Protein 6YR3 (pdb70)

Structure (mmCIF, N/CA/C/O backbone):
data_6YR3
#
_entry.id   6YR3
#
_cell.length_a   148.510
_cell.length_b   172.200
_cell.length_c   100.580
_cell.angle_alpha   90.000
_cell.angle_beta   90.000
_cell.angle_gamma   90.000
#
_symmetry.space_group_name_H-M   'C 2 2 21'
#
loop_
_entity.id
_entity.type
_entity.pdbx_description
1 polymer 'Probable transaldolase'
2 non-polymer 'FRUCTOSE -6-PHOSPHATE'
3 non-polymer GLYCEROL
4 non-polymer 'ACETATE ION'
5 water water
#
loop_
_atom_site.group_PDB
_atom_site.id
_atom_site.type_symbol
_atom_site.label_atom_id
_atom_site.label_alt_id
_atom_site.label_comp_id
_atom_site.label_asym_id
_atom_site.label_entity_id
_atom_site.label_seq_id
_atom_site.pdbx_PDB_ins_code
_atom_site.Cartn_x
_atom_site.Cartn_y
_atom_site.Cartn_z
_atom_site.occupancy
_atom_site.B_iso_or_equiv
_atom_site.auth_seq_id
_atom_site.auth_comp_id
_atom_site.auth_asym_id
_atom_site.auth_atom_id
_atom_site.pdbx_PDB_model_num
ATOM 1 N N . MET A 1 1 ? -4.659 -60.223 4.320 1.00 29.40 1 MET A N 1
ATOM 2 C CA . MET A 1 1 ? -3.241 -60.208 3.989 1.00 26.22 1 MET A CA 1
ATOM 3 C C . MET A 1 1 ? -2.989 -61.471 3.164 1.00 26.41 1 MET A C 1
ATOM 4 O O . MET A 1 1 ? -3.486 -62.557 3.536 1.00 29.35 1 MET A O 1
ATOM 9 N N . LYS A 1 2 ? -2.232 -61.370 2.060 1.00 25.69 2 LYS A N 1
ATOM 10 C CA . LYS A 1 2 ? -1.826 -62.572 1.314 1.00 24.41 2 LYS A CA 1
ATOM 11 C C . LYS A 1 2 ? -0.632 -63.192 1.965 1.00 23.24 2 LYS A C 1
ATOM 12 O O . LYS A 1 2 ? 0.162 -62.484 2.595 1.00 23.56 2 LYS A O 1
ATOM 18 N N . ILE A 1 3 ? -0.538 -64.517 1.896 1.00 23.19 3 ILE A N 1
ATOM 19 C CA . ILE A 1 3 ? 0.565 -65.245 2.480 1.00 25.65 3 ILE A CA 1
ATOM 20 C C . ILE A 1 3 ? 1.270 -66.003 1.379 1.00 25.98 3 ILE A C 1
ATOM 21 O O . ILE A 1 3 ? 0.666 -66.877 0.743 1.00 25.93 3 ILE A O 1
ATOM 26 N N . PHE A 1 4 ? 2.508 -65.619 1.078 1.00 23.11 4 PHE A N 1
ATOM 27 C CA . PHE A 1 4 ? 3.316 -66.350 0.099 1.00 23.37 4 PHE A CA 1
ATOM 28 C C . PHE A 1 4 ? 4.348 -67.238 0.791 1.00 23.70 4 PHE A C 1
ATOM 29 O O . PHE A 1 4 ? 4.704 -67.002 1.982 1.00 23.64 4 PHE A O 1
ATOM 37 N N . LEU A 1 5 ? 4.839 -68.244 0.052 1.00 25.25 5 LEU A N 1
ATOM 38 C CA . LEU A 1 5 ? 5.880 -69.105 0.570 1.00 25.42 5 LEU A CA 1
ATOM 39 C C . LEU A 1 5 ? 7.213 -68.656 -0.053 1.00 25.99 5 LEU A C 1
ATOM 40 O O . LEU A 1 5 ? 7.310 -68.492 -1.269 1.00 28.88 5 LEU A O 1
ATOM 45 N N . ASP A 1 6 ? 8.221 -68.443 0.801 1.00 25.32 6 ASP A N 1
ATOM 46 C CA . ASP A 1 6 ? 9.534 -67.924 0.412 1.00 23.98 6 ASP A CA 1
ATOM 47 C C . ASP A 1 6 ? 10.548 -69.077 0.277 1.00 26.92 6 ASP A C 1
ATOM 48 O O . ASP A 1 6 ? 11.269 -69.392 1.221 1.00 29.43 6 ASP A O 1
ATOM 53 N N . THR A 1 7 ? 10.532 -69.751 -0.868 1.00 25.49 7 THR A N 1
ATOM 54 C CA . THR A 1 7 ? 11.393 -70.917 -1.069 1.00 27.58 7 THR A CA 1
ATOM 55 C C . THR A 1 7 ? 11.383 -71.286 -2.515 1.00 30.55 7 THR A C 1
ATOM 56 O O . THR A 1 7 ? 10.501 -70.855 -3.274 1.00 30.32 7 THR A O 1
ATOM 60 N N . ALA A 1 8 ? 12.375 -72.094 -2.910 1.00 27.74 8 ALA A N 1
ATOM 61 C CA . ALA A 1 8 ? 12.367 -72.663 -4.250 1.00 31.36 8 ALA A CA 1
ATOM 62 C C . ALA A 1 8 ? 12.278 -74.189 -4.171 1.00 34.61 8 ALA A C 1
ATOM 63 O O . ALA A 1 8 ? 12.416 -74.879 -5.187 1.00 36.07 8 ALA A O 1
ATOM 65 N N . ASN A 1 9 ? 12.048 -74.698 -2.964 1.00 35.82 9 ASN A N 1
ATOM 66 C CA . ASN A 1 9 ? 11.949 -76.151 -2.717 1.00 35.62 9 ASN A CA 1
ATOM 67 C C . ASN A 1 9 ? 10.590 -76.674 -3.169 1.00 34.57 9 ASN A C 1
ATOM 68 O O . ASN A 1 9 ? 9.575 -76.378 -2.577 1.00 34.24 9 ASN A O 1
ATOM 73 N N A ILE A 1 10 ? 10.582 -77.485 -4.227 0.45 36.11 10 ILE A N 1
ATOM 74 N N B ILE A 1 10 ? 10.576 -77.481 -4.226 0.55 36.18 10 ILE A N 1
ATOM 75 C CA A ILE A 1 10 ? 9.321 -77.870 -4.834 0.45 37.34 10 ILE A CA 1
ATOM 76 C CA B ILE A 1 10 ? 9.315 -77.863 -4.823 0.55 37.16 10 ILE A CA 1
ATOM 77 C C A ILE A 1 10 ? 8.443 -78.709 -3.907 0.45 39.15 10 ILE A C 1
ATOM 78 C C B ILE A 1 10 ? 8.444 -78.683 -3.881 0.55 39.08 10 ILE A C 1
ATOM 79 O O A ILE A 1 10 ? 7.227 -78.629 -3.983 0.45 40.31 10 ILE A O 1
ATOM 80 O O B ILE A 1 10 ? 7.232 -78.576 -3.928 0.55 39.97 10 ILE A O 1
ATOM 89 N N . ASP A 1 11 ? 9.055 -79.516 -3.040 1.00 40.44 11 ASP A N 1
ATOM 90 C CA . ASP A 1 11 ? 8.290 -80.332 -2.103 1.00 42.70 11 ASP A CA 1
ATOM 91 C C . ASP A 1 11 ? 7.542 -79.457 -1.093 1.00 39.77 11 ASP A C 1
ATOM 92 O O . ASP A 1 11 ? 6.376 -79.689 -0.765 1.00 40.80 11 ASP A O 1
ATOM 97 N N . GLU A 1 12 ? 8.239 -78.456 -0.580 1.00 34.63 12 GLU A N 1
ATOM 98 C CA . GLU A 1 12 ? 7.630 -77.510 0.335 1.00 33.22 12 GLU A CA 1
ATOM 99 C C . GLU A 1 12 ? 6.475 -76.770 -0.341 1.00 34.71 12 GLU A C 1
ATOM 100 O O . GLU A 1 12 ? 5.402 -76.599 0.233 1.00 36.95 12 GLU A O 1
ATOM 106 N N . ILE A 1 13 ? 6.707 -76.331 -1.565 1.00 35.53 13 ILE A N 1
ATOM 107 C CA . ILE A 1 13 ? 5.682 -75.606 -2.310 1.00 34.47 13 ILE A CA 1
ATOM 108 C C . ILE A 1 13 ? 4.469 -76.515 -2.538 1.00 36.44 13 ILE A C 1
ATOM 109 O O . ILE A 1 13 ? 3.349 -76.120 -2.287 1.00 37.14 13 ILE A O 1
ATOM 114 N N . ARG A 1 14 ? 4.722 -77.752 -2.954 1.00 35.84 14 ARG A N 1
ATOM 115 C CA . ARG A 1 14 ? 3.637 -78.682 -3.214 1.00 38.44 14 ARG A CA 1
ATOM 116 C C . ARG A 1 14 ? 2.822 -78.899 -1.958 1.00 39.74 14 ARG A C 1
ATOM 117 O O . ARG A 1 14 ? 1.587 -78.816 -1.983 1.00 41.03 14 ARG A O 1
ATOM 125 N N . THR A 1 15 ? 3.501 -79.121 -0.834 1.00 37.66 15 THR A N 1
ATOM 126 C CA . THR A 1 15 ? 2.811 -79.340 0.417 1.00 38.69 15 THR A CA 1
ATOM 127 C C . THR A 1 15 ? 1.966 -78.100 0.816 1.00 40.38 15 THR A C 1
ATOM 128 O O . THR A 1 15 ? 0.797 -78.219 1.229 1.00 43.96 15 THR A O 1
ATOM 132 N N . GLY A 1 16 ? 2.535 -76.904 0.670 1.00 35.24 16 GLY A N 1
ATOM 133 C CA . GLY A 1 16 ? 1.807 -75.734 1.112 1.00 34.45 16 GLY A CA 1
ATOM 134 C C . GLY A 1 16 ? 0.622 -75.399 0.225 1.00 38.77 16 GLY A C 1
ATOM 135 O O . GLY A 1 16 ? -0.428 -74.927 0.689 1.00 39.07 16 GLY A O 1
ATOM 136 N N . VAL A 1 17 ? 0.810 -75.593 -1.069 1.00 39.13 17 VAL A N 1
ATOM 137 C CA . VAL A 1 17 ? -0.271 -75.422 -2.023 1.00 42.96 17 VAL A CA 1
ATOM 138 C C . VAL A 1 17 ? -1.387 -76.403 -1.701 1.00 45.14 17 VAL A C 1
ATOM 139 O O . VAL A 1 17 ? -2.542 -76.013 -1.588 1.00 48.56 17 VAL A O 1
ATOM 143 N N . ASN A 1 18 ? -1.026 -77.663 -1.511 1.00 43.80 18 ASN A N 1
ATOM 144 C CA . ASN A 1 18 ? -2.009 -78.675 -1.130 1.00 49.50 18 ASN A CA 1
ATOM 145 C C . ASN A 1 18 ? -2.731 -78.383 0.187 1.00 49.28 18 ASN A C 1
ATOM 146 O O . ASN A 1 18 ? -3.866 -78.822 0.385 1.00 48.80 18 ASN A O 1
ATOM 151 N N . TRP A 1 19 ? -2.086 -77.634 1.077 1.00 42.58 19 TRP A N 1
ATOM 152 C CA . TRP A 1 19 ? -2.753 -77.216 2.298 1.00 44.45 19 TRP A CA 1
ATOM 153 C C . TRP A 1 19 ? -3.804 -76.174 2.008 1.00 43.13 19 TRP A C 1
ATOM 154 O O . TRP A 1 19 ? -4.721 -75.971 2.799 1.00 41.28 19 TRP A O 1
ATOM 165 N N . GLY A 1 20 ? -3.641 -75.472 0.899 1.00 43.05 20 GLY A N 1
ATOM 166 C CA . GLY A 1 20 ? -4.598 -74.453 0.530 1.00 39.56 20 GLY A CA 1
ATOM 167 C C . GLY A 1 20 ? -4.407 -73.119 1.215 1.00 41.90 20 GLY A C 1
ATOM 168 O O . GLY A 1 20 ? -5.294 -72.269 1.145 1.00 48.68 20 GLY A O 1
ATOM 169 N N . ILE A 1 21 ? -3.261 -72.898 1.861 1.00 33.76 21 ILE A N 1
ATOM 170 C CA . ILE A 1 21 ? -3.077 -71.626 2.569 1.00 37.61 21 ILE A CA 1
ATOM 171 C C . ILE A 1 21 ? -2.059 -70.673 1.925 1.00 37.58 21 ILE A C 1
ATOM 172 O O . ILE A 1 21 ? -1.809 -69.555 2.451 1.00 40.63 21 ILE A O 1
ATOM 177 N N . VAL A 1 22 ? -1.472 -71.117 0.810 1.00 35.69 22 VAL A N 1
ATOM 178 C CA . VAL A 1 22 ? -0.423 -70.384 0.091 1.00 33.78 22 VAL A CA 1
ATOM 179 C C . VAL A 1 22 ? -0.948 -69.618 -1.126 1.00 29.69 22 VAL A C 1
ATOM 180 O O . VAL A 1 22 ? -1.515 -70.216 -2.054 1.00 31.27 22 VAL A O 1
ATOM 184 N N . ASP A 1 23 ? -0.725 -68.307 -1.149 1.00 28.87 23 ASP A N 1
ATOM 185 C CA . ASP A 1 23 ? -1.306 -67.420 -2.153 1.00 27.40 23 ASP A CA 1
ATOM 186 C C . ASP A 1 23 ? -0.344 -67.083 -3.280 1.00 30.42 23 ASP A C 1
ATOM 187 O O . ASP A 1 23 ? -0.719 -66.423 -4.262 1.00 30.01 23 ASP A O 1
ATOM 192 N N . GLY A 1 24 ? 0.911 -67.508 -3.130 1.00 29.88 24 GLY A N 1
ATOM 193 C CA . GLY A 1 24 ? 1.945 -67.194 -4.103 1.00 27.50 24 GLY A CA 1
ATOM 194 C C . GLY A 1 24 ? 3.297 -67.620 -3.551 1.00 26.26 24 GLY A C 1
ATOM 195 O O . GLY A 1 24 ? 3.350 -68.118 -2.442 1.00 26.55 24 GLY A O 1
ATOM 196 N N . VAL A 1 25 ? 4.363 -67.427 -4.328 1.00 27.41 25 VAL A N 1
ATOM 197 C CA . VAL A 1 25 ? 5.715 -67.870 -3.965 1.00 27.63 25 VAL A CA 1
ATOM 198 C C . VAL A 1 25 ? 6.732 -66.780 -4.288 1.00 27.53 25 VAL A C 1
ATOM 199 O O . VAL A 1 25 ? 6.614 -66.084 -5.296 1.00 28.45 25 VAL A O 1
ATOM 203 N N . THR A 1 26 ? 7.686 -66.539 -3.394 1.00 26.34 26 THR A N 1
ATOM 204 C CA . THR A 1 26 ? 8.824 -65.726 -3.827 1.00 25.71 26 THR A CA 1
ATOM 205 C C . THR A 1 26 ? 10.075 -66.574 -3.845 1.00 25.26 26 THR A C 1
ATOM 206 O O . THR A 1 26 ? 10.265 -67.447 -2.994 1.00 28.50 26 THR A O 1
ATOM 210 N N . THR A 1 27 ? 10.929 -66.310 -4.824 1.00 26.93 27 THR A N 1
ATOM 211 C CA . THR A 1 27 ? 12.257 -66.923 -4.882 1.00 29.01 27 THR A CA 1
ATOM 212 C C . THR A 1 27 ? 13.333 -65.847 -4.980 1.00 29.12 27 THR A C 1
ATOM 213 O O . THR A 1 27 ? 13.036 -64.665 -5.157 1.00 28.10 27 THR A O 1
ATOM 217 N N . ASN A 1 28 ? 14.589 -66.274 -4.858 1.00 29.65 28 ASN A N 1
ATOM 218 C CA . ASN A 1 28 ? 15.715 -65.361 -5.094 1.00 28.70 28 ASN A CA 1
ATOM 219 C C . ASN A 1 28 ? 16.866 -66.238 -5.586 1.00 29.74 28 ASN A C 1
ATOM 220 O O . ASN A 1 28 ? 16.744 -67.482 -5.599 1.00 30.46 28 ASN A O 1
ATOM 225 N N . PRO A 1 29 ? 17.985 -65.625 -6.030 1.00 31.18 29 PRO A N 1
ATOM 226 C CA . PRO A 1 29 ? 19.053 -66.436 -6.624 1.00 36.66 29 PRO A CA 1
ATOM 227 C C . PRO A 1 29 ? 19.679 -67.442 -5.655 1.00 30.01 29 PRO A C 1
ATOM 228 O O . PRO A 1 29 ? 20.094 -68.534 -6.054 1.00 32.24 29 PRO A O 1
ATOM 232 N N . THR A 1 30 ? 19.748 -67.062 -4.385 1.00 30.21 30 THR A N 1
ATOM 233 C CA . THR A 1 30 ? 20.261 -67.984 -3.375 1.00 31.18 30 THR A CA 1
ATOM 234 C C . THR A 1 30 ? 19.322 -69.174 -3.185 1.00 33.94 30 THR A C 1
ATOM 235 O O . THR A 1 30 ? 19.753 -70.330 -3.199 1.00 34.43 30 THR A O 1
ATOM 239 N N . LEU A 1 31 ? 18.031 -68.902 -3.040 1.00 31.27 31 LEU A N 1
ATOM 240 C CA . LEU A 1 31 ? 17.069 -70.007 -2.857 1.00 31.27 31 LEU A CA 1
ATOM 241 C C . LEU A 1 31 ? 17.012 -70.938 -4.050 1.00 32.63 31 LEU A C 1
ATOM 242 O O . LEU A 1 31 ? 16.937 -72.153 -3.886 1.00 35.70 31 LEU A O 1
ATOM 247 N N . ILE A 1 32 ? 17.042 -70.401 -5.270 1.00 35.10 32 ILE A N 1
ATOM 248 C CA . ILE A 1 32 ? 17.058 -71.278 -6.440 1.00 34.15 32 ILE A CA 1
ATOM 249 C C . ILE A 1 32 ? 18.356 -72.060 -6.515 1.00 35.19 32 ILE A C 1
ATOM 250 O O . ILE A 1 32 ? 18.331 -73.262 -6.784 1.00 37.03 32 ILE A O 1
ATOM 255 N N . SER A 1 33 ? 19.481 -71.404 -6.245 1.00 38.15 33 SER A N 1
ATOM 256 C CA . SER A 1 33 ? 20.749 -72.125 -6.386 1.00 41.14 33 SER A CA 1
ATOM 257 C C . SER A 1 33 ? 20.898 -73.238 -5.356 1.00 44.11 33 SER A C 1
ATOM 258 O O . SER A 1 33 ? 21.554 -74.253 -5.633 1.00 45.67 33 SER A O 1
ATOM 261 N N . LYS A 1 34 ? 20.272 -73.077 -4.199 1.00 42.71 34 LYS A N 1
ATOM 262 C CA . LYS A 1 34 ? 20.231 -74.159 -3.219 1.00 40.10 34 LYS A CA 1
ATOM 263 C C . LYS A 1 34 ? 19.583 -75.415 -3.773 1.00 42.76 34 LYS A C 1
ATOM 264 O O . LYS A 1 34 ? 20.007 -76.518 -3.447 1.00 43.31 34 LYS A O 1
ATOM 270 N N . GLU A 1 35 ? 18.566 -75.253 -4.615 1.00 40.50 35 GLU A N 1
ATOM 271 C CA . GLU A 1 35 ? 17.815 -76.406 -5.134 1.00 42.38 35 GLU A CA 1
ATOM 272 C C . GLU A 1 35 ? 18.375 -76.953 -6.449 1.00 42.32 35 GLU A C 1
ATOM 273 O O . GLU A 1 35 ? 18.070 -78.067 -6.839 1.00 44.04 35 GLU A O 1
ATOM 279 N N . ALA A 1 36 ? 19.148 -76.145 -7.157 1.00 41.57 36 ALA A N 1
ATOM 280 C CA . ALA A 1 36 ? 19.664 -76.554 -8.459 1.00 43.39 36 ALA A CA 1
ATOM 281 C C . ALA A 1 36 ? 20.974 -77.299 -8.297 1.00 52.33 36 ALA A C 1
ATOM 282 O O . ALA A 1 36 ? 22.030 -76.818 -8.697 1.00 55.78 36 ALA A O 1
ATOM 284 N N . VAL A 1 37 ? 20.879 -78.473 -7.682 1.00 52.02 37 VAL A N 1
ATOM 285 C CA . VAL A 1 37 ? 22.022 -79.323 -7.400 1.00 59.01 37 VAL A CA 1
ATOM 286 C C . VAL A 1 37 ? 21.660 -80.779 -7.733 1.00 62.97 37 VAL A C 1
ATOM 287 O O . VAL A 1 37 ? 20.488 -81.102 -7.975 1.00 55.40 37 VAL A O 1
ATOM 291 N N . ASN A 1 38 ? 22.665 -81.651 -7.737 1.00 71.73 38 ASN A N 1
ATOM 292 C CA . ASN A 1 38 ? 22.467 -83.053 -8.111 1.00 78.75 38 ASN A CA 1
ATOM 293 C C . ASN A 1 38 ? 21.773 -83.196 -9.460 1.00 75.02 38 ASN A C 1
ATOM 294 O O . ASN A 1 38 ? 20.860 -84.009 -9.616 1.00 76.40 38 ASN A O 1
ATOM 299 N N . GLY A 1 39 ? 22.196 -82.382 -10.422 1.00 69.43 39 GLY A N 1
ATOM 300 C CA . GLY A 1 39 ? 21.678 -82.468 -11.774 1.00 71.37 39 GLY A CA 1
ATOM 301 C C . GLY A 1 39 ? 20.395 -81.707 -12.045 1.00 66.84 39 GLY A C 1
ATOM 302 O O . GLY A 1 39 ? 19.928 -81.666 -13.179 1.00 66.59 39 GLY A O 1
ATOM 303 N N . LYS A 1 40 ? 19.814 -81.104 -11.012 1.00 62.52 40 LYS A N 1
ATOM 304 C CA . LYS A 1 40 ? 18.596 -80.326 -11.194 1.00 59.66 40 LYS A CA 1
ATOM 305 C C . LYS A 1 40 ? 18.946 -78.948 -11.769 1.00 56.89 40 LYS A C 1
ATOM 306 O O . LYS A 1 40 ? 19.932 -78.340 -11.367 1.00 57.52 40 LYS A O 1
ATOM 312 N N . LYS A 1 41 ? 18.157 -78.477 -12.730 1.00 51.99 41 LYS A N 1
ATOM 313 C CA . LYS A 1 41 ? 18.497 -77.268 -13.463 1.00 47.55 41 LYS A CA 1
ATOM 314 C C . LYS A 1 41 ? 17.562 -76.141 -13.064 1.00 45.35 41 LYS A C 1
ATOM 315 O O . LYS A 1 41 ? 16.377 -76.376 -12.879 1.00 45.18 41 LYS A O 1
ATOM 321 N N . TYR A 1 42 ? 18.095 -74.929 -12.948 1.00 43.77 42 TYR A N 1
ATOM 322 C CA . TYR A 1 42 ? 17.287 -73.802 -12.479 1.00 39.23 42 TYR A CA 1
ATOM 323 C C . TYR A 1 42 ? 16.080 -73.475 -13.372 1.00 40.73 42 TYR A C 1
ATOM 324 O O . TYR A 1 42 ? 15.018 -73.051 -12.879 1.00 43.70 42 TYR A O 1
ATOM 333 N N . GLY A 1 43 ? 16.238 -73.656 -14.681 1.00 44.92 43 GLY A N 1
ATOM 334 C CA . GLY A 1 43 ? 15.136 -73.398 -15.590 1.00 46.51 43 GLY A CA 1
ATOM 335 C C . GLY A 1 43 ? 13.967 -74.320 -15.289 1.00 45.49 43 GLY A C 1
ATOM 336 O O . GLY A 1 43 ? 12.779 -73.927 -15.315 1.00 45.46 43 GLY A O 1
ATOM 337 N N . ASP A 1 44 ? 14.302 -75.559 -14.963 1.00 44.44 44 ASP A N 1
ATOM 338 C CA . ASP A 1 44 ? 13.265 -76.545 -14.697 1.00 47.30 44 ASP A CA 1
ATOM 339 C C . ASP A 1 44 ? 12.584 -76.246 -13.366 1.00 43.35 44 ASP A C 1
ATOM 340 O O . ASP A 1 44 ? 11.371 -76.351 -13.256 1.00 47.62 44 ASP A O 1
ATOM 345 N N . ILE A 1 45 ? 13.371 -75.890 -12.363 1.00 42.05 45 ILE A N 1
ATOM 346 C CA . ILE A 1 45 ? 12.804 -75.540 -11.063 1.00 41.75 45 ILE A CA 1
ATOM 347 C C . ILE A 1 45 ? 11.800 -74.378 -11.197 1.00 40.95 45 ILE A C 1
ATOM 348 O O . ILE A 1 45 ? 10.647 -74.436 -10.692 1.00 41.90 45 ILE A O 1
ATOM 353 N N . ILE A 1 46 ? 12.249 -73.328 -11.882 1.00 38.78 46 ILE A N 1
ATOM 354 C CA . ILE A 1 46 ? 11.426 -72.130 -12.088 1.00 38.14 46 ILE A CA 1
ATOM 355 C C . ILE A 1 46 ? 10.120 -72.510 -12.800 1.00 42.46 46 ILE A C 1
ATOM 356 O O . ILE A 1 46 ? 9.018 -72.127 -12.359 1.00 41.97 46 ILE A O 1
ATOM 361 N N A ARG A 1 47 ? 10.232 -73.291 -13.876 0.60 39.64 47 ARG A N 1
ATOM 362 N N B ARG A 1 47 ? 10.243 -73.274 -13.890 0.40 40.02 47 ARG A N 1
ATOM 363 C CA A ARG A 1 47 ? 9.031 -73.648 -14.621 0.60 41.25 47 ARG A CA 1
ATOM 364 C CA B ARG A 1 47 ? 9.064 -73.664 -14.663 0.40 41.33 47 ARG A CA 1
ATOM 365 C C A ARG A 1 47 ? 8.073 -74.492 -13.786 0.60 43.32 47 ARG A C 1
ATOM 366 C C B ARG A 1 47 ? 8.089 -74.491 -13.817 0.40 43.12 47 ARG A C 1
ATOM 367 O O A ARG A 1 47 ? 6.842 -74.326 -13.860 0.60 44.12 47 ARG A O 1
ATOM 368 O O B ARG A 1 47 ? 6.861 -74.297 -13.874 0.40 43.95 47 ARG A O 1
ATOM 383 N N A GLU A 1 48 ? 8.637 -75.379 -12.968 0.60 42.91 48 GLU A N 1
ATOM 384 N N B GLU A 1 48 ? 8.646 -75.390 -13.007 0.40 43.42 48 GLU A N 1
ATOM 385 C CA A GLU A 1 48 ? 7.806 -76.268 -12.171 0.60 45.02 48 GLU A CA 1
ATOM 386 C CA B GLU A 1 48 ? 7.832 -76.267 -12.173 0.40 45.03 48 GLU A CA 1
ATOM 387 C C A GLU A 1 48 ? 7.030 -75.453 -11.131 0.60 42.84 48 GLU A C 1
ATOM 388 C C B GLU A 1 48 ? 7.040 -75.454 -11.140 0.40 42.86 48 GLU A C 1
ATOM 389 O O A GLU A 1 48 ? 5.836 -75.689 -10.895 0.60 44.12 48 GLU A O 1
ATOM 390 O O B GLU A 1 48 ? 5.841 -75.691 -10.920 0.40 43.81 48 GLU A O 1
ATOM 401 N N . ILE A 1 49 ? 7.702 -74.481 -10.517 1.00 38.81 49 ILE A N 1
ATOM 402 C CA . ILE A 1 49 ? 7.020 -73.634 -9.547 1.00 36.62 49 ILE A CA 1
ATOM 403 C C . ILE A 1 49 ? 5.909 -72.816 -10.223 1.00 39.07 49 ILE A C 1
ATOM 404 O O . ILE A 1 49 ? 4.792 -72.739 -9.702 1.00 35.85 49 ILE A O 1
ATOM 409 N N . LEU A 1 50 ? 6.209 -72.217 -11.377 1.00 37.37 50 LEU A N 1
ATOM 410 C CA . LEU A 1 50 ? 5.165 -71.479 -12.106 1.00 38.63 50 LEU A CA 1
ATOM 411 C C . LEU A 1 50 ? 3.954 -72.344 -12.435 1.00 40.30 50 LEU A C 1
ATOM 412 O O . LEU A 1 50 ? 2.818 -71.870 -12.440 1.00 42.57 50 LEU A O 1
ATOM 417 N N . LYS A 1 51 ? 4.218 -73.610 -12.728 1.00 40.35 51 LYS A N 1
ATOM 418 C CA . LYS A 1 51 ? 3.147 -74.525 -13.062 1.00 45.32 51 LYS A CA 1
ATOM 419 C C . LYS A 1 51 ? 2.293 -74.883 -11.842 1.00 46.68 51 LYS A C 1
ATOM 420 O O . LYS A 1 51 ? 1.068 -74.957 -11.943 1.00 46.27 51 LYS A O 1
ATOM 426 N N . ILE A 1 52 ? 2.931 -75.101 -10.688 1.00 38.75 52 ILE A N 1
ATOM 427 C CA . ILE A 1 52 ? 2.217 -75.609 -9.520 1.00 38.42 52 ILE A CA 1
ATOM 428 C C . ILE A 1 52 ? 1.414 -74.510 -8.803 1.00 40.16 52 ILE A C 1
ATOM 429 O O . ILE A 1 52 ? 0.369 -74.757 -8.188 1.00 45.24 52 ILE A O 1
ATOM 434 N N . VAL A 1 53 ? 1.908 -73.276 -8.869 1.00 33.67 53 VAL A N 1
ATOM 435 C CA . VAL A 1 53 ? 1.347 -72.203 -8.068 1.00 33.36 53 VAL A CA 1
ATOM 436 C C . VAL A 1 53 ? 0.382 -71.349 -8.914 1.00 37.65 53 VAL A C 1
ATOM 437 O O . VAL A 1 53 ? 0.781 -70.825 -9.948 1.00 38.90 53 VAL A O 1
ATOM 441 N N . ASP A 1 54 ? -0.884 -71.233 -8.512 1.00 36.79 54 ASP A N 1
ATOM 442 C CA . ASP A 1 54 ? -1.835 -70.423 -9.275 1.00 40.43 54 ASP A CA 1
ATOM 443 C C . ASP A 1 54 ? -1.503 -68.935 -9.126 1.00 39.21 54 ASP A C 1
ATOM 444 O O . ASP A 1 54 ? -1.664 -68.135 -10.042 1.00 41.16 54 ASP A O 1
ATOM 449 N N . GLY A 1 55 ? -1.071 -68.566 -7.934 1.00 31.94 55 GLY A N 1
ATOM 450 C CA . GLY A 1 55 ? -0.824 -67.174 -7.633 1.00 30.22 55 GLY A CA 1
ATOM 451 C C . GLY A 1 55 ? 0.506 -66.656 -8.136 1.00 30.46 55 GLY A C 1
ATOM 452 O O . GLY A 1 55 ? 1.233 -67.345 -8.846 1.00 30.46 55 GLY A O 1
ATOM 453 N N . PRO A 1 56 ? 0.853 -65.426 -7.733 1.00 28.52 56 PRO A N 1
ATOM 454 C CA . PRO A 1 56 ? 2.120 -64.825 -8.163 1.00 27.42 56 PRO A CA 1
ATOM 455 C C . PRO A 1 56 ? 3.352 -65.639 -7.757 1.00 29.20 56 PRO A C 1
ATOM 456 O O . PRO A 1 56 ? 3.406 -66.202 -6.651 1.00 30.61 56 PRO A O 1
ATOM 460 N N . VAL A 1 57 ? 4.319 -65.715 -8.670 1.00 27.66 57 VAL A N 1
ATOM 461 C CA . VAL A 1 57 ? 5.619 -66.312 -8.400 1.00 28.33 57 VAL A CA 1
ATOM 462 C C . VAL A 1 57 ? 6.695 -65.301 -8.787 1.00 28.42 57 VAL A C 1
ATOM 463 O O . VAL A 1 57 ? 6.818 -64.948 -9.950 1.00 28.51 57 VAL A O 1
ATOM 467 N N A SER A 1 58 ? 7.464 -64.837 -7.807 0.54 26.51 58 SER A N 1
ATOM 468 N N B SER A 1 58 ? 7.456 -64.834 -7.801 0.46 26.51 58 SER A N 1
ATOM 469 C CA A SER A 1 58 ? 8.487 -63.824 -8.057 0.54 26.14 58 SER A CA 1
ATOM 470 C CA B SER A 1 58 ? 8.508 -63.851 -8.045 0.46 26.15 58 SER A CA 1
ATOM 471 C C A SER A 1 58 ? 9.837 -64.478 -8.333 0.54 29.99 58 SER A C 1
ATOM 472 C C B SER A 1 58 ? 9.827 -64.537 -8.363 0.46 30.12 58 SER A C 1
ATOM 473 O O A SER A 1 58 ? 10.300 -65.281 -7.535 0.54 28.78 58 SER A O 1
ATOM 474 O O B SER A 1 58 ? 10.256 -65.431 -7.638 0.46 29.62 58 SER A O 1
ATOM 479 N N . VAL A 1 59 ? 10.449 -64.117 -9.466 1.00 27.82 59 VAL A N 1
ATOM 480 C CA . VAL A 1 59 ? 11.714 -64.710 -9.923 1.00 27.87 59 VAL A CA 1
ATOM 481 C C . VAL A 1 59 ? 12.645 -63.553 -10.205 1.00 27.64 59 VAL A C 1
ATOM 482 O O . VAL A 1 59 ? 12.272 -62.617 -10.903 1.00 27.51 59 VAL A O 1
ATOM 486 N N . GLU A 1 60 ? 13.831 -63.574 -9.592 1.00 27.59 60 GLU A N 1
ATOM 487 C CA . GLU A 1 60 ? 14.759 -62.450 -9.651 1.00 27.37 60 GLU A CA 1
ATOM 488 C C . GLU A 1 60 ? 15.667 -62.467 -10.886 1.00 28.35 60 GLU A C 1
ATOM 489 O O . GLU A 1 60 ? 16.221 -63.515 -11.258 1.00 30.45 60 GLU A O 1
ATOM 495 N N . VAL A 1 61 ? 15.832 -61.289 -11.485 1.00 28.94 61 VAL A N 1
ATOM 496 C CA . VAL A 1 61 ? 16.817 -61.107 -12.555 1.00 31.81 61 VAL A CA 1
ATOM 497 C C . VAL A 1 61 ? 18.191 -61.244 -11.934 1.00 29.46 61 VAL A C 1
ATOM 498 O O . VAL A 1 61 ? 18.343 -61.046 -10.747 1.00 29.62 61 VAL A O 1
ATOM 502 N N . VAL A 1 62 ? 19.196 -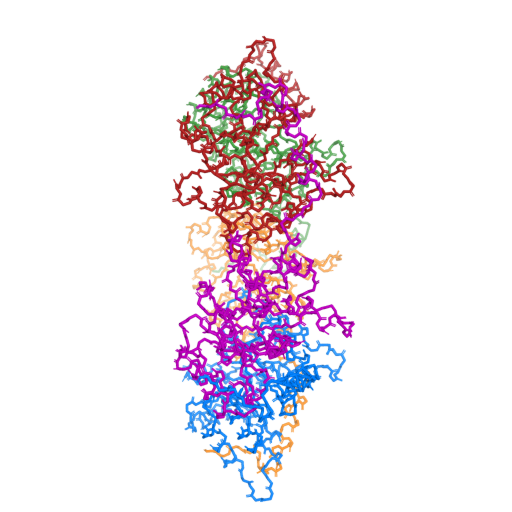61.575 -12.755 1.00 32.84 62 VAL A N 1
ATOM 503 C CA . VAL A 1 62 ? 20.563 -61.641 -12.235 1.00 34.26 62 VAL A CA 1
ATOM 504 C C . VAL A 1 62 ? 21.481 -60.577 -12.836 1.00 32.56 62 VAL A C 1
ATOM 505 O O . VAL A 1 62 ? 22.477 -60.219 -12.222 1.00 35.63 62 VAL A O 1
ATOM 509 N N . SER A 1 63 ? 21.132 -60.044 -14.002 1.00 33.31 63 SER A N 1
ATOM 510 C CA . SER A 1 63 ? 21.880 -58.888 -14.513 1.00 32.84 63 SER A CA 1
ATOM 511 C C . SER A 1 63 ? 21.869 -57.680 -13.556 1.00 32.82 63 SER A C 1
ATOM 512 O O . SER A 1 63 ? 20.883 -57.437 -12.868 1.00 32.57 63 SER A O 1
ATOM 515 N N . THR A 1 64 ? 22.966 -56.925 -13.532 1.00 35.21 64 THR A N 1
ATOM 516 C CA . THR A 1 64 ? 23.054 -55.688 -12.763 1.00 33.85 64 THR A CA 1
ATOM 517 C C . THR A 1 64 ? 22.864 -54.426 -13.610 1.00 36.19 64 THR A C 1
ATOM 518 O O . THR A 1 64 ? 22.885 -53.304 -13.079 1.00 36.10 64 THR A O 1
ATOM 522 N N . LYS A 1 65 ? 22.710 -54.607 -14.916 1.00 35.52 65 LYS A N 1
ATOM 523 C CA . LYS A 1 65 ? 22.583 -53.466 -15.806 1.00 35.53 65 LYS A CA 1
ATOM 524 C C . LYS A 1 65 ? 21.195 -53.388 -16.427 1.00 36.84 65 LYS A C 1
ATOM 525 O O . LYS A 1 65 ? 20.574 -54.405 -16.716 1.00 37.39 65 LYS A O 1
ATOM 531 N N . TYR A 1 66 ? 20.745 -52.164 -16.664 1.00 34.16 66 TYR A N 1
ATOM 532 C CA . TYR A 1 66 ? 19.418 -51.907 -17.189 1.00 34.73 66 TYR A CA 1
ATOM 533 C C . TYR A 1 66 ? 19.016 -52.803 -18.358 1.00 33.36 66 TYR A C 1
ATOM 534 O O . TYR A 1 66 ? 17.972 -53.455 -18.319 1.00 35.16 66 TYR A O 1
ATOM 543 N N A GLU A 1 67 ? 19.849 -52.816 -19.394 0.56 34.10 67 GLU A N 1
ATOM 544 N N B GLU A 1 67 ? 19.826 -52.832 -19.415 0.44 34.18 67 GLU A N 1
ATOM 545 C CA A GLU A 1 67 ? 19.538 -53.569 -20.589 0.56 34.78 67 GLU A CA 1
ATOM 546 C CA B GLU A 1 67 ? 19.438 -53.590 -20.598 0.44 34.75 67 GLU A CA 1
ATOM 547 C C A GLU A 1 67 ? 19.306 -55.054 -20.333 0.56 38.09 67 GLU A C 1
ATOM 548 C C B GLU A 1 67 ? 19.298 -55.092 -20.354 0.44 38.09 67 GLU A C 1
ATOM 549 O O A GLU A 1 67 ? 18.327 -55.636 -20.805 0.56 38.89 67 GLU A O 1
ATOM 550 O O B GLU A 1 67 ? 18.372 -55.730 -20.864 0.44 38.99 67 GLU A O 1
ATOM 561 N N . GLY A 1 68 ? 20.223 -55.655 -19.578 1.00 37.80 68 GLY A N 1
ATOM 562 C CA . GLY A 1 68 ? 20.164 -57.073 -19.276 1.00 36.66 68 GLY A CA 1
ATOM 563 C C . GLY A 1 68 ? 19.000 -57.367 -18.326 1.00 34.49 68 GLY A C 1
ATOM 564 O O . GLY A 1 68 ? 18.338 -58.395 -18.459 1.00 35.85 68 GLY A O 1
ATOM 565 N N . MET A 1 69 ? 18.720 -56.451 -17.395 1.00 32.48 69 MET A N 1
ATOM 566 C CA . MET A 1 69 ? 17.610 -56.682 -16.487 1.00 30.92 69 MET A CA 1
ATOM 567 C C . MET A 1 69 ? 16.309 -56.687 -17.269 1.00 35.32 69 MET A C 1
ATOM 568 O O . MET A 1 69 ? 15.455 -57.545 -17.057 1.00 33.14 69 MET A O 1
ATOM 573 N N . VAL A 1 70 ? 16.154 -55.728 -18.179 1.00 31.59 70 VAL A N 1
ATOM 574 C CA . VAL A 1 70 ? 14.930 -55.670 -18.963 1.00 34.87 70 VAL A CA 1
ATOM 575 C C . VAL A 1 70 ? 14.795 -56.915 -19.890 1.00 37.01 70 VAL A C 1
ATOM 576 O O . VAL A 1 70 ? 13.702 -57.516 -20.038 1.00 35.84 70 VAL A O 1
ATOM 580 N N . GLU A 1 71 ? 15.906 -57.324 -20.498 1.00 37.34 71 GLU A N 1
ATOM 581 C CA . GLU A 1 71 ? 15.889 -58.565 -21.295 1.00 38.42 71 GLU A CA 1
ATOM 582 C C . GLU A 1 71 ? 15.464 -59.827 -20.502 1.00 36.81 71 GLU A C 1
ATOM 583 O O . GLU A 1 71 ? 14.597 -60.634 -20.927 1.00 36.90 71 GLU A O 1
ATOM 589 N N . GLU A 1 72 ? 16.088 -59.994 -19.338 1.00 33.87 72 GLU A N 1
ATOM 590 C CA . GLU A 1 72 ? 15.756 -61.124 -18.487 1.00 35.66 72 GLU A CA 1
ATOM 591 C C . GLU A 1 72 ? 14.309 -61.043 -17.992 1.00 35.98 72 GLU A C 1
ATOM 592 O O . GLU A 1 72 ? 13.622 -62.058 -17.889 1.00 35.00 72 GLU A O 1
ATOM 598 N N . ALA A 1 73 ? 13.852 -59.835 -17.692 1.00 34.03 73 ALA A N 1
ATOM 599 C CA . ALA A 1 73 ? 12.500 -59.630 -17.189 1.00 30.89 73 ALA A CA 1
ATOM 600 C C . ALA A 1 73 ? 11.508 -60.046 -18.243 1.00 34.72 73 ALA A C 1
ATOM 601 O O . ALA A 1 73 ? 10.511 -60.678 -17.929 1.00 34.27 73 ALA A O 1
ATOM 603 N N . ARG A 1 74 ? 11.780 -59.706 -19.503 1.00 35.28 74 ARG A N 1
ATOM 604 C CA . ARG A 1 74 ? 10.856 -60.152 -20.526 1.00 35.38 74 ARG A CA 1
ATOM 605 C C . ARG A 1 74 ? 10.870 -61.671 -20.681 1.00 34.70 74 ARG A C 1
ATOM 606 O O . ARG A 1 74 ? 9.799 -62.272 -20.901 1.00 38.75 74 ARG A O 1
ATOM 614 N N . LYS A 1 75 ? 12.046 -62.303 -20.546 1.00 37.24 75 LYS A N 1
ATOM 615 C CA . LYS A 1 75 ? 12.015 -63.790 -20.530 1.00 36.36 75 LYS A CA 1
ATOM 616 C C . LYS A 1 75 ? 11.181 -64.435 -19.387 1.00 36.33 75 LYS A C 1
ATOM 617 O O . LYS A 1 75 ? 10.322 -65.368 -19.578 1.00 37.65 75 LYS A O 1
ATOM 623 N N . ILE A 1 76 ? 11.425 -63.911 -18.186 1.00 35.66 76 ILE A N 1
ATOM 624 C CA . ILE A 1 76 ? 10.683 -64.356 -17.027 1.00 34.20 76 ILE A CA 1
ATOM 625 C C . ILE A 1 76 ? 9.191 -64.158 -17.261 1.00 36.62 76 ILE A C 1
ATOM 626 O O . ILE A 1 76 ? 8.402 -65.066 -17.042 1.00 36.04 76 ILE A O 1
ATOM 631 N N . HIS A 1 77 ? 8.805 -62.973 -17.711 1.00 36.73 77 HIS A N 1
ATOM 632 C CA . HIS A 1 77 ? 7.395 -62.692 -17.971 1.00 36.44 77 HIS A CA 1
ATOM 633 C C . HIS A 1 77 ? 6.826 -63.679 -18.984 1.00 41.22 77 HIS A C 1
ATOM 634 O O . HIS A 1 77 ? 5.670 -64.124 -18.884 1.00 40.91 77 HIS A O 1
ATOM 641 N N . GLY A 1 78 ? 7.659 -64.024 -19.950 1.00 37.75 78 GLY A N 1
ATOM 642 C CA . GLY A 1 78 ? 7.269 -64.935 -21.007 1.00 42.70 78 GLY A CA 1
ATOM 643 C C . GLY A 1 78 ? 6.977 -66.324 -20.506 1.00 42.96 78 GLY A C 1
ATOM 644 O O . GLY A 1 78 ? 6.281 -67.088 -21.183 1.00 44.02 78 GLY A O 1
ATOM 645 N N . LEU A 1 79 ? 7.527 -66.681 -19.346 1.00 41.62 79 LEU A N 1
ATOM 646 C CA . LEU A 1 79 ? 7.248 -68.027 -18.817 1.00 40.56 79 LEU A CA 1
ATOM 647 C C . LEU A 1 79 ? 5.808 -68.340 -18.360 1.00 42.67 79 LEU A C 1
ATOM 648 O O . LEU A 1 79 ? 5.430 -69.504 -18.246 1.00 45.93 79 LEU A O 1
ATOM 653 N N . GLY A 1 80 ? 5.013 -67.324 -18.052 1.00 40.78 80 GLY A N 1
ATOM 654 C CA . GLY A 1 80 ? 3.698 -67.580 -17.497 1.00 41.99 80 GLY A CA 1
ATOM 655 C C . GLY A 1 80 ? 3.065 -66.310 -16.995 1.00 39.24 80 GLY A C 1
ATOM 656 O O . GLY A 1 80 ? 3.769 -65.399 -16.543 1.00 37.84 80 GLY A O 1
ATOM 657 N N . ASP A 1 81 ? 1.744 -66.217 -17.083 1.00 38.35 81 ASP A N 1
ATOM 658 C CA . ASP A 1 81 ? 1.070 -64.997 -16.673 1.00 35.27 81 ASP A CA 1
ATOM 659 C C . ASP A 1 81 ? 1.236 -64.646 -15.182 1.00 32.12 81 ASP A C 1
ATOM 660 O O . ASP A 1 81 ? 1.053 -63.504 -14.820 1.00 37.76 81 ASP A O 1
ATOM 665 N N . ASN A 1 82 ? 1.560 -65.640 -14.354 1.00 32.80 82 ASN A N 1
ATOM 666 C CA . ASN A 1 82 ? 1.715 -65.417 -12.912 1.00 31.51 82 ASN A CA 1
ATOM 667 C C . ASN A 1 82 ? 3.150 -65.050 -12.500 1.00 33.73 82 ASN A C 1
ATOM 668 O O . ASN A 1 82 ? 3.420 -64.813 -11.321 1.00 30.13 82 ASN A O 1
ATOM 673 N N . ALA A 1 83 ? 4.062 -64.954 -13.462 1.00 33.65 83 ALA A N 1
ATOM 674 C CA . ALA A 1 83 ? 5.441 -64.591 -13.136 1.00 29.64 83 ALA A CA 1
ATOM 675 C C . ALA A 1 83 ? 5.493 -63.132 -12.772 1.00 32.85 83 ALA A C 1
ATOM 676 O O . ALA A 1 83 ? 4.910 -62.288 -13.446 1.00 33.72 83 ALA A O 1
ATOM 678 N N . VAL A 1 84 ? 6.211 -62.829 -11.697 1.00 28.88 84 VAL A N 1
ATOM 679 C CA . VAL A 1 84 ? 6.443 -61.455 -11.299 1.00 26.96 84 VAL A CA 1
ATOM 680 C C . VAL A 1 84 ? 7.954 -61.329 -11.328 1.00 29.64 84 VAL A C 1
ATOM 681 O O . VAL A 1 84 ? 8.667 -62.225 -10.857 1.00 28.08 84 VAL A O 1
ATOM 685 N N . VAL A 1 85 ? 8.460 -60.225 -11.864 1.00 26.79 85 VAL A N 1
ATOM 686 C CA . VAL A 1 85 ? 9.904 -60.090 -12.049 1.00 27.14 85 VAL A CA 1
ATOM 687 C C . VAL A 1 85 ? 10.490 -59.367 -10.835 1.00 26.42 85 VAL A C 1
ATOM 688 O O . VAL A 1 85 ? 10.113 -58.236 -10.547 1.00 25.50 85 VAL A O 1
ATOM 692 N N . LYS A 1 86 ? 11.384 -60.023 -10.107 1.00 25.91 86 LYS A N 1
ATOM 693 C CA . LYS A 1 86 ? 12.018 -59.423 -8.915 1.00 25.20 86 LYS A CA 1
ATOM 694 C C . LYS A 1 86 ? 13.291 -58.665 -9.367 1.00 25.45 86 LYS A C 1
ATOM 695 O O . LYS A 1 86 ? 14.154 -59.221 -10.092 1.00 27.26 86 LYS A O 1
ATOM 701 N N . ILE A 1 87 ? 13.383 -57.383 -8.982 1.00 25.83 87 ILE A N 1
ATOM 702 C CA . ILE A 1 87 ? 14.405 -56.480 -9.448 1.00 25.64 87 ILE A CA 1
ATOM 703 C C . ILE A 1 87 ? 14.966 -55.766 -8.231 1.00 25.94 87 ILE A C 1
ATOM 704 O O . ILE A 1 87 ? 14.204 -55.306 -7.383 1.00 24.41 87 ILE A O 1
ATOM 709 N N . PRO A 1 88 ? 16.291 -55.696 -8.072 1.00 25.05 88 PRO A N 1
ATOM 710 C CA . PRO A 1 88 ? 16.850 -55.098 -6.848 1.00 26.25 88 PRO A CA 1
ATOM 711 C C . PRO A 1 88 ? 16.709 -53.578 -6.841 1.00 24.96 88 PRO A C 1
ATOM 712 O O . PRO A 1 88 ? 16.596 -52.951 -7.903 1.00 26.04 88 PRO A O 1
ATOM 716 N N . MET A 1 89 ? 16.701 -52.988 -5.642 1.00 26.22 89 MET A N 1
ATOM 717 C CA . MET A 1 89 ? 16.689 -51.531 -5.477 1.00 23.92 89 MET A CA 1
ATOM 718 C C . MET A 1 89 ? 18.065 -50.916 -5.803 1.00 24.57 89 MET A C 1
ATOM 719 O O . MET A 1 89 ? 18.932 -50.760 -4.915 1.00 26.24 89 MET A O 1
ATOM 724 N N . THR A 1 90 ? 18.233 -50.611 -7.093 1.00 25.26 90 THR A N 1
ATOM 725 C CA . THR A 1 90 ? 19.448 -49.960 -7.603 1.00 25.85 90 THR A CA 1
ATOM 726 C C . THR A 1 90 ? 18.988 -48.992 -8.655 1.00 27.05 90 THR A C 1
ATOM 727 O O . THR A 1 90 ? 17.838 -49.053 -9.073 1.00 26.04 90 THR A O 1
ATOM 731 N N . GLU A 1 91 ? 19.868 -48.065 -9.045 1.00 29.39 91 GLU A N 1
ATOM 732 C CA . GLU A 1 91 ? 19.531 -47.093 -10.085 1.00 30.02 91 GLU A CA 1
ATOM 733 C C . GLU A 1 91 ? 19.036 -47.789 -11.362 1.00 29.47 91 GLU A C 1
ATOM 734 O O . GLU A 1 91 ? 17.941 -47.486 -11.934 1.00 31.94 91 GLU A O 1
ATOM 740 N N . ASP A 1 92 ? 19.830 -48.768 -11.791 1.00 30.57 92 ASP A N 1
ATOM 741 C CA . ASP A 1 92 ? 19.464 -49.525 -12.979 1.00 30.25 92 ASP A CA 1
ATOM 742 C C . ASP A 1 92 ? 18.123 -50.228 -12.756 1.00 30.81 92 ASP A C 1
ATOM 743 O O . ASP A 1 92 ? 17.285 -50.323 -13.668 1.00 29.47 92 ASP A O 1
ATOM 748 N N . GLY A 1 93 ? 17.927 -50.742 -11.550 1.00 27.23 93 GLY A N 1
ATOM 749 C CA . GLY A 1 93 ? 16.706 -51.455 -11.246 1.00 26.92 93 GLY A CA 1
ATOM 750 C C . GLY A 1 93 ? 15.473 -50.569 -11.284 1.00 27.13 93 GLY A C 1
ATOM 751 O O . GLY A 1 93 ? 14.442 -51.034 -11.757 1.00 27.12 93 GLY A O 1
ATOM 752 N N . LEU A 1 94 ? 15.569 -49.338 -10.753 1.00 27.93 94 LEU A N 1
ATOM 753 C CA . LEU A 1 94 ? 14.437 -48.410 -10.830 1.00 27.02 94 LEU A CA 1
ATOM 754 C C . LEU A 1 94 ? 14.129 -48.104 -12.314 1.00 30.27 94 LEU A C 1
ATOM 755 O O . LEU A 1 94 ? 12.926 -48.041 -12.700 1.00 28.32 94 LEU A O 1
ATOM 760 N N A ARG A 1 95 ? 15.177 -47.923 -13.125 0.63 28.52 95 ARG A N 1
ATOM 761 N N B ARG A 1 95 ? 15.176 -47.907 -13.122 0.37 28.75 95 ARG A N 1
ATOM 762 C CA A ARG A 1 95 ? 14.962 -47.678 -14.562 0.63 29.16 95 ARG A CA 1
ATOM 763 C CA B ARG A 1 95 ? 14.959 -47.678 -14.559 0.37 29.35 95 ARG A CA 1
ATOM 764 C C A ARG A 1 95 ? 14.226 -48.863 -15.208 0.63 28.31 95 ARG A C 1
ATOM 765 C C B ARG A 1 95 ? 14.215 -48.860 -15.197 0.37 28.57 95 ARG A C 1
ATOM 766 O O A ARG A 1 95 ? 13.260 -48.700 -15.985 0.63 31.23 95 ARG A O 1
ATOM 767 O O B ARG A 1 95 ? 13.231 -48.687 -15.948 0.37 30.99 95 ARG A O 1
ATOM 782 N N . ALA A 1 96 ? 14.680 -50.067 -14.893 1.00 30.24 96 ALA A N 1
ATOM 783 C CA . ALA A 1 96 ? 14.060 -51.261 -15.447 1.00 31.66 96 ALA A CA 1
ATOM 784 C C . ALA A 1 96 ? 12.619 -51.378 -14.994 1.00 31.08 96 ALA A C 1
ATOM 785 O O . ALA A 1 96 ? 11.745 -51.707 -15.767 1.00 30.09 96 ALA A O 1
ATOM 787 N N . ILE A 1 97 ? 12.349 -51.064 -13.728 1.00 29.42 97 ILE A N 1
ATOM 788 C CA . ILE A 1 97 ? 10.983 -51.138 -13.235 1.00 29.53 97 ILE A CA 1
ATOM 789 C C . ILE A 1 97 ? 10.081 -50.191 -13.993 1.00 30.53 97 ILE A C 1
ATOM 790 O O . ILE A 1 97 ? 8.961 -50.538 -14.342 1.00 30.25 97 ILE A O 1
ATOM 795 N N . LYS A 1 98 ? 10.569 -48.980 -14.234 1.00 31.06 98 LYS A N 1
ATOM 796 C CA . LYS A 1 98 ? 9.730 -48.015 -14.933 1.00 33.93 98 LYS A CA 1
ATOM 797 C C . LYS A 1 98 ? 9.397 -48.526 -16.330 1.00 35.07 98 LYS A C 1
ATOM 798 O O . LYS A 1 98 ? 8.228 -48.443 -16.788 1.00 34.49 98 LYS A O 1
ATOM 804 N N . THR A 1 99 ? 10.412 -49.099 -16.982 1.00 31.07 99 THR A N 1
ATOM 805 C CA . THR A 1 99 ? 10.169 -49.614 -18.332 1.00 35.12 99 THR A CA 1
ATOM 806 C C . THR A 1 99 ? 9.157 -50.760 -18.325 1.00 35.20 99 THR A C 1
ATOM 807 O O . THR A 1 99 ? 8.160 -50.774 -19.102 1.00 36.52 99 THR A O 1
ATOM 811 N N . LEU A 1 100 ? 9.364 -51.691 -17.395 1.00 32.13 100 LEU A N 1
ATOM 812 C CA . LEU A 1 100 ? 8.529 -52.887 -17.349 1.00 30.43 100 LEU A CA 1
ATOM 813 C C . LEU A 1 100 ? 7.088 -52.562 -16.972 1.00 34.45 100 LEU A C 1
ATOM 814 O O . LEU A 1 100 ? 6.161 -53.126 -17.525 1.00 37.30 100 LEU A O 1
ATOM 819 N N A SER A 1 101 ? 6.913 -51.651 -16.014 0.58 33.89 101 SER A N 1
ATOM 820 N N B SER A 1 101 ? 6.901 -51.652 -16.021 0.42 33.88 101 SER A N 1
ATOM 821 C CA A SER A 1 101 ? 5.588 -51.187 -15.631 0.58 35.96 101 SER A CA 1
ATOM 822 C CA B SER A 1 101 ? 5.553 -51.259 -15.648 0.42 36.29 101 SER A CA 1
ATOM 823 C C A SER A 1 101 ? 4.891 -50.594 -16.850 0.58 39.73 101 SER A C 1
ATOM 824 C C B SER A 1 101 ? 4.862 -50.551 -16.824 0.42 39.57 101 SER A C 1
ATOM 825 O O A SER A 1 101 ? 3.730 -50.909 -17.110 0.58 41.80 101 SER A O 1
ATOM 826 O O B SER A 1 101 ? 3.669 -50.755 -17.036 0.42 41.44 101 SER A O 1
ATOM 831 N N . SER A 1 102 ? 5.603 -49.759 -17.608 1.00 39.10 102 SER A N 1
ATOM 832 C CA . SER A 1 102 ? 5.001 -49.188 -18.823 1.00 41.60 102 SER A CA 1
ATOM 833 C C . SER A 1 102 ? 4.602 -50.276 -19.832 1.00 42.97 102 SER A C 1
ATOM 834 O O . SER A 1 102 ? 3.699 -50.069 -20.652 1.00 49.48 102 SER A O 1
ATOM 837 N N . GLU A 1 103 ? 5.293 -51.415 -19.804 1.00 39.51 103 GLU A N 1
ATOM 838 C CA . GLU A 1 103 ? 4.906 -52.568 -20.630 1.00 38.98 103 GLU A CA 1
ATOM 839 C C . GLU A 1 103 ? 3.919 -53.536 -19.980 1.00 44.04 103 GLU A C 1
ATOM 840 O O . GLU A 1 103 ? 3.683 -54.625 -20.504 1.00 39.96 103 GLU A O 1
ATOM 846 N N . HIS A 1 104 ? 3.361 -53.134 -18.848 1.00 41.47 104 HIS A N 1
ATOM 847 C CA . HIS A 1 104 ? 2.427 -53.938 -18.070 1.00 43.29 104 HIS A CA 1
ATOM 848 C C . HIS A 1 104 ? 2.997 -55.302 -17.690 1.00 41.55 104 HIS A C 1
ATOM 849 O O . HIS A 1 104 ? 2.309 -56.302 -17.747 1.00 42.20 104 HIS A O 1
ATOM 856 N N . ILE A 1 105 ? 4.261 -55.316 -17.280 1.00 37.56 105 ILE A N 1
ATOM 857 C CA . ILE A 1 105 ? 4.876 -56.515 -16.755 1.00 35.09 105 ILE A CA 1
ATOM 858 C C . ILE A 1 105 ? 5.003 -56.328 -15.239 1.00 28.67 105 ILE A C 1
ATOM 859 O O . ILE A 1 105 ? 5.564 -55.316 -14.770 1.00 32.99 105 ILE A O 1
ATOM 864 N N . ASN A 1 106 ? 4.431 -57.256 -14.490 1.00 29.84 106 ASN A N 1
ATOM 865 C CA . ASN A 1 106 ? 4.438 -57.135 -13.013 1.00 25.79 106 ASN A CA 1
ATOM 866 C C . ASN A 1 106 ? 5.817 -57.284 -12.423 1.00 25.23 106 ASN A C 1
ATOM 867 O O . ASN A 1 106 ? 6.618 -58.150 -12.851 1.00 28.93 106 ASN A O 1
ATOM 872 N N . THR A 1 107 ? 6.097 -56.435 -11.420 1.00 24.18 107 THR A N 1
ATOM 873 C CA . THR A 1 107 ? 7.449 -56.306 -10.858 1.00 23.04 107 THR A CA 1
ATOM 874 C C . THR A 1 107 ? 7.416 -56.353 -9.317 1.00 24.26 107 THR A C 1
ATOM 875 O O . THR A 1 107 ? 6.418 -55.999 -8.670 1.00 24.24 107 THR A O 1
ATOM 879 N N . ASN A 1 108 ? 8.535 -56.754 -8.740 1.00 23.50 108 ASN A N 1
ATOM 880 C CA . ASN A 1 108 ? 8.686 -56.781 -7.279 1.00 22.29 108 ASN A CA 1
ATOM 881 C C . ASN A 1 108 ? 10.069 -56.227 -6.988 1.00 24.63 108 ASN A C 1
ATOM 882 O O . ASN A 1 108 ? 11.081 -56.824 -7.371 1.00 25.79 108 ASN A O 1
ATOM 887 N N . CYS A 1 109 ? 10.145 -55.078 -6.311 1.00 22.35 109 CYS A N 1
ATOM 888 C CA . CYS A 1 109 ? 11.448 -54.505 -5.977 1.00 21.37 109 CYS A CA 1
ATOM 889 C C . CYS A 1 109 ? 11.962 -55.055 -4.668 1.00 22.54 109 CYS A C 1
ATOM 890 O O . CYS A 1 109 ? 11.275 -54.994 -3.640 1.00 24.01 109 CYS A O 1
ATOM 893 N N . THR A 1 110 ? 13.155 -55.614 -4.714 1.00 22.06 110 THR A N 1
ATOM 894 C CA . THR A 1 110 ? 13.720 -56.334 -3.575 1.00 22.20 110 THR A CA 1
ATOM 895 C C . THR A 1 110 ? 14.956 -55.663 -2.994 1.00 23.60 110 THR A C 1
ATOM 896 O O . THR A 1 110 ? 15.425 -54.644 -3.507 1.00 21.91 110 THR A O 1
ATOM 900 N N . LEU A 1 111 ? 15.463 -56.216 -1.882 1.00 20.83 111 LEU A N 1
ATOM 901 C CA . LEU A 1 111 ? 16.621 -55.634 -1.208 1.00 21.65 111 LEU A CA 1
ATOM 902 C C . LEU A 1 111 ? 16.384 -54.192 -0.773 1.00 24.36 111 LEU A C 1
ATOM 903 O O . LEU A 1 111 ? 17.224 -53.302 -0.912 1.00 21.93 111 LEU A O 1
ATOM 908 N N . VAL A 1 112 ? 15.208 -53.999 -0.180 1.00 22.20 112 VAL A N 1
ATOM 909 C CA . VAL A 1 112 ? 14.779 -52.709 0.377 1.00 20.49 112 VAL A CA 1
ATOM 910 C C . VAL A 1 112 ? 14.955 -52.753 1.877 1.00 19.67 112 VAL A C 1
ATOM 911 O O . VAL A 1 112 ? 14.516 -53.679 2.560 1.00 21.23 112 VAL A O 1
ATOM 915 N N . PHE A 1 113 ? 15.599 -51.721 2.416 1.00 19.51 113 PHE A N 1
ATOM 916 C CA . PHE A 1 113 ? 15.951 -51.725 3.842 1.00 17.99 113 PHE A CA 1
ATOM 917 C C . PHE A 1 113 ? 15.555 -50.475 4.617 1.00 19.74 113 PHE A C 1
ATOM 918 O O . PHE A 1 113 ? 15.799 -50.401 5.818 1.00 19.69 113 PHE A O 1
ATOM 926 N N . ASN A 1 114 ? 14.924 -49.528 3.921 1.00 19.21 114 ASN A N 1
ATOM 927 C CA . ASN A 1 114 ? 14.373 -48.358 4.652 1.00 18.91 114 ASN A CA 1
ATOM 928 C C . ASN A 1 114 ? 13.121 -47.873 3.907 1.00 19.52 114 ASN A C 1
ATOM 929 O O . ASN A 1 114 ? 12.819 -48.315 2.797 1.00 21.60 114 ASN A O 1
ATOM 934 N N . PRO A 1 115 ? 12.367 -46.971 4.515 1.00 17.81 115 PRO A N 1
ATOM 935 C CA . PRO A 1 115 ? 11.110 -46.603 3.838 1.00 17.37 115 PRO A CA 1
ATOM 936 C C . PRO A 1 115 ? 11.280 -45.706 2.617 1.00 18.66 115 PRO A C 1
ATOM 937 O O . PRO A 1 115 ? 10.413 -45.734 1.745 1.00 20.20 115 PRO A O 1
ATOM 941 N N . ILE A 1 116 ? 12.355 -44.927 2.531 1.00 18.52 116 ILE A N 1
ATOM 942 C CA . ILE A 1 116 ? 12.481 -44.086 1.337 1.00 18.50 116 ILE A CA 1
ATOM 943 C C . ILE A 1 116 ? 12.876 -44.907 0.116 1.00 18.28 116 ILE A C 1
ATOM 944 O O . ILE A 1 116 ? 12.436 -44.613 -1.000 1.00 20.86 116 ILE A O 1
ATOM 949 N N . GLN A 1 117 ? 13.673 -45.968 0.302 1.00 20.44 117 GLN A N 1
ATOM 950 C CA . GLN A 1 117 ? 13.896 -46.871 -0.824 1.00 20.23 117 GLN A CA 1
ATOM 951 C C . GLN A 1 117 ? 12.564 -47.437 -1.279 1.00 20.24 117 GLN A C 1
ATOM 952 O O . GLN A 1 117 ? 12.320 -47.536 -2.486 1.00 20.22 117 GLN A O 1
ATOM 958 N N . ALA A 1 118 ? 11.693 -47.796 -0.332 1.00 21.25 118 ALA A N 1
ATOM 959 C CA . ALA A 1 118 ? 10.405 -48.350 -0.734 1.00 20.04 118 ALA A CA 1
ATOM 960 C C . ALA A 1 118 ? 9.597 -47.336 -1.502 1.00 21.49 118 ALA A C 1
ATOM 961 O O . ALA A 1 118 ? 8.904 -47.709 -2.446 1.00 21.36 118 ALA A O 1
ATOM 963 N N . LEU A 1 119 ? 9.623 -46.087 -1.050 1.00 20.46 119 LEU A N 1
ATOM 964 C CA . LEU A 1 119 ? 8.910 -45.022 -1.761 1.00 21.04 119 LEU A CA 1
ATOM 965 C C . LEU A 1 119 ? 9.433 -44.803 -3.180 1.00 19.65 119 LEU A C 1
ATOM 966 O O . LEU A 1 119 ? 8.622 -44.666 -4.118 1.00 22.57 119 LEU A O 1
ATOM 971 N N . LEU A 1 120 ? 10.758 -44.811 -3.360 1.00 20.62 120 LEU A N 1
ATOM 972 C CA . LEU A 1 120 ? 11.330 -44.707 -4.708 1.00 21.18 120 LEU A CA 1
ATOM 973 C C . LEU A 1 120 ? 10.883 -45.862 -5.583 1.00 20.20 120 LEU A C 1
ATOM 974 O O . LEU A 1 120 ? 10.535 -45.658 -6.752 1.00 22.23 120 LEU A O 1
ATOM 979 N N . ALA A 1 121 ? 10.841 -47.073 -5.038 1.00 22.23 121 ALA A N 1
ATOM 980 C CA . ALA A 1 121 ? 10.330 -48.192 -5.836 1.00 22.55 121 ALA A CA 1
ATOM 981 C C . ALA A 1 121 ? 8.883 -48.009 -6.230 1.00 21.12 121 ALA A C 1
ATOM 982 O O . ALA A 1 121 ? 8.500 -48.269 -7.399 1.00 23.06 121 ALA A O 1
ATOM 984 N N . ALA A 1 122 ? 8.073 -47.503 -5.301 1.00 22.45 122 ALA A N 1
ATOM 985 C CA . ALA A 1 122 ? 6.671 -47.243 -5.639 1.00 22.02 122 ALA A CA 1
ATOM 986 C C . ALA A 1 122 ? 6.518 -46.175 -6.733 1.00 21.52 122 ALA A C 1
ATOM 987 O O . ALA A 1 122 ? 5.668 -46.316 -7.636 1.00 22.09 122 ALA A O 1
ATOM 989 N N . LYS A 1 123 ? 7.363 -45.134 -6.681 1.00 23.78 123 LYS A N 1
ATOM 990 C CA . LYS A 1 123 ? 7.324 -44.053 -7.702 1.00 23.64 123 LYS A CA 1
ATOM 991 C C . LYS A 1 123 ? 7.783 -44.482 -9.067 1.00 25.27 123 LYS A C 1
ATOM 992 O O . LYS A 1 123 ? 7.447 -43.836 -10.083 1.00 28.01 123 LYS A O 1
ATOM 998 N N . ALA A 1 124 ? 8.535 -45.573 -9.117 1.00 23.32 124 ALA A N 1
ATOM 999 C CA . ALA A 1 124 ? 8.925 -46.161 -10.399 1.00 24.87 124 ALA A CA 1
ATOM 1000 C C . ALA A 1 124 ? 7.797 -47.011 -10.960 1.00 29.17 124 ALA A C 1
ATOM 1001 O O . ALA A 1 124 ? 7.880 -47.484 -12.130 1.00 30.07 124 ALA A O 1
ATOM 1003 N N . GLY A 1 125 ? 6.761 -47.249 -10.170 1.00 26.61 125 GLY A N 1
ATOM 1004 C CA . GLY A 1 125 ? 5.636 -48.046 -10.640 1.00 27.54 125 GLY A CA 1
ATOM 1005 C C . GLY A 1 125 ? 5.613 -49.517 -10.292 1.00 28.52 125 GLY A C 1
ATOM 1006 O O . GLY A 1 125 ? 4.840 -50.297 -10.857 1.00 28.00 125 GLY A O 1
ATOM 1007 N N . VAL A 1 126 ? 6.422 -49.906 -9.315 1.00 23.67 126 VAL A N 1
ATOM 1008 C CA . VAL A 1 126 ? 6.555 -51.313 -9.021 1.00 26.24 126 VAL A CA 1
ATOM 1009 C C . VAL A 1 126 ? 5.273 -51.946 -8.453 1.00 24.05 126 VAL A C 1
ATOM 1010 O O . VAL A 1 126 ? 4.477 -51.280 -7.760 1.00 25.35 126 VAL A O 1
ATOM 1014 N N . THR A 1 127 ? 5.049 -53.215 -8.776 1.00 23.97 127 THR A N 1
ATOM 1015 C CA . THR A 1 127 ? 3.800 -53.865 -8.317 1.00 23.06 127 THR A CA 1
ATOM 1016 C C . THR A 1 127 ? 3.857 -54.223 -6.807 1.00 24.32 127 THR A C 1
ATOM 1017 O O . THR A 1 127 ? 2.890 -54.038 -6.074 1.00 23.20 127 THR A O 1
ATOM 1021 N N . TYR A 1 128 ? 5.012 -54.738 -6.395 1.00 23.04 128 TYR A N 1
ATOM 1022 C CA . TYR A 1 128 ? 5.284 -55.125 -5.010 1.00 21.93 128 TYR A CA 1
ATOM 1023 C C . TYR A 1 128 ? 6.617 -54.529 -4.602 1.00 21.05 128 TYR A C 1
ATOM 1024 O O . TYR A 1 128 ? 7.527 -54.441 -5.411 1.00 23.61 128 TYR A O 1
ATOM 1033 N N . VAL A 1 129 ? 6.739 -54.178 -3.336 1.00 20.85 129 VAL A N 1
ATOM 1034 C CA . VAL A 1 129 ? 8.031 -53.763 -2.764 1.00 20.37 129 VAL A CA 1
ATOM 1035 C C . VAL A 1 129 ? 8.287 -54.670 -1.587 1.00 19.51 129 VAL A C 1
ATOM 1036 O O . VAL A 1 129 ? 7.390 -54.914 -0.773 1.00 21.37 129 VAL A O 1
ATOM 1040 N N . SER A 1 130 ? 9.496 -55.225 -1.489 1.00 20.90 130 SER A N 1
ATOM 1041 C CA . SER A 1 130 ? 9.847 -56.186 -0.444 1.00 21.51 130 SER A CA 1
ATOM 1042 C C . SER A 1 130 ? 10.924 -55.661 0.499 1.00 22.16 130 SER A C 1
ATOM 1043 O O . SER A 1 130 ? 12.104 -55.830 0.276 1.00 21.92 130 SER A O 1
ATOM 1046 N N . PRO A 1 131 ? 10.521 -55.050 1.620 1.00 21.09 131 PRO A N 1
ATOM 1047 C CA . PRO A 1 131 ? 11.480 -54.689 2.659 1.00 20.65 131 PRO A CA 1
ATOM 1048 C C . PRO A 1 131 ? 11.876 -55.917 3.449 1.00 22.54 131 PRO A C 1
ATOM 1049 O O . PRO A 1 131 ? 11.045 -56.809 3.693 1.00 24.00 131 PRO A O 1
ATOM 1053 N N . PHE A 1 132 ? 13.131 -56.003 3.815 1.00 21.25 132 PHE A N 1
ATOM 1054 C CA . PHE A 1 132 ? 13.660 -57.205 4.446 1.00 21.60 132 PHE A CA 1
ATOM 1055 C C . PHE A 1 132 ? 13.761 -57.080 5.967 1.00 25.38 132 PHE A C 1
ATOM 1056 O O . PHE A 1 132 ? 14.791 -56.571 6.487 1.00 30.02 132 PHE A O 1
ATOM 1064 N N . VAL A 1 133 ? 12.781 -57.612 6.696 1.00 18.91 133 VAL A N 1
ATOM 1065 C CA . VAL A 1 133 ? 12.769 -57.357 8.116 1.00 18.75 133 VAL A CA 1
ATOM 1066 C C . VAL A 1 133 ? 13.811 -58.152 8.904 1.00 20.31 133 VAL A C 1
ATOM 1067 O O . VAL A 1 133 ? 14.444 -57.582 9.810 1.00 19.40 133 VAL A O 1
ATOM 1071 N N . GLY A 1 134 ? 13.994 -59.430 8.586 1.00 19.35 134 GLY A N 1
ATOM 1072 C CA . GLY A 1 134 ? 14.943 -60.238 9.352 1.00 19.97 134 GLY A CA 1
ATOM 1073 C C . GLY A 1 134 ? 16.385 -59.748 9.196 1.00 19.58 134 GLY A C 1
ATOM 1074 O O . GLY A 1 134 ? 17.129 -59.805 10.142 1.00 19.66 134 GLY A O 1
ATOM 1075 N N . ARG A 1 135 ? 16.782 -59.284 8.014 1.00 19.85 135 ARG A N 1
ATOM 1076 C CA . ARG A 1 135 ? 18.148 -58.778 7.864 1.00 19.77 135 ARG A CA 1
ATOM 1077 C C . ARG A 1 135 ? 18.384 -57.489 8.621 1.00 20.88 135 ARG A C 1
ATOM 1078 O O . ARG A 1 135 ? 19.514 -57.226 9.069 1.00 20.57 135 ARG A O 1
ATOM 1086 N N . LEU A 1 136 ? 17.313 -56.710 8.811 1.00 19.82 136 LEU A N 1
ATOM 1087 C CA . LEU A 1 136 ? 17.439 -55.555 9.688 1.00 19.16 136 LEU A CA 1
ATOM 1088 C C . LEU A 1 136 ? 17.564 -56.018 11.146 1.00 19.99 136 LEU A C 1
ATOM 1089 O O . LEU A 1 136 ? 18.453 -55.562 11.865 1.00 19.46 136 LEU A O 1
ATOM 1094 N N . ASP A 1 137 ? 16.720 -56.961 11.569 1.00 19.83 137 ASP A N 1
ATOM 1095 C CA . ASP A 1 137 ? 16.870 -57.548 12.903 1.00 19.41 137 ASP A CA 1
ATOM 1096 C C . ASP A 1 137 ? 18.331 -58.035 13.125 1.00 19.71 137 ASP A C 1
ATOM 1097 O O . ASP A 1 137 ? 18.904 -57.844 14.204 1.00 20.82 137 ASP A O 1
ATOM 1102 N N . ASP A 1 138 ? 18.921 -58.620 12.093 1.00 19.79 138 ASP A N 1
ATOM 1103 C CA . ASP A 1 138 ? 20.281 -59.185 12.177 1.00 21.12 138 ASP A CA 1
ATOM 1104 C C . ASP A 1 138 ? 21.273 -58.089 12.504 1.00 23.75 138 ASP A C 1
ATOM 1105 O O . ASP A 1 138 ? 22.275 -58.365 13.214 1.00 26.36 138 ASP A O 1
ATOM 1110 N N . ILE A 1 139 ? 21.032 -56.878 12.008 1.00 20.17 139 ILE A N 1
ATOM 1111 C CA . ILE A 1 139 ? 21.965 -55.766 12.341 1.00 21.56 139 ILE A CA 1
ATOM 1112 C C . ILE A 1 139 ? 21.505 -54.865 13.481 1.00 23.08 139 ILE A C 1
ATOM 1113 O O . ILE A 1 139 ? 21.998 -53.730 13.649 1.00 21.66 139 ILE A O 1
ATOM 1118 N N . GLY A 1 140 ? 20.552 -55.337 14.270 1.00 20.33 140 GLY A N 1
ATOM 1119 C CA . GLY A 1 140 ? 20.248 -54.666 15.542 1.00 20.98 140 GLY A CA 1
ATOM 1120 C C . GLY A 1 140 ? 19.229 -53.549 15.459 1.00 21.10 140 GLY A C 1
ATOM 1121 O O . GLY A 1 140 ? 19.190 -52.725 16.354 1.00 22.65 140 GLY A O 1
ATOM 1122 N N A GLU A 1 141 ? 18.402 -53.597 14.422 0.49 22.70 141 GLU A N 1
ATOM 1123 N N B GLU A 1 141 ? 18.468 -53.472 14.367 0.51 19.84 141 GLU A N 1
ATOM 1124 C CA A GLU A 1 141 ? 17.359 -52.640 14.141 0.49 22.31 141 GLU A CA 1
ATOM 1125 C CA B GLU A 1 141 ? 17.328 -52.573 14.268 0.51 21.68 141 GLU A CA 1
ATOM 1126 C C A GLU A 1 141 ? 16.045 -53.429 14.056 0.49 21.39 141 GLU A C 1
ATOM 1127 C C B GLU A 1 141 ? 16.086 -53.453 14.153 0.51 21.25 141 GLU A C 1
ATOM 1128 O O A GLU A 1 141 ? 15.986 -54.405 13.303 0.49 20.05 141 GLU A O 1
ATOM 1129 O O B GLU A 1 141 ? 16.116 -54.496 13.492 0.51 21.55 141 GLU A O 1
ATOM 1140 N N . ASP A 1 142 ? 15.004 -53.053 14.813 1.00 20.69 142 ASP A N 1
ATOM 1141 C CA . ASP A 1 142 ? 13.717 -53.778 14.698 1.00 21.09 142 ASP A CA 1
ATOM 1142 C C . ASP A 1 142 ? 13.119 -53.543 13.316 1.00 23.57 142 ASP A C 1
ATOM 1143 O O . ASP A 1 142 ? 12.609 -52.455 13.008 1.00 21.77 142 ASP A O 1
ATOM 1148 N N . GLY A 1 143 ? 13.211 -54.561 12.461 1.00 20.89 143 GLY A N 1
ATOM 1149 C CA . GLY A 1 143 ? 12.828 -54.342 11.082 1.00 20.41 143 GLY A CA 1
ATOM 1150 C C . GLY A 1 143 ? 11.366 -54.013 10.889 1.00 19.77 143 GLY A C 1
ATOM 1151 O O . GLY A 1 143 ? 10.971 -53.373 9.905 1.00 20.06 143 GLY A O 1
ATOM 1152 N N . MET A 1 144 ? 10.523 -54.469 11.810 1.00 18.87 144 MET A N 1
ATOM 1153 C CA . MET A 1 144 ? 9.111 -54.177 11.663 1.00 18.98 144 MET A CA 1
ATOM 1154 C C . MET A 1 144 ? 8.793 -52.713 11.708 1.00 20.77 144 MET A C 1
ATOM 1155 O O . MET A 1 144 ? 7.779 -52.315 11.161 1.00 20.96 144 MET A O 1
ATOM 1160 N N A GLN A 1 145 ? 9.644 -51.887 12.320 0.58 20.64 145 GLN A N 1
ATOM 1161 N N B GLN A 1 145 ? 9.692 -51.920 12.300 0.42 19.88 145 GLN A N 1
ATOM 1162 C CA A GLN A 1 145 ? 9.337 -50.449 12.369 0.58 19.86 145 GLN A CA 1
ATOM 1163 C CA B GLN A 1 145 ? 9.488 -50.480 12.340 0.42 20.95 145 GLN A CA 1
ATOM 1164 C C A GLN A 1 145 ? 9.383 -49.880 10.959 0.58 20.60 145 GLN A C 1
ATOM 1165 C C B GLN A 1 145 ? 9.430 -49.933 10.916 0.42 20.47 145 GLN A C 1
ATOM 1166 O O A GLN A 1 145 ? 8.695 -48.899 10.624 0.58 19.54 145 GLN A O 1
ATOM 1167 O O B GLN A 1 145 ? 8.592 -49.060 10.629 0.42 22.72 145 GLN A O 1
ATOM 1178 N N A ILE A 1 146 ? 10.160 -50.513 10.095 0.58 20.29 146 ILE A N 1
ATOM 1179 N N B ILE A 1 146 ? 10.257 -50.440 9.994 0.42 20.50 146 ILE A N 1
ATOM 1180 C CA A ILE A 1 146 ? 10.272 -50.023 8.729 0.58 20.12 146 ILE A CA 1
ATOM 1181 C CA B ILE A 1 146 ? 10.164 -49.886 8.632 0.42 19.48 146 ILE A CA 1
ATOM 1182 C C A ILE A 1 146 ? 8.966 -50.307 7.976 0.58 18.84 146 ILE A C 1
ATOM 1183 C C B ILE A 1 146 ? 8.877 -50.278 7.950 0.42 19.51 146 ILE A C 1
ATOM 1184 O O A ILE A 1 146 ? 8.493 -49.459 7.186 0.58 18.72 146 ILE A O 1
ATOM 1185 O O B ILE A 1 146 ? 8.345 -49.486 7.155 0.42 19.94 146 ILE A O 1
ATOM 1194 N N . ILE A 1 147 ? 8.351 -51.473 8.254 1.00 19.66 147 ILE A N 1
ATOM 1195 C CA . ILE A 1 147 ? 7.087 -51.818 7.646 1.00 19.91 147 ILE A CA 1
ATOM 1196 C C . ILE A 1 147 ? 6.031 -50.824 8.114 1.00 19.26 147 ILE A C 1
ATOM 1197 O O . ILE A 1 147 ? 5.213 -50.345 7.307 1.00 20.45 147 ILE A O 1
ATOM 1202 N N . ASP A 1 148 ? 6.057 -50.475 9.406 1.00 19.05 148 ASP A N 1
ATOM 1203 C CA . ASP A 1 148 ? 5.053 -49.546 9.894 1.00 18.61 148 ASP A CA 1
ATOM 1204 C C . ASP A 1 148 ? 5.202 -48.192 9.164 1.00 21.08 148 ASP A C 1
ATOM 1205 O O . ASP A 1 148 ? 4.194 -47.618 8.697 1.00 20.20 148 ASP A O 1
ATOM 1210 N N . MET A 1 149 ? 6.433 -47.714 8.978 1.00 19.81 149 MET A N 1
ATOM 1211 C CA . MET A 1 149 ? 6.590 -46.429 8.300 1.00 19.34 149 MET A CA 1
ATOM 1212 C C . MET A 1 149 ? 6.164 -46.502 6.849 1.00 19.85 149 MET A C 1
ATOM 1213 O O . MET A 1 149 ? 5.512 -45.577 6.310 1.00 20.22 149 MET A O 1
ATOM 1218 N N . ILE A 1 150 ? 6.513 -47.618 6.179 1.00 17.81 150 ILE A N 1
ATOM 1219 C CA . ILE A 1 150 ? 6.088 -47.752 4.782 1.00 18.39 150 ILE A CA 1
ATOM 1220 C C . ILE A 1 150 ? 4.578 -47.753 4.671 1.00 18.23 150 ILE A C 1
ATOM 1221 O O . ILE A 1 150 ? 4.020 -47.101 3.750 1.00 19.27 150 ILE A O 1
ATOM 1226 N N . ARG A 1 151 ? 3.911 -48.449 5.627 1.00 17.49 151 ARG A N 1
ATOM 1227 C CA . ARG A 1 151 ? 2.456 -48.506 5.530 1.00 17.67 151 ARG A CA 1
ATOM 1228 C C . ARG A 1 151 ? 1.876 -47.080 5.653 1.00 18.85 151 ARG A C 1
ATOM 1229 O O . ARG A 1 151 ? 1.006 -46.680 4.856 1.00 19.27 151 ARG A O 1
ATOM 1237 N N . THR A 1 152 ? 2.461 -46.288 6.572 1.00 18.22 152 THR A N 1
ATOM 1238 C CA . THR A 1 152 ? 1.942 -44.901 6.762 1.00 18.07 152 THR A CA 1
ATOM 1239 C C . THR A 1 152 ? 2.220 -44.078 5.498 1.00 20.56 152 THR A C 1
ATOM 1240 O O . THR A 1 152 ? 1.330 -43.337 5.024 1.00 20.10 152 THR A O 1
ATOM 1244 N N . ILE A 1 153 ? 3.444 -44.184 4.961 1.00 18.39 153 ILE A N 1
ATOM 1245 C CA . ILE A 1 153 ? 3.791 -43.450 3.744 1.00 19.59 153 ILE A CA 1
ATOM 1246 C C . ILE A 1 153 ? 2.845 -43.818 2.598 1.00 21.62 153 ILE A C 1
ATOM 1247 O O . ILE A 1 153 ? 2.278 -42.923 1.910 1.00 21.78 153 ILE A O 1
ATOM 1252 N N . PHE A 1 154 ? 2.596 -45.119 2.438 1.00 18.20 154 PHE A N 1
ATOM 1253 C CA . PHE A 1 154 ? 1.820 -45.503 1.290 1.00 19.23 154 PHE A CA 1
ATOM 1254 C C . PHE A 1 154 ? 0.403 -45.029 1.520 1.00 21.65 154 PHE A C 1
ATOM 1255 O O . PHE A 1 154 ? -0.263 -44.657 0.556 1.00 23.07 154 PHE A O 1
ATOM 1263 N N . ASN A 1 155 ? -0.054 -45.054 2.768 1.00 21.83 155 ASN A N 1
ATOM 1264 C CA . ASN A 1 155 ? -1.419 -44.612 3.019 1.00 22.36 155 ASN A CA 1
ATOM 1265 C C . ASN A 1 155 ? -1.514 -43.105 2.719 1.00 23.07 155 ASN A C 1
ATOM 1266 O O . ASN A 1 155 ? -2.534 -42.636 2.165 1.00 23.55 155 ASN A O 1
ATOM 1271 N N . ASN A 1 156 ? -0.485 -42.337 3.067 1.00 20.21 156 ASN A N 1
ATOM 1272 C CA . ASN A 1 156 ? -0.549 -40.884 2.872 1.00 20.79 156 ASN A CA 1
ATOM 1273 C C . ASN A 1 156 ? -0.781 -40.526 1.425 1.00 22.43 156 ASN A C 1
ATOM 1274 O O . ASN A 1 156 ? -1.558 -39.594 1.138 1.00 26.29 156 ASN A O 1
ATOM 1279 N N . TYR A 1 157 ? -0.112 -41.238 0.515 1.00 20.38 157 TYR A N 1
ATOM 1280 C CA . TYR A 1 157 ? -0.097 -40.864 -0.891 1.00 21.41 157 TYR A CA 1
ATOM 1281 C C . TYR A 1 157 ? -0.968 -41.795 -1.748 1.00 24.16 157 TYR A C 1
ATOM 1282 O O . TYR A 1 157 ? -0.955 -41.704 -2.959 1.00 25.97 157 TYR A O 1
ATOM 1291 N N . ILE A 1 158 ? -1.807 -42.601 -1.093 1.00 24.21 158 ILE A N 1
ATOM 1292 C CA . ILE A 1 158 ? -2.700 -43.554 -1.791 1.00 23.53 158 ILE A CA 1
ATOM 1293 C C . ILE A 1 158 ? -1.922 -44.399 -2.797 1.00 23.32 158 ILE A C 1
ATOM 1294 O O . ILE A 1 158 ? -2.324 -44.584 -3.974 1.00 25.35 158 ILE A O 1
ATOM 1299 N N . ILE A 1 159 ? -0.768 -44.904 -2.348 1.00 23.16 159 ILE A N 1
ATOM 1300 C CA . ILE A 1 159 ? 0.107 -45.699 -3.219 1.00 19.69 159 ILE A CA 1
ATOM 1301 C C . ILE A 1 159 ? -0.441 -47.100 -3.440 1.00 22.97 159 ILE A C 1
ATOM 1302 O O . ILE A 1 159 ? -0.877 -47.775 -2.482 1.00 27.89 159 ILE A O 1
ATOM 1307 N N . LYS A 1 160 ? -0.424 -47.523 -4.701 1.00 26.07 160 LYS A N 1
ATOM 1308 C CA . LYS A 1 160 ? -1.003 -48.817 -5.058 1.00 28.44 160 LYS A CA 1
ATOM 1309 C C . LYS A 1 160 ? -0.022 -49.994 -4.995 1.00 28.44 160 LYS A C 1
ATOM 1310 O O . LYS A 1 160 ? -0.431 -51.136 -5.043 1.00 28.58 160 LYS A O 1
ATOM 1316 N N . THR A 1 161 ? 1.267 -49.706 -4.933 1.00 24.49 161 THR A N 1
ATOM 1317 C CA . THR A 1 161 ? 2.276 -50.736 -4.729 1.00 21.83 161 THR A CA 1
ATOM 1318 C C . THR A 1 161 ? 1.953 -51.521 -3.462 1.00 22.53 161 THR A C 1
ATOM 1319 O O . THR A 1 161 ? 1.621 -50.926 -2.410 1.00 23.97 161 THR A O 1
ATOM 1323 N N . GLN A 1 162 ? 2.014 -52.841 -3.575 1.00 21.80 162 GLN A N 1
ATOM 1324 C CA . GLN A 1 162 ? 1.729 -53.682 -2.415 1.00 21.10 162 GLN A CA 1
ATOM 1325 C C . GLN A 1 162 ? 2.982 -53.860 -1.581 1.00 22.44 162 GLN A C 1
ATOM 1326 O O . GLN A 1 162 ? 4.084 -54.054 -2.117 1.00 23.41 162 GLN A O 1
ATOM 1332 N N . ILE A 1 163 ? 2.818 -53.800 -0.259 1.00 20.13 163 ILE A N 1
ATOM 1333 C CA . ILE A 1 163 ? 3.922 -54.071 0.661 1.00 17.53 163 ILE A CA 1
ATOM 1334 C C . ILE A 1 163 ? 4.019 -55.547 0.917 1.00 19.88 163 ILE A C 1
ATOM 1335 O O . ILE A 1 163 ? 3.064 -56.140 1.409 1.00 22.31 163 ILE A O 1
ATOM 1340 N N . LEU A 1 164 ? 5.159 -56.111 0.521 1.00 19.84 164 LEU A N 1
ATOM 1341 C CA . LEU A 1 164 ? 5.395 -57.546 0.590 1.00 20.89 164 LEU A CA 1
ATOM 1342 C C . LEU A 1 164 ? 6.504 -57.720 1.631 1.00 23.53 164 LEU A C 1
ATOM 1343 O O . LEU A 1 164 ? 7.687 -57.560 1.342 1.00 23.35 164 LEU A O 1
ATOM 1348 N N . VAL A 1 165 ? 6.120 -58.073 2.848 1.00 19.60 165 VAL A N 1
ATOM 1349 C CA . VAL A 1 165 ? 7.140 -58.211 3.906 1.00 18.88 165 VAL A CA 1
ATOM 1350 C C . VAL A 1 165 ? 7.966 -59.435 3.688 1.00 20.99 165 VAL A C 1
ATOM 1351 O O . VAL A 1 165 ? 7.408 -60.526 3.603 1.00 20.31 165 VAL A O 1
ATOM 1355 N N . ALA A 1 166 ? 9.277 -59.259 3.586 1.00 19.45 166 ALA A N 1
ATOM 1356 C CA . ALA A 1 166 ? 10.173 -60.377 3.226 1.00 19.37 166 ALA A CA 1
ATOM 1357 C C . ALA A 1 166 ? 11.245 -60.572 4.295 1.00 21.38 166 ALA A C 1
ATOM 1358 O O . ALA A 1 166 ? 11.272 -59.821 5.311 1.00 21.58 166 ALA A O 1
ATOM 1360 N N . SER A 1 167 ? 12.116 -61.558 4.111 1.00 20.56 167 SER A N 1
ATOM 1361 C CA . SER A 1 167 ? 13.117 -61.882 5.151 1.00 21.20 167 SER A CA 1
ATOM 1362 C C . SER A 1 167 ? 12.406 -62.116 6.492 1.00 21.02 167 SER A C 1
ATOM 1363 O O . SER A 1 167 ? 12.814 -61.620 7.525 1.00 21.79 167 SER A O 1
ATOM 1366 N N . ILE A 1 168 ? 11.327 -62.892 6.471 1.00 20.11 168 ILE A N 1
ATOM 1367 C CA . ILE A 1 168 ? 10.553 -63.201 7.675 1.00 21.17 168 ILE A CA 1
ATOM 1368 C C . ILE A 1 168 ? 11.147 -64.401 8.363 1.00 22.79 168 ILE A C 1
ATOM 1369 O O . ILE A 1 168 ? 11.548 -65.401 7.725 1.00 22.38 168 ILE A O 1
ATOM 1374 N N . ARG A 1 169 ? 11.254 -64.287 9.684 1.00 20.42 169 ARG A N 1
ATOM 1375 C CA . ARG A 1 169 ? 11.982 -65.314 10.448 1.00 21.25 169 ARG A CA 1
ATOM 1376 C C . ARG A 1 169 ? 11.158 -65.996 11.497 1.00 21.49 169 ARG A C 1
ATOM 1377 O O . ARG A 1 169 ? 11.570 -67.052 12.047 1.00 21.55 169 ARG A O 1
ATOM 1385 N N . ASN A 1 170 ? 10.017 -65.409 11.848 1.00 19.08 170 ASN A N 1
ATOM 1386 C CA . ASN A 1 170 ? 9.250 -65.975 12.931 1.00 19.12 170 ASN A CA 1
ATOM 1387 C C . ASN A 1 170 ? 7.772 -65.526 12.825 1.00 19.39 170 ASN A C 1
ATOM 1388 O O . ASN A 1 170 ? 7.465 -64.651 12.035 1.00 19.42 170 ASN A O 1
ATOM 1393 N N . PRO A 1 171 ? 6.884 -66.146 13.627 1.00 18.19 171 PRO A N 1
ATOM 1394 C CA . PRO A 1 171 ? 5.446 -65.843 13.460 1.00 19.79 171 PRO A CA 1
ATOM 1395 C C . PRO A 1 171 ? 5.046 -64.464 13.967 1.00 20.53 171 PRO A C 1
ATOM 1396 O O . PRO A 1 171 ? 3.939 -64.049 13.716 1.00 20.44 171 PRO A O 1
ATOM 1400 N N . ILE A 1 172 ? 5.900 -63.822 14.760 1.00 17.59 172 ILE A N 1
ATOM 1401 C CA . ILE A 1 172 ? 5.592 -62.477 15.239 1.00 18.19 172 ILE A CA 1
ATOM 1402 C C . ILE A 1 172 ? 5.879 -61.445 14.166 1.00 18.43 172 ILE A C 1
ATOM 1403 O O . ILE A 1 172 ? 5.158 -60.441 14.079 1.00 19.11 172 ILE A O 1
ATOM 1408 N N . HIS A 1 173 ? 6.844 -61.684 13.279 1.00 18.53 173 HIS A N 1
ATOM 1409 C CA . HIS A 1 173 ? 6.925 -60.828 12.058 1.00 17.14 173 HIS A CA 1
ATOM 1410 C C . HIS A 1 173 ? 5.596 -60.898 11.312 1.00 17.60 173 HIS A C 1
ATOM 1411 O O . HIS A 1 173 ? 5.071 -59.873 10.813 1.00 19.26 173 HIS A O 1
ATOM 1418 N N . VAL A 1 174 ? 5.004 -62.094 11.267 1.00 18.46 174 VAL A N 1
ATOM 1419 C CA . VAL A 1 174 ? 3.719 -62.282 10.549 1.00 20.10 174 VAL A CA 1
ATOM 1420 C C . VAL A 1 174 ? 2.595 -61.546 11.294 1.00 17.32 174 VAL A C 1
ATOM 1421 O O . VAL A 1 174 ? 1.797 -60.795 10.692 1.00 18.73 174 VAL A O 1
ATOM 1425 N N . LEU A 1 175 ? 2.496 -61.760 12.599 1.00 16.76 175 LEU A N 1
ATOM 1426 C CA . LEU A 1 175 ? 1.433 -61.114 13.365 1.00 17.48 175 LEU A CA 1
ATOM 1427 C C . LEU A 1 175 ? 1.536 -59.591 13.267 1.00 18.03 175 LEU A C 1
ATOM 1428 O O . LEU A 1 175 ? 0.522 -58.915 13.014 1.00 18.38 175 LEU A O 1
ATOM 1433 N N . ARG A 1 176 ? 2.748 -59.066 13.459 1.00 18.37 176 ARG A N 1
ATOM 1434 C CA . ARG A 1 176 ? 2.906 -57.584 13.429 1.00 17.80 176 ARG A CA 1
ATOM 1435 C C . ARG A 1 176 ? 2.636 -57.041 12.040 1.00 17.69 176 ARG A C 1
ATOM 1436 O O . ARG A 1 176 ? 2.055 -55.988 11.909 1.00 19.35 176 ARG A O 1
ATOM 1444 N N . SER A 1 177 ? 2.954 -57.813 10.990 1.00 18.30 177 SER A N 1
ATOM 1445 C CA . SER A 1 177 ? 2.640 -57.370 9.620 1.00 19.20 177 SER A CA 1
ATOM 1446 C C . SER A 1 177 ? 1.135 -57.255 9.428 1.00 17.88 177 SER A C 1
ATOM 1447 O O . SER A 1 177 ? 0.658 -56.304 8.783 1.00 18.20 177 SER A O 1
ATOM 1450 N N . ALA A 1 178 ? 0.379 -58.215 9.976 1.00 17.19 178 ALA A N 1
ATOM 1451 C CA . ALA A 1 178 ? -1.056 -58.157 9.850 1.00 17.15 178 ALA A CA 1
ATOM 1452 C C . ALA A 1 178 ? -1.691 -57.031 10.635 1.00 17.26 178 ALA A C 1
ATOM 1453 O O . ALA A 1 178 ? -2.652 -56.401 10.135 1.00 18.02 178 ALA A O 1
ATOM 1455 N N . VAL A 1 179 ? -1.156 -56.765 11.835 1.00 18.01 179 VAL A N 1
ATOM 1456 C CA . VAL A 1 179 ? -1.706 -55.658 12.610 1.00 17.96 179 VAL A CA 1
ATOM 1457 C C . VAL A 1 179 ? -1.354 -54.312 11.974 1.00 17.77 179 VAL A C 1
ATOM 1458 O O . VAL A 1 179 ? -2.179 -53.358 11.985 1.00 19.23 179 VAL A O 1
ATOM 1462 N N . ILE A 1 180 ? -0.162 -54.213 11.411 1.00 18.04 180 ILE A N 1
ATOM 1463 C CA . ILE A 1 180 ? 0.160 -52.968 10.665 1.00 17.94 180 ILE A CA 1
ATOM 1464 C C . ILE A 1 180 ? -0.698 -52.764 9.419 1.00 19.89 180 ILE A C 1
ATOM 1465 O O . ILE A 1 180 ? -1.072 -51.637 9.066 1.00 19.56 180 ILE A O 1
ATOM 1470 N N . GLY A 1 181 ? -0.986 -53.872 8.747 1.00 19.20 181 GLY A N 1
ATOM 1471 C CA . GLY A 1 181 ? -1.772 -53.871 7.500 1.00 19.47 181 GLY A CA 1
ATOM 1472 C C . GLY A 1 181 ? -0.921 -54.016 6.238 1.00 19.23 181 GLY A C 1
ATOM 1473 O O . GLY A 1 181 ? -1.324 -53.501 5.153 1.00 21.42 181 GLY A O 1
ATOM 1474 N N . ALA A 1 182 ? 0.188 -54.759 6.323 1.00 18.86 182 ALA A N 1
ATOM 1475 C CA . ALA A 1 182 ? 0.925 -55.061 5.094 1.00 20.32 182 ALA A CA 1
ATOM 1476 C C . ALA A 1 182 ? 0.067 -55.873 4.128 1.00 19.77 182 ALA A C 1
ATOM 1477 O O . ALA A 1 182 ? -0.769 -56.675 4.538 1.00 22.09 182 ALA A O 1
ATOM 1479 N N . ASP A 1 183 ? 0.295 -55.698 2.833 1.00 20.21 183 ASP A N 1
ATOM 1480 C CA . ASP A 1 183 ? -0.517 -56.432 1.876 1.00 21.23 183 ASP A CA 1
ATOM 1481 C C . ASP A 1 183 ? -0.175 -57.905 1.783 1.00 20.93 183 ASP A C 1
ATOM 1482 O O . ASP A 1 183 ? -1.059 -58.729 1.569 1.00 23.63 183 ASP A O 1
ATOM 1487 N N . VAL A 1 184 ? 1.102 -58.243 1.908 1.00 19.75 184 VAL A N 1
ATOM 1488 C CA . VAL A 1 184 ? 1.556 -59.613 1.702 1.00 20.66 184 VAL A CA 1
ATOM 1489 C C . VAL A 1 184 ? 2.655 -59.901 2.693 1.00 19.98 184 VAL A C 1
ATOM 1490 O O . VAL A 1 184 ? 3.418 -58.987 3.038 1.00 20.66 184 VAL A O 1
ATOM 1494 N N . VAL A 1 185 ? 2.748 -61.144 3.171 1.00 20.84 185 VAL A N 1
ATOM 1495 C CA . VAL A 1 185 ? 3.976 -61.616 3.837 1.00 20.54 185 VAL A CA 1
ATOM 1496 C C . VAL A 1 185 ? 4.484 -62.776 3.025 1.00 22.37 185 VAL A C 1
ATOM 1497 O O . VAL A 1 185 ? 3.666 -63.536 2.508 1.00 21.69 185 VAL A O 1
ATOM 1501 N N . THR A 1 186 ? 5.801 -62.907 2.901 1.00 21.15 186 THR A N 1
ATOM 1502 C CA . THR A 1 186 ? 6.341 -64.105 2.334 1.00 21.52 186 THR A CA 1
ATOM 1503 C C . THR A 1 186 ? 7.141 -64.855 3.400 1.00 21.71 186 THR A C 1
ATOM 1504 O O . THR A 1 186 ? 7.985 -64.254 4.075 1.00 23.23 186 THR A O 1
ATOM 1508 N N . VAL A 1 187 ? 6.861 -66.128 3.607 1.00 22.78 187 VAL A N 1
ATOM 1509 C CA . VAL A 1 187 ? 7.411 -66.803 4.792 1.00 23.14 187 VAL A CA 1
ATOM 1510 C C . VAL A 1 187 ? 8.087 -68.127 4.431 1.00 23.73 187 VAL A C 1
ATOM 1511 O O . VAL A 1 187 ? 7.631 -68.824 3.548 1.00 24.00 187 VAL A O 1
ATOM 1515 N N . PRO A 1 188 ? 9.192 -68.479 5.114 1.00 23.51 188 PRO A N 1
ATOM 1516 C CA . PRO A 1 188 ? 9.817 -69.788 4.910 1.00 25.20 188 PRO A CA 1
ATOM 1517 C C . PRO A 1 188 ? 8.864 -70.884 5.364 1.00 23.87 188 PRO A C 1
ATOM 1518 O O . PRO A 1 188 ? 7.916 -70.632 6.126 1.00 25.13 188 PRO A O 1
ATOM 1522 N N . PHE A 1 189 ? 9.095 -72.099 4.871 1.00 26.22 189 PHE A N 1
ATOM 1523 C CA . PHE A 1 189 ? 8.176 -73.181 5.111 1.00 27.35 189 PHE A CA 1
ATOM 1524 C C . PHE A 1 189 ? 7.982 -73.489 6.606 1.00 28.49 189 PHE A C 1
ATOM 1525 O O . PHE A 1 189 ? 6.867 -73.719 7.045 1.00 31.00 189 PHE A O 1
ATOM 1533 N N A ASN A 1 190 ? 9.058 -73.527 7.372 0.58 27.85 190 ASN A N 1
ATOM 1534 N N B ASN A 1 190 ? 9.087 -73.491 7.355 0.42 28.19 190 ASN A N 1
ATOM 1535 C CA A ASN A 1 190 ? 8.887 -73.881 8.772 0.58 31.21 190 ASN A CA 1
ATOM 1536 C CA B ASN A 1 190 ? 9.040 -73.756 8.794 0.42 30.47 190 ASN A CA 1
ATOM 1537 C C A ASN A 1 190 ? 8.035 -72.819 9.520 0.58 28.35 190 ASN A C 1
ATOM 1538 C C B ASN A 1 190 ? 8.044 -72.820 9.471 0.42 28.39 190 ASN A C 1
ATOM 1539 O O A ASN A 1 190 ? 7.230 -73.144 10.429 0.58 28.54 190 ASN A O 1
ATOM 1540 O O B ASN A 1 190 ? 7.170 -73.228 10.266 0.42 30.13 190 ASN A O 1
ATOM 1549 N N . VAL A 1 191 ? 8.151 -71.549 9.106 1.00 26.31 191 VAL A N 1
ATOM 1550 C CA . VAL A 1 191 ? 7.278 -70.542 9.704 1.00 23.56 191 VAL A CA 1
ATOM 1551 C C . VAL A 1 191 ? 5.810 -70.763 9.289 1.00 24.86 191 VAL A C 1
ATOM 1552 O O . VAL A 1 191 ? 4.875 -70.728 10.142 1.00 24.44 191 VAL A O 1
ATOM 1556 N N . LEU A 1 192 ? 5.608 -71.051 7.989 1.00 26.12 192 LEU A N 1
ATOM 1557 C CA . LEU A 1 192 ? 4.269 -71.248 7.461 1.00 26.35 192 LEU A CA 1
ATOM 1558 C C . LEU A 1 192 ? 3.574 -72.369 8.252 1.00 28.41 192 LEU A C 1
ATOM 1559 O O . LEU A 1 192 ? 2.437 -72.233 8.728 1.00 28.32 192 LEU A O 1
ATOM 1564 N N . LYS A 1 193 ? 4.311 -73.453 8.443 1.00 28.63 193 LYS A N 1
ATOM 1565 C CA . LYS A 1 193 ? 3.677 -74.575 9.160 1.00 33.75 193 LYS A CA 1
ATOM 1566 C C . LYS A 1 193 ? 3.364 -74.206 10.622 1.00 35.29 193 LYS A C 1
ATOM 1567 O O . LYS A 1 193 ? 2.315 -74.603 11.161 1.00 39.17 193 LYS A O 1
ATOM 1573 N N A SER A 1 194 ? 4.194 -73.404 11.261 0.62 28.84 194 SER A N 1
ATOM 1574 N N B SER A 1 194 ? 4.254 -73.420 11.231 0.38 30.16 194 SER A N 1
ATOM 1575 C CA A SER A 1 194 ? 3.860 -73.084 12.650 0.62 29.18 194 SER A CA 1
ATOM 1576 C CA B SER A 1 194 ? 4.017 -72.919 12.591 0.38 29.31 194 SER A CA 1
ATOM 1577 C C A SER A 1 194 ? 2.637 -72.149 12.786 0.62 28.90 194 SER A C 1
ATOM 1578 C C B SER A 1 194 ? 2.633 -72.258 12.711 0.38 28.52 194 SER A C 1
ATOM 1579 O O A SER A 1 194 ? 2.036 -72.039 13.865 0.62 24.71 194 SER A O 1
ATOM 1580 O O B SER A 1 194 ? 1.900 -72.487 13.675 0.38 26.59 194 SER A O 1
ATOM 1585 N N . LEU A 1 195 ? 2.283 -71.445 11.721 1.00 27.39 195 LEU A N 1
ATOM 1586 C CA . LEU A 1 195 ? 1.117 -70.549 11.851 1.00 22.60 195 LEU A CA 1
ATOM 1587 C C . LEU A 1 195 ? -0.243 -71.158 12.182 1.00 23.91 195 LEU A C 1
ATOM 1588 O O . LEU A 1 195 ? -1.101 -70.477 12.765 1.00 24.80 195 LEU A O 1
ATOM 1593 N N . MET A 1 196 ? -0.492 -72.398 11.767 1.00 25.11 196 MET A N 1
ATOM 1594 C CA . MET A 1 196 ? -1.789 -72.981 12.010 1.00 26.18 196 MET A CA 1
ATOM 1595 C C . MET A 1 196 ? -1.867 -73.521 13.440 1.00 25.30 196 MET A C 1
ATOM 1596 O O . MET A 1 196 ? -2.953 -73.876 13.885 1.00 27.01 196 MET A O 1
ATOM 1601 N N . LYS A 1 197 ? -0.720 -73.654 14.124 1.00 27.43 197 LYS A N 1
ATOM 1602 C CA . LYS A 1 197 ? -0.637 -74.488 15.342 1.00 25.86 197 LYS A CA 1
ATOM 1603 C C . LYS A 1 197 ? -0.729 -73.713 16.639 1.00 25.48 197 LYS A C 1
ATOM 1604 O O . LYS A 1 197 ? -0.270 -72.577 16.745 1.00 27.43 197 LYS A O 1
ATOM 1610 N N . HIS A 1 198 ? -1.317 -74.335 17.649 1.00 25.45 198 HIS A N 1
ATOM 1611 C CA . HIS A 1 198 ? -1.250 -73.788 19.006 1.00 23.31 198 HIS A CA 1
ATOM 1612 C C . HIS A 1 198 ? -1.467 -74.950 19.983 1.00 23.32 198 HIS A C 1
ATOM 1613 O O . HIS A 1 198 ? -2.352 -75.794 19.748 1.00 24.00 198 HIS A O 1
ATOM 1620 N N . PRO A 1 199 ? -0.755 -74.990 21.121 1.00 21.26 199 PRO A N 1
ATOM 1621 C CA . PRO A 1 199 ? -1.006 -76.116 22.057 1.00 21.49 199 PRO A CA 1
ATOM 1622 C C . PRO A 1 199 ? -2.420 -76.191 22.619 1.00 22.89 199 PRO A C 1
ATOM 1623 O O . PRO A 1 199 ? -2.894 -77.314 22.905 1.00 24.60 199 PRO A O 1
ATOM 1627 N N . LYS A 1 200 ? -3.120 -75.066 22.760 1.00 21.55 200 LYS A N 1
ATOM 1628 C CA . LYS A 1 200 ? -4.463 -75.176 23.330 1.00 22.71 200 LYS A CA 1
ATOM 1629 C C . LYS A 1 200 ? -5.420 -75.695 22.289 1.00 23.09 200 LYS A C 1
ATOM 1630 O O . LYS A 1 200 ? -6.465 -76.231 22.631 1.00 22.21 200 LYS A O 1
ATOM 1636 N N . THR A 1 201 ? -5.084 -75.547 21.005 1.00 21.06 201 THR A N 1
ATOM 1637 C CA . THR A 1 201 ? -5.930 -76.165 19.987 1.00 21.79 201 THR A CA 1
ATOM 1638 C C . THR A 1 201 ? -5.829 -77.678 20.116 1.00 23.01 201 THR A C 1
ATOM 1639 O O . THR A 1 201 ? -6.857 -78.339 20.188 1.00 23.88 201 THR A O 1
ATOM 1643 N N . ASP A 1 202 ? -4.600 -78.166 20.239 1.00 23.14 202 ASP A N 1
ATOM 1644 C CA . ASP A 1 202 ? -4.406 -79.622 20.373 1.00 25.99 202 ASP A CA 1
ATOM 1645 C C . ASP A 1 202 ? -5.076 -80.166 21.654 1.00 25.26 202 ASP A C 1
ATOM 1646 O O . ASP A 1 202 ? -5.742 -81.237 21.630 1.00 26.53 202 ASP A O 1
ATOM 1651 N N A GLU A 1 203 ? -4.893 -79.446 22.760 0.48 24.63 203 GLU A N 1
ATOM 1652 N N B GLU A 1 203 ? -4.901 -79.448 22.767 0.52 24.63 203 GLU A N 1
ATOM 1653 C CA A GLU A 1 203 ? -5.448 -79.848 24.050 0.48 25.44 203 GLU A CA 1
ATOM 1654 C CA B GLU A 1 203 ? -5.459 -79.879 24.051 0.52 25.47 203 GLU A CA 1
ATOM 1655 C C A GLU A 1 203 ? -6.968 -79.859 23.996 0.48 25.83 203 GLU A C 1
ATOM 1656 C C B GLU A 1 203 ? -6.979 -79.850 24.022 0.52 25.83 203 GLU A C 1
ATOM 1657 O O A GLU A 1 203 ? -7.614 -80.811 24.460 0.48 27.10 203 GLU A O 1
ATOM 1658 O O B GLU A 1 203 ? -7.640 -80.774 24.525 0.52 27.09 203 GLU A O 1
ATOM 1669 N N . GLY A 1 204 ? -7.543 -78.818 23.399 1.00 24.88 204 GLY A N 1
ATOM 1670 C CA . GLY A 1 204 ? -8.992 -78.734 23.319 1.00 25.30 204 GLY A CA 1
ATOM 1671 C C . GLY A 1 204 ? -9.596 -79.807 22.470 1.00 26.31 204 GLY A C 1
ATOM 1672 O O . GLY A 1 204 ? -10.647 -80.370 22.853 1.00 27.31 204 GLY A O 1
ATOM 1673 N N . LEU A 1 205 ? -8.922 -80.131 21.361 1.00 26.23 205 LEU A N 1
ATOM 1674 C CA . LEU A 1 205 ? -9.426 -81.232 20.526 1.00 27.43 205 LEU A CA 1
ATOM 1675 C C . LEU A 1 205 ? -9.386 -82.531 21.292 1.00 29.73 205 LEU A C 1
ATOM 1676 O O . LEU A 1 205 ? -10.360 -83.318 21.267 1.00 32.42 205 LEU A O 1
ATOM 1681 N N . ALA A 1 206 ? -8.288 -82.778 21.994 1.00 28.85 206 ALA A N 1
ATOM 1682 C CA . ALA A 1 206 ? -8.212 -84.044 22.750 1.00 30.42 206 ALA A CA 1
ATOM 1683 C C . ALA A 1 206 ? -9.328 -84.159 23.785 1.00 31.07 206 ALA A C 1
ATOM 1684 O O . ALA A 1 206 ? -9.926 -85.270 23.974 1.00 33.19 206 ALA A O 1
ATOM 1686 N N . LYS A 1 207 ? -9.647 -83.039 24.447 1.00 30.08 207 LYS A N 1
ATOM 1687 C CA . LYS A 1 207 ? -10.654 -83.111 25.479 1.00 30.86 207 LYS A CA 1
ATOM 1688 C C . LYS A 1 207 ? -12.056 -83.316 24.864 1.00 31.38 207 LYS A C 1
ATOM 1689 O O . LYS A 1 207 ? -12.856 -84.123 25.355 1.00 32.76 207 LYS A O 1
ATOM 1695 N N . PHE A 1 208 ? -12.343 -82.615 23.770 1.00 30.41 208 PHE A N 1
ATOM 1696 C CA . PHE A 1 208 ? -13.613 -82.813 23.066 1.00 30.99 208 PHE A CA 1
ATOM 1697 C C . PHE A 1 208 ? -13.770 -84.280 22.647 1.00 32.50 208 PHE A C 1
ATOM 1698 O O . PHE A 1 208 ? -14.859 -84.852 22.737 1.00 33.62 208 PHE A O 1
ATOM 1706 N N . LEU A 1 209 ? -12.694 -84.889 22.159 1.00 32.66 209 LEU A N 1
ATOM 1707 C CA . LEU A 1 209 ? -12.756 -86.306 21.762 1.00 34.31 209 LEU A CA 1
ATOM 1708 C C . LEU A 1 209 ? -13.116 -87.183 22.936 1.00 35.74 209 LEU A C 1
ATOM 1709 O O . LEU A 1 209 ? -14.012 -88.073 22.837 1.00 37.18 209 LEU A O 1
ATOM 1714 N N . GLU A 1 210 ? -12.401 -86.979 24.034 1.00 35.53 210 GLU A N 1
ATOM 1715 C CA . GLU A 1 210 ? -12.638 -87.769 25.239 1.00 38.10 210 GLU A CA 1
ATOM 1716 C C . GLU A 1 210 ? -14.066 -87.629 25.767 1.00 37.58 210 GLU A C 1
ATOM 1717 O O . GLU A 1 210 ? -14.719 -88.614 26.115 1.00 39.26 210 GLU A O 1
ATOM 1723 N N . ASP A 1 211 ? -14.566 -86.409 25.828 1.00 36.30 211 ASP A N 1
ATOM 1724 C CA . ASP A 1 211 ? -15.925 -86.181 26.304 1.00 36.87 211 ASP A CA 1
ATOM 1725 C C . ASP A 1 211 ? -16.962 -86.775 25.364 1.00 37.64 211 ASP A C 1
ATOM 1726 O O . ASP A 1 211 ? -17.964 -87.384 25.811 1.00 39.06 211 ASP A O 1
ATOM 1731 N N . TRP A 1 212 ? -16.710 -86.688 24.062 1.00 36.93 212 TRP A N 1
ATOM 1732 C CA . TRP A 1 212 ? -17.661 -87.232 23.099 1.00 37.75 212 TRP A CA 1
ATOM 1733 C C . TRP A 1 212 ? -17.730 -88.726 23.186 1.00 39.64 212 TRP A C 1
ATOM 1734 O O . TRP A 1 212 ? -18.816 -89.297 22.989 1.00 40.84 212 TRP A O 1
ATOM 1745 N N . LYS A 1 213 ? -16.599 -89.376 23.468 1.00 40.05 213 LYS A N 1
ATOM 1746 C CA . LYS A 1 213 ? -16.618 -90.857 23.594 1.00 45.61 213 LYS A CA 1
ATOM 1747 C C . LYS A 1 213 ? -17.573 -91.357 24.691 1.00 43.58 213 LYS A C 1
ATOM 1748 O O . LYS A 1 213 ? -18.118 -92.481 24.623 1.00 45.42 213 LYS A O 1
ATOM 1754 N N . LYS A 1 214 ? -17.788 -90.532 25.702 1.00 42.94 214 LYS A N 1
ATOM 1755 C CA . LYS A 1 214 ? -18.699 -90.886 26.777 1.00 46.24 214 LYS A CA 1
ATOM 1756 C C . LYS A 1 214 ? -20.120 -91.116 26.264 1.00 49.97 214 LYS A C 1
ATOM 1757 O O . LYS A 1 214 ? -20.838 -91.958 26.800 1.00 54.64 214 LYS A O 1
ATOM 1763 N N . VAL A 1 215 ? -20.520 -90.408 25.211 1.00 49.41 215 VAL A N 1
ATOM 1764 C CA . VAL A 1 215 ? -21.894 -90.540 24.723 1.00 49.49 215 VAL A CA 1
ATOM 1765 C C . VAL A 1 215 ? -22.013 -91.221 23.362 1.00 50.72 215 VAL A C 1
ATOM 1766 O O . VAL A 1 215 ? -23.116 -91.543 22.912 1.00 49.31 215 VAL A O 1
ATOM 1770 N N . SER A 1 216 ? -20.873 -91.472 22.731 1.00 44.69 216 SER A N 1
ATOM 1771 C CA . SER A 1 216 ? -20.807 -92.179 21.456 1.00 49.58 216 SER A CA 1
ATOM 1772 C C . SER A 1 216 ? -19.505 -92.982 21.398 1.00 49.47 216 SER A C 1
ATOM 1773 O O . SER A 1 216 ? -18.490 -92.499 20.897 1.00 50.04 216 SER A O 1
ATOM 1776 N N . PRO A 1 217 ? -19.527 -94.217 21.934 1.00 60.76 217 PRO A N 1
ATOM 1777 C CA . PRO A 1 217 ? -18.297 -95.009 22.082 1.00 63.86 217 PRO A CA 1
ATOM 1778 C C . PRO A 1 217 ? -17.443 -95.144 20.818 1.00 64.33 217 PRO A C 1
ATOM 1779 O O . PRO A 1 217 ? -16.222 -95.209 20.928 1.00 68.97 217 PRO A O 1
ATOM 1783 N N . ASP A 1 218 ? -18.066 -95.160 19.645 1.00 62.66 218 ASP A N 1
ATOM 1784 C CA . ASP A 1 218 ? -17.315 -95.258 18.395 1.00 65.06 218 ASP A CA 1
ATOM 1785 C C . ASP A 1 218 ? -16.715 -93.923 17.953 1.00 60.73 218 ASP A C 1
ATOM 1786 O O . ASP A 1 218 ? -16.022 -93.850 16.941 1.00 59.76 218 ASP A O 1
ATOM 1791 N N . GLY A 1 219 ? -16.993 -92.865 18.708 1.00 57.46 219 GLY A N 1
ATOM 1792 C CA . GLY A 1 219 ? -16.503 -91.545 18.357 1.00 55.24 219 GLY A CA 1
ATOM 1793 C C . GLY A 1 219 ? -17.189 -90.934 17.145 1.00 59.37 219 GLY A C 1
ATOM 1794 O O . GLY A 1 219 ? -16.728 -89.927 16.608 1.00 57.74 219 GLY A O 1
ATOM 1795 N N . LYS A 1 220 ? -18.300 -91.528 16.711 1.00 57.68 220 LYS A N 1
ATOM 1796 C CA . LYS A 1 220 ? -19.022 -91.011 15.544 1.00 57.70 220 LYS A CA 1
ATOM 1797 C C . LYS A 1 220 ? -20.078 -89.961 15.886 1.00 51.47 220 LYS A C 1
ATOM 1798 O O . LYS A 1 220 ? -20.534 -89.872 17.034 1.00 47.75 220 LYS A O 1
ATOM 1804 N N . LEU A 1 221 ? -20.469 -89.181 14.877 1.00 48.16 221 LEU A N 1
ATOM 1805 C CA . LEU A 1 221 ? -21.602 -88.251 14.987 1.00 48.37 221 LEU A CA 1
ATOM 1806 C C . LEU A 1 221 ? -22.647 -88.662 13.973 1.00 49.76 221 LEU A C 1
ATOM 1807 O O . LEU A 1 221 ? -22.486 -88.402 12.780 1.00 56.04 221 LEU A O 1
ATOM 1812 N N . ILE A 1 222 ? -23.702 -89.318 14.457 1.00 48.05 222 ILE A N 1
ATOM 1813 C CA . ILE A 1 222 ? -24.772 -89.847 13.615 1.00 52.85 222 ILE A CA 1
ATOM 1814 C C . ILE A 1 222 ? -25.978 -88.920 13.652 1.00 56.42 222 ILE A C 1
ATOM 1815 O O . ILE A 1 222 ? -26.634 -88.792 14.689 1.00 56.67 222 ILE A O 1
ATOM 1820 N N . LEU A 1 223 ? -26.235 -88.253 12.527 1.00 55.95 223 LEU A N 1
ATOM 1821 C CA . LEU A 1 223 ? -27.303 -87.263 12.408 1.00 55.06 223 LEU A CA 1
ATOM 1822 C C . LEU A 1 223 ? -28.139 -87.491 11.149 1.00 70.61 223 LEU A C 1
ATOM 1823 O O . LEU A 1 223 ? -27.618 -87.947 10.127 1.00 75.02 223 LEU A O 1
ATOM 1829 N N . MET B 1 1 ? 4.587 -38.618 -2.781 1.00 33.67 1 MET B N 1
ATOM 1830 C CA . MET B 1 1 ? 5.419 -37.445 -2.553 1.00 27.24 1 MET B CA 1
ATOM 1831 C C . MET B 1 1 ? 6.297 -37.258 -3.787 1.00 31.73 1 MET B C 1
ATOM 1832 O O . MET B 1 1 ? 6.925 -38.208 -4.245 1.00 36.93 1 MET B O 1
ATOM 1837 N N . LYS B 1 2 ? 6.317 -36.040 -4.352 1.00 27.37 2 LYS B N 1
ATOM 1838 C CA . LYS B 1 2 ? 7.241 -35.706 -5.441 1.00 25.15 2 LYS B CA 1
ATOM 1839 C C . LYS B 1 2 ? 8.582 -35.364 -4.865 1.00 24.65 2 LYS B C 1
ATOM 1840 O O . LYS B 1 2 ? 8.666 -34.886 -3.713 1.00 26.53 2 LYS B O 1
ATOM 1846 N N . ILE B 1 3 ? 9.627 -35.682 -5.611 1.00 24.04 3 ILE B N 1
ATOM 1847 C CA . ILE B 1 3 ? 10.984 -35.368 -5.196 1.00 25.20 3 ILE B CA 1
ATOM 1848 C C . ILE B 1 3 ? 11.570 -34.453 -6.241 1.00 25.93 3 ILE B C 1
ATOM 1849 O O . ILE B 1 3 ? 11.690 -34.841 -7.425 1.00 26.61 3 ILE B O 1
ATOM 1854 N N . PHE B 1 4 ? 11.880 -33.216 -5.842 1.00 24.22 4 PHE B N 1
ATOM 1855 C CA . PHE B 1 4 ? 12.518 -32.220 -6.720 1.00 24.07 4 PHE B CA 1
ATOM 1856 C C . PHE B 1 4 ? 13.993 -32.116 -6.354 1.00 24.39 4 PHE B C 1
ATOM 1857 O O . PHE B 1 4 ? 14.376 -32.494 -5.207 1.00 25.04 4 PHE B O 1
ATOM 1865 N N . LEU B 1 5 ? 14.818 -31.650 -7.300 1.00 26.12 5 LEU B N 1
ATOM 1866 C CA . LEU B 1 5 ? 16.252 -31.428 -7.075 1.00 25.28 5 LEU B CA 1
ATOM 1867 C C . LEU B 1 5 ? 16.479 -29.941 -6.845 1.00 30.97 5 LEU B C 1
ATOM 1868 O O . LEU B 1 5 ? 15.978 -29.093 -7.602 1.00 29.01 5 LEU B O 1
ATOM 1873 N N . ASP B 1 6 ? 17.183 -29.609 -5.758 1.00 28.03 6 ASP B N 1
ATOM 1874 C CA . ASP B 1 6 ? 17.349 -28.226 -5.340 1.00 25.52 6 ASP B CA 1
ATOM 1875 C C . ASP B 1 6 ? 18.752 -27.776 -5.723 1.00 26.57 6 ASP B C 1
ATOM 1876 O O . ASP B 1 6 ? 19.713 -27.895 -4.922 1.00 28.76 6 ASP B O 1
ATOM 1881 N N . THR B 1 7 ? 18.876 -27.293 -6.954 1.00 27.56 7 THR B N 1
ATOM 1882 C CA . THR B 1 7 ? 20.173 -26.877 -7.483 1.00 28.13 7 THR B CA 1
ATOM 1883 C C . THR B 1 7 ? 19.975 -26.099 -8.763 1.00 29.15 7 THR B C 1
ATOM 1884 O O . THR B 1 7 ? 18.930 -26.218 -9.387 1.00 28.78 7 THR B O 1
ATOM 1888 N N . ALA B 1 8 ? 20.973 -25.312 -9.169 1.00 28.86 8 ALA B N 1
ATOM 1889 C CA . ALA B 1 8 ? 21.003 -24.741 -10.534 1.00 28.85 8 ALA B CA 1
ATOM 1890 C C . ALA B 1 8 ? 22.156 -25.317 -11.350 1.00 31.87 8 ALA B C 1
ATOM 1891 O O . ALA B 1 8 ? 22.410 -24.885 -12.492 1.00 33.32 8 ALA B O 1
ATOM 1893 N N . ASN B 1 9 ? 22.835 -26.304 -10.788 1.00 31.79 9 ASN B N 1
ATOM 1894 C CA . ASN B 1 9 ? 23.934 -26.983 -11.482 1.00 34.07 9 ASN B CA 1
ATOM 1895 C C . ASN B 1 9 ? 23.391 -27.912 -12.584 1.00 31.20 9 ASN B C 1
ATOM 1896 O O . ASN B 1 9 ? 22.738 -28.928 -12.321 1.00 34.65 9 ASN B O 1
ATOM 1901 N N . ILE B 1 10 ? 23.663 -27.557 -13.834 1.00 33.80 10 ILE B N 1
ATOM 1902 C CA . ILE B 1 10 ? 23.082 -28.282 -14.946 1.00 33.80 10 ILE B CA 1
ATOM 1903 C C . ILE B 1 10 ? 23.583 -29.735 -15.022 1.00 33.90 10 ILE B C 1
ATOM 1904 O O . ILE B 1 10 ? 22.834 -30.630 -15.383 1.00 34.71 10 ILE B O 1
ATOM 1909 N N . ASP B 1 11 ? 24.831 -29.989 -14.657 1.00 36.15 11 ASP B N 1
ATOM 1910 C CA . ASP B 1 11 ? 25.306 -31.383 -14.662 1.00 35.81 11 ASP B CA 1
ATOM 1911 C C . ASP B 1 11 ? 24.573 -32.260 -13.655 1.00 33.35 11 ASP B C 1
ATOM 1912 O O . ASP B 1 11 ? 24.234 -33.431 -13.940 1.00 35.08 11 ASP B O 1
ATOM 1917 N N . GLU B 1 12 ? 24.344 -31.699 -12.466 1.00 30.72 12 GLU B N 1
ATOM 1918 C CA . GLU B 1 12 ? 23.632 -32.421 -11.416 1.00 30.77 12 GLU B CA 1
ATOM 1919 C C . GLU B 1 12 ? 22.222 -32.712 -11.918 1.00 30.81 12 GLU B C 1
ATOM 1920 O O . GLU B 1 12 ? 21.660 -33.805 -11.702 1.00 30.81 12 GLU B O 1
ATOM 1926 N N . ILE B 1 13 ? 21.639 -31.719 -12.573 1.00 31.75 13 ILE B N 1
ATOM 1927 C CA . ILE B 1 13 ? 20.277 -31.886 -13.072 1.00 30.23 13 ILE B CA 1
ATOM 1928 C C . ILE B 1 13 ? 20.180 -32.968 -14.162 1.00 30.58 13 ILE B C 1
ATOM 1929 O O . ILE B 1 13 ? 19.303 -33.832 -14.129 1.00 33.12 13 ILE B O 1
ATOM 1934 N N A ARG B 1 14 ? 21.106 -32.932 -15.110 0.88 30.69 14 ARG B N 1
ATOM 1935 N N B ARG B 1 14 ? 21.103 -32.930 -15.117 0.12 30.79 14 ARG B N 1
ATOM 1936 C CA A ARG B 1 14 ? 21.142 -33.944 -16.170 0.88 30.80 14 ARG B CA 1
ATOM 1937 C CA B ARG B 1 14 ? 21.150 -33.947 -16.165 0.12 31.76 14 ARG B CA 1
ATOM 1938 C C A ARG B 1 14 ? 21.295 -35.350 -15.581 0.88 32.44 14 ARG B C 1
ATOM 1939 C C B ARG B 1 14 ? 21.281 -35.341 -15.568 0.12 32.64 14 ARG B C 1
ATOM 1940 O O A ARG B 1 14 ? 20.609 -36.297 -15.994 0.88 34.92 14 ARG B O 1
ATOM 1941 O O B ARG B 1 14 ? 20.577 -36.278 -15.970 0.12 33.83 14 ARG B O 1
ATOM 1956 N N . THR B 1 15 ? 22.174 -35.469 -14.594 1.00 33.32 15 THR B N 1
ATOM 1957 C CA . THR B 1 15 ? 22.385 -36.758 -13.939 1.00 33.60 15 THR B CA 1
ATOM 1958 C C . THR B 1 15 ? 21.121 -37.261 -13.220 1.00 37.57 15 THR B C 1
ATOM 1959 O O . THR B 1 15 ? 20.695 -38.422 -13.398 1.00 37.78 15 THR B O 1
ATOM 1963 N N . GLY B 1 16 ? 20.503 -36.389 -12.419 1.00 37.04 16 GLY B N 1
ATOM 1964 C CA . GLY B 1 16 ? 19.315 -36.794 -11.663 1.00 34.92 16 GLY B CA 1
ATOM 1965 C C . GLY B 1 16 ? 18.149 -37.120 -12.588 1.00 35.84 16 GLY B C 1
ATOM 1966 O O . GLY B 1 16 ? 17.363 -38.024 -12.334 1.00 37.44 16 GLY B O 1
ATOM 1967 N N . VAL B 1 17 ? 18.025 -36.362 -13.668 1.00 34.87 17 VAL B N 1
ATOM 1968 C CA . VAL B 1 17 ? 16.976 -36.618 -14.641 1.00 36.75 17 VAL B CA 1
ATOM 1969 C C . VAL B 1 17 ? 17.187 -37.978 -15.303 1.00 38.90 17 VAL B C 1
ATOM 1970 O O . VAL B 1 17 ? 16.242 -38.755 -15.440 1.00 42.93 17 VAL B O 1
ATOM 1974 N N . ASN B 1 18 ? 18.423 -38.280 -15.684 1.00 34.36 18 ASN B N 1
ATOM 1975 C CA . ASN B 1 18 ? 18.711 -39.598 -16.264 1.00 33.14 18 ASN B CA 1
ATOM 1976 C C . ASN B 1 18 ? 18.494 -40.746 -15.290 1.00 40.14 18 ASN B C 1
ATOM 1977 O O . ASN B 1 18 ? 18.203 -41.877 -15.703 1.00 40.72 18 ASN B O 1
ATOM 1982 N N . TRP B 1 19 ? 18.646 -40.479 -13.996 1.00 38.69 19 TRP B N 1
ATOM 1983 C CA . TRP B 1 19 ? 18.269 -41.499 -13.010 1.00 42.50 19 TRP B CA 1
ATOM 1984 C C . TRP B 1 19 ? 16.775 -41.809 -13.029 1.00 39.53 19 TRP B C 1
ATOM 1985 O O . TRP B 1 19 ? 16.370 -42.874 -12.598 1.00 41.12 19 TRP B O 1
ATOM 1996 N N . GLY B 1 20 ? 15.949 -40.873 -13.492 1.00 38.04 20 GLY B N 1
ATOM 1997 C CA . GLY B 1 20 ? 14.513 -41.117 -13.554 1.00 32.20 20 GLY B CA 1
ATOM 1998 C C . GLY B 1 20 ? 13.756 -40.849 -12.249 1.00 37.77 20 GLY B C 1
ATOM 1999 O O . GLY B 1 20 ? 12.560 -41.113 -12.164 1.00 41.54 20 GLY B O 1
ATOM 2000 N N . ILE B 1 21 ? 14.444 -40.291 -11.270 1.00 34.23 21 ILE B N 1
ATOM 2001 C CA . ILE B 1 21 ? 13.852 -40.110 -9.933 1.00 32.70 21 ILE B CA 1
ATOM 2002 C C . ILE B 1 21 ? 13.581 -38.674 -9.549 1.00 36.39 21 ILE B C 1
ATOM 2003 O O . ILE B 1 21 ? 13.117 -38.426 -8.427 1.00 37.33 21 ILE B O 1
ATOM 2008 N N . VAL B 1 22 ? 13.855 -37.757 -10.477 1.00 31.78 22 VAL B N 1
ATOM 2009 C CA . VAL B 1 22 ? 13.675 -36.310 -10.286 1.00 29.70 22 VAL B CA 1
ATOM 2010 C C . VAL B 1 22 ? 12.401 -35.806 -10.937 1.00 26.74 22 VAL B C 1
ATOM 2011 O O . VAL B 1 22 ? 12.260 -35.862 -12.163 1.00 30.43 22 VAL B O 1
ATOM 2015 N N . ASP B 1 23 ? 11.496 -35.265 -10.124 1.00 26.31 23 ASP B N 1
ATOM 2016 C CA . ASP B 1 23 ? 10.168 -34.900 -10.614 1.00 26.84 23 ASP B CA 1
ATOM 2017 C C . ASP B 1 23 ? 10.074 -33.405 -10.943 1.00 31.34 23 ASP B C 1
ATOM 2018 O O . ASP B 1 23 ? 9.027 -32.939 -11.414 1.00 29.13 23 ASP B O 1
ATOM 2023 N N . GLY B 1 24 ? 11.154 -32.653 -10.691 1.00 26.73 24 GLY B N 1
ATOM 2024 C CA . GLY B 1 24 ? 11.169 -31.215 -10.862 1.00 27.64 24 GLY B CA 1
ATOM 2025 C C . GLY B 1 24 ? 12.419 -30.616 -10.232 1.00 27.95 24 GLY B C 1
ATOM 2026 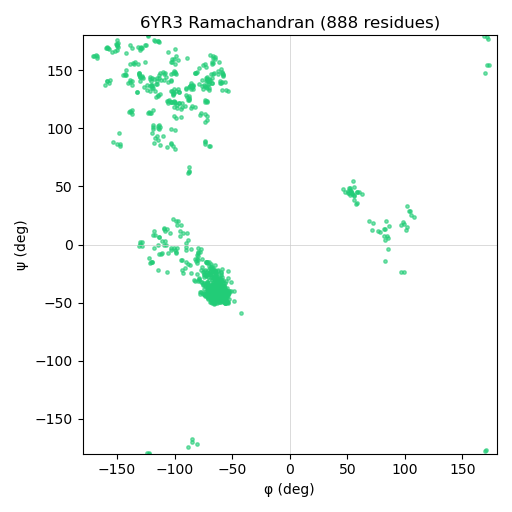O O . GLY B 1 24 ? 13.202 -31.343 -9.624 1.00 26.69 24 GLY B O 1
ATOM 2027 N N . VAL B 1 25 ? 12.576 -29.298 -10.322 1.00 26.94 25 VAL B N 1
ATOM 2028 C CA . VAL B 1 25 ? 13.763 -28.608 -9.803 1.00 27.94 25 VAL B CA 1
ATOM 2029 C C . VAL B 1 25 ? 13.366 -27.309 -9.120 1.00 27.34 25 VAL B C 1
ATOM 2030 O O . VAL B 1 25 ? 12.458 -26.627 -9.584 1.00 29.66 25 VAL B O 1
ATOM 2034 N N . THR B 1 26 ? 14.030 -26.981 -8.010 1.00 24.85 26 THR B N 1
ATOM 2035 C CA . THR B 1 26 ? 13.910 -25.655 -7.424 1.00 27.38 26 THR B CA 1
ATOM 2036 C C . THR B 1 26 ? 15.254 -24.959 -7.502 1.00 29.20 26 THR B C 1
ATOM 2037 O O . THR B 1 26 ? 16.304 -25.592 -7.368 1.00 27.78 26 THR B O 1
ATOM 2041 N N . THR B 1 27 ? 15.211 -23.660 -7.741 1.00 29.04 27 THR B N 1
ATOM 2042 C CA . THR B 1 27 ? 16.396 -22.814 -7.735 1.00 28.49 27 THR B CA 1
ATOM 2043 C C . THR B 1 27 ? 16.099 -21.612 -6.837 1.00 29.95 27 THR B C 1
ATOM 2044 O O . THR B 1 27 ? 14.949 -21.401 -6.419 1.00 29.61 27 THR B O 1
ATOM 2048 N N . ASN B 1 28 ? 17.134 -20.846 -6.536 1.00 28.60 28 ASN B N 1
ATOM 2049 C CA . ASN B 1 28 ? 16.976 -19.560 -5.860 1.00 29.98 28 ASN B CA 1
ATOM 2050 C C . ASN B 1 28 ? 18.115 -18.655 -6.319 1.00 30.30 28 ASN B C 1
ATOM 2051 O O . ASN B 1 28 ? 18.998 -19.103 -7.058 1.00 31.49 28 ASN B O 1
ATOM 2056 N N . PRO B 1 29 ? 18.083 -17.361 -5.942 1.00 33.76 29 PRO B N 1
ATOM 2057 C CA . PRO B 1 29 ? 19.104 -16.459 -6.501 1.00 33.58 29 PRO B CA 1
ATOM 2058 C C . PRO B 1 29 ? 20.541 -16.867 -6.145 1.00 31.51 29 PRO B C 1
ATOM 2059 O O . PRO B 1 29 ? 21.490 -16.632 -6.899 1.00 35.08 29 PRO B O 1
ATOM 2063 N N . THR B 1 30 ? 20.716 -17.464 -4.968 1.00 34.85 30 THR B N 1
ATOM 2064 C CA . THR B 1 30 ? 22.068 -17.864 -4.566 1.00 32.18 30 THR B CA 1
ATOM 2065 C C . THR B 1 30 ? 22.542 -19.050 -5.404 1.00 32.24 30 THR B C 1
ATOM 2066 O O . THR B 1 30 ? 23.662 -19.077 -5.894 1.00 35.10 30 THR B O 1
ATOM 2070 N N . LEU B 1 31 ? 21.675 -20.056 -5.550 1.00 32.44 31 LEU B N 1
ATOM 2071 C CA . LEU B 1 31 ? 21.981 -21.226 -6.376 1.00 32.89 31 LEU B CA 1
ATOM 2072 C C . LEU B 1 31 ? 22.328 -20.858 -7.836 1.00 34.52 31 LEU B C 1
ATOM 2073 O O . LEU B 1 31 ? 23.262 -21.400 -8.414 1.00 34.33 31 LEU B O 1
ATOM 2078 N N . ILE B 1 32 ? 21.554 -19.956 -8.434 1.00 32.18 32 ILE B N 1
ATOM 2079 C CA . ILE B 1 32 ? 21.823 -19.531 -9.810 1.00 33.47 32 ILE B CA 1
ATOM 2080 C C . ILE B 1 32 ? 23.080 -18.699 -9.891 1.00 35.89 32 ILE B C 1
ATOM 2081 O O . ILE B 1 32 ? 23.901 -18.917 -10.772 1.00 37.34 32 ILE B O 1
ATOM 2086 N N . SER B 1 33 ? 23.254 -17.762 -8.965 1.00 36.52 33 SER B N 1
ATOM 2087 C CA . SER B 1 33 ? 24.404 -16.861 -9.090 1.00 38.70 33 SER B CA 1
ATOM 2088 C C . SER B 1 33 ? 25.694 -17.656 -8.862 1.00 39.28 33 SER B C 1
ATOM 2089 O O . SER B 1 33 ? 26.747 -17.294 -9.419 1.00 40.98 33 SER B O 1
ATOM 2092 N N . LYS B 1 34 ? 25.614 -18.750 -8.103 1.00 41.65 34 LYS B N 1
ATOM 2093 C CA . LYS B 1 34 ? 26.754 -19.680 -7.978 1.00 39.93 34 LYS B CA 1
ATOM 2094 C C . LYS B 1 34 ? 27.219 -20.300 -9.301 1.00 41.46 34 LYS B C 1
ATOM 2095 O O . LYS B 1 34 ? 28.427 -20.476 -9.539 1.00 42.05 34 LYS B O 1
ATOM 2101 N N . GLU B 1 35 ? 26.271 -20.623 -10.170 1.00 37.54 35 GLU B N 1
ATOM 2102 C CA . GLU B 1 35 ? 26.579 -21.231 -11.463 1.00 39.41 35 GLU B CA 1
ATOM 2103 C C . GLU B 1 35 ? 26.904 -20.196 -12.555 1.00 42.22 35 GLU B C 1
ATOM 2104 O O . GLU B 1 35 ? 27.591 -20.491 -13.542 1.00 42.26 35 GLU B O 1
ATOM 2110 N N . ALA B 1 36 ? 26.400 -18.979 -12.388 1.00 40.47 36 ALA B N 1
ATOM 2111 C CA . ALA B 1 36 ? 26.500 -17.967 -13.438 1.00 40.51 36 ALA B CA 1
ATOM 2112 C C . ALA B 1 36 ? 27.810 -17.198 -13.320 1.00 46.57 36 ALA B C 1
ATOM 2113 O O . ALA B 1 36 ? 27.806 -16.001 -13.055 1.00 50.20 36 ALA B O 1
ATOM 2115 N N . VAL B 1 37 ? 28.925 -17.899 -13.474 1.00 42.12 37 VAL B N 1
ATOM 2116 C CA . VAL B 1 37 ? 30.240 -17.287 -13.313 1.00 51.22 37 VAL B CA 1
ATOM 2117 C C . VAL B 1 37 ? 31.121 -17.632 -14.505 1.00 55.01 37 VAL B C 1
ATOM 2118 O O . VAL B 1 37 ? 30.794 -18.521 -15.299 1.00 54.12 37 VAL B O 1
ATOM 2122 N N . ASN B 1 38 ? 32.242 -16.923 -14.613 1.00 55.45 38 ASN B N 1
ATOM 2123 C CA . ASN B 1 38 ? 33.235 -17.197 -15.640 1.00 63.18 38 ASN B CA 1
ATOM 2124 C C . ASN B 1 38 ? 32.606 -17.201 -17.018 1.00 62.88 38 ASN B C 1
ATOM 2125 O O . ASN B 1 38 ? 32.866 -18.086 -17.829 1.00 66.71 38 ASN B O 1
ATOM 2130 N N . GLY B 1 39 ? 31.746 -16.219 -17.259 1.00 58.76 39 GLY B N 1
ATOM 2131 C CA . GLY B 1 39 ? 31.126 -16.051 -18.559 1.00 59.86 39 GLY B CA 1
ATOM 2132 C C . GLY B 1 39 ? 29.719 -16.597 -18.705 1.00 54.85 39 GLY B C 1
ATOM 2133 O O . GLY B 1 39 ? 28.970 -16.150 -19.567 1.00 55.72 39 GLY B O 1
ATOM 2134 N N . LYS B 1 40 ? 29.342 -17.565 -17.878 1.00 50.03 40 LYS B N 1
ATOM 2135 C CA . LYS B 1 40 ? 28.005 -18.141 -18.008 1.00 51.40 40 LYS B CA 1
ATOM 2136 C C . LYS B 1 40 ? 26.939 -17.145 -17.564 1.00 52.58 40 LYS B C 1
ATOM 2137 O O . LYS B 1 40 ? 27.112 -16.454 -16.572 1.00 51.15 40 LYS B O 1
ATOM 2143 N N . LYS B 1 41 ? 25.844 -17.069 -18.310 1.00 49.86 41 LYS B N 1
ATOM 2144 C CA . LYS B 1 41 ? 24.820 -16.064 -18.042 1.00 50.21 41 LYS B CA 1
ATOM 2145 C C . LYS B 1 41 ? 23.644 -16.721 -17.342 1.00 46.47 41 LYS B C 1
ATOM 2146 O O . LYS B 1 41 ? 23.249 -17.822 -17.705 1.00 45.45 41 LYS B O 1
ATOM 2152 N N . TYR B 1 42 ? 23.070 -16.024 -16.370 1.00 43.93 42 TYR B N 1
ATOM 2153 C CA . TYR B 1 42 ? 21.936 -16.578 -15.610 1.00 43.28 42 TYR B CA 1
ATOM 2154 C C . TYR B 1 42 ? 20.713 -16.920 -16.499 1.00 41.55 42 TYR B C 1
ATOM 2155 O O . TYR B 1 42 ? 20.042 -17.937 -16.275 1.00 41.70 42 TYR B O 1
ATOM 2164 N N . GLY B 1 43 ? 20.438 -16.101 -17.523 1.00 43.83 43 GLY B N 1
ATOM 2165 C CA . GLY B 1 43 ? 19.281 -16.370 -18.372 1.00 42.46 43 GLY B CA 1
ATOM 2166 C C . GLY B 1 43 ? 19.398 -17.672 -19.156 1.00 41.96 43 GLY B C 1
ATOM 2167 O O . GLY B 1 43 ? 18.393 -18.363 -19.425 1.00 44.51 43 GLY B O 1
ATOM 2168 N N . ASP B 1 44 ? 20.641 -18.011 -19.500 1.00 45.04 44 ASP B N 1
ATOM 2169 C CA . ASP B 1 44 ? 20.955 -19.227 -20.246 1.00 43.81 44 ASP B CA 1
ATOM 2170 C C . ASP B 1 44 ? 20.817 -20.452 -19.352 1.00 41.90 44 ASP B C 1
ATOM 2171 O O . ASP B 1 44 ? 20.299 -21.471 -19.783 1.00 44.69 44 ASP B O 1
ATOM 2176 N N . ILE B 1 45 ? 21.314 -20.354 -18.123 1.00 42.05 45 ILE B N 1
ATOM 2177 C CA . ILE B 1 45 ? 21.168 -21.402 -17.134 1.00 40.18 45 ILE B CA 1
ATOM 2178 C C . ILE B 1 45 ? 19.688 -21.709 -16.890 1.00 37.12 45 ILE B C 1
ATOM 2179 O O . ILE B 1 45 ? 19.273 -22.874 -16.945 1.00 40.88 45 ILE B O 1
ATOM 2184 N N . ILE B 1 46 ? 18.901 -20.651 -16.697 1.00 38.68 46 ILE B N 1
ATOM 2185 C CA . ILE B 1 46 ? 17.473 -20.829 -16.445 1.00 39.87 46 ILE B CA 1
ATOM 2186 C C . ILE B 1 46 ? 16.780 -21.496 -17.644 1.00 37.55 46 ILE B C 1
ATOM 2187 O O . ILE B 1 46 ? 16.013 -22.472 -17.486 1.00 36.02 46 ILE B O 1
ATOM 2192 N N A ARG B 1 47 ? 17.069 -20.995 -18.839 0.68 39.41 47 ARG B N 1
ATOM 2193 N N B ARG B 1 47 ? 17.056 -20.997 -18.846 0.32 38.70 47 ARG B N 1
ATOM 2194 C CA A ARG B 1 47 ? 16.493 -21.587 -20.040 0.68 38.86 47 ARG B CA 1
ATOM 2195 C CA B ARG B 1 47 ? 16.466 -21.622 -20.030 0.32 38.56 47 ARG B CA 1
ATOM 2196 C C A ARG B 1 47 ? 16.895 -23.066 -20.219 0.68 38.07 47 ARG B C 1
ATOM 2197 C C B ARG B 1 47 ? 16.891 -23.084 -20.213 0.32 38.21 47 ARG B C 1
ATOM 2198 O O A ARG B 1 47 ? 16.073 -23.905 -20.596 0.68 38.61 47 ARG B O 1
ATOM 2199 O O B ARG B 1 47 ? 16.080 -23.931 -20.600 0.32 38.33 47 ARG B O 1
ATOM 2214 N N . GLU B 1 48 ? 18.157 -23.381 -19.927 1.00 39.76 48 GLU B N 1
ATOM 2215 C CA . GLU B 1 48 ? 18.647 -24.745 -20.068 1.00 37.85 48 GLU B CA 1
ATOM 2216 C C . GLU B 1 48 ? 17.947 -25.693 -19.099 1.00 36.98 48 GLU B C 1
ATOM 2217 O O . GLU B 1 48 ? 17.521 -26.787 -19.492 1.00 38.13 48 GLU B O 1
ATOM 2223 N N . ILE B 1 49 ? 17.798 -25.275 -17.838 1.00 34.00 49 ILE B N 1
ATOM 2224 C CA . ILE B 1 49 ? 17.056 -26.086 -16.868 1.00 37.15 49 ILE B CA 1
ATOM 2225 C C . ILE B 1 49 ? 15.618 -26.292 -17.346 1.00 35.52 49 ILE B C 1
ATOM 2226 O O . ILE B 1 49 ? 15.104 -27.410 -17.294 1.00 34.52 49 ILE B O 1
ATOM 2231 N N . LEU B 1 50 ? 14.976 -25.224 -17.844 1.00 36.44 50 LEU B N 1
ATOM 2232 C CA . LEU B 1 50 ? 13.583 -25.382 -18.272 1.00 35.41 50 LEU B CA 1
ATOM 2233 C C . LEU B 1 50 ? 13.477 -26.400 -19.413 1.00 38.78 50 LEU B C 1
ATOM 2234 O O . LEU B 1 50 ? 12.535 -27.206 -19.451 1.00 36.46 50 LEU B O 1
ATOM 2239 N N . LYS B 1 51 ? 14.472 -26.378 -20.290 1.00 37.51 51 LYS B N 1
ATOM 2240 C CA . LYS B 1 51 ? 14.552 -27.320 -21.410 1.00 40.75 51 LYS B CA 1
ATOM 2241 C C . LYS B 1 51 ? 14.765 -28.773 -20.969 1.00 43.97 51 LYS B C 1
ATOM 2242 O O . LYS B 1 51 ? 14.090 -29.679 -21.457 1.00 43.47 51 LYS B O 1
ATOM 2248 N N . ILE B 1 52 ? 15.679 -28.989 -20.016 1.00 37.57 52 ILE B N 1
ATOM 2249 C CA . ILE B 1 52 ? 16.056 -30.321 -19.593 1.00 37.63 52 ILE B CA 1
ATOM 2250 C C . ILE B 1 52 ? 14.972 -30.991 -18.756 1.00 36.65 52 ILE B C 1
ATOM 2251 O O . ILE B 1 52 ? 14.713 -32.191 -18.888 1.00 40.00 52 ILE B O 1
ATOM 2256 N N . VAL B 1 53 ? 14.330 -30.216 -17.876 1.00 32.35 53 VAL B N 1
ATOM 2257 C CA . VAL B 1 53 ? 13.464 -30.804 -16.855 1.00 32.56 53 VAL B CA 1
ATOM 2258 C C . VAL B 1 53 ? 12.017 -30.838 -17.349 1.00 35.79 53 VAL B C 1
ATOM 2259 O O . VAL B 1 53 ? 11.457 -29.805 -17.692 1.00 37.73 53 VAL B O 1
ATOM 2263 N N . ASP B 1 54 ? 11.428 -32.032 -17.392 1.00 33.14 54 ASP B N 1
ATOM 2264 C CA . ASP B 1 54 ? 10.033 -32.171 -17.813 1.00 37.28 54 ASP B CA 1
ATOM 2265 C C . ASP B 1 54 ? 9.041 -31.608 -16.804 1.00 37.51 54 ASP B C 1
ATOM 2266 O O . ASP B 1 54 ? 8.011 -31.044 -17.181 1.00 37.79 54 ASP B O 1
ATOM 2271 N N . GLY B 1 55 ? 9.337 -31.780 -15.532 1.00 32.49 55 GLY B N 1
ATOM 2272 C CA . GLY B 1 55 ? 8.431 -31.309 -14.493 1.00 31.01 55 GLY B CA 1
ATOM 2273 C C . GLY B 1 55 ? 8.613 -29.838 -14.119 1.00 30.74 55 GLY B C 1
ATOM 2274 O O . GLY B 1 55 ? 9.297 -29.086 -14.810 1.00 30.19 55 GLY B O 1
ATOM 2275 N N . PRO B 1 56 ? 8.009 -29.425 -13.010 1.00 26.59 56 PRO B N 1
ATOM 2276 C CA . PRO B 1 56 ? 8.070 -28.020 -12.539 1.00 25.96 56 PRO B CA 1
ATOM 2277 C C . PRO B 1 56 ? 9.501 -27.547 -12.257 1.00 30.50 56 PRO B C 1
ATOM 2278 O O . PRO B 1 56 ? 10.291 -28.303 -11.684 1.00 28.39 56 PRO B O 1
ATOM 2282 N N . VAL B 1 57 ? 9.788 -26.296 -12.616 1.00 27.16 57 VAL B N 1
ATOM 2283 C CA . VAL B 1 57 ? 11.070 -25.661 -12.316 1.00 29.13 57 VAL B CA 1
ATOM 2284 C C . VAL B 1 57 ? 10.775 -24.332 -11.688 1.00 30.45 57 VAL B C 1
ATOM 2285 O O . VAL B 1 57 ? 10.174 -23.470 -12.318 1.00 29.61 57 VAL B O 1
ATOM 2289 N N A SER B 1 58 ? 11.189 -24.189 -10.436 0.54 26.91 58 SER B N 1
ATOM 2290 N N B SER B 1 58 ? 11.192 -24.168 -10.439 0.46 27.33 58 SER B N 1
ATOM 2291 C CA A SER B 1 58 ? 10.959 -22.968 -9.676 0.54 29.52 58 SER B CA 1
ATOM 2292 C CA B SER B 1 58 ? 10.879 -22.961 -9.678 0.46 29.07 58 SER B CA 1
ATOM 2293 C C A SER B 1 58 ? 12.091 -21.983 -9.903 0.54 30.96 58 SER B C 1
ATOM 2294 C C B SER B 1 58 ? 12.026 -21.959 -9.743 0.46 30.94 58 SER B C 1
ATOM 2295 O O A SER B 1 58 ? 13.260 -22.332 -9.805 0.54 33.21 58 SER B O 1
ATOM 2296 O O B SER B 1 58 ? 13.138 -22.278 -9.326 0.46 30.34 58 SER B O 1
ATOM 2301 N N . VAL B 1 59 ? 11.728 -20.750 -10.226 1.00 30.11 59 VAL B N 1
ATOM 2302 C CA . VAL B 1 59 ? 12.720 -19.694 -10.450 1.00 29.30 59 VAL B CA 1
ATOM 2303 C C . VAL B 1 59 ? 12.249 -18.475 -9.676 1.00 33.15 59 VAL B C 1
ATOM 2304 O O . VAL B 1 59 ? 11.109 -18.045 -9.858 1.00 30.61 59 VAL B O 1
ATOM 2308 N N . GLU B 1 60 ? 13.135 -17.896 -8.859 1.00 31.01 60 GLU B N 1
ATOM 2309 C CA . GLU B 1 60 ? 12.760 -16.831 -7.935 1.00 32.10 60 GLU B CA 1
ATOM 2310 C C . GLU B 1 60 ? 12.903 -15.416 -8.541 1.00 31.68 60 GLU B C 1
ATOM 2311 O O . GLU B 1 60 ? 13.884 -15.109 -9.207 1.00 34.62 60 GLU B O 1
ATOM 2317 N N . VAL B 1 61 ? 11.892 -14.584 -8.341 1.00 32.52 61 VAL B N 1
ATOM 2318 C CA . VAL B 1 61 ? 11.986 -13.188 -8.696 1.00 33.98 61 VAL B CA 1
ATOM 2319 C C . VAL B 1 61 ? 12.999 -12.486 -7.785 1.00 38.74 61 VAL B C 1
ATOM 2320 O O . VAL B 1 61 ? 13.279 -12.909 -6.672 1.00 36.55 61 VAL B O 1
ATOM 2324 N N . VAL B 1 62 ? 13.567 -11.386 -8.268 1.00 38.62 62 VAL B N 1
ATOM 2325 C CA . VAL B 1 62 ? 14.518 -10.681 -7.423 1.00 42.98 62 VAL B CA 1
ATOM 2326 C C . VAL B 1 62 ? 13.970 -9.341 -6.935 1.00 41.39 62 VAL B C 1
ATOM 2327 O O . VAL B 1 62 ? 14.431 -8.824 -5.925 1.00 43.32 62 VAL B O 1
ATOM 2331 N N A SER B 1 63 ? 12.974 -8.810 -7.637 0.64 39.94 63 SER B N 1
ATOM 2332 N N B SER B 1 63 ? 12.983 -8.796 -7.642 0.36 40.27 63 SER B N 1
ATOM 2333 C CA A SER B 1 63 ? 12.341 -7.555 -7.209 0.64 42.24 63 SER B CA 1
ATOM 2334 C CA B SER B 1 63 ? 12.354 -7.536 -7.226 0.36 42.08 63 SER B CA 1
ATOM 2335 C C A SER B 1 63 ? 11.720 -7.702 -5.829 0.64 39.23 63 SER B C 1
ATOM 2336 C C B SER B 1 63 ? 11.682 -7.681 -5.864 0.36 39.48 63 SER B C 1
ATOM 2337 O O A SER B 1 63 ? 11.240 -8.769 -5.463 0.64 38.31 63 SER B O 1
ATOM 2338 O O B SER B 1 63 ? 11.131 -8.731 -5.550 0.36 37.57 63 SER B O 1
ATOM 2343 N N . THR B 1 64 ? 11.718 -6.628 -5.057 1.00 40.69 64 THR B N 1
ATOM 2344 C CA . THR B 1 64 ? 11.085 -6.651 -3.740 1.00 43.25 64 THR B CA 1
ATOM 2345 C C . THR B 1 64 ? 9.727 -5.955 -3.720 1.00 43.27 64 THR B C 1
ATOM 2346 O O . THR B 1 64 ? 9.004 -6.018 -2.711 1.00 45.23 64 THR B O 1
ATOM 2350 N N . LYS B 1 65 ? 9.398 -5.267 -4.818 1.00 44.44 65 LYS B N 1
ATOM 2351 C CA . LYS B 1 65 ? 8.133 -4.562 -4.921 1.00 41.00 65 LYS B CA 1
ATOM 2352 C C . LYS B 1 65 ? 7.146 -5.317 -5.789 1.00 44.15 65 LYS B C 1
ATOM 2353 O O . LYS B 1 65 ? 7.537 -5.996 -6.719 1.00 43.54 65 LYS B O 1
ATOM 2359 N N . TYR B 1 66 ? 5.870 -5.195 -5.437 1.00 43.32 66 TYR B N 1
ATOM 2360 C CA . TYR B 1 66 ? 4.762 -5.807 -6.144 1.00 38.39 66 TYR B CA 1
ATOM 2361 C C . TYR B 1 66 ? 4.868 -5.726 -7.677 1.00 43.51 66 TYR B C 1
ATOM 2362 O O . TYR B 1 66 ? 4.869 -6.749 -8.349 1.00 42.46 66 TYR B O 1
ATOM 2371 N N . GLU B 1 67 ? 4.947 -4.514 -8.238 1.00 43.72 67 GLU B N 1
ATOM 2372 C CA . GLU B 1 67 ? 4.937 -4.392 -9.683 1.00 43.82 67 GLU B CA 1
ATOM 2373 C C . GLU B 1 67 ? 6.102 -5.116 -10.369 1.00 45.30 67 GLU B C 1
ATOM 2374 O O . GLU B 1 67 ? 5.915 -5.797 -11.382 1.00 47.51 67 GLU B O 1
ATOM 2380 N N . GLY B 1 68 ? 7.297 -4.965 -9.808 1.00 47.11 68 GLY B N 1
ATOM 2381 C CA . GLY B 1 68 ? 8.472 -5.610 -10.364 1.00 45.14 68 GLY B CA 1
ATOM 2382 C C . GLY B 1 68 ? 8.358 -7.121 -10.229 1.00 45.59 68 GLY B C 1
ATOM 2383 O O . GLY B 1 68 ? 8.763 -7.895 -11.114 1.00 44.67 68 GLY B O 1
ATOM 2384 N N . MET B 1 69 ? 7.784 -7.544 -9.116 1.00 42.58 69 MET B N 1
ATOM 2385 C CA . MET B 1 69 ? 7.608 -8.971 -8.915 1.00 38.66 69 MET B CA 1
ATOM 2386 C C . MET B 1 69 ? 6.698 -9.536 -9.985 1.00 38.90 69 MET B C 1
ATOM 2387 O O . MET B 1 69 ? 7.008 -10.546 -10.585 1.00 38.34 69 MET B O 1
ATOM 2392 N N A VAL B 1 70 ? 5.559 -8.894 -10.224 0.41 38.76 70 VAL B N 1
ATOM 2393 N N B VAL B 1 70 ? 5.572 -8.877 -10.215 0.59 38.50 70 VAL B N 1
ATOM 2394 C CA A VAL B 1 70 ? 4.638 -9.440 -11.216 0.41 39.63 70 VAL B CA 1
ATOM 2395 C CA B VAL B 1 70 ? 4.618 -9.366 -11.194 0.59 39.69 70 VAL B CA 1
ATOM 2396 C C A VAL B 1 70 ? 5.195 -9.348 -12.651 0.41 40.24 70 VAL B C 1
ATOM 2397 C C B VAL B 1 70 ? 5.196 -9.339 -12.625 0.59 40.30 70 VAL B C 1
ATOM 2398 O O A VAL B 1 70 ? 4.952 -10.239 -13.475 0.41 39.22 70 VAL B O 1
ATOM 2399 O O B VAL B 1 70 ? 4.974 -10.263 -13.419 0.59 39.08 70 VAL B O 1
ATOM 2406 N N . GLU B 1 71 ? 5.958 -8.294 -12.948 1.00 40.49 71 GLU B N 1
ATOM 2407 C CA . GLU B 1 71 ? 6.605 -8.198 -14.266 1.00 45.26 71 GLU B CA 1
ATOM 2408 C C . GLU B 1 71 ? 7.612 -9.351 -14.503 1.00 41.32 71 GLU B C 1
ATOM 2409 O O . GLU B 1 71 ? 7.587 -10.044 -15.562 1.00 45.10 71 GLU B O 1
ATOM 2415 N N . GLU B 1 72 ? 8.447 -9.588 -13.482 1.00 41.68 72 GLU B N 1
ATOM 2416 C CA . GLU B 1 72 ? 9.441 -10.654 -13.553 1.00 41.51 72 GLU B CA 1
ATOM 2417 C C . GLU B 1 72 ? 8.738 -12.014 -13.617 1.00 39.20 72 GLU B C 1
ATOM 2418 O O . GLU B 1 72 ? 9.113 -12.871 -14.420 1.00 41.92 72 GLU B O 1
ATOM 2424 N N . ALA B 1 73 ? 7.707 -12.189 -12.798 1.00 37.33 73 ALA B N 1
ATOM 2425 C CA . ALA B 1 73 ? 6.896 -13.404 -12.808 1.00 35.40 73 ALA B CA 1
ATOM 2426 C C . ALA B 1 73 ? 6.348 -13.684 -14.200 1.00 38.71 73 ALA B C 1
ATOM 2427 O O . ALA B 1 73 ? 6.390 -14.821 -14.656 1.00 37.75 73 ALA B O 1
ATOM 2429 N N . ARG B 1 74 ? 5.802 -12.668 -14.864 1.00 38.73 74 ARG B N 1
ATOM 2430 C CA . ARG B 1 74 ? 5.297 -12.905 -16.214 1.00 38.50 74 ARG B CA 1
ATOM 2431 C C . ARG B 1 74 ? 6.404 -13.277 -17.204 1.00 41.69 74 ARG B C 1
ATOM 2432 O O . ARG B 1 74 ? 6.207 -14.167 -18.043 1.00 42.03 74 ARG B O 1
ATOM 2440 N N . LYS B 1 75 ? 7.569 -12.634 -17.117 1.00 42.28 75 LYS B N 1
ATOM 2441 C CA . LYS B 1 75 ? 8.682 -13.116 -17.953 1.00 45.95 75 LYS B CA 1
ATOM 2442 C C . LYS B 1 75 ? 9.065 -14.602 -17.693 1.00 41.47 75 LYS B C 1
ATOM 2443 O O . LYS B 1 75 ? 9.271 -15.425 -18.640 1.00 44.40 75 LYS B O 1
ATOM 2449 N N . ILE B 1 76 ? 9.120 -14.961 -16.405 1.00 38.54 76 ILE B N 1
ATOM 2450 C CA . ILE B 1 76 ? 9.490 -16.310 -16.027 1.00 41.57 76 ILE B CA 1
ATOM 2451 C C . ILE B 1 76 ? 8.484 -17.299 -16.604 1.00 40.36 76 ILE B C 1
ATOM 2452 O O . ILE B 1 76 ? 8.856 -18.278 -17.233 1.00 37.86 76 ILE B O 1
ATOM 2457 N N . HIS B 1 77 ? 7.207 -16.999 -16.420 1.00 38.19 77 HIS B N 1
ATOM 2458 C CA . HIS B 1 77 ? 6.147 -17.865 -16.904 1.00 40.80 77 HIS B CA 1
ATOM 2459 C C . HIS B 1 77 ? 6.224 -17.971 -18.418 1.00 47.19 77 HIS B C 1
ATOM 2460 O O . HIS B 1 77 ? 5.959 -19.032 -18.985 1.00 45.83 77 HIS B O 1
ATOM 2467 N N . GLY B 1 78 ? 6.619 -16.878 -19.067 1.00 43.44 78 GLY B N 1
ATOM 2468 C CA . GLY B 1 78 ? 6.724 -16.872 -20.513 1.00 46.49 78 GLY B CA 1
ATOM 2469 C C . GLY B 1 78 ? 7.869 -17.718 -21.032 1.00 47.42 78 GLY B C 1
ATOM 2470 O O . GLY B 1 78 ? 7.909 -18.060 -22.227 1.00 47.56 78 GLY B O 1
ATOM 2471 N N . LEU B 1 79 ? 8.826 -18.036 -20.162 1.00 45.74 79 LEU B N 1
ATOM 2472 C CA . LEU B 1 79 ? 9.910 -18.926 -20.615 1.00 47.11 79 LEU B CA 1
ATOM 2473 C C . LEU B 1 79 ? 9.529 -20.393 -20.891 1.00 41.68 79 LEU B C 1
ATOM 2474 O O . LEU B 1 79 ? 10.236 -21.089 -21.622 1.00 44.60 79 LEU B O 1
ATOM 2479 N N . GLY B 1 80 ? 8.455 -20.884 -20.277 1.00 43.23 80 GLY B N 1
ATOM 2480 C CA . GLY B 1 80 ? 7.993 -22.238 -20.537 1.00 43.59 80 GLY B CA 1
ATOM 2481 C C . GLY B 1 80 ? 6.863 -22.630 -19.602 1.00 39.64 80 GLY B C 1
ATOM 2482 O O . GLY B 1 80 ? 6.774 -22.095 -18.501 1.00 36.43 80 GLY B O 1
ATOM 2483 N N . ASP B 1 81 ? 6.021 -23.572 -20.028 1.00 38.75 81 ASP B N 1
ATOM 2484 C CA . ASP B 1 81 ? 4.820 -23.921 -19.296 1.00 35.70 81 ASP B CA 1
ATOM 2485 C C . ASP B 1 81 ? 5.127 -24.615 -17.968 1.00 35.05 81 ASP B C 1
ATOM 2486 O O . ASP B 1 81 ? 4.253 -24.717 -17.092 1.00 36.56 81 ASP B O 1
ATOM 2491 N N . ASN B 1 82 ? 6.345 -25.142 -17.850 1.00 31.68 82 ASN B N 1
ATOM 2492 C CA . ASN B 1 82 ? 6.730 -25.787 -16.592 1.00 30.94 82 ASN B CA 1
ATOM 2493 C C . ASN B 1 82 ? 7.382 -24.873 -15.564 1.00 31.75 82 ASN B C 1
ATOM 2494 O O . ASN B 1 82 ? 7.649 -25.294 -14.445 1.00 30.88 82 ASN B O 1
ATOM 2499 N N . ALA B 1 83 ? 7.630 -23.625 -15.908 1.00 31.24 83 ALA B N 1
ATOM 2500 C CA . ALA B 1 83 ? 8.165 -22.662 -14.943 1.00 30.55 83 ALA B CA 1
ATOM 2501 C C . ALA B 1 83 ? 7.165 -22.342 -13.847 1.00 30.83 83 ALA B C 1
ATOM 2502 O O . ALA B 1 83 ? 5.958 -22.115 -14.089 1.00 32.42 83 ALA B O 1
ATOM 2504 N N . VAL B 1 84 ? 7.686 -22.259 -12.638 1.00 27.11 84 VAL B N 1
ATOM 2505 C CA . VAL B 1 84 ? 6.893 -21.892 -11.494 1.00 25.78 84 VAL B CA 1
ATOM 2506 C C . VAL B 1 84 ? 7.612 -20.688 -10.889 1.00 29.60 84 VAL B C 1
ATOM 2507 O O . VAL B 1 84 ? 8.836 -20.669 -10.807 1.00 33.69 84 VAL B O 1
ATOM 2511 N N . VAL B 1 85 ? 6.860 -19.676 -10.493 1.00 30.10 85 VAL B N 1
ATOM 2512 C CA . VAL B 1 85 ? 7.457 -18.421 -10.063 1.00 27.98 85 VAL B CA 1
ATOM 2513 C C . VAL B 1 85 ? 7.618 -18.442 -8.541 1.00 28.27 85 VAL B C 1
ATOM 2514 O O . VAL B 1 85 ? 6.631 -18.528 -7.817 1.00 27.02 85 VAL B O 1
ATOM 2518 N N . LYS B 1 86 ? 8.865 -18.394 -8.068 1.00 28.91 86 LYS B N 1
ATOM 2519 C CA . LYS B 1 86 ? 9.137 -18.375 -6.635 1.00 28.47 86 LYS B CA 1
ATOM 2520 C C . LYS B 1 86 ? 9.085 -16.922 -6.146 1.00 29.64 86 LYS B C 1
ATOM 2521 O O . LYS B 1 86 ? 9.744 -16.039 -6.719 1.00 30.80 86 LYS B O 1
ATOM 2527 N N A ILE B 1 87 ? 8.312 -16.690 -5.086 0.54 30.09 87 ILE B N 1
ATOM 2528 N N B ILE B 1 87 ? 8.303 -16.704 -5.085 0.46 29.93 87 ILE B N 1
ATOM 2529 C CA A ILE B 1 87 ? 8.038 -15.348 -4.562 0.54 28.65 87 ILE B CA 1
ATOM 2530 C CA B ILE B 1 87 ? 7.977 -15.376 -4.547 0.46 28.84 87 ILE B CA 1
ATOM 2531 C C A ILE B 1 87 ? 8.177 -15.417 -3.047 0.54 26.31 87 ILE B C 1
ATOM 2532 C C B ILE B 1 87 ? 8.191 -15.440 -3.035 0.46 27.83 87 ILE B C 1
ATOM 2533 O O A ILE B 1 87 ? 7.652 -16.330 -2.416 0.54 29.00 87 ILE B O 1
ATOM 2534 O O B ILE B 1 87 ? 7.719 -16.369 -2.395 0.46 28.19 87 ILE B O 1
ATOM 2543 N N . PRO B 1 88 ? 8.913 -14.473 -2.445 1.00 29.04 88 PRO B N 1
ATOM 2544 C CA . PRO B 1 88 ? 9.132 -14.544 -0.998 1.00 26.72 88 PRO B CA 1
ATOM 2545 C C . PRO B 1 88 ? 7.879 -14.198 -0.182 1.00 30.25 88 PRO B C 1
ATOM 2546 O O . PRO B 1 88 ? 6.986 -13.479 -0.658 1.00 30.55 88 PRO B O 1
ATOM 2550 N N . MET B 1 89 ? 7.822 -14.718 1.039 1.00 29.56 89 MET B N 1
ATOM 2551 C CA . MET B 1 89 ? 6.786 -14.374 2.023 1.00 28.25 89 MET B CA 1
ATOM 2552 C C . MET B 1 89 ? 6.972 -12.929 2.519 1.00 32.26 89 MET B C 1
ATOM 2553 O O . MET B 1 89 ? 7.638 -12.712 3.538 1.00 33.41 89 MET B O 1
ATOM 2558 N N . THR B 1 90 ? 6.420 -11.969 1.771 1.00 32.86 90 THR B N 1
ATOM 2559 C CA . THR B 1 90 ? 6.346 -10.563 2.198 1.00 33.72 90 THR B CA 1
ATOM 2560 C C . THR B 1 90 ? 4.979 -10.005 1.820 1.00 30.78 90 THR B C 1
ATOM 2561 O O . THR B 1 90 ? 4.219 -10.650 1.093 1.00 33.18 90 THR B O 1
ATOM 2565 N N . GLU B 1 91 ? 4.659 -8.795 2.286 1.00 37.68 91 GLU B N 1
ATOM 2566 C CA . GLU B 1 91 ? 3.376 -8.173 1.937 1.00 42.81 91 GLU B CA 1
ATOM 2567 C C . GLU B 1 91 ? 3.183 -8.049 0.421 1.00 37.16 91 GLU B C 1
ATOM 2568 O O . GLU B 1 91 ? 2.143 -8.441 -0.159 1.00 41.37 91 GLU B O 1
ATOM 2574 N N . ASP B 1 92 ? 4.217 -7.519 -0.219 1.00 39.03 92 ASP B N 1
ATOM 2575 C CA . ASP B 1 92 ? 4.204 -7.401 -1.667 1.00 37.95 92 ASP B CA 1
ATOM 2576 C C . ASP B 1 92 ? 4.176 -8.763 -2.337 1.00 34.64 92 ASP B C 1
ATOM 2577 O O . ASP B 1 92 ? 3.508 -8.943 -3.352 1.00 37.68 92 ASP B O 1
ATOM 2582 N N . GLY B 1 93 ? 4.823 -9.750 -1.713 1.00 33.84 93 GLY B N 1
ATOM 2583 C CA . GLY B 1 93 ? 4.838 -11.085 -2.265 1.00 32.86 93 GLY B CA 1
ATOM 2584 C C . GLY B 1 93 ? 3.461 -11.727 -2.227 1.00 35.89 93 GLY B C 1
ATOM 2585 O O . GLY B 1 93 ? 3.036 -12.36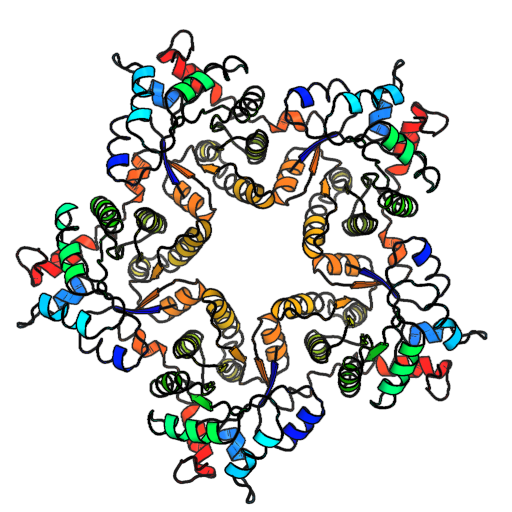8 -3.185 1.00 30.99 93 GLY B O 1
ATOM 2586 N N . LEU B 1 94 ? 2.751 -11.569 -1.109 1.00 32.58 94 LEU B N 1
ATOM 2587 C CA . LEU B 1 94 ? 1.388 -12.086 -1.066 1.00 33.31 94 LEU B CA 1
ATOM 2588 C C . LEU B 1 94 ? 0.499 -11.399 -2.079 1.00 36.51 94 LEU B C 1
ATOM 2589 O O . LEU B 1 94 ? -0.332 -12.058 -2.712 1.00 32.61 94 LEU B O 1
ATOM 2594 N N . ARG B 1 95 ? 0.668 -10.078 -2.238 1.00 35.31 95 ARG B N 1
ATOM 2595 C CA . ARG B 1 95 ? -0.142 -9.373 -3.240 1.00 36.75 95 ARG B CA 1
ATOM 2596 C C . ARG B 1 95 ? 0.144 -9.926 -4.656 1.00 33.68 95 ARG B C 1
ATOM 2597 O O . ARG B 1 95 ? -0.779 -10.170 -5.464 1.00 37.69 95 ARG B O 1
ATOM 2605 N N . ALA B 1 96 ? 1.424 -10.177 -4.916 1.00 33.90 96 ALA B N 1
ATOM 2606 C CA . ALA B 1 96 ? 1.845 -10.675 -6.218 1.00 37.15 96 ALA B CA 1
ATOM 2607 C C . ALA B 1 96 ? 1.318 -12.086 -6.454 1.00 36.15 96 ALA B C 1
ATOM 2608 O O . ALA B 1 96 ? 0.880 -12.402 -7.541 1.00 34.52 96 ALA B O 1
ATOM 2610 N N . ILE B 1 97 ? 1.354 -12.935 -5.427 1.00 30.68 97 ILE B N 1
ATOM 2611 C CA . ILE B 1 97 ? 0.827 -14.280 -5.562 1.00 29.94 97 ILE B CA 1
ATOM 2612 C C . ILE B 1 97 ? -0.645 -14.212 -5.874 1.00 33.71 97 ILE B C 1
ATOM 2613 O O . ILE B 1 97 ? -1.116 -14.945 -6.739 1.00 32.83 97 ILE B O 1
ATOM 2618 N N . LYS B 1 98 ? -1.388 -13.344 -5.177 1.00 35.87 98 LYS B N 1
ATOM 2619 C CA . LYS B 1 98 ? -2.820 -13.252 -5.459 1.00 37.09 98 LYS B CA 1
ATOM 2620 C C . LYS B 1 98 ? -3.086 -12.881 -6.924 1.00 36.18 98 LYS B C 1
ATOM 2621 O O . LYS B 1 98 ? -3.925 -13.512 -7.635 1.00 36.23 98 LYS B O 1
ATOM 2627 N N . THR B 1 99 ? -2.329 -11.894 -7.385 1.00 34.86 99 THR B N 1
ATOM 2628 C CA . THR B 1 99 ? -2.511 -11.446 -8.771 1.00 38.50 99 THR B CA 1
ATOM 2629 C C . THR B 1 99 ? -2.149 -12.539 -9.774 1.00 37.17 99 THR B C 1
ATOM 2630 O O . THR B 1 99 ? -2.915 -12.843 -10.674 1.00 39.27 99 THR B O 1
ATOM 2634 N N . LEU B 1 100 ? -1.008 -13.182 -9.564 1.00 36.01 100 LEU B N 1
ATOM 2635 C CA . LEU B 1 100 ? -0.569 -14.240 -10.458 1.00 34.31 100 LEU B CA 1
ATOM 2636 C C . LEU B 1 100 ? -1.472 -15.454 -10.473 1.00 34.76 100 LEU B C 1
ATOM 2637 O O . LEU B 1 100 ? -1.697 -16.030 -11.507 1.00 36.76 100 LEU B O 1
ATOM 2642 N N A SER B 1 101 ? -1.963 -15.853 -9.299 0.56 35.08 101 SER B N 1
ATOM 2643 N N B SER B 1 101 ? -1.969 -15.847 -9.301 0.44 35.25 101 SER B N 1
ATOM 2644 C CA A SER B 1 101 ? -2.912 -16.941 -9.219 0.56 38.62 101 SER B CA 1
ATOM 2645 C CA B SER B 1 101 ? -2.920 -16.937 -9.201 0.44 38.61 101 SER B CA 1
ATOM 2646 C C A SER B 1 101 ? -4.174 -16.620 -10.004 0.56 42.57 101 SER B C 1
ATOM 2647 C C B SER B 1 101 ? -4.191 -16.627 -9.976 0.44 42.45 101 SER B C 1
ATOM 2648 O O A SER B 1 101 ? -4.720 -17.499 -10.676 0.56 43.45 101 SER B O 1
ATOM 2649 O O B SER B 1 101 ? -4.755 -17.516 -10.618 0.44 43.62 101 SER B O 1
ATOM 2654 N N . SER B 1 102 ? -4.639 -15.374 -9.933 1.00 41.43 102 SER B N 1
ATOM 2655 C CA . SER B 1 102 ? -5.783 -15.005 -10.777 1.00 45.66 102 SER B CA 1
ATOM 2656 C C . SER B 1 102 ? -5.438 -15.054 -12.274 1.00 47.62 102 SER B C 1
ATOM 2657 O O . SER B 1 102 ? -6.329 -15.204 -13.112 1.00 51.17 102 SER B O 1
ATOM 2660 N N . GLU B 1 103 ? -4.154 -14.929 -12.610 1.00 41.75 103 GLU B N 1
ATOM 2661 C CA . GLU B 1 103 ? -3.705 -15.022 -14.001 1.00 42.92 103 GLU B CA 1
ATOM 2662 C C . GLU B 1 103 ? -3.293 -16.447 -14.397 1.00 44.76 103 GLU B C 1
ATOM 2663 O O . GLU B 1 103 ? -2.689 -16.630 -15.450 1.00 42.64 103 GLU B O 1
ATOM 2669 N N . HIS B 1 104 ? -3.585 -17.430 -13.536 1.00 49.71 104 HIS B N 1
ATOM 2670 C CA . HIS B 1 104 ? -3.255 -18.841 -13.803 1.00 51.11 104 HIS B CA 1
ATOM 2671 C C . HIS B 1 104 ? -1.753 -19.082 -14.024 1.00 46.29 104 HIS B C 1
ATOM 2672 O O . HIS B 1 104 ? -1.346 -19.907 -14.858 1.00 45.15 104 HIS B O 1
ATOM 2679 N N . ILE B 1 105 ? -0.937 -18.331 -13.292 1.00 35.30 105 ILE B N 1
ATOM 2680 C CA . ILE B 1 105 ? 0.506 -18.509 -13.320 1.00 35.97 105 ILE B CA 1
ATOM 2681 C C . ILE B 1 105 ? 0.858 -19.207 -12.004 1.00 31.87 105 ILE B C 1
ATOM 2682 O O . ILE B 1 105 ? 0.495 -18.741 -10.919 1.00 33.08 105 ILE B O 1
ATOM 2687 N N . ASN B 1 106 ? 1.526 -20.340 -12.131 1.00 30.98 106 ASN B N 1
ATOM 2688 C CA . ASN B 1 106 ? 1.880 -21.156 -10.966 1.00 27.42 106 ASN B CA 1
ATOM 2689 C C . ASN B 1 106 ? 2.956 -20.470 -10.148 1.00 30.32 106 ASN B C 1
ATOM 2690 O O . ASN B 1 106 ? 3.901 -19.895 -10.676 1.00 29.14 106 ASN B O 1
ATOM 2695 N N . THR B 1 107 ? 2.814 -20.581 -8.824 1.00 26.72 107 THR B N 1
ATOM 2696 C CA . THR B 1 107 ? 3.638 -19.839 -7.900 1.00 26.62 107 THR B CA 1
ATOM 2697 C C . THR B 1 107 ? 4.118 -20.728 -6.758 1.00 25.89 107 THR B C 1
ATOM 2698 O O . THR B 1 107 ? 3.474 -21.717 -6.408 1.00 27.86 107 THR B O 1
ATOM 2702 N N . ASN B 1 108 ? 5.227 -20.312 -6.162 1.00 24.63 108 ASN B N 1
ATOM 2703 C CA . ASN B 1 108 ? 5.820 -21.034 -5.034 1.00 25.34 108 ASN B CA 1
ATOM 2704 C C . ASN B 1 108 ? 6.258 -19.999 -4.007 1.00 26.87 108 ASN B C 1
ATOM 2705 O O . ASN B 1 108 ? 7.131 -19.190 -4.307 1.00 27.66 108 ASN B O 1
ATOM 2710 N N . CYS B 1 109 ? 5.638 -19.980 -2.820 1.00 25.05 109 CYS B N 1
ATOM 2711 C CA . CYS B 1 109 ? 6.022 -19.003 -1.813 1.00 28.02 109 CYS B CA 1
ATOM 2712 C C . CYS B 1 109 ? 7.174 -19.538 -0.974 1.00 26.35 109 CYS B C 1
ATOM 2713 O O . CYS B 1 109 ? 7.102 -20.665 -0.420 1.00 26.91 109 CYS B O 1
ATOM 2716 N N . THR B 1 110 ? 8.249 -18.765 -0.896 1.00 25.05 110 THR B N 1
ATOM 2717 C CA . THR B 1 110 ? 9.486 -19.239 -0.284 1.00 26.04 110 THR B CA 1
ATOM 2718 C C . THR B 1 110 ? 9.857 -18.404 0.934 1.00 25.28 110 THR B C 1
ATOM 2719 O O . THR B 1 110 ? 9.166 -17.436 1.271 1.00 27.30 110 THR B O 1
ATOM 2723 N N . LEU B 1 111 ? 10.927 -18.809 1.604 1.00 25.51 111 LEU B N 1
ATOM 2724 C CA . LEU B 1 111 ? 11.377 -18.176 2.844 1.00 25.83 111 LEU B CA 1
ATOM 2725 C C . LEU B 1 111 ? 10.267 -18.172 3.892 1.00 23.81 111 LEU B C 1
ATOM 2726 O O . LEU B 1 111 ? 9.942 -17.174 4.515 1.00 26.78 111 LEU B O 1
ATOM 2731 N N . VAL B 1 112 ? 9.663 -19.350 4.079 1.00 24.95 112 VAL B N 1
ATOM 2732 C CA . VAL B 1 112 ? 8.651 -19.585 5.101 1.00 23.73 112 VAL B CA 1
ATOM 2733 C C . VAL B 1 112 ? 9.275 -20.337 6.249 1.00 23.91 112 VAL B C 1
ATOM 2734 O O . VAL B 1 112 ? 9.998 -21.304 6.073 1.00 23.34 112 VAL B O 1
ATOM 2738 N N . PHE B 1 113 ? 9.013 -19.833 7.445 1.00 23.92 113 PHE B N 1
ATOM 2739 C CA . PHE B 1 113 ? 9.665 -20.348 8.651 1.00 22.92 113 PHE B CA 1
ATOM 2740 C C . PHE B 1 113 ? 8.740 -20.722 9.790 1.00 22.54 113 PHE B C 1
ATOM 2741 O O . PHE B 1 113 ? 9.208 -21.127 10.848 1.00 24.04 113 PHE B O 1
ATOM 2749 N N . ASN B 1 114 ? 7.447 -20.587 9.583 1.00 21.87 114 ASN B N 1
ATOM 2750 C CA . ASN B 1 114 ? 6.504 -21.010 10.633 1.00 20.99 114 ASN B CA 1
ATOM 2751 C C . ASN B 1 114 ? 5.180 -21.362 9.936 1.00 22.14 114 ASN B C 1
ATOM 2752 O O . ASN B 1 114 ? 4.997 -21.133 8.725 1.00 23.52 114 ASN B O 1
ATOM 2757 N N . PRO B 1 115 ? 4.289 -22.035 10.652 1.00 20.83 115 PRO B N 1
ATOM 2758 C CA . PRO B 1 115 ? 3.089 -22.481 9.940 1.00 21.75 115 PRO B CA 1
ATOM 2759 C C . PRO B 1 115 ? 2.092 -21.406 9.572 1.00 22.12 115 PRO B C 1
ATOM 2760 O O . PRO B 1 115 ? 1.361 -21.540 8.601 1.00 22.23 115 PRO B O 1
ATOM 2764 N N . ILE B 1 116 ? 2.076 -20.303 10.319 1.00 22.57 116 ILE B N 1
ATOM 2765 C CA . ILE B 1 116 ? 1.120 -19.276 9.964 1.00 22.93 116 ILE B CA 1
ATOM 2766 C C . ILE B 1 116 ? 1.573 -18.499 8.714 1.00 24.45 116 ILE B C 1
ATOM 2767 O O . ILE B 1 116 ? 0.724 -18.138 7.872 1.00 23.82 116 ILE B O 1
ATOM 2772 N N . GLN B 1 117 ? 2.887 -18.295 8.526 1.00 21.76 117 GLN B N 1
ATOM 2773 C CA . GLN B 1 117 ? 3.344 -17.820 7.204 1.00 21.97 117 GLN B CA 1
ATOM 2774 C C . GLN B 1 117 ? 2.862 -18.730 6.071 1.00 23.45 117 GLN B C 1
ATOM 2775 O O . GLN B 1 117 ? 2.448 -18.249 4.995 1.00 23.29 117 GLN B O 1
ATOM 2781 N N . ALA B 1 118 ? 2.967 -20.061 6.272 1.00 21.97 118 ALA B N 1
ATOM 2782 C CA . ALA B 1 118 ? 2.532 -20.970 5.230 1.00 22.07 118 ALA B CA 1
ATOM 2783 C C . ALA B 1 118 ? 1.058 -20.859 4.965 1.00 21.92 118 ALA B C 1
ATOM 2784 O O . ALA B 1 118 ? 0.628 -20.888 3.809 1.00 24.07 118 ALA B O 1
ATOM 2786 N N . LEU B 1 119 ? 0.274 -20.683 6.019 1.00 21.53 119 LEU B N 1
ATOM 2787 C CA . LEU B 1 119 ? -1.159 -20.504 5.864 1.00 21.83 119 LEU B CA 1
ATOM 2788 C C . LEU B 1 119 ? -1.496 -19.217 5.096 1.00 21.47 119 LEU B C 1
ATOM 2789 O O . LEU B 1 119 ? -2.366 -19.236 4.236 1.00 24.56 119 LEU B O 1
ATOM 2794 N N . LEU B 1 120 ? -0.762 -18.146 5.376 1.00 23.63 120 LEU B N 1
ATOM 2795 C CA . LEU B 1 120 ? -1.026 -16.892 4.649 1.00 24.74 120 LEU B CA 1
ATOM 2796 C C . LEU B 1 120 ? -0.712 -17.078 3.185 1.00 24.64 120 LEU B C 1
ATOM 2797 O O . LEU B 1 120 ? -1.456 -16.565 2.352 1.00 26.82 120 LEU B O 1
ATOM 2802 N N . ALA B 1 121 ? 0.385 -17.784 2.874 1.00 25.23 121 ALA B N 1
ATOM 2803 C CA . ALA B 1 121 ? 0.687 -18.028 1.451 1.00 25.80 121 ALA B CA 1
ATOM 2804 C C . ALA B 1 121 ? -0.434 -18.839 0.765 1.00 25.27 121 ALA B C 1
ATOM 2805 O O . ALA B 1 121 ? -0.840 -18.581 -0.400 1.00 24.07 121 ALA B O 1
ATOM 2807 N N . ALA B 1 122 ? -0.911 -19.865 1.479 1.00 24.91 122 ALA B N 1
ATOM 2808 C CA . ALA B 1 122 ? -2.034 -20.638 0.934 1.00 23.72 122 ALA B CA 1
ATOM 2809 C C . ALA B 1 122 ? -3.279 -19.763 0.692 1.00 24.63 122 ALA B C 1
ATOM 2810 O O . ALA B 1 122 ? -3.957 -19.929 -0.333 1.00 25.67 122 ALA B O 1
ATOM 2812 N N . LYS B 1 123 ? -3.554 -18.828 1.589 1.00 24.78 123 LYS B N 1
ATOM 2813 C CA . LYS B 1 123 ? -4.748 -17.999 1.474 1.00 26.20 123 LYS B CA 1
ATOM 2814 C C . LYS B 1 123 ? -4.629 -17.027 0.296 1.00 27.80 123 LYS B C 1
ATOM 2815 O O . LYS B 1 123 ? -5.639 -16.560 -0.218 1.00 30.46 123 LYS B O 1
ATOM 2821 N N . ALA B 1 124 ? -3.399 -16.716 -0.095 1.00 26.21 124 ALA B N 1
ATOM 2822 C CA . ALA B 1 124 ? -3.190 -15.889 -1.292 1.00 29.04 124 ALA B CA 1
ATOM 2823 C C . ALA B 1 124 ? -3.324 -16.697 -2.584 1.00 31.94 124 ALA B C 1
ATOM 2824 O O . ALA B 1 124 ? -3.308 -16.123 -3.672 1.00 32.92 124 ALA B O 1
ATOM 2826 N N . GLY B 1 125 ? -3.444 -18.015 -2.470 1.00 28.67 125 GLY B N 1
ATOM 2827 C CA . GLY B 1 125 ? -3.695 -18.879 -3.621 1.00 29.53 125 GLY B CA 1
ATOM 2828 C C . GLY B 1 125 ? -2.478 -19.581 -4.188 1.00 30.98 125 GLY B C 1
ATOM 2829 O O . GLY B 1 125 ? -2.539 -20.100 -5.315 1.00 29.18 125 GLY B O 1
ATOM 2830 N N . VAL B 1 126 ? -1.397 -19.647 -3.410 1.00 27.40 126 VAL B N 1
ATOM 2831 C CA . VAL B 1 126 ? -0.100 -20.071 -3.940 1.00 25.76 126 VAL B CA 1
ATOM 2832 C C . VAL B 1 126 ? -0.139 -21.553 -4.326 1.00 24.55 126 VAL B C 1
ATOM 2833 O O . VAL B 1 126 ? -0.828 -22.346 -3.684 1.00 24.82 126 VAL B O 1
ATOM 2837 N N . THR B 1 127 ? 0.535 -21.929 -5.411 1.00 25.83 127 THR B N 1
ATOM 2838 C CA . THR B 1 127 ? 0.528 -23.340 -5.817 1.00 23.01 127 THR B CA 1
ATOM 2839 C C . THR B 1 127 ? 1.337 -24.216 -4.860 1.00 23.20 127 THR B C 1
ATOM 2840 O O . THR B 1 127 ? 0.879 -25.290 -4.494 1.00 24.98 127 THR B O 1
ATOM 2844 N N . TYR B 1 128 ? 2.530 -23.754 -4.474 1.00 26.01 128 TYR B N 1
ATOM 2845 C CA . TYR B 1 128 ? 3.366 -24.491 -3.518 1.00 23.22 128 TYR B CA 1
ATOM 2846 C C . TYR B 1 128 ? 3.823 -23.527 -2.448 1.00 24.71 128 TYR B C 1
ATOM 2847 O O . TYR B 1 128 ? 4.052 -22.350 -2.745 1.00 25.46 128 TYR B O 1
ATOM 2856 N N . VAL B 1 129 ? 3.984 -24.051 -1.222 1.00 23.40 129 VAL B N 1
ATOM 2857 C CA . VAL B 1 129 ? 4.609 -23.279 -0.154 1.00 23.35 129 VAL B CA 1
ATOM 2858 C C . VAL B 1 129 ? 5.857 -24.021 0.293 1.00 25.17 129 VAL B C 1
ATOM 2859 O O . VAL B 1 129 ? 5.813 -25.225 0.533 1.00 25.31 129 VAL B O 1
ATOM 2863 N N . SER B 1 130 ? 6.945 -23.276 0.456 1.00 23.84 130 SER B N 1
ATOM 2864 C CA . SER B 1 130 ? 8.229 -23.865 0.850 1.00 23.21 130 SER B CA 1
ATOM 2865 C C . SER B 1 130 ? 8.755 -23.446 2.216 1.00 22.14 130 SER B C 1
ATOM 2866 O O . SER B 1 130 ? 9.507 -22.496 2.338 1.00 25.29 130 SER B O 1
ATOM 2869 N N . PRO B 1 131 ? 8.390 -24.195 3.268 1.00 20.77 131 PRO B N 1
ATOM 2870 C CA . PRO B 1 131 ? 9.002 -23.999 4.578 1.00 22.61 131 PRO B CA 1
ATOM 2871 C C . PRO B 1 131 ? 10.444 -24.513 4.588 1.00 24.71 131 PRO B C 1
ATOM 2872 O O . PRO B 1 131 ? 10.730 -25.579 4.019 1.00 26.00 131 PRO B O 1
ATOM 2876 N N . PHE B 1 132 ? 11.340 -23.813 5.275 1.00 24.33 132 PHE B N 1
ATOM 2877 C CA . PHE B 1 132 ? 12.763 -24.132 5.248 1.00 23.36 132 PHE B CA 1
ATOM 2878 C C . PHE B 1 132 ? 13.170 -24.887 6.505 1.00 30.76 132 PHE B C 1
ATOM 2879 O O . PHE B 1 132 ? 13.372 -24.302 7.567 1.00 35.48 132 PHE B O 1
ATOM 2887 N N A VAL B 1 133 ? 13.325 -26.187 6.386 0.74 23.54 133 VAL B N 1
ATOM 2888 N N B VAL B 1 133 ? 13.307 -26.198 6.396 0.26 24.25 133 VAL B N 1
ATOM 2889 C CA A VAL B 1 133 ? 13.611 -26.952 7.610 0.74 21.29 133 VAL B CA 1
ATOM 2890 C CA B VAL B 1 133 ? 13.625 -26.994 7.586 0.26 22.51 133 VAL B CA 1
ATOM 2891 C C A VAL B 1 133 ? 15.055 -26.862 8.106 0.74 21.98 133 VAL B C 1
ATOM 2892 C C B VAL B 1 133 ? 15.051 -26.796 8.096 0.26 22.19 133 VAL B C 1
ATOM 2893 O O A VAL B 1 133 ? 15.286 -26.727 9.292 0.74 21.72 133 VAL B O 1
ATOM 2894 O O B VAL B 1 133 ? 15.258 -26.535 9.281 0.26 21.78 133 VAL B O 1
ATOM 2901 N N . GLY B 1 134 ? 16.034 -26.917 7.204 1.00 22.06 134 GLY B N 1
ATOM 2902 C CA . GLY B 1 134 ? 17.440 -26.880 7.618 1.00 22.86 134 GLY B CA 1
ATOM 2903 C C . GLY B 1 134 ? 17.851 -25.558 8.222 1.00 21.23 134 GLY B C 1
ATOM 2904 O O . GLY B 1 134 ? 18.663 -25.552 9.156 1.00 22.39 134 GLY B O 1
ATOM 2905 N N . ARG B 1 135 ? 17.291 -24.449 7.748 1.00 22.94 135 ARG B N 1
ATOM 2906 C CA . ARG B 1 135 ? 17.619 -23.128 8.353 1.00 23.44 135 ARG B CA 1
ATOM 2907 C C . ARG B 1 135 ? 17.044 -22.968 9.768 1.00 23.57 135 ARG B C 1
ATOM 2908 O O . ARG B 1 135 ? 17.645 -22.312 10.638 1.00 25.60 135 ARG B O 1
ATOM 2916 N N . LEU B 1 136 ? 15.903 -23.632 10.009 1.00 22.38 136 LEU B N 1
ATOM 2917 C CA . LEU B 1 136 ? 15.364 -23.688 11.358 1.00 21.96 136 LEU B CA 1
ATOM 2918 C C . LEU B 1 136 ? 16.264 -24.586 12.237 1.00 24.52 136 LEU B C 1
ATOM 2919 O O . LEU B 1 136 ? 16.597 -24.208 13.365 1.00 22.21 136 LEU B O 1
ATOM 2924 N N . ASP B 1 137 ? 16.702 -25.741 11.714 1.00 21.98 137 ASP B N 1
ATOM 2925 C CA . ASP B 1 137 ? 17.662 -26.568 12.429 1.00 22.53 137 ASP B CA 1
ATOM 2926 C C . ASP B 1 137 ? 18.897 -25.744 12.812 1.00 23.29 137 ASP B C 1
ATOM 2927 O O . ASP B 1 137 ? 19.406 -25.863 13.937 1.00 24.21 137 ASP B O 1
ATOM 2932 N N . ASP B 1 138 ? 19.350 -24.904 11.863 1.00 24.02 138 ASP B N 1
ATOM 2933 C CA . ASP B 1 138 ? 20.510 -24.027 12.048 1.00 25.75 138 ASP B CA 1
ATOM 2934 C C . ASP B 1 138 ? 20.340 -23.168 13.276 1.00 27.30 138 ASP B C 1
ATOM 2935 O O . ASP B 1 138 ? 21.338 -22.811 13.943 1.00 32.96 138 ASP B O 1
ATOM 2940 N N . ILE B 1 139 ? 19.107 -22.728 13.523 1.00 23.67 139 ILE B N 1
ATOM 2941 C CA . ILE B 1 139 ? 18.955 -21.862 14.699 1.00 26.47 139 ILE B CA 1
ATOM 2942 C C . ILE B 1 139 ? 18.376 -22.604 15.909 1.00 26.46 139 ILE B C 1
ATOM 2943 O O . ILE B 1 139 ? 17.887 -21.988 16.858 1.00 25.78 139 ILE B O 1
ATOM 2948 N N . GLY B 1 140 ? 18.513 -23.915 15.914 1.00 24.40 140 GLY B N 1
ATOM 2949 C CA . GLY B 1 140 ? 18.232 -24.616 17.163 1.00 25.36 140 GLY B CA 1
ATOM 2950 C C . GLY B 1 140 ? 16.787 -25.007 17.406 1.00 24.43 140 GLY B C 1
ATOM 2951 O O . GLY B 1 140 ? 16.406 -25.283 18.533 1.00 24.44 140 GLY B O 1
ATOM 2952 N N . GLU B 1 141 ? 15.981 -24.984 16.359 1.00 23.36 141 GLU B N 1
ATOM 2953 C CA . GLU B 1 141 ? 14.602 -25.475 16.378 1.00 25.36 141 GLU B CA 1
ATOM 2954 C C . GLU B 1 141 ? 14.485 -26.669 15.406 1.00 24.62 141 GLU B C 1
ATOM 2955 O O . GLU B 1 141 ? 15.018 -26.598 14.293 1.00 24.80 141 GLU B O 1
ATOM 2961 N N . ASP B 1 142 ? 13.771 -27.745 15.777 1.00 23.76 142 ASP B N 1
ATOM 2962 C CA . ASP B 1 142 ? 13.633 -28.881 14.876 1.00 22.67 142 ASP B CA 1
ATOM 2963 C C . ASP B 1 142 ? 12.670 -28.440 13.784 1.00 24.42 142 ASP B C 1
ATOM 2964 O O . ASP B 1 142 ? 11.470 -28.359 14.010 1.00 24.02 142 ASP B O 1
ATOM 2969 N N . GLY B 1 143 ? 13.197 -28.166 12.589 1.00 22.80 143 GLY B N 1
ATOM 2970 C CA . GLY B 1 143 ? 12.386 -27.673 11.495 1.00 23.38 143 GLY B CA 1
ATOM 2971 C C . GLY B 1 143 ? 11.265 -28.604 11.061 1.00 23.37 143 GLY B C 1
ATOM 2972 O O . GLY B 1 143 ? 10.209 -28.135 10.584 1.00 23.74 143 GLY B O 1
ATOM 2973 N N . MET B 1 144 ? 11.443 -29.913 11.222 1.00 21.38 144 MET B N 1
ATOM 2974 C CA . MET B 1 144 ? 10.364 -30.809 10.814 1.00 19.62 144 MET B CA 1
ATOM 2975 C C . MET B 1 144 ? 9.080 -30.612 11.584 1.00 21.77 144 MET B C 1
ATOM 2976 O O . MET B 1 144 ? 8.011 -30.921 11.084 1.00 22.79 144 MET B O 1
ATOM 2981 N N A GLN B 1 145 ? 9.151 -30.091 12.809 0.54 23.50 145 GLN B N 1
ATOM 2982 N N B GLN B 1 145 ? 9.187 -30.092 12.813 0.46 23.34 145 GLN B N 1
ATOM 2983 C CA A GLN B 1 145 ? 7.903 -29.866 13.524 0.54 23.77 145 GLN B CA 1
ATOM 2984 C CA B GLN B 1 145 ? 7.996 -29.798 13.599 0.46 24.49 145 GLN B CA 1
ATOM 2985 C C A GLN B 1 145 ? 7.014 -28.827 12.827 0.54 22.57 145 GLN B C 1
ATOM 2986 C C B GLN B 1 145 ? 7.051 -28.829 12.858 0.46 22.46 145 GLN B C 1
ATOM 2987 O O A GLN B 1 145 ? 5.774 -28.905 12.885 0.54 21.64 145 GLN B O 1
ATOM 2988 O O B GLN B 1 145 ? 5.816 -28.982 12.891 0.46 23.06 145 GLN B O 1
ATOM 2999 N N . ILE B 1 146 ? 7.635 -27.882 12.124 1.00 21.29 146 ILE B N 1
ATOM 3000 C CA . ILE B 1 146 ? 6.826 -26.938 11.393 1.00 21.13 146 ILE B CA 1
ATOM 3001 C C . ILE B 1 146 ? 6.083 -27.633 10.230 1.00 22.75 146 ILE B C 1
ATOM 3002 O O . ILE B 1 146 ? 4.897 -27.322 9.952 1.00 22.18 146 ILE B O 1
ATOM 3007 N N . ILE B 1 147 ? 6.758 -28.597 9.579 1.00 20.97 147 ILE B N 1
ATOM 3008 C CA . ILE B 1 147 ? 6.119 -29.358 8.517 1.00 20.66 147 ILE B CA 1
ATOM 3009 C C . ILE B 1 147 ? 4.911 -30.084 9.065 1.00 22.67 147 ILE B C 1
ATOM 3010 O O . ILE B 1 147 ? 3.830 -30.074 8.451 1.00 22.50 147 ILE B O 1
ATOM 3015 N N . ASP B 1 148 ? 5.071 -30.652 10.261 1.00 21.83 148 ASP B N 1
ATOM 3016 C CA . ASP B 1 148 ? 3.986 -31.449 10.807 1.00 21.09 148 ASP B CA 1
ATOM 3017 C C . ASP B 1 148 ? 2.771 -30.538 11.090 1.00 24.15 148 ASP B C 1
ATOM 3018 O O . ASP B 1 148 ? 1.623 -30.872 10.689 1.00 21.96 148 ASP B O 1
ATOM 3023 N N . MET B 1 149 ? 3.048 -29.342 11.614 1.00 21.39 149 MET B N 1
ATOM 3024 C CA . MET B 1 149 ? 1.922 -28.450 11.895 1.00 21.02 149 MET B CA 1
ATOM 3025 C C . MET B 1 149 ? 1.299 -27.977 10.593 1.00 21.53 149 MET B C 1
ATOM 3026 O O . MET B 1 149 ? 0.050 -27.892 10.504 1.00 21.01 149 MET B O 1
ATOM 3031 N N . ILE B 1 150 ? 2.125 -27.659 9.573 1.00 18.91 150 ILE B N 1
ATOM 3032 C CA . ILE B 1 150 ? 1.534 -27.234 8.321 1.00 21.20 150 ILE B CA 1
ATOM 3033 C C . ILE B 1 150 ? 0.647 -28.312 7.737 1.00 20.87 150 ILE B C 1
ATOM 3034 O O . ILE B 1 150 ? -0.472 -28.009 7.246 1.00 21.59 150 ILE B O 1
ATOM 3039 N N . ARG B 1 151 ? 1.099 -29.569 7.797 1.00 18.68 151 ARG B N 1
ATOM 3040 C CA . ARG B 1 151 ? 0.261 -30.628 7.238 1.00 18.89 151 ARG B CA 1
ATOM 3041 C C . ARG B 1 151 ? -1.077 -30.673 7.964 1.00 20.26 151 ARG B C 1
ATOM 3042 O O . ARG B 1 151 ? -2.123 -30.827 7.297 1.00 20.73 151 ARG B O 1
ATOM 3050 N N . THR B 1 152 ? -1.067 -30.538 9.297 1.00 19.47 152 THR B N 1
ATOM 3051 C CA . THR B 1 152 ? -2.331 -30.614 10.045 1.00 21.40 152 THR B CA 1
ATOM 3052 C C . THR B 1 152 ? -3.220 -29.450 9.645 1.00 23.39 152 THR B C 1
ATOM 3053 O O . THR B 1 152 ? -4.411 -29.648 9.366 1.00 22.91 152 THR B O 1
ATOM 3057 N N . ILE B 1 153 ? -2.617 -28.249 9.584 1.00 19.78 153 ILE B N 1
ATOM 3058 C CA . ILE B 1 153 ? -3.422 -27.076 9.257 1.00 21.87 153 ILE B CA 1
ATOM 3059 C C . ILE B 1 153 ? -4.015 -27.251 7.865 1.00 21.81 153 ILE B C 1
ATOM 3060 O O . ILE B 1 153 ? -5.239 -26.986 7.637 1.00 21.74 153 ILE B O 1
ATOM 3065 N N . PHE B 1 154 ? -3.214 -27.756 6.925 1.00 20.04 154 PHE B N 1
ATOM 3066 C CA . PHE B 1 154 ? -3.735 -27.805 5.567 1.00 23.00 154 PHE B CA 1
ATOM 3067 C C . PHE B 1 154 ? -4.797 -28.877 5.470 1.00 23.89 154 PHE B C 1
ATOM 3068 O O . PHE B 1 154 ? -5.774 -28.725 4.725 1.00 24.32 154 PHE B O 1
ATOM 3076 N N . ASN B 1 155 ? -4.641 -29.947 6.242 1.00 21.60 155 ASN B N 1
ATOM 3077 C CA . ASN B 1 155 ? -5.656 -30.980 6.247 1.00 23.54 155 ASN B CA 1
ATOM 3078 C C . ASN B 1 155 ? -6.946 -30.412 6.849 1.00 25.19 155 ASN B C 1
ATOM 3079 O O . ASN B 1 155 ? -8.044 -30.687 6.341 1.00 25.27 155 ASN B O 1
ATOM 3084 N N . ASN B 1 156 ? -6.835 -29.611 7.924 1.00 23.09 156 ASN B N 1
ATOM 3085 C CA . ASN B 1 156 ? -8.026 -29.087 8.564 1.00 22.22 156 ASN B CA 1
ATOM 3086 C C . ASN B 1 156 ? -8.931 -28.321 7.624 1.00 24.19 156 ASN B C 1
ATOM 3087 O O . ASN B 1 156 ? -10.143 -28.398 7.737 1.00 26.59 156 ASN B O 1
ATOM 3092 N N . TYR B 1 157 ? -8.326 -27.569 6.706 1.00 22.80 157 TYR B N 1
ATOM 3093 C CA . TYR B 1 157 ? -9.085 -26.659 5.835 1.00 24.15 157 TYR B CA 1
ATOM 3094 C C . TYR B 1 157 ? -9.154 -27.110 4.376 1.00 24.32 157 TYR B C 1
ATOM 3095 O O . TYR B 1 157 ? -9.528 -26.305 3.488 1.00 27.47 157 TYR B O 1
ATOM 3104 N N . ILE B 1 158 ? -8.797 -28.382 4.132 1.00 24.32 158 ILE B N 1
ATOM 3105 C CA . ILE B 1 158 ? -8.720 -28.977 2.780 1.00 24.34 158 ILE B CA 1
ATOM 3106 C C . ILE B 1 158 ? -8.013 -28.024 1.805 1.00 24.80 158 ILE B C 1
ATOM 3107 O O . ILE B 1 158 ? -8.501 -27.738 0.683 1.00 27.38 158 ILE B O 1
ATOM 3112 N N A ILE B 1 159 ? -6.869 -27.519 2.244 0.72 23.37 159 ILE B N 1
ATOM 3113 N N B ILE B 1 159 ? -6.859 -27.534 2.245 0.28 23.51 159 ILE B N 1
ATOM 3114 C CA A ILE B 1 159 ? -6.080 -26.581 1.448 0.72 23.58 159 ILE B CA 1
ATOM 3115 C CA B ILE B 1 159 ? -6.040 -26.605 1.471 0.28 24.05 159 ILE B CA 1
ATOM 3116 C C A ILE B 1 159 ? -5.383 -27.287 0.308 0.72 25.31 159 ILE B C 1
ATOM 3117 C C B ILE B 1 159 ? -5.384 -27.304 0.296 0.28 25.96 159 ILE B C 1
ATOM 3118 O O A ILE B 1 159 ? -4.804 -28.372 0.502 0.72 28.05 159 ILE B O 1
ATOM 3119 O O B ILE B 1 159 ? -4.821 -28.393 0.452 0.28 26.94 159 ILE B O 1
ATOM 3128 N N . LYS B 1 160 ? -5.463 -26.688 -0.881 1.00 28.88 160 LYS B N 1
ATOM 3129 C CA . LYS B 1 160 ? -4.919 -27.324 -2.086 1.00 31.62 160 LYS B CA 1
ATOM 3130 C C . LYS B 1 160 ? -3.485 -26.930 -2.387 1.00 27.06 160 LYS B C 1
ATOM 3131 O O . LYS B 1 160 ? -2.847 -27.574 -3.213 1.00 31.15 160 LYS B O 1
ATOM 3137 N N . THR B 1 161 ? -2.954 -25.905 -1.713 1.00 25.80 161 THR B N 1
ATOM 3138 C CA . THR B 1 161 ? -1.566 -25.545 -1.847 1.00 25.30 161 THR B CA 1
ATOM 3139 C C . THR B 1 161 ? -0.714 -26.748 -1.450 1.00 24.45 161 THR B C 1
ATOM 3140 O O . THR B 1 161 ? -1.003 -27.414 -0.438 1.00 25.55 161 THR B O 1
ATOM 3144 N N . GLN B 1 162 ? 0.279 -27.062 -2.271 1.00 21.95 162 GLN B N 1
ATOM 3145 C CA . GLN B 1 162 ? 1.173 -28.193 -1.945 1.00 22.64 162 GLN B CA 1
ATOM 3146 C C . GLN B 1 162 ? 2.284 -27.757 -1.009 1.00 24.91 162 GLN B C 1
ATOM 3147 O O . GLN B 1 162 ? 2.852 -26.662 -1.155 1.00 25.63 162 GLN B O 1
ATOM 3153 N N . ILE B 1 163 ? 2.556 -28.601 -0.010 1.00 22.31 163 ILE B N 1
ATOM 3154 C CA . ILE B 1 163 ? 3.662 -28.390 0.913 1.00 21.05 163 ILE B CA 1
ATOM 3155 C C . ILE B 1 163 ? 4.917 -28.901 0.262 1.00 22.37 163 ILE B C 1
ATOM 3156 O O . ILE B 1 163 ? 5.032 -30.099 -0.014 1.00 23.23 163 ILE B O 1
ATOM 3161 N N . LEU B 1 164 ? 5.870 -27.996 0.059 1.00 21.79 164 LEU B N 1
ATOM 3162 C CA . LEU B 1 164 ? 7.142 -28.309 -0.604 1.00 25.56 164 LEU B CA 1
ATOM 3163 C C . LEU B 1 164 ? 8.241 -28.125 0.438 1.00 24.61 164 LEU B C 1
ATOM 3164 O O . LEU B 1 164 ? 8.661 -27.011 0.719 1.00 26.35 164 LEU B O 1
ATOM 3169 N N . VAL B 1 165 ? 8.717 -29.214 1.022 1.00 21.32 165 VAL B N 1
ATOM 3170 C CA . VAL B 1 165 ? 9.707 -29.092 2.076 1.00 21.88 165 VAL B CA 1
ATOM 3171 C C . VAL B 1 165 ? 11.036 -28.707 1.452 1.00 21.95 165 VAL B C 1
ATOM 3172 O O . VAL B 1 165 ? 11.558 -29.420 0.558 1.00 21.94 165 VAL B O 1
ATOM 3176 N N . ALA B 1 166 ? 11.576 -27.574 1.910 1.00 22.70 166 ALA B N 1
ATOM 3177 C CA . ALA B 1 166 ? 12.825 -27.037 1.335 1.00 21.98 166 ALA B CA 1
ATOM 3178 C C . ALA B 1 166 ? 13.908 -26.886 2.406 1.00 24.57 166 ALA B C 1
ATOM 3179 O O . ALA B 1 166 ? 13.683 -27.209 3.569 1.00 22.89 166 ALA B O 1
ATOM 3181 N N . SER B 1 167 ? 15.087 -26.398 2.014 1.00 23.48 167 SER B N 1
ATOM 3182 C CA . SER B 1 167 ? 16.239 -26.358 2.931 1.00 23.08 167 SER B CA 1
ATOM 3183 C C . SER B 1 167 ? 16.485 -27.748 3.538 1.00 27.89 167 SER B C 1
ATOM 3184 O O . SER B 1 167 ? 16.684 -27.879 4.738 1.00 25.55 167 SER B O 1
ATOM 3187 N N . ILE B 1 168 ? 16.449 -28.779 2.707 1.00 22.39 168 ILE B N 1
ATOM 3188 C CA . ILE B 1 168 ? 16.640 -30.149 3.157 1.00 22.84 168 ILE B CA 1
ATOM 3189 C C . ILE B 1 168 ? 18.127 -30.443 3.222 1.00 25.56 168 ILE B C 1
ATOM 3190 O O . ILE B 1 168 ? 18.891 -30.087 2.307 1.00 25.46 168 ILE B O 1
ATOM 3195 N N . ARG B 1 169 ? 18.569 -31.075 4.300 1.00 23.05 169 ARG B N 1
ATOM 3196 C CA . ARG B 1 169 ? 19.996 -31.256 4.507 1.00 24.03 169 ARG B CA 1
ATOM 3197 C C . ARG B 1 169 ? 20.430 -32.693 4.661 1.00 22.28 169 ARG B C 1
ATOM 3198 O O . ARG B 1 169 ? 21.619 -33.004 4.626 1.00 26.16 169 ARG B O 1
ATOM 3206 N N . ASN B 1 170 ? 19.471 -33.600 4.836 1.00 21.96 170 ASN B N 1
ATOM 3207 C CA . ASN B 1 170 ? 19.820 -35.012 5.064 1.00 20.06 170 ASN B CA 1
ATOM 3208 C C . ASN B 1 170 ? 18.632 -35.941 4.747 1.00 22.18 170 ASN B C 1
ATOM 3209 O O . ASN B 1 170 ? 17.521 -35.498 4.579 1.00 21.32 170 ASN B O 1
ATOM 3214 N N . PRO B 1 171 ? 18.864 -37.248 4.685 1.00 20.96 171 PRO B N 1
ATOM 3215 C CA . PRO B 1 171 ? 17.767 -38.149 4.273 1.00 20.79 171 PRO B CA 1
ATOM 3216 C C . PRO B 1 171 ? 16.669 -38.317 5.312 1.00 22.55 171 PRO B C 1
ATOM 3217 O O . PRO B 1 171 ? 15.633 -38.893 4.991 1.00 22.18 171 PRO B O 1
ATOM 3221 N N . ILE B 1 172 ? 16.911 -37.941 6.567 1.00 20.08 172 ILE B N 1
ATOM 3222 C CA . ILE B 1 172 ? 15.874 -38.045 7.583 1.00 20.47 172 ILE B CA 1
ATOM 3223 C C . ILE B 1 172 ? 14.869 -36.889 7.478 1.00 21.75 172 ILE B C 1
ATOM 3224 O O . ILE B 1 172 ? 13.681 -37.073 7.764 1.00 21.28 172 ILE B O 1
ATOM 3229 N N . HIS B 1 173 ? 15.301 -35.720 6.997 1.00 20.67 173 HIS B N 1
ATOM 3230 C CA . HIS B 1 173 ? 14.287 -34.724 6.591 1.00 19.96 173 HIS B CA 1
ATOM 3231 C C . HIS B 1 173 ? 13.344 -35.334 5.555 1.00 22.31 173 HIS B C 1
ATOM 3232 O O . HIS B 1 173 ? 12.132 -35.134 5.582 1.00 21.73 173 HIS B O 1
ATOM 3239 N N . VAL B 1 174 ? 13.912 -36.123 4.649 1.00 20.63 174 VAL B N 1
ATOM 3240 C CA . VAL B 1 174 ? 13.109 -36.734 3.594 1.00 19.82 174 VAL B CA 1
ATOM 3241 C C . VAL B 1 174 ? 12.181 -37.790 4.161 1.00 19.99 174 VAL B C 1
ATOM 3242 O O . VAL B 1 174 ? 10.963 -37.787 3.903 1.00 20.19 174 VAL B O 1
ATOM 3246 N N . LEU B 1 175 ? 12.740 -38.684 4.969 1.00 18.57 175 LEU B N 1
ATOM 3247 C CA . LEU B 1 175 ? 11.904 -39.707 5.625 1.00 19.59 175 LEU B CA 1
ATOM 3248 C C . LEU B 1 175 ? 10.767 -39.098 6.431 1.00 19.38 175 LEU B C 1
ATOM 3249 O O . LEU B 1 175 ? 9.594 -39.518 6.303 1.00 20.47 175 LEU B O 1
ATOM 3254 N N . ARG B 1 176 ? 11.095 -38.126 7.292 1.00 19.70 176 ARG B N 1
ATOM 3255 C CA . ARG B 1 176 ? 10.067 -37.549 8.124 1.00 18.22 176 ARG B CA 1
ATOM 3256 C C . ARG B 1 176 ? 9.029 -36.812 7.296 1.00 22.03 176 ARG B C 1
ATOM 3257 O O . ARG B 1 176 ? 7.842 -36.826 7.672 1.00 20.95 176 ARG B O 1
ATOM 3265 N N . SER B 1 177 ? 9.454 -36.150 6.218 1.00 20.47 177 SER B N 1
ATOM 3266 C CA . SER B 1 177 ? 8.488 -35.503 5.328 1.00 20.22 177 SER B CA 1
ATOM 3267 C C . SER B 1 177 ? 7.522 -36.482 4.739 1.00 21.17 177 SER B C 1
ATOM 3268 O O . SER B 1 177 ? 6.331 -36.175 4.654 1.00 21.14 177 SER B O 1
ATOM 3271 N N . ALA B 1 178 ? 8.012 -37.664 4.343 1.00 18.25 178 ALA B N 1
ATOM 3272 C CA . ALA B 1 178 ? 7.105 -38.668 3.781 1.00 18.94 178 ALA B CA 1
ATOM 3273 C C . ALA B 1 178 ? 6.147 -39.250 4.834 1.00 20.72 178 ALA B C 1
ATOM 3274 O O . ALA B 1 178 ? 4.992 -39.532 4.515 1.00 20.87 178 ALA B O 1
ATOM 3276 N N . VAL B 1 179 ? 6.648 -39.474 6.050 1.00 18.95 179 VAL B N 1
ATOM 3277 C CA . VAL B 1 179 ? 5.779 -40.030 7.091 1.00 20.98 179 VAL B CA 1
ATOM 3278 C C . VAL B 1 179 ? 4.691 -39.001 7.488 1.00 20.08 179 VAL B C 1
ATOM 3279 O O . VAL B 1 179 ? 3.536 -39.324 7.697 1.00 20.72 179 VAL B O 1
ATOM 3283 N N . ILE B 1 180 ? 5.076 -37.739 7.518 1.00 18.95 180 ILE B N 1
ATOM 3284 C CA . ILE B 1 180 ? 4.082 -36.657 7.777 1.00 19.55 180 ILE B CA 1
ATOM 3285 C C . ILE B 1 180 ? 3.070 -36.535 6.647 1.00 20.15 180 ILE B C 1
ATOM 3286 O O . ILE B 1 180 ? 1.881 -36.278 6.891 1.00 21.96 180 ILE B O 1
ATOM 3291 N N . GLY B 1 181 ? 3.546 -36.701 5.410 1.00 19.56 181 GLY B N 1
ATOM 3292 C CA . GLY B 1 181 ? 2.654 -36.590 4.264 1.00 19.20 181 GLY B CA 1
ATOM 3293 C C . GLY B 1 181 ? 2.824 -35.284 3.480 1.00 19.95 181 GLY B C 1
ATOM 3294 O O . GLY B 1 181 ? 1.886 -34.829 2.835 1.00 23.18 181 GLY B O 1
ATOM 3295 N N . ALA B 1 182 ? 3.998 -34.670 3.535 1.00 20.16 182 ALA B N 1
ATOM 3296 C CA . ALA B 1 182 ? 4.283 -33.495 2.699 1.00 20.29 182 ALA B CA 1
ATOM 3297 C C . ALA B 1 182 ? 4.123 -33.829 1.212 1.00 22.27 182 ALA B C 1
ATOM 3298 O O . ALA B 1 182 ? 4.453 -34.950 0.788 1.00 22.92 182 ALA B O 1
ATOM 3300 N N . ASP B 1 183 ? 3.648 -32.884 0.407 1.00 21.63 183 ASP B N 1
ATOM 3301 C CA . ASP B 1 183 ? 3.424 -33.185 -0.995 1.00 21.89 183 ASP B CA 1
ATOM 3302 C C . ASP B 1 183 ? 4.689 -33.346 -1.807 1.00 22.78 183 ASP B C 1
ATOM 3303 O O . ASP B 1 183 ? 4.737 -34.180 -2.767 1.00 22.99 183 ASP B O 1
ATOM 3308 N N . VAL B 1 184 ? 5.703 -32.536 -1.469 1.00 21.14 184 VAL B N 1
ATOM 3309 C CA . VAL B 1 184 ? 6.932 -32.471 -2.247 1.00 22.37 184 VAL B CA 1
ATOM 3310 C C . VAL B 1 184 ? 8.078 -32.288 -1.295 1.00 22.01 184 VAL B C 1
ATOM 3311 O O . VAL B 1 184 ? 7.901 -31.634 -0.255 1.00 23.35 184 VAL B O 1
ATOM 3315 N N . VAL B 1 185 ? 9.234 -32.874 -1.621 1.00 21.02 185 VAL B N 1
ATOM 3316 C CA . VAL B 1 185 ? 10.482 -32.445 -0.977 1.00 22.05 185 VAL B CA 1
ATOM 3317 C C . VAL B 1 185 ? 11.411 -31.983 -2.058 1.00 23.13 185 VAL B C 1
ATOM 3318 O O . VAL B 1 185 ? 11.405 -32.559 -3.150 1.00 24.58 185 VAL B O 1
ATOM 3322 N N . THR B 1 186 ? 12.212 -30.953 -1.805 1.00 22.81 186 THR B N 1
ATOM 3323 C CA . THR B 1 186 ? 13.231 -30.599 -2.785 1.00 22.86 186 THR B CA 1
ATOM 3324 C C . THR B 1 186 ? 14.587 -30.800 -2.101 1.00 27.33 186 THR B C 1
ATOM 3325 O O . THR B 1 186 ? 14.760 -30.365 -0.966 1.00 25.43 186 THR B O 1
ATOM 3329 N N . VAL B 1 187 ? 15.517 -31.490 -2.771 1.00 24.78 187 VAL B N 1
ATOM 3330 C CA . VAL B 1 187 ? 16.720 -32.019 -2.114 1.00 24.58 187 VAL B CA 1
ATOM 3331 C C . VAL B 1 187 ? 17.976 -31.645 -2.870 1.00 25.17 187 VAL B C 1
ATOM 3332 O O . VAL B 1 187 ? 17.983 -31.674 -4.108 1.00 26.60 187 VAL B O 1
ATOM 3336 N N . PRO B 1 188 ? 19.064 -31.311 -2.157 1.00 24.42 188 PRO B N 1
ATOM 3337 C CA . PRO B 1 188 ? 20.342 -31.147 -2.868 1.00 27.26 188 PRO B CA 1
ATOM 3338 C C . PRO B 1 188 ? 20.818 -32.469 -3.424 1.00 25.71 188 PRO B C 1
ATOM 3339 O O . PRO B 1 188 ? 20.355 -33.536 -3.032 1.00 27.71 188 PRO B O 1
ATOM 3343 N N . PHE B 1 189 ? 21.736 -32.377 -4.369 1.00 26.95 189 PHE B N 1
ATOM 3344 C CA . PHE B 1 189 ? 22.122 -33.529 -5.183 1.00 26.17 189 PHE B CA 1
ATOM 3345 C C . PHE B 1 189 ? 22.753 -34.655 -4.330 1.00 29.25 189 PHE B C 1
ATOM 3346 O O . PHE B 1 189 ? 22.464 -35.822 -4.533 1.00 30.48 189 PHE B O 1
ATOM 3354 N N A ASN B 1 190 ? 23.626 -34.328 -3.399 0.49 30.94 190 ASN B N 1
ATOM 3355 N N B ASN B 1 190 ? 23.583 -34.260 -3.372 0.51 30.66 190 ASN B N 1
ATOM 3356 C CA A ASN B 1 190 ? 24.253 -35.412 -2.647 0.49 31.19 190 ASN B CA 1
ATOM 3357 C CA B ASN B 1 190 ? 24.259 -35.208 -2.485 0.51 31.75 190 ASN B CA 1
ATOM 3358 C C A ASN B 1 190 ? 23.221 -36.147 -1.749 0.49 30.68 190 ASN B C 1
ATOM 3359 C C B ASN B 1 190 ? 23.230 -36.091 -1.773 0.51 30.61 190 ASN B C 1
ATOM 3360 O O A ASN B 1 190 ? 23.305 -37.384 -1.565 0.49 31.33 190 ASN B O 1
ATOM 3361 O O B ASN B 1 190 ? 23.313 -37.347 -1.758 0.51 32.19 190 ASN B O 1
ATOM 3370 N N . VAL B 1 191 ? 22.222 -35.413 -1.247 1.00 27.30 191 VAL B N 1
ATOM 3371 C CA . VAL B 1 191 ? 21.136 -36.075 -0.498 1.00 24.97 191 VAL B CA 1
ATOM 3372 C C . VAL B 1 191 ? 20.368 -37.026 -1.464 1.00 28.08 191 VAL B C 1
ATOM 3373 O O . VAL B 1 191 ? 20.109 -38.219 -1.134 1.00 28.62 191 VAL B O 1
ATOM 3377 N N . LEU B 1 192 ? 20.002 -36.477 -2.636 1.00 27.46 192 LEU B N 1
ATOM 3378 C CA . LEU B 1 192 ? 19.239 -37.220 -3.637 1.00 28.92 192 LEU B CA 1
ATOM 3379 C C . LEU B 1 192 ? 19.959 -38.526 -3.916 1.00 28.24 192 LEU B C 1
ATOM 3380 O O . LEU B 1 192 ? 19.379 -39.609 -3.922 1.00 29.65 192 LEU B O 1
ATOM 3385 N N . LYS B 1 193 ? 21.255 -38.394 -4.103 1.00 28.77 193 LYS B N 1
ATOM 3386 C CA . LYS B 1 193 ? 22.085 -39.517 -4.496 1.00 34.02 193 LYS B CA 1
ATOM 3387 C C . LYS B 1 193 ? 22.067 -40.555 -3.378 1.00 35.55 193 LYS B C 1
ATOM 3388 O O . LYS B 1 193 ? 22.000 -41.763 -3.639 1.00 43.53 193 LYS B O 1
ATOM 3394 N N . SER B 1 194 ? 22.052 -40.119 -2.123 1.00 31.41 194 SER B N 1
ATOM 3395 C CA . SER B 1 194 ? 22.092 -41.140 -1.099 1.00 27.73 194 SER B CA 1
ATOM 3396 C C . SER B 1 194 ? 20.748 -41.880 -0.894 1.00 30.06 194 SER B C 1
ATOM 3397 O O . SER B 1 194 ? 20.716 -42.968 -0.288 1.00 27.78 194 SER B O 1
ATOM 3400 N N . LEU B 1 195 ? 19.645 -41.281 -1.351 1.00 27.07 195 LEU B N 1
ATOM 3401 C CA . LEU B 1 195 ? 18.343 -41.928 -1.103 1.00 25.51 195 LEU B CA 1
ATOM 3402 C C . LEU B 1 195 ? 18.191 -43.359 -1.661 1.00 25.50 195 LEU B C 1
ATOM 3403 O O . LEU B 1 195 ? 17.442 -44.165 -1.099 1.00 26.17 195 LEU B O 1
ATOM 3408 N N . MET B 1 196 ? 18.858 -43.672 -2.766 1.00 26.49 196 MET B N 1
ATOM 3409 C CA . MET B 1 196 ? 18.683 -45.001 -3.341 1.00 26.76 196 MET B CA 1
ATOM 3410 C C . MET B 1 196 ? 19.514 -46.079 -2.620 1.00 29.34 196 MET B C 1
ATOM 3411 O O . MET B 1 196 ? 19.254 -47.253 -2.799 1.00 29.96 196 MET B O 1
ATOM 3416 N N . LYS B 1 197 ? 20.470 -45.681 -1.786 1.00 26.94 197 LYS B N 1
ATOM 3417 C CA . LYS B 1 197 ? 21.527 -46.581 -1.346 1.00 25.75 197 LYS B CA 1
ATOM 3418 C C . LYS B 1 197 ? 21.296 -47.152 0.065 1.00 24.06 197 LYS B C 1
ATOM 3419 O O . LYS B 1 197 ? 20.737 -46.498 0.934 1.00 27.36 197 LYS B O 1
ATOM 3425 N N . HIS B 1 198 ? 21.785 -48.366 0.271 1.00 24.67 198 HIS B N 1
ATOM 3426 C CA . HIS B 1 198 ? 21.878 -48.906 1.617 1.00 23.85 198 HIS B CA 1
ATOM 3427 C C . HIS B 1 198 ? 22.923 -50.013 1.610 1.00 25.04 198 HIS B C 1
ATOM 3428 O O . HIS B 1 198 ? 22.990 -50.798 0.642 1.00 25.35 198 HIS B O 1
ATOM 3435 N N . PRO B 1 199 ? 23.735 -50.103 2.670 1.00 23.18 199 PRO B N 1
ATOM 3436 C CA . PRO B 1 199 ? 24.805 -51.097 2.636 1.00 23.44 199 PRO B CA 1
ATOM 3437 C C . PRO B 1 199 ? 24.265 -52.529 2.559 1.00 26.13 199 PRO B C 1
ATOM 3438 O O . PRO B 1 199 ? 24.921 -53.406 1.972 1.00 24.92 199 PRO B O 1
ATOM 3442 N N . LYS B 1 200 ? 23.091 -52.786 3.119 1.00 22.81 200 LYS B N 1
ATOM 3443 C CA . LYS B 1 200 ? 22.560 -54.155 3.044 1.00 21.45 200 LYS B CA 1
ATOM 3444 C C . LYS B 1 200 ? 22.037 -54.498 1.634 1.00 23.68 200 LYS B C 1
ATOM 3445 O O . LYS B 1 200 ? 22.001 -55.661 1.269 1.00 22.58 200 LYS B O 1
ATOM 3451 N N . THR B 1 201 ? 21.684 -53.485 0.836 1.00 21.50 201 THR B N 1
ATOM 3452 C CA . THR B 1 201 ? 21.332 -53.743 -0.572 1.00 22.27 201 THR B CA 1
ATOM 3453 C C . THR B 1 201 ? 22.608 -54.217 -1.293 1.00 25.58 201 THR B C 1
ATOM 3454 O O . THR B 1 201 ? 22.595 -55.243 -1.977 1.00 25.12 201 THR B O 1
ATOM 3458 N N . ASP B 1 202 ? 23.711 -53.490 -1.063 1.00 24.36 202 ASP B N 1
ATOM 3459 C CA . ASP B 1 202 ? 24.967 -53.819 -1.748 1.00 25.88 202 ASP B CA 1
ATOM 3460 C C . ASP B 1 202 ? 25.385 -55.224 -1.346 1.00 26.50 202 ASP B C 1
ATOM 3461 O O . ASP B 1 202 ? 25.778 -56.068 -2.221 1.00 27.16 202 ASP B O 1
ATOM 3466 N N A GLU B 1 203 ? 25.319 -55.511 -0.046 0.62 26.50 203 GLU B N 1
ATOM 3467 N N B GLU B 1 203 ? 25.323 -55.492 -0.040 0.38 26.23 203 GLU B N 1
ATOM 3468 C CA A GLU B 1 203 ? 25.789 -56.812 0.433 0.62 25.71 203 GLU B CA 1
ATOM 3469 C CA B GLU B 1 203 ? 25.740 -56.783 0.507 0.38 26.62 203 GLU B CA 1
ATOM 3470 C C A GLU B 1 203 ? 24.913 -57.973 -0.065 0.62 25.95 203 GLU B C 1
ATOM 3471 C C B GLU B 1 203 ? 24.919 -57.926 -0.094 0.38 26.04 203 GLU B C 1
ATOM 3472 O O A GLU B 1 203 ? 25.418 -59.056 -0.428 0.62 27.32 203 GLU B O 1
ATOM 3473 O O B GLU B 1 203 ? 25.461 -58.945 -0.556 0.38 28.44 203 GLU B O 1
ATOM 3484 N N . GLY B 1 204 ? 23.605 -57.743 -0.068 1.00 25.46 204 GLY B N 1
ATOM 3485 C CA . GLY B 1 204 ? 22.695 -58.755 -0.566 1.00 24.54 204 GLY B CA 1
ATOM 3486 C C . GLY B 1 204 ? 22.871 -59.078 -2.026 1.00 28.80 204 GLY B C 1
ATOM 3487 O O . GLY B 1 204 ? 22.812 -60.256 -2.431 1.00 27.09 204 GLY B O 1
ATOM 3488 N N . LEU B 1 205 ? 23.073 -58.033 -2.826 1.00 25.94 205 LEU B N 1
ATOM 3489 C CA . LEU B 1 205 ? 23.309 -58.273 -4.242 1.00 28.06 205 LEU B CA 1
ATOM 3490 C C . LEU B 1 205 ? 24.589 -59.043 -4.409 1.00 30.60 205 LEU B C 1
ATOM 3491 O O . LEU B 1 205 ? 24.653 -59.972 -5.246 1.00 34.10 205 LEU B O 1
ATOM 3496 N N . ALA B 1 206 ? 25.628 -58.671 -3.657 1.00 30.53 206 ALA B N 1
ATOM 3497 C CA . ALA B 1 206 ? 26.902 -59.401 -3.810 1.00 31.52 206 ALA B CA 1
ATOM 3498 C C . ALA B 1 206 ? 26.762 -60.887 -3.506 1.00 33.14 206 ALA B C 1
ATOM 3499 O O . ALA B 1 206 ? 27.324 -61.751 -4.229 1.00 35.07 206 ALA B O 1
ATOM 3501 N N . LYS B 1 207 ? 26.022 -61.211 -2.455 1.00 30.33 207 LYS B N 1
ATOM 3502 C CA . LYS B 1 207 ? 25.813 -62.612 -2.111 1.00 31.71 207 LYS B CA 1
ATOM 3503 C C . LYS B 1 207 ? 24.935 -63.339 -3.118 1.00 32.01 207 LYS B C 1
ATOM 3504 O O . LYS B 1 207 ? 25.226 -64.481 -3.470 1.00 30.74 207 LYS B O 1
ATOM 3510 N N . PHE B 1 208 ? 23.890 -62.695 -3.618 1.00 30.78 208 PHE B N 1
ATOM 3511 C CA . PHE B 1 208 ? 23.131 -63.279 -4.743 1.00 34.44 208 PHE B CA 1
ATOM 3512 C C . PHE B 1 208 ? 24.025 -63.582 -5.948 1.00 36.43 208 PHE B C 1
ATOM 3513 O O . PHE B 1 208 ? 23.878 -64.634 -6.555 1.00 37.03 208 PHE B O 1
ATOM 3521 N N . LEU B 1 209 ? 24.928 -62.670 -6.309 1.00 31.89 209 LEU B N 1
ATOM 3522 C CA . LEU B 1 209 ? 25.815 -62.899 -7.473 1.00 36.19 209 LEU B CA 1
ATOM 3523 C C . LEU B 1 209 ? 26.690 -64.110 -7.214 1.00 37.91 209 LEU B C 1
ATOM 3524 O O . LEU B 1 209 ? 26.821 -65.031 -8.082 1.00 36.36 209 LEU B O 1
ATOM 3529 N N . GLU B 1 210 ? 27.301 -64.111 -6.032 1.00 37.42 210 GLU B N 1
ATOM 3530 C CA . GLU B 1 210 ? 28.188 -65.216 -5.657 1.00 35.21 210 GLU B CA 1
ATOM 3531 C C . GLU B 1 210 ? 27.460 -66.559 -5.700 1.00 35.30 210 GLU B C 1
ATOM 3532 O O . GLU B 1 210 ? 27.964 -67.528 -6.285 1.00 39.38 210 GLU B O 1
ATOM 3538 N N . ASP B 1 211 ? 26.253 -66.603 -5.135 1.00 36.61 211 ASP B N 1
ATOM 3539 C CA . ASP B 1 211 ? 25.500 -67.856 -5.050 1.00 34.05 211 ASP B CA 1
ATOM 3540 C C . ASP B 1 211 ? 25.035 -68.318 -6.426 1.00 36.49 211 ASP B C 1
ATOM 3541 O O . ASP B 1 211 ? 24.999 -69.530 -6.713 1.00 40.20 211 ASP B O 1
ATOM 3546 N N . TRP B 1 212 ? 24.697 -67.360 -7.284 1.00 36.69 212 TRP B N 1
ATOM 3547 C CA . TRP B 1 212 ? 24.223 -67.695 -8.613 1.00 39.37 212 TRP B CA 1
ATOM 3548 C C . TRP B 1 212 ? 25.342 -68.292 -9.449 1.00 40.63 212 TRP B C 1
ATOM 3549 O O . TRP B 1 212 ? 25.089 -69.188 -10.263 1.00 39.98 212 TRP B O 1
ATOM 3560 N N . LYS B 1 213 ? 26.567 -67.781 -9.277 1.00 38.86 213 LYS B N 1
ATOM 3561 C CA . LYS B 1 213 ? 27.715 -68.336 -10.024 1.00 44.97 213 LYS B CA 1
ATOM 3562 C C . LYS B 1 213 ? 27.864 -69.856 -9.867 1.00 41.66 213 LYS B C 1
ATOM 3563 O O . LYS B 1 213 ? 28.478 -70.527 -10.728 1.00 43.22 213 LYS B O 1
ATOM 3569 N N . LYS B 1 214 ? 27.305 -70.399 -8.790 1.00 47.86 214 LYS B N 1
ATOM 3570 C CA . LYS B 1 214 ? 27.404 -71.817 -8.481 1.00 52.62 214 LYS B CA 1
ATOM 3571 C C . LYS B 1 214 ? 26.639 -72.671 -9.482 1.00 54.86 214 LYS B C 1
ATOM 3572 O O . LYS B 1 214 ? 27.027 -73.808 -9.758 1.00 56.96 214 LYS B O 1
ATOM 3578 N N . VAL B 1 215 ? 25.566 -72.122 -10.038 1.00 49.27 215 VAL B N 1
ATOM 3579 C CA . VAL B 1 215 ? 24.729 -72.877 -10.960 1.00 50.77 215 VAL B CA 1
ATOM 3580 C C . VAL B 1 215 ? 24.803 -72.298 -12.363 1.00 52.75 215 VAL B C 1
ATOM 3581 O O . VAL B 1 215 ? 24.281 -72.879 -13.314 1.00 54.10 215 VAL B O 1
ATOM 3585 N N . SER B 1 216 ? 25.451 -71.144 -12.475 1.00 50.21 216 SER B N 1
ATOM 3586 C CA . SER B 1 216 ? 25.671 -70.497 -13.760 1.00 50.79 216 SER B CA 1
ATOM 3587 C C . SER B 1 216 ? 27.000 -69.751 -13.743 1.00 54.31 216 SER B C 1
ATOM 3588 O O . SER B 1 216 ? 27.042 -68.546 -13.491 1.00 56.71 216 SER B O 1
ATOM 3591 N N . PRO B 1 217 ? 28.097 -70.470 -14.025 1.00 57.93 217 PRO B N 1
ATOM 3592 C CA . PRO B 1 217 ? 29.452 -69.925 -13.902 1.00 57.81 217 PRO B CA 1
ATOM 3593 C C . PRO B 1 217 ? 29.659 -68.620 -14.668 1.00 58.37 217 PRO B C 1
ATOM 3594 O O . PRO B 1 217 ? 30.481 -67.811 -14.250 1.00 64.37 217 PRO B O 1
ATOM 3598 N N . ASP B 1 218 ? 28.924 -68.410 -15.755 1.00 56.09 218 ASP B N 1
ATOM 3599 C CA . ASP B 1 218 ? 29.056 -67.171 -16.516 1.00 60.24 218 ASP B CA 1
ATOM 3600 C C . ASP B 1 218 ? 28.171 -66.061 -15.934 1.00 59.61 218 ASP B C 1
ATOM 3601 O O . ASP B 1 218 ? 28.190 -64.918 -16.404 1.00 57.29 218 ASP B O 1
ATOM 3606 N N . GLY B 1 219 ? 27.386 -66.411 -14.919 1.00 55.17 219 GLY B N 1
ATOM 3607 C CA . GLY B 1 219 ? 26.570 -65.439 -14.217 1.00 53.53 219 GLY B CA 1
ATOM 3608 C C . GLY B 1 219 ? 25.286 -65.030 -14.911 1.00 55.65 219 GLY B C 1
ATOM 3609 O O . GLY B 1 219 ? 24.617 -64.086 -14.490 1.00 59.68 219 GLY B O 1
ATOM 3610 N N . LYS B 1 220 ? 24.910 -65.732 -15.971 1.00 53.24 220 LYS B N 1
ATOM 3611 C CA . LYS B 1 220 ? 23.696 -65.328 -16.669 1.00 56.52 220 LYS B CA 1
ATOM 3612 C C . LYS B 1 220 ? 22.450 -66.154 -16.326 1.00 54.93 220 LYS B C 1
ATOM 3613 O O . LYS B 1 220 ? 22.533 -67.184 -15.647 1.00 45.24 220 LYS B O 1
ATOM 3619 N N . LEU B 1 221 ? 21.300 -65.656 -16.766 1.00 59.31 221 LEU B N 1
ATOM 3620 C CA . LEU B 1 221 ? 20.017 -66.302 -16.517 1.00 60.16 221 LEU B CA 1
ATOM 3621 C C . LEU B 1 221 ? 19.411 -66.666 -17.855 1.00 61.68 221 LEU B C 1
ATOM 3622 O O . LEU B 1 221 ? 18.860 -65.810 -18.539 1.00 67.20 221 LEU B O 1
ATOM 3627 N N . ILE B 1 222 ? 19.518 -67.936 -18.226 1.00 56.35 222 ILE B N 1
ATOM 3628 C CA . ILE B 1 222 ? 19.047 -68.386 -19.524 1.00 55.42 222 ILE B CA 1
ATOM 3629 C C . ILE B 1 222 ? 17.672 -69.024 -19.410 1.00 57.30 222 ILE B C 1
ATOM 3630 O O . ILE B 1 222 ? 17.536 -70.118 -18.863 1.00 59.94 222 ILE B O 1
ATOM 3635 N N . LEU B 1 223 ? 16.655 -68.328 -19.913 1.00 57.87 223 LEU B N 1
ATOM 3636 C CA . LEU B 1 223 ? 15.275 -68.822 -19.862 1.00 60.28 223 LEU B CA 1
ATOM 3637 C C . LEU B 1 223 ? 14.592 -68.741 -21.231 1.00 69.42 223 LEU B C 1
ATOM 3638 O O . LEU B 1 223 ? 14.838 -67.823 -22.016 1.00 71.79 223 LEU B O 1
ATOM 3644 N N . MET C 1 1 ? -8.601 -21.231 7.204 1.00 31.88 1 MET C N 1
ATOM 3645 C CA . MET C 1 1 ? -9.008 -20.441 8.330 1.00 29.47 1 MET C CA 1
ATOM 3646 C C . MET C 1 1 ? -9.144 -19.024 7.788 1.00 28.63 1 MET C C 1
ATOM 3647 O O . MET C 1 1 ? -8.264 -18.570 7.068 1.00 34.38 1 MET C O 1
ATOM 3652 N N . LYS C 1 2 ? -10.263 -18.354 8.099 1.00 27.98 2 LYS C N 1
ATOM 3653 C CA . LYS C 1 2 ? -10.440 -16.949 7.769 1.00 27.90 2 LYS C CA 1
ATOM 3654 C C . LYS C 1 2 ? -9.770 -16.094 8.817 1.00 26.07 2 LYS C C 1
ATOM 3655 O O . LYS C 1 2 ? -9.685 -16.500 9.989 1.00 24.96 2 LYS C O 1
ATOM 3661 N N . ILE C 1 3 ? -9.266 -14.948 8.402 1.00 28.15 3 ILE C N 1
ATOM 3662 C CA . ILE C 1 3 ? -8.615 -14.030 9.313 1.00 28.42 3 ILE C CA 1
ATOM 3663 C C . ILE C 1 3 ? -9.348 -12.707 9.221 1.00 30.19 3 ILE C C 1
ATOM 3664 O O . ILE C 1 3 ? -9.391 -12.101 8.165 1.00 30.38 3 ILE C O 1
ATOM 3669 N N . PHE C 1 4 ? -10.005 -12.318 10.307 1.00 27.82 4 PHE C N 1
ATOM 3670 C CA . PHE C 1 4 ? -10.675 -11.029 10.419 1.00 27.96 4 PHE C CA 1
ATOM 3671 C C . PHE C 1 4 ? -9.780 -10.070 11.203 1.00 29.88 4 PHE C C 1
ATOM 3672 O O . PHE C 1 4 ? -8.960 -10.488 12.026 1.00 30.18 4 PHE C O 1
ATOM 3680 N N . LEU C 1 5 ? -9.972 -8.771 10.968 1.00 31.71 5 LEU C N 1
ATOM 3681 C CA . LEU C 1 5 ? -9.293 -7.737 11.740 1.00 31.80 5 LEU C CA 1
ATOM 3682 C C . LEU C 1 5 ? -10.251 -7.275 12.862 1.00 35.87 5 LEU C C 1
ATOM 3683 O O . LEU C 1 5 ? -11.420 -6.978 12.601 1.00 32.88 5 LEU C O 1
ATOM 3688 N N . ASP C 1 6 ? -9.753 -7.215 14.098 1.00 31.37 6 ASP C N 1
ATOM 3689 C CA . ASP C 1 6 ? -10.553 -6.867 15.271 1.00 30.91 6 ASP C CA 1
ATOM 3690 C C . ASP C 1 6 ? -10.291 -5.406 15.652 1.00 32.91 6 ASP C C 1
ATOM 3691 O O . ASP C 1 6 ? -9.416 -5.103 16.469 1.00 34.92 6 ASP C O 1
ATOM 3696 N N . THR C 1 7 ? -11.007 -4.502 15.007 1.00 30.62 7 THR C N 1
ATOM 3697 C CA . THR C 1 7 ? -10.742 -3.082 15.203 1.00 34.72 7 THR C CA 1
ATOM 3698 C C . THR C 1 7 ? -11.851 -2.318 14.521 1.00 37.32 7 THR C C 1
ATOM 3699 O O . THR C 1 7 ? -12.557 -2.861 13.675 1.00 36.84 7 THR C O 1
ATOM 3703 N N . ALA C 1 8 ? -12.010 -1.040 14.884 1.00 36.30 8 ALA C N 1
ATOM 3704 C CA . ALA C 1 8 ? -12.910 -0.168 14.153 1.00 36.52 8 ALA C CA 1
ATOM 3705 C C . ALA C 1 8 ? -12.098 0.982 13.569 1.00 41.87 8 ALA C C 1
ATOM 3706 O O . ALA C 1 8 ? -12.652 1.955 13.030 1.00 41.90 8 ALA C O 1
ATOM 3708 N N . ASN C 1 9 ? -10.779 0.879 13.683 1.00 39.57 9 ASN C N 1
ATOM 3709 C CA . ASN C 1 9 ? -9.881 1.884 13.106 1.00 45.44 9 ASN C CA 1
ATOM 3710 C C . ASN C 1 9 ? -9.849 1.793 11.580 1.00 43.26 9 ASN C C 1
ATOM 3711 O O . ASN C 1 9 ? -9.322 0.830 10.996 1.00 42.37 9 ASN C O 1
ATOM 3716 N N . ILE C 1 10 ? -10.411 2.804 10.926 1.00 46.11 10 ILE C N 1
ATOM 3717 C CA . ILE C 1 10 ? -10.539 2.763 9.485 1.00 43.53 10 ILE C CA 1
ATOM 3718 C C . ILE C 1 10 ? -9.217 2.592 8.755 1.00 41.78 10 ILE C C 1
ATOM 3719 O O . ILE C 1 10 ? -9.184 1.922 7.728 1.00 45.61 10 ILE C O 1
ATOM 3724 N N . ASP C 1 11 ? -8.155 3.261 9.212 1.00 45.43 11 ASP C N 1
ATOM 3725 C CA . ASP C 1 11 ? -6.871 3.215 8.501 1.00 46.57 11 ASP C CA 1
ATOM 3726 C C . ASP C 1 11 ? -6.327 1.784 8.532 1.00 45.47 11 ASP C C 1
ATOM 3727 O O . ASP C 1 11 ? -5.812 1.253 7.527 1.00 45.52 11 ASP C O 1
ATOM 3732 N N . GLU C 1 12 ? -6.446 1.165 9.703 1.00 40.84 12 GLU C N 1
ATOM 3733 C CA . GLU C 1 12 ? -6.003 -0.216 9.892 1.00 39.01 12 GLU C CA 1
ATOM 3734 C C . GLU C 1 12 ? -6.743 -1.116 8.929 1.00 39.59 12 GLU C C 1
ATOM 3735 O O . GLU C 1 12 ? -6.143 -1.958 8.252 1.00 40.78 12 GLU C O 1
ATOM 3741 N N . ILE C 1 13 ? -8.052 -0.923 8.876 1.00 38.86 13 ILE C N 1
ATOM 3742 C CA . ILE C 1 13 ? -8.898 -1.726 8.017 1.00 38.86 13 ILE C CA 1
ATOM 3743 C C . ILE C 1 13 ? -8.532 -1.557 6.546 1.00 42.16 13 ILE C C 1
ATOM 3744 O O . ILE C 1 13 ? -8.359 -2.538 5.837 1.00 44.06 13 ILE C O 1
ATOM 3749 N N A ARG C 1 14 ? -8.408 -0.306 6.091 0.59 40.91 14 ARG C N 1
ATOM 3750 N N B ARG C 1 14 ? -8.396 -0.317 6.089 0.41 41.82 14 ARG C N 1
ATOM 3751 C CA A ARG C 1 14 ? -8.003 -0.036 4.713 0.59 45.38 14 ARG C CA 1
ATOM 3752 C CA B ARG C 1 14 ? -8.045 -0.107 4.695 0.41 45.22 14 ARG C CA 1
ATOM 3753 C C A ARG C 1 14 ? -6.694 -0.723 4.374 0.59 46.12 14 ARG C C 1
ATOM 3754 C C B ARG C 1 14 ? -6.681 -0.711 4.353 0.41 46.22 14 ARG C C 1
ATOM 3755 O O A ARG C 1 14 ? -6.575 -1.368 3.340 0.59 48.04 14 ARG C O 1
ATOM 3756 O O B ARG C 1 14 ? -6.519 -1.314 3.296 0.41 47.98 14 ARG C O 1
ATOM 3771 N N . THR C 1 15 ? -5.713 -0.582 5.259 1.00 46.81 15 THR C N 1
ATOM 3772 C CA . THR C 1 15 ? -4.384 -1.125 5.027 1.00 47.94 15 THR C CA 1
ATOM 3773 C C . THR C 1 15 ? -4.370 -2.659 4.973 1.00 46.77 15 THR C C 1
ATOM 3774 O O . THR C 1 15 ? -3.752 -3.278 4.097 1.00 48.52 15 THR C O 1
ATOM 3778 N N . GLY C 1 16 ? -5.051 -3.276 5.922 1.00 40.53 16 GLY C N 1
ATOM 3779 C CA . GLY C 1 16 ? -5.119 -4.730 5.958 1.00 43.46 16 GLY C CA 1
ATOM 3780 C C . GLY C 1 16 ? -5.858 -5.290 4.760 1.00 47.69 16 GLY C C 1
ATOM 3781 O O . GLY C 1 16 ? -5.474 -6.328 4.210 1.00 46.48 16 GLY C O 1
ATOM 3782 N N . VAL C 1 17 ? -6.937 -4.617 4.368 1.00 49.65 17 VAL C N 1
ATOM 3783 C CA . VAL C 1 17 ? -7.708 -5.064 3.221 1.00 53.97 17 VAL C CA 1
ATOM 3784 C C . VAL C 1 17 ? -6.818 -4.934 1.995 1.00 60.43 17 VAL C C 1
ATOM 3785 O O . VAL C 1 17 ? -6.810 -5.812 1.137 1.00 65.18 17 VAL C O 1
ATOM 3789 N N . ASN C 1 18 ? -6.036 -3.855 1.956 1.00 65.56 18 ASN C N 1
ATOM 3790 C CA . ASN C 1 18 ? -5.089 -3.606 0.868 1.00 70.41 18 ASN C CA 1
ATOM 3791 C C . ASN C 1 18 ? -3.999 -4.662 0.760 1.00 69.51 18 ASN C C 1
ATOM 3792 O O . ASN C 1 18 ? -3.553 -4.997 -0.332 1.00 69.49 18 ASN C O 1
ATOM 3797 N N . TRP C 1 19 ? -3.563 -5.182 1.901 1.00 68.28 19 TRP C N 1
ATOM 3798 C CA . TRP C 1 19 ? -2.631 -6.298 1.901 1.00 64.67 19 TRP C CA 1
ATOM 3799 C C . TRP C 1 19 ? -3.268 -7.534 1.315 1.00 57.75 19 TRP C C 1
ATOM 3800 O O . TRP C 1 19 ? -2.576 -8.477 0.976 1.00 60.79 19 TRP C O 1
ATOM 3811 N N . GLY C 1 20 ? -4.593 -7.545 1.238 1.00 52.66 20 GLY C N 1
ATOM 3812 C CA . GLY C 1 20 ? -5.307 -8.673 0.663 1.00 47.88 20 GLY C CA 1
ATOM 3813 C C . GLY C 1 20 ? -5.417 -9.885 1.568 1.00 49.47 20 GLY C C 1
ATOM 3814 O O . GLY C 1 20 ? -5.833 -10.960 1.118 1.00 52.71 20 GLY C O 1
ATOM 3815 N N . ILE C 1 21 ? -5.074 -9.719 2.850 1.00 48.03 21 ILE C N 1
ATOM 3816 C CA . ILE C 1 21 ? -5.022 -10.859 3.766 1.00 44.42 21 ILE C CA 1
ATOM 3817 C C . ILE C 1 21 ? -6.152 -10.877 4.813 1.00 41.91 21 ILE C C 1
ATOM 3818 O O . ILE C 1 21 ? -6.207 -11.764 5.675 1.00 44.42 21 ILE C O 1
ATOM 3823 N N . VAL C 1 22 ? -7.050 -9.900 4.705 1.00 38.96 22 VAL C N 1
ATOM 3824 C CA . VAL C 1 22 ? -8.145 -9.689 5.656 1.00 34.07 22 VAL C CA 1
ATOM 3825 C C . VAL C 1 22 ? -9.490 -10.115 5.070 1.00 31.95 22 VAL C C 1
ATOM 3826 O O . VAL C 1 22 ? -9.896 -9.612 4.004 1.00 34.38 22 VAL C O 1
ATOM 3830 N N . ASP C 1 23 ? -10.183 -11.020 5.767 1.00 30.99 23 ASP C N 1
ATOM 3831 C CA . ASP C 1 23 ? -11.383 -11.637 5.216 1.00 31.54 23 ASP C CA 1
ATOM 3832 C C . ASP C 1 23 ? -12.654 -11.062 5.808 1.00 31.97 23 ASP C C 1
ATOM 3833 O O . ASP C 1 23 ? -13.749 -11.415 5.372 1.00 33.12 23 ASP C O 1
ATOM 3838 N N . GLY C 1 24 ? -12.518 -10.150 6.765 1.00 30.64 24 GLY C N 1
ATOM 3839 C CA . GLY C 1 24 ? -13.674 -9.538 7.390 1.00 30.93 24 GLY C CA 1
ATOM 3840 C C . GLY C 1 24 ? -13.210 -8.738 8.583 1.00 30.48 24 GLY C C 1
ATOM 3841 O O . GLY C 1 24 ? -12.013 -8.674 8.815 1.00 29.73 24 GLY C O 1
ATOM 3842 N N . VAL C 1 25 ? -14.151 -8.149 9.318 1.00 30.16 25 VAL C N 1
ATOM 3843 C CA . VAL C 1 25 ? -13.841 -7.288 10.476 1.00 29.10 25 VAL C CA 1
ATOM 3844 C C . VAL C 1 25 ? -14.802 -7.553 11.619 1.00 31.75 25 VAL C C 1
ATOM 3845 O O . VAL C 1 25 ? -15.972 -7.800 11.384 1.00 34.07 25 VAL C O 1
ATOM 3849 N N . THR C 1 26 ? -14.304 -7.569 12.856 1.00 31.11 26 THR C N 1
ATOM 3850 C CA . THR C 1 26 ? -15.185 -7.563 14.011 1.00 30.97 26 THR C CA 1
ATOM 3851 C C . THR C 1 26 ? -14.980 -6.271 14.775 1.00 32.92 26 THR C C 1
ATOM 3852 O O . THR C 1 26 ? -13.870 -5.762 14.887 1.00 34.35 26 THR C O 1
ATOM 3856 N N . THR C 1 27 ? -16.086 -5.725 15.258 1.00 34.47 27 THR C N 1
ATOM 3857 C CA . THR C 1 27 ? -16.034 -4.588 16.146 1.00 32.50 27 THR C CA 1
ATOM 3858 C C . THR C 1 27 ? -16.807 -4.933 17.408 1.00 31.42 27 THR C C 1
ATOM 3859 O O . THR C 1 27 ? -17.478 -5.973 17.512 1.00 34.57 27 THR C O 1
ATOM 3863 N N . ASN C 1 28 ? -16.702 -4.047 18.382 1.00 33.18 28 ASN C N 1
ATOM 3864 C CA . ASN C 1 28 ? -17.545 -4.133 19.559 1.00 31.63 28 ASN C CA 1
ATOM 3865 C C . ASN C 1 28 ? -17.755 -2.706 20.079 1.00 36.19 28 ASN C C 1
ATOM 3866 O O . ASN C 1 28 ? -17.139 -1.772 19.550 1.00 39.69 28 ASN C O 1
ATOM 3871 N N . PRO C 1 29 ? -18.574 -2.528 21.134 1.00 37.36 29 PRO C N 1
ATOM 3872 C CA . PRO C 1 29 ? -18.862 -1.122 21.467 1.00 38.37 29 PRO C CA 1
ATOM 3873 C C . PRO C 1 29 ? -17.635 -0.341 22.008 1.00 36.70 29 PRO C C 1
ATOM 3874 O O . PRO C 1 29 ? -17.498 0.859 21.809 1.00 42.50 29 PRO C O 1
ATOM 3878 N N . THR C 1 30 ? -16.705 -1.059 22.646 1.00 35.23 30 THR C N 1
ATOM 3879 C CA . THR C 1 30 ? -15.464 -0.426 23.092 1.00 35.63 30 THR C CA 1
ATOM 3880 C C . THR C 1 30 ? -14.568 0.029 21.908 1.00 36.39 30 THR C C 1
ATOM 3881 O O . THR C 1 30 ? -14.091 1.162 21.878 1.00 38.37 30 THR C O 1
ATOM 3885 N N . LEU C 1 31 ? -14.330 -0.856 20.943 1.00 35.32 31 LEU C N 1
ATOM 3886 C CA . LEU C 1 31 ? -13.481 -0.541 19.790 1.00 35.98 31 LEU C CA 1
ATOM 3887 C C . LEU C 1 31 ? -14.020 0.711 19.052 1.00 39.02 31 LEU C C 1
ATOM 3888 O O . LEU C 1 31 ? -13.273 1.666 18.668 1.00 43.40 31 LEU C O 1
ATOM 3893 N N . ILE C 1 32 ? -15.336 0.676 18.833 1.00 37.54 32 ILE C N 1
ATOM 3894 C CA . ILE C 1 32 ? -16.004 1.808 18.175 1.00 40.13 32 ILE C CA 1
ATOM 3895 C C . ILE C 1 32 ? -15.943 3.093 19.010 1.00 45.88 32 ILE C C 1
ATOM 3896 O O . ILE C 1 32 ? -15.662 4.166 18.465 1.00 46.28 32 ILE C O 1
ATOM 3901 N N . SER C 1 33 ? -16.182 2.998 20.321 1.00 45.41 33 SER C N 1
ATOM 3902 C CA . SER C 1 33 ? -16.179 4.207 21.172 1.00 47.42 33 SER C CA 1
ATOM 3903 C C . SER C 1 33 ? -14.803 4.835 21.110 1.00 43.63 33 SER C C 1
ATOM 3904 O O . SER C 1 33 ? -14.644 6.082 21.122 1.00 47.24 33 SER C O 1
ATOM 3907 N N . LYS C 1 34 ? -13.803 3.977 20.996 1.00 48.31 34 LYS C N 1
ATOM 3908 C CA . LYS C 1 34 ? -12.449 4.437 20.779 1.00 46.21 34 LYS C CA 1
ATOM 3909 C C . LYS C 1 34 ? -12.297 5.260 19.522 1.00 46.69 34 LYS C C 1
ATOM 3910 O O . LYS C 1 34 ? -11.596 6.266 19.551 1.00 48.60 34 LYS C O 1
ATOM 3916 N N A GLU C 1 35 ? -12.957 4.871 18.433 0.62 47.48 35 GLU C N 1
ATOM 3917 N N B GLU C 1 35 ? -12.912 4.840 18.414 0.38 47.28 35 GLU C N 1
ATOM 3918 C CA A GLU C 1 35 ? -12.814 5.661 17.198 0.62 47.28 35 GLU C CA 1
ATOM 3919 C CA B GLU C 1 35 ? -12.792 5.673 17.197 0.38 47.49 35 GLU C CA 1
ATOM 3920 C C A GLU C 1 35 ? -13.747 6.880 17.088 0.62 48.97 35 GLU C C 1
ATOM 3921 C C B GLU C 1 35 ? -13.737 6.890 17.107 0.38 49.06 35 GLU C C 1
ATOM 3922 O O A GLU C 1 35 ? -13.411 7.874 16.436 0.62 52.43 35 GLU C O 1
ATOM 3923 O O B GLU C 1 35 ? -13.387 7.904 16.498 0.38 52.17 35 GLU C O 1
ATOM 3934 N N . ALA C 1 36 ? -14.926 6.788 17.695 1.00 47.67 36 ALA C N 1
ATOM 3935 C CA . ALA C 1 36 ? -15.916 7.876 17.621 1.00 49.71 36 ALA C CA 1
ATOM 3936 C C . ALA C 1 36 ? -15.541 9.039 18.520 1.00 54.82 36 ALA C C 1
ATOM 3937 O O . ALA C 1 36 ? -16.246 9.335 19.489 1.00 55.19 36 ALA C O 1
ATOM 3939 N N . VAL C 1 37 ? -14.428 9.682 18.194 1.00 53.09 37 VAL C N 1
ATOM 3940 C CA . VAL C 1 37 ? -13.936 10.806 18.967 1.00 59.03 37 VAL C CA 1
ATOM 3941 C C . VAL C 1 37 ? -13.735 12.003 18.041 1.00 62.07 37 VAL C C 1
ATOM 3942 O O . VAL C 1 37 ? -13.573 11.832 16.833 1.00 64.31 37 VAL C O 1
ATOM 3946 N N . ASN C 1 38 ? -13.748 13.205 18.617 1.00 67.58 38 ASN C N 1
ATOM 3947 C CA . ASN C 1 38 ? -13.532 14.446 17.869 1.00 71.19 38 ASN C CA 1
ATOM 3948 C C . ASN C 1 38 ? -14.485 14.614 16.698 1.00 69.15 38 ASN C C 1
ATOM 3949 O O . ASN C 1 38 ? -14.060 14.801 15.553 1.00 73.48 38 ASN C O 1
ATOM 3954 N N . GLY C 1 39 ? -15.777 14.535 16.987 1.00 59.86 39 GLY C N 1
ATOM 3955 C CA . GLY C 1 39 ? -16.786 14.734 15.967 1.00 65.59 39 GLY C CA 1
ATOM 3956 C C . GLY C 1 39 ? -17.126 13.538 15.100 1.00 64.83 39 GLY C C 1
ATOM 3957 O O . GLY C 1 39 ? -18.141 13.558 14.405 1.00 63.97 39 GLY C O 1
ATOM 3958 N N . LYS C 1 40 ? -16.297 12.492 15.133 1.00 63.64 40 LYS C N 1
ATOM 3959 C CA . LYS C 1 40 ? -16.580 11.284 14.359 1.00 61.82 40 LYS C CA 1
ATOM 3960 C C . LYS C 1 40 ? -17.768 10.576 14.975 1.00 55.55 40 LYS C C 1
ATOM 3961 O O . LYS C 1 40 ? -17.832 10.423 16.193 1.00 54.67 40 LYS C O 1
ATOM 3967 N N . LYS C 1 41 ? -18.725 10.181 14.141 1.00 52.28 41 LYS C N 1
ATOM 3968 C CA . LYS C 1 41 ? -19.967 9.614 14.645 1.00 48.84 41 LYS C CA 1
ATOM 3969 C C . LYS C 1 41 ? -19.894 8.108 14.451 1.00 46.78 41 LYS C C 1
ATOM 3970 O O . LYS C 1 41 ? -19.381 7.633 13.436 1.00 47.64 41 LYS C O 1
ATOM 3976 N N . TYR C 1 42 ? -20.405 7.372 15.433 1.00 44.66 42 TYR C N 1
ATOM 3977 C CA . TYR C 1 42 ? -20.374 5.912 15.353 1.00 43.31 42 TYR C CA 1
ATOM 3978 C C . TYR C 1 42 ? -21.081 5.413 14.087 1.00 43.00 42 TYR C C 1
ATOM 3979 O O . TYR C 1 42 ? -20.632 4.434 13.480 1.00 42.20 42 TYR C O 1
ATOM 3988 N N . GLY C 1 43 ? -22.141 6.101 13.654 1.00 45.29 43 GLY C N 1
ATOM 3989 C CA . GLY C 1 43 ? -22.913 5.607 12.527 1.00 48.07 43 GLY C CA 1
ATOM 3990 C C . GLY C 1 43 ? -22.113 5.708 11.248 1.00 48.00 43 GLY C C 1
ATOM 3991 O O . GLY C 1 43 ? -22.189 4.855 10.347 1.00 48.20 43 GLY C O 1
ATOM 3992 N N . ASP C 1 44 ? -21.336 6.784 11.158 1.00 47.36 44 ASP C N 1
ATOM 3993 C CA . ASP C 1 44 ? -20.530 6.995 9.969 1.00 49.02 44 ASP C CA 1
ATOM 3994 C C . ASP C 1 44 ? -19.452 5.918 9.895 1.00 45.89 44 ASP C C 1
ATOM 3995 O O . ASP C 1 44 ? -19.153 5.428 8.811 1.00 44.73 44 ASP C O 1
ATOM 4000 N N . ILE C 1 45 ? -18.849 5.618 11.043 1.00 45.06 45 ILE C N 1
ATOM 4001 C CA . ILE C 1 45 ? -17.771 4.630 11.134 1.00 42.43 45 ILE C CA 1
ATOM 4002 C C . ILE C 1 45 ? -18.274 3.246 10.761 1.00 41.19 45 ILE C C 1
ATOM 4003 O O . ILE C 1 45 ? -17.648 2.546 9.966 1.00 41.83 45 ILE C O 1
ATOM 4008 N N . ILE C 1 46 ? -19.421 2.863 11.318 1.00 43.06 46 ILE C N 1
ATOM 4009 C CA . ILE C 1 46 ? -20.017 1.574 10.968 1.00 39.71 46 ILE C CA 1
ATOM 4010 C C . ILE C 1 46 ? -20.337 1.495 9.459 1.00 40.16 46 ILE C C 1
ATOM 4011 O O . ILE C 1 46 ? -19.982 0.515 8.763 1.00 39.38 46 ILE C O 1
ATOM 4016 N N A ARG C 1 47 ? -20.977 2.538 8.934 0.54 41.48 47 ARG C N 1
ATOM 4017 N N B ARG C 1 47 ? -20.981 2.542 8.944 0.46 41.48 47 ARG C N 1
ATOM 4018 C CA A ARG C 1 47 ? -21.300 2.503 7.508 0.54 42.00 47 ARG C CA 1
ATOM 4019 C CA B ARG C 1 47 ? -21.312 2.552 7.519 0.46 42.04 47 ARG C CA 1
ATOM 4020 C C A ARG C 1 47 ? -20.054 2.432 6.620 0.54 42.05 47 ARG C C 1
ATOM 4021 C C B ARG C 1 47 ? -20.066 2.443 6.628 0.46 42.06 47 ARG C C 1
ATOM 4022 O O A ARG C 1 47 ? -20.057 1.769 5.573 0.54 43.00 47 ARG C O 1
ATOM 4023 O O B ARG C 1 47 ? -20.078 1.759 5.594 0.46 42.61 47 ARG C O 1
ATOM 4038 N N . GLU C 1 48 ? -18.982 3.082 7.055 1.00 42.38 48 GLU C N 1
ATOM 4039 C CA . GLU C 1 48 ? -17.761 3.133 6.261 1.00 42.61 48 GLU C CA 1
ATOM 4040 C C . GLU C 1 48 ? -17.084 1.787 6.249 1.00 45.27 48 GLU C C 1
ATOM 4041 O O . GLU C 1 48 ? -16.580 1.328 5.205 1.00 41.37 48 GLU C O 1
ATOM 4047 N N . ILE C 1 49 ? -17.036 1.154 7.425 1.00 40.12 49 ILE C N 1
ATOM 4048 C CA . ILE C 1 49 ? -16.452 -0.187 7.464 1.00 38.77 49 ILE C CA 1
ATOM 4049 C C . ILE C 1 49 ? -17.247 -1.151 6.564 1.00 38.68 49 ILE C C 1
ATOM 4050 O O . ILE C 1 49 ? -16.649 -1.960 5.828 1.00 40.12 49 ILE C O 1
ATOM 4055 N N . LEU C 1 50 ? -18.582 -1.106 6.655 1.00 42.06 50 LEU C N 1
ATOM 4056 C CA . LEU C 1 50 ? -19.403 -1.931 5.756 1.00 41.48 50 LEU C CA 1
ATOM 4057 C C . LEU C 1 50 ? -19.067 -1.682 4.302 1.00 40.97 50 LEU C C 1
ATOM 4058 O O . LEU C 1 50 ? -18.969 -2.593 3.462 1.00 40.60 50 LEU C O 1
ATOM 4063 N N . LYS C 1 51 ? -18.906 -0.410 3.987 1.00 40.70 51 LYS C N 1
ATOM 4064 C CA . LYS C 1 51 ? -18.564 -0.056 2.634 1.00 43.04 51 LYS C CA 1
ATOM 4065 C C . LYS C 1 51 ? -17.221 -0.602 2.127 1.00 40.78 51 LYS C C 1
ATOM 4066 O O . LYS C 1 51 ? -17.170 -1.262 1.084 1.00 46.39 51 LYS C O 1
ATOM 4072 N N . ILE C 1 52 ? -16.137 -0.438 2.881 1.00 40.50 52 ILE C N 1
ATOM 4073 C CA . ILE C 1 52 ? -14.819 -0.785 2.361 1.00 46.32 52 ILE C CA 1
ATOM 4074 C C . ILE C 1 52 ? -14.359 -2.266 2.518 1.00 44.25 52 ILE C C 1
ATOM 4075 O O . ILE C 1 52 ? -13.383 -2.708 1.891 1.00 43.64 52 ILE C O 1
ATOM 4080 N N . VAL C 1 53 ? -15.011 -3.017 3.407 1.00 38.06 53 VAL C N 1
ATOM 4081 C CA . VAL C 1 53 ? -14.691 -4.437 3.592 1.00 38.18 53 VAL C CA 1
ATOM 4082 C C . VAL C 1 53 ? -15.626 -5.299 2.783 1.00 36.53 53 VAL C C 1
ATOM 4083 O O . VAL C 1 53 ? -16.832 -5.115 2.830 1.00 37.59 53 VAL C O 1
ATOM 4087 N N . ASP C 1 54 ? -15.083 -6.249 2.025 1.00 35.88 54 ASP C N 1
ATOM 4088 C CA . ASP C 1 54 ? -15.965 -7.076 1.206 1.00 35.84 54 ASP C CA 1
ATOM 4089 C C . ASP C 1 54 ? -16.558 -8.216 2.050 1.00 36.17 54 ASP C C 1
ATOM 4090 O O . ASP C 1 54 ? -17.678 -8.653 1.797 1.00 41.46 54 ASP C O 1
ATOM 4095 N N . GLY C 1 55 ? -15.806 -8.681 3.035 1.00 34.51 55 GLY C N 1
ATOM 4096 C CA . GLY C 1 55 ? -16.247 -9.844 3.807 1.00 32.98 55 GLY C CA 1
ATOM 4097 C C . GLY C 1 55 ? -17.184 -9.407 4.923 1.00 35.02 55 GLY C C 1
ATOM 4098 O O . GLY C 1 55 ? -17.614 -8.254 4.982 1.00 35.08 55 GLY C O 1
ATOM 4099 N N . PRO C 1 56 ? -17.507 -10.321 5.840 1.00 32.94 56 PRO C N 1
ATOM 4100 C CA . PRO C 1 56 ? -18.405 -10.078 6.972 1.00 31.72 56 PRO C CA 1
ATOM 4101 C C . PRO C 1 56 ? -17.884 -8.964 7.885 1.00 34.52 56 PRO C C 1
ATOM 4102 O O . PRO C 1 56 ? -16.683 -8.893 8.134 1.00 34.50 56 PRO C O 1
ATOM 4106 N N . VAL C 1 57 ? -18.784 -8.108 8.350 1.00 33.84 57 VAL C N 1
ATOM 4107 C CA . VAL C 1 57 ? -18.453 -7.116 9.362 1.00 31.98 57 VAL C CA 1
ATOM 4108 C C . VAL C 1 57 ? -19.419 -7.239 10.531 1.00 35.03 57 VAL C C 1
ATOM 4109 O O . VAL C 1 57 ? -20.627 -7.029 10.377 1.00 35.32 57 VAL C O 1
ATOM 4113 N N A SER C 1 58 ? -18.869 -7.554 11.701 0.55 31.76 58 SER C N 1
ATOM 4114 N N B SER C 1 58 ? -18.902 -7.585 11.706 0.45 31.91 58 SER C N 1
ATOM 4115 C CA A SER C 1 58 ? -19.643 -7.750 12.911 0.55 32.73 58 SER C CA 1
ATOM 4116 C CA B SER C 1 58 ? -19.737 -7.854 12.869 0.45 32.54 58 SER C CA 1
ATOM 4117 C C A SER C 1 58 ? -19.845 -6.449 13.670 0.55 35.81 58 SER C C 1
ATOM 4118 C C B SER C 1 58 ? -19.862 -6.613 13.743 0.45 34.57 58 SER C C 1
ATOM 4119 O O A SER C 1 58 ? -18.898 -5.698 13.962 0.55 33.95 58 SER C O 1
ATOM 4120 O O B SER C 1 58 ? -18.848 -6.072 14.189 0.45 33.92 58 SER C O 1
ATOM 4125 N N . VAL C 1 59 ? -21.109 -6.166 13.963 1.00 35.27 59 VAL C N 1
ATOM 4126 C CA . VAL C 1 59 ? -21.448 -4.962 14.714 1.00 34.35 59 VAL C CA 1
ATOM 4127 C C . VAL C 1 59 ? -22.384 -5.341 15.836 1.00 32.50 59 VAL C C 1
ATOM 4128 O O . VAL C 1 59 ? -23.378 -6.045 15.631 1.00 34.69 59 VAL C O 1
ATOM 4132 N N . GLU C 1 60 ? -22.021 -4.936 17.038 1.00 32.57 60 GLU C N 1
ATOM 4133 C CA . GLU C 1 60 ? -22.695 -5.350 18.249 1.00 32.70 60 GLU C CA 1
ATOM 4134 C C . GLU C 1 60 ? -23.894 -4.491 18.640 1.00 34.44 60 GLU C C 1
ATOM 4135 O O . GLU C 1 60 ? -23.834 -3.261 18.568 1.00 37.05 60 GLU C O 1
ATOM 4141 N N . VAL C 1 61 ? -24.979 -5.147 19.041 1.00 38.48 61 VAL C N 1
ATOM 4142 C CA . VAL C 1 61 ? -26.135 -4.423 19.565 1.00 37.01 61 VAL C CA 1
ATOM 4143 C C . VAL C 1 61 ? -25.775 -3.916 20.953 1.00 37.71 61 VAL C C 1
ATOM 4144 O O . VAL C 1 61 ? -24.940 -4.486 21.645 1.00 39.49 61 VAL C O 1
ATOM 4148 N N . VAL C 1 62 ? -26.410 -2.815 21.355 1.00 36.70 62 VAL C N 1
ATOM 4149 C CA . VAL C 1 62 ? -26.162 -2.265 22.685 1.00 43.40 62 VAL C CA 1
ATOM 4150 C C . VAL C 1 62 ? -27.320 -2.500 23.669 1.00 45.11 62 VAL C C 1
ATOM 4151 O O . VAL C 1 62 ? -27.118 -2.531 24.879 1.00 44.36 62 VAL C O 1
ATOM 4155 N N . SER C 1 63 ? -28.529 -2.696 23.154 1.00 39.94 63 SER C N 1
ATOM 4156 C CA . SER C 1 63 ? -29.652 -3.086 24.004 1.00 43.13 63 SER C CA 1
ATOM 4157 C C . SER C 1 63 ? -29.389 -4.397 24.757 1.00 40.51 63 SER C C 1
ATOM 4158 O O . SER C 1 63 ? -28.702 -5.291 24.231 1.00 39.52 63 SER C O 1
ATOM 4161 N N . THR C 1 64 ? -29.928 -4.513 25.975 1.00 42.86 64 THR C N 1
ATOM 4162 C CA . THR C 1 64 ? -29.808 -5.739 26.765 1.00 41.56 64 THR C CA 1
ATOM 4163 C C . THR C 1 64 ? -31.091 -6.593 26.766 1.00 41.67 64 THR C C 1
ATOM 4164 O O . THR C 1 64 ? -31.129 -7.711 27.298 1.00 39.93 64 THR C O 1
ATOM 4168 N N . LYS C 1 65 ? -32.141 -6.069 26.150 1.00 40.96 65 LYS C N 1
ATOM 4169 C CA . LYS C 1 65 ? -33.434 -6.730 26.162 1.00 40.02 65 LYS C CA 1
ATOM 4170 C C . LYS C 1 65 ? -33.780 -7.263 24.792 1.00 35.25 65 LYS C C 1
ATOM 4171 O O . LYS C 1 65 ? -33.415 -6.663 23.783 1.00 39.76 65 LYS C O 1
ATOM 4177 N N . TYR C 1 66 ? -34.511 -8.367 24.766 1.00 37.45 66 TYR C N 1
ATOM 4178 C CA . TYR C 1 66 ? -34.893 -9.037 23.527 1.00 37.28 66 TYR C CA 1
ATOM 4179 C C . TYR C 1 66 ? -35.398 -8.081 22.425 1.00 37.83 66 TYR C C 1
ATOM 4180 O O . TYR C 1 66 ? -34.872 -8.070 21.306 1.00 38.60 66 TYR C O 1
ATOM 4189 N N A GLU C 1 67 ? -36.412 -7.269 22.727 0.50 40.35 67 GLU C N 1
ATOM 4190 N N B GLU C 1 67 ? -36.397 -7.283 22.782 0.50 40.37 67 GLU C N 1
ATOM 4191 C CA A GLU C 1 67 ? -36.996 -6.446 21.672 0.50 40.97 67 GLU C CA 1
ATOM 4192 C CA B GLU C 1 67 ? -37.038 -6.385 21.849 0.50 41.12 67 GLU C CA 1
ATOM 4193 C C A GLU C 1 67 ? -36.017 -5.393 21.139 0.50 40.09 67 GLU C C 1
ATOM 4194 C C B GLU C 1 67 ? -36.052 -5.413 21.192 0.50 40.17 67 GLU C C 1
ATOM 4195 O O A GLU C 1 67 ? -35.980 -5.128 19.938 0.50 40.23 67 GLU C O 1
ATOM 4196 O O B GLU C 1 67 ? -36.044 -5.229 19.971 0.50 40.24 67 GLU C O 1
ATOM 4207 N N . GLY C 1 68 ? -35.234 -4.786 22.028 1.00 40.64 68 GLY C N 1
ATOM 4208 C CA . GLY C 1 68 ? -34.270 -3.796 21.595 1.00 39.91 68 GLY C CA 1
ATOM 4209 C C . GLY C 1 68 ? -33.195 -4.426 20.749 1.00 39.32 68 GLY C C 1
ATOM 4210 O O . GLY C 1 68 ? -32.735 -3.879 19.738 1.00 40.25 68 GLY C O 1
ATOM 4211 N N . MET C 1 69 ? -32.815 -5.636 21.142 1.00 37.62 69 MET C N 1
ATOM 4212 C CA . MET C 1 69 ? -31.811 -6.354 20.413 1.00 37.37 69 MET C CA 1
ATOM 4213 C C . MET C 1 69 ? -32.273 -6.681 19.010 1.00 37.00 69 MET C C 1
ATOM 4214 O O . MET C 1 69 ? -31.517 -6.533 18.059 1.00 36.61 69 MET C O 1
ATOM 4219 N N A VAL C 1 70 ? -33.504 -7.164 18.856 0.54 37.01 70 VAL C N 1
ATOM 4220 N N B VAL C 1 70 ? -33.507 -7.135 18.895 0.46 37.04 70 VAL C N 1
ATOM 4221 C CA A VAL C 1 70 ? -33.957 -7.497 17.499 0.54 38.83 70 VAL C CA 1
ATOM 4222 C CA B VAL C 1 70 ? -34.024 -7.515 17.598 0.46 38.76 70 VAL C CA 1
ATOM 4223 C C A VAL C 1 70 ? -34.197 -6.253 16.655 0.54 38.52 70 VAL C C 1
ATOM 4224 C C B VAL C 1 70 ? -34.217 -6.279 16.718 0.46 38.37 70 VAL C C 1
ATOM 4225 O O A VAL C 1 70 ? -33.961 -6.274 15.435 0.54 39.66 70 VAL C O 1
ATOM 4226 O O B VAL C 1 70 ? -33.924 -6.309 15.504 0.46 39.52 70 VAL C O 1
ATOM 4233 N N A GLU C 1 71 ? -34.627 -5.156 17.291 0.54 37.89 71 GLU C N 1
ATOM 4234 N N B GLU C 1 71 ? -34.658 -5.172 17.330 0.46 37.89 71 GLU C N 1
ATOM 4235 C CA A GLU C 1 71 ? -34.807 -3.910 16.532 0.54 45.13 71 GLU C CA 1
ATOM 4236 C CA B GLU C 1 71 ? -34.814 -3.922 16.567 0.46 45.10 71 GLU C CA 1
ATOM 4237 C C A GLU C 1 71 ? -33.476 -3.366 15.992 0.54 42.42 71 GLU C C 1
ATOM 4238 C C B GLU C 1 71 ? -33.483 -3.391 16.001 0.46 42.50 71 GLU C C 1
ATOM 4239 O O A GLU C 1 71 ? -33.342 -3.044 14.792 0.54 42.14 71 GLU C O 1
ATOM 4240 O O B GLU C 1 71 ? -33.359 -3.094 14.792 0.46 42.34 71 GLU C O 1
ATOM 4251 N N . GLU C 1 72 ? -32.488 -3.291 16.882 1.00 41.79 72 GLU C N 1
ATOM 4252 C CA . GLU C 1 72 ? -31.158 -2.845 16.480 1.00 40.87 72 GLU C CA 1
ATOM 4253 C C . GLU C 1 72 ? -30.531 -3.812 15.472 1.00 38.65 72 GLU C C 1
ATOM 4254 O O . GLU C 1 72 ? -29.871 -3.390 14.532 1.00 37.56 72 GLU C O 1
ATOM 4260 N N . ALA C 1 73 ? -30.719 -5.121 15.684 1.00 36.02 73 ALA C N 1
ATOM 4261 C CA . ALA C 1 73 ? -30.259 -6.107 14.718 1.00 37.37 73 ALA C CA 1
ATOM 4262 C C . ALA C 1 73 ? -30.802 -5.899 13.330 1.00 37.59 73 ALA C C 1
ATOM 4263 O O . ALA C 1 73 ? -30.031 -5.942 12.363 1.00 38.17 73 ALA C O 1
ATOM 4265 N N . ARG C 1 74 ? -32.114 -5.673 13.220 1.00 38.65 74 ARG C N 1
ATOM 4266 C CA . ARG C 1 74 ? -32.708 -5.485 11.918 1.00 45.10 74 ARG C CA 1
ATOM 4267 C C . ARG C 1 74 ? -32.176 -4.206 11.283 1.00 43.56 74 ARG C C 1
ATOM 4268 O O . ARG C 1 74 ? -31.939 -4.186 10.061 1.00 42.09 74 ARG C O 1
ATOM 4276 N N . LYS C 1 75 ? -31.950 -3.157 12.087 1.00 39.47 75 LYS C N 1
ATOM 4277 C CA . LYS C 1 75 ? -31.279 -1.963 11.504 1.00 44.74 75 LYS C CA 1
ATOM 4278 C C . LYS C 1 75 ? -29.845 -2.215 10.971 1.00 43.05 75 LYS C C 1
ATOM 4279 O O . LYS C 1 75 ? -29.459 -1.793 9.850 1.00 46.63 75 LYS C O 1
ATOM 4285 N N . ILE C 1 76 ? -29.062 -2.946 11.765 1.00 37.80 76 ILE C N 1
ATOM 4286 C CA . ILE C 1 76 ? -27.696 -3.251 11.386 1.00 41.69 76 ILE C CA 1
ATOM 4287 C C . ILE C 1 76 ? -27.711 -4.055 10.095 1.00 43.04 76 ILE C C 1
ATOM 4288 O O . ILE C 1 76 ? -26.958 -3.771 9.179 1.00 39.97 76 ILE C O 1
ATOM 4293 N N . HIS C 1 77 ? -28.589 -5.050 10.025 1.00 43.82 77 HIS C N 1
ATOM 4294 C CA . HIS C 1 77 ? -28.696 -5.885 8.840 1.00 42.89 77 HIS C CA 1
ATOM 4295 C C . HIS C 1 77 ? -29.095 -5.029 7.656 1.00 48.27 77 HIS C C 1
ATOM 4296 O O . HIS C 1 77 ? -28.583 -5.216 6.556 1.00 47.73 77 HIS C O 1
ATOM 4303 N N . GLY C 1 78 ? -29.971 -4.052 7.905 1.00 45.29 78 GLY C N 1
ATOM 4304 C CA . GLY C 1 78 ? -30.475 -3.218 6.838 1.00 49.21 78 GLY C CA 1
ATOM 4305 C C . GLY C 1 78 ? -29.374 -2.360 6.267 1.00 47.76 78 GLY C C 1
ATOM 4306 O O . GLY C 1 78 ? -29.509 -1.839 5.149 1.00 51.10 78 GLY C O 1
ATOM 4307 N N . LEU C 1 79 ? -28.303 -2.166 7.033 1.00 47.43 79 LEU C N 1
ATOM 4308 C CA . LEU C 1 79 ? -27.167 -1.382 6.498 1.00 45.26 79 LEU C CA 1
ATOM 4309 C C . LEU C 1 79 ? -26.320 -1.979 5.347 1.00 44.90 79 LEU C C 1
ATOM 4310 O O . LEU C 1 79 ? -25.640 -1.231 4.630 1.00 49.52 79 LEU C O 1
ATOM 4315 N N . GLY C 1 80 ? -26.326 -3.300 5.160 1.00 42.41 80 GLY C N 1
ATOM 4316 C CA . GLY C 1 80 ? -25.616 -3.896 4.046 1.00 43.00 80 GLY C CA 1
ATOM 4317 C C . GLY C 1 80 ? -25.618 -5.399 4.199 1.00 42.33 80 GLY C C 1
ATOM 4318 O O . GLY C 1 80 ? -25.722 -5.885 5.338 1.00 42.05 80 GLY C O 1
ATOM 4319 N N . ASP C 1 81 ? -25.507 -6.128 3.088 1.00 40.52 81 ASP C N 1
ATOM 4320 C CA . ASP C 1 81 ? -25.618 -7.593 3.144 1.00 35.53 81 ASP C CA 1
ATOM 4321 C C . ASP C 1 81 ? -24.470 -8.262 3.853 1.00 38.08 81 ASP C C 1
ATOM 4322 O O . ASP C 1 81 ? -24.584 -9.434 4.252 1.00 41.25 81 ASP C O 1
ATOM 4327 N N . ASN C 1 82 ? -23.371 -7.539 4.032 1.00 35.54 82 ASN C N 1
ATOM 4328 C CA . ASN C 1 82 ? -22.223 -8.105 4.729 1.00 37.81 82 ASN C CA 1
ATOM 4329 C C . ASN C 1 82 ? -22.241 -7.877 6.244 1.00 34.12 82 ASN C C 1
ATOM 4330 O O . ASN C 1 82 ? -21.331 -8.349 6.969 1.00 32.02 82 ASN C O 1
ATOM 4335 N N . ALA C 1 83 ? -23.255 -7.168 6.736 1.00 36.69 83 ALA C N 1
ATOM 4336 C CA . ALA C 1 83 ? -23.337 -6.891 8.175 1.00 34.07 83 ALA C CA 1
ATOM 4337 C C . ALA C 1 83 ? -23.745 -8.174 8.892 1.00 33.23 83 ALA C C 1
ATOM 4338 O O . ALA C 1 83 ? -24.634 -8.910 8.412 1.00 34.71 83 ALA C O 1
ATOM 4340 N N . VAL C 1 84 ? -23.071 -8.432 10.016 1.00 31.73 84 VAL C N 1
ATOM 4341 C CA . VAL C 1 84 ? -23.343 -9.574 10.881 1.00 31.37 84 VAL C CA 1
ATOM 4342 C C . VAL C 1 84 ? -23.690 -8.978 12.249 1.00 33.52 84 VAL C C 1
ATOM 4343 O O . VAL C 1 84 ? -22.969 -8.089 12.752 1.00 33.59 84 VAL C O 1
ATOM 4347 N N . VAL C 1 85 ? -24.785 -9.430 12.866 1.00 30.51 85 VAL C N 1
ATOM 4348 C CA . VAL C 1 85 ? -25.185 -8.805 14.134 1.00 30.74 85 VAL C CA 1
ATOM 4349 C C . VAL C 1 85 ? -24.553 -9.541 15.321 1.00 29.97 85 VAL C C 1
ATOM 4350 O O . VAL C 1 85 ? -24.787 -10.724 15.523 1.00 30.30 85 VAL C O 1
ATOM 4354 N N . LYS C 1 86 ? -23.736 -8.830 16.093 1.00 29.89 86 LYS C N 1
ATOM 4355 C CA . LYS C 1 86 ? -23.097 -9.378 17.279 1.00 32.02 86 LYS C CA 1
ATOM 4356 C C . LYS C 1 86 ? -24.035 -9.243 18.482 1.00 35.59 86 LYS C C 1
ATOM 4357 O O . LYS C 1 86 ? -24.557 -8.162 18.779 1.00 33.88 86 LYS C O 1
ATOM 4363 N N A ILE C 1 87 ? -24.236 -10.348 19.187 0.57 29.42 87 ILE C N 1
ATOM 4364 N N B ILE C 1 87 ? -24.229 -10.365 19.169 0.43 29.93 87 ILE C N 1
ATOM 4365 C CA A ILE C 1 87 ? -25.254 -10.414 20.219 0.57 29.40 87 ILE C CA 1
ATOM 4366 C CA B ILE C 1 87 ? -25.242 -10.503 20.204 0.43 29.36 87 ILE C CA 1
ATOM 4367 C C A ILE C 1 87 ? -24.629 -11.164 21.377 0.57 30.48 87 ILE C C 1
ATOM 4368 C C B ILE C 1 87 ? -24.582 -11.185 21.391 0.43 30.59 87 ILE C C 1
ATOM 4369 O O A ILE C 1 87 ? -24.021 -12.200 21.167 0.57 30.66 87 ILE C O 1
ATOM 4370 O O B ILE C 1 87 ? -23.916 -12.193 21.218 0.43 30.67 87 ILE C O 1
ATOM 4379 N N . PRO C 1 88 ? -24.749 -10.648 22.608 1.00 29.48 88 PRO C N 1
ATOM 4380 C CA . PRO C 1 88 ? -24.066 -11.288 23.739 1.00 32.38 88 PRO C CA 1
ATOM 4381 C C . PRO C 1 88 ? -24.676 -12.624 24.144 1.00 30.31 88 PRO C C 1
ATOM 4382 O O . PRO C 1 88 ? -25.884 -12.821 23.967 1.00 30.08 88 PRO C O 1
ATOM 4386 N N . MET C 1 89 ? -23.862 -13.493 24.763 1.00 28.81 89 MET C N 1
ATOM 4387 C CA . MET C 1 89 ? -24.362 -14.696 25.376 1.00 30.60 89 MET C CA 1
ATOM 4388 C C . MET C 1 89 ? -25.177 -14.390 26.639 1.00 29.71 89 MET C C 1
ATOM 4389 O O . MET C 1 89 ? -24.644 -14.446 27.758 1.00 32.18 89 MET C O 1
ATOM 4394 N N . THR C 1 90 ? -26.466 -14.090 26.465 1.00 29.77 90 THR C N 1
ATOM 4395 C CA . THR C 1 90 ? -27.405 -13.959 27.566 1.00 30.33 90 THR C CA 1
ATOM 4396 C C . THR C 1 90 ? -28.727 -14.589 27.174 1.00 33.03 90 THR C C 1
ATOM 4397 O O . THR C 1 90 ? -28.925 -14.900 26.019 1.00 31.30 90 THR C O 1
ATOM 4401 N N A GLU C 1 91 ? -29.650 -14.730 28.125 0.44 34.50 91 GLU C N 1
ATOM 4402 N N B GLU C 1 91 ? -29.640 -14.742 28.136 0.56 34.66 91 GLU C N 1
ATOM 4403 C CA A GLU C 1 91 ? -30.967 -15.298 27.821 0.44 35.96 91 GLU C CA 1
ATOM 4404 C CA B GLU C 1 91 ? -30.944 -15.363 27.872 0.56 35.97 91 GLU C CA 1
ATOM 4405 C C A GLU C 1 91 ? -31.673 -14.523 26.708 0.44 34.63 91 GLU C C 1
ATOM 4406 C C B GLU C 1 91 ? -31.690 -14.648 26.739 0.56 34.07 91 GLU C C 1
ATOM 4407 O O A GLU C 1 91 ? -32.124 -15.098 25.698 0.44 34.78 91 GLU C O 1
ATOM 4408 O O B GLU C 1 91 ? -32.155 -15.273 25.766 0.56 35.92 91 GLU C O 1
ATOM 4419 N N A ASP C 1 92 ? -31.746 -13.202 26.878 0.58 35.18 92 ASP C N 1
ATOM 4420 N N B ASP C 1 92 ? -31.780 -13.323 26.845 0.42 35.25 92 ASP C N 1
ATOM 4421 C CA A ASP C 1 92 ? -32.346 -12.351 25.851 0.58 34.09 92 ASP C CA 1
ATOM 4422 C CA B ASP C 1 92 ? -32.413 -12.535 25.786 0.42 33.81 92 ASP C CA 1
ATOM 4423 C C A ASP C 1 92 ? -31.594 -12.501 24.530 0.58 33.11 92 ASP C C 1
ATOM 4424 C C B ASP C 1 92 ? -31.595 -12.551 24.498 0.42 33.27 92 ASP C C 1
ATOM 4425 O O A ASP C 1 92 ? -32.203 -12.547 23.450 0.58 35.11 92 ASP C O 1
ATOM 4426 O O B ASP C 1 92 ? -32.157 -12.500 23.398 0.42 34.95 92 ASP C O 1
ATOM 4435 N N . GLY C 1 93 ? -30.271 -12.665 24.624 1.00 32.11 93 GLY C N 1
ATOM 4436 C CA . GLY C 1 93 ? -29.430 -12.792 23.448 1.00 31.49 93 GLY C CA 1
ATOM 4437 C C . GLY C 1 93 ? -29.709 -14.086 22.663 1.00 30.83 93 GLY C C 1
ATOM 4438 O O . GLY C 1 93 ? -29.781 -14.055 21.434 1.00 31.87 93 GLY C O 1
ATOM 4439 N N . LEU C 1 94 ? -29.888 -15.207 23.371 1.00 32.17 94 LEU C N 1
ATOM 4440 C CA . LEU C 1 94 ? -30.215 -16.472 22.693 1.00 33.36 94 LEU C CA 1
ATOM 4441 C C . LEU C 1 94 ? -31.587 -16.359 22.014 1.00 32.06 94 LEU C C 1
ATOM 4442 O O . LEU C 1 94 ? -31.760 -16.803 20.852 1.00 31.91 94 LEU C O 1
ATOM 4447 N N A ARG C 1 95 ? -32.562 -15.776 22.717 0.49 32.12 95 ARG C N 1
ATOM 4448 N N B ARG C 1 95 ? -32.566 -15.785 22.720 0.51 32.07 95 ARG C N 1
ATOM 4449 C CA A ARG C 1 95 ? -33.864 -15.574 22.073 0.49 33.25 95 ARG C CA 1
ATOM 4450 C CA B ARG C 1 95 ? -33.863 -15.599 22.059 0.51 33.24 95 ARG C CA 1
ATOM 4451 C C A ARG C 1 95 ? -33.755 -14.724 20.799 0.49 33.22 95 ARG C C 1
ATOM 4452 C C B ARG C 1 95 ? -33.763 -14.719 20.797 0.51 33.27 95 ARG C C 1
ATOM 4453 O O A ARG C 1 95 ? -34.396 -15.006 19.774 0.49 32.87 95 ARG C O 1
ATOM 4454 O O B ARG C 1 95 ? -34.411 -14.987 19.771 0.51 32.76 95 ARG C O 1
ATOM 4469 N N . ALA C 1 96 ? -32.958 -13.662 20.874 1.00 33.72 96 ALA C N 1
ATOM 4470 C CA . ALA C 1 96 ? -32.762 -12.769 19.739 1.00 35.49 96 ALA C CA 1
ATOM 4471 C C . ALA C 1 96 ? -32.121 -13.522 18.591 1.00 34.18 96 ALA C C 1
ATOM 4472 O O . ALA C 1 96 ? -32.476 -13.339 17.433 1.00 32.59 96 ALA C O 1
ATOM 4474 N N . ILE C 1 97 ? -31.160 -14.376 18.931 1.00 32.42 97 ILE C N 1
ATOM 4475 C CA . ILE C 1 97 ? -30.479 -15.110 17.876 1.00 32.41 97 ILE C CA 1
ATOM 4476 C C . ILE C 1 97 ? -31.435 -16.048 17.176 1.00 30.55 97 ILE C C 1
ATOM 4477 O O . ILE C 1 97 ? -31.414 -16.121 15.959 1.00 31.98 97 ILE C O 1
ATOM 4482 N N . LYS C 1 98 ? -32.287 -16.730 17.933 1.00 31.98 98 LYS C N 1
ATOM 4483 C CA . LYS C 1 98 ? -33.234 -17.648 17.303 1.00 36.55 98 LYS C CA 1
ATOM 4484 C C . LYS C 1 98 ? -34.170 -16.891 16.362 1.00 37.25 98 LYS C C 1
ATOM 4485 O O . LYS C 1 98 ? -34.366 -17.280 15.186 1.00 38.34 98 LYS C O 1
ATOM 4491 N N . THR C 1 99 ? -34.717 -15.779 16.869 1.00 36.00 99 THR C N 1
ATOM 4492 C CA . THR C 1 99 ? -35.567 -14.988 15.996 1.00 35.27 99 THR C CA 1
ATOM 4493 C C . THR C 1 99 ? -34.871 -14.518 14.735 1.00 34.56 99 THR C C 1
ATOM 4494 O O . THR C 1 99 ? -35.392 -14.679 13.630 1.00 38.98 99 THR C O 1
ATOM 4498 N N . LEU C 1 100 ? -33.685 -13.950 14.889 1.00 34.15 100 LEU C N 1
ATOM 4499 C CA . LEU C 1 100 ? -32.948 -13.423 13.750 1.00 35.91 100 LEU C CA 1
ATOM 4500 C C . LEU C 1 100 ? -32.514 -14.499 12.748 1.00 36.18 100 LEU C C 1
ATOM 4501 O O . LEU C 1 100 ? -32.509 -14.283 11.542 1.00 38.95 100 LEU C O 1
ATOM 4506 N N A SER C 1 101 ? -32.157 -15.664 13.250 0.60 35.76 101 SER C N 1
ATOM 4507 N N B SER C 1 101 ? -32.164 -15.667 13.262 0.40 35.62 101 SER C N 1
ATOM 4508 C CA A SER C 1 101 ? -31.824 -16.742 12.344 0.60 36.67 101 SER C CA 1
ATOM 4509 C CA B SER C 1 101 ? -31.848 -16.798 12.408 0.40 36.67 101 SER C CA 1
ATOM 4510 C C A SER C 1 101 ? -33.055 -17.139 11.532 0.60 38.31 101 SER C C 1
ATOM 4511 C C B SER C 1 101 ? -33.051 -17.135 11.547 0.40 38.63 101 SER C C 1
ATOM 4512 O O A SER C 1 101 ? -32.935 -17.478 10.358 0.60 41.35 101 SER C O 1
ATOM 4513 O O B SER C 1 101 ? -32.911 -17.430 10.362 0.40 41.11 101 SER C O 1
ATOM 4518 N N . SER C 1 102 ? -34.234 -17.088 12.153 1.00 39.73 102 SER C N 1
ATOM 4519 C CA . SER C 1 102 ? -35.464 -17.402 11.408 1.00 42.64 102 SER C CA 1
ATOM 4520 C C . SER C 1 102 ? -35.703 -16.382 10.293 1.00 45.77 102 SER C C 1
ATOM 4521 O O . SER C 1 102 ? -36.330 -16.676 9.273 1.00 47.12 102 SER C O 1
ATOM 4524 N N . GLU C 1 103 ? -35.184 -15.182 10.493 1.00 46.50 103 GLU C N 1
ATOM 4525 C CA . GLU C 1 103 ? -35.331 -14.106 9.527 1.00 46.74 103 GLU C CA 1
ATOM 4526 C C . GLU C 1 103 ? -34.120 -14.023 8.587 1.00 47.49 103 GLU C C 1
ATOM 4527 O O . GLU C 1 103 ? -33.962 -13.045 7.871 1.00 48.41 103 GLU C O 1
ATOM 4533 N N . HIS C 1 104 ? -33.261 -15.043 8.609 1.00 45.58 104 HIS C N 1
ATOM 4534 C CA . HIS C 1 104 ? -32.098 -15.092 7.721 1.00 45.05 104 HIS C CA 1
ATOM 4535 C C . HIS C 1 104 ? -31.191 -13.888 7.883 1.00 45.39 104 HIS C C 1
ATOM 4536 O O . HIS C 1 104 ? -30.608 -13.389 6.918 1.00 45.85 104 HIS C O 1
ATOM 4543 N N . ILE C 1 105 ? -31.100 -13.411 9.118 1.00 38.63 105 ILE C N 1
ATOM 4544 C CA . ILE C 1 105 ? -30.152 -12.375 9.476 1.00 35.83 105 ILE C CA 1
ATOM 4545 C C . ILE C 1 105 ? -28.938 -13.061 10.163 1.00 35.92 105 ILE C C 1
ATOM 4546 O O . ILE C 1 105 ? -29.099 -13.801 11.139 1.00 37.82 105 ILE C O 1
ATOM 4551 N N . ASN C 1 106 ? -27.746 -12.839 9.611 1.00 31.35 106 ASN C N 1
ATOM 4552 C CA . ASN C 1 106 ? -26.509 -13.450 10.162 1.00 31.82 106 ASN C CA 1
ATOM 4553 C C . ASN C 1 106 ? -26.136 -12.843 11.502 1.00 31.50 106 ASN C C 1
ATOM 4554 O O . ASN C 1 106 ? -26.274 -11.638 11.734 1.00 34.81 106 ASN C O 1
ATOM 4559 N N . THR C 1 107 ? -25.645 -13.703 12.392 1.00 27.64 107 THR C N 1
ATOM 4560 C CA . THR C 1 107 ? -25.447 -13.368 13.804 1.00 29.21 107 THR C CA 1
ATOM 4561 C C . THR C 1 107 ? -24.117 -13.926 14.314 1.00 28.40 107 THR C C 1
ATOM 4562 O O . THR C 1 107 ? -23.572 -14.911 13.799 1.00 27.94 107 THR C O 1
ATOM 4566 N N . ASN C 1 108 ? -23.615 -13.281 15.351 1.00 27.94 108 ASN C N 1
ATOM 4567 C CA . ASN C 1 108 ? -22.344 -13.676 15.955 1.00 29.82 108 ASN C CA 1
ATOM 4568 C C . ASN C 1 108 ? -22.522 -13.556 17.444 1.00 28.27 108 ASN C C 1
ATOM 4569 O O . ASN C 1 108 ? -22.732 -12.470 17.956 1.00 29.52 108 ASN C O 1
ATOM 4574 N N . CYS C 1 109 ? -22.487 -14.680 18.152 1.00 25.64 109 CYS C N 1
ATOM 4575 C CA . CYS C 1 109 ? -22.731 -14.624 19.592 1.00 28.89 109 CYS C CA 1
ATOM 4576 C C . CYS C 1 109 ? -21.389 -14.379 20.269 1.00 27.23 109 CYS C C 1
ATOM 4577 O O . CYS C 1 109 ? -20.428 -15.175 20.077 1.00 29.61 109 CYS C O 1
ATOM 4580 N N . THR C 1 110 ? -21.319 -13.314 21.070 1.00 27.83 110 THR C N 1
ATOM 4581 C CA . THR C 1 110 ? -20.058 -12.881 21.674 1.00 26.95 110 THR C CA 1
ATOM 4582 C C . THR C 1 110 ? -20.039 -13.030 23.199 1.00 29.17 110 THR C C 1
ATOM 4583 O O . THR C 1 110 ? -21.059 -13.415 23.791 1.00 28.46 110 THR C O 1
ATOM 4587 N N . LEU C 1 111 ? -18.874 -12.773 23.818 1.00 27.45 111 LEU C N 1
ATOM 4588 C CA . LEU C 1 111 ? -18.729 -12.851 25.295 1.00 26.71 111 LEU C CA 1
ATOM 4589 C C . LEU C 1 111 ? -18.992 -14.278 25.747 1.00 26.07 111 LEU C C 1
ATOM 4590 O O . LEU C 1 111 ? -19.713 -14.542 26.698 1.00 27.32 111 LEU C O 1
ATOM 4595 N N . VAL C 1 112 ? -18.411 -15.209 24.984 1.00 24.73 112 VAL C N 1
ATOM 4596 C CA . VAL C 1 112 ? -18.492 -16.659 25.301 1.00 23.87 112 VAL C CA 1
ATOM 4597 C C . VAL C 1 112 ? -17.181 -17.099 25.973 1.00 26.67 112 VAL C C 1
ATOM 4598 O O . VAL C 1 112 ? -16.075 -16.775 25.511 1.00 27.41 112 VAL C O 1
ATOM 4602 N N . PHE C 1 113 ? -17.288 -17.800 27.100 1.00 24.85 113 PHE C N 1
ATOM 4603 C CA . PHE C 1 113 ? -16.124 -18.115 27.928 1.00 25.04 113 PHE C CA 1
ATOM 4604 C C . PHE C 1 113 ? -15.983 -19.597 28.272 1.00 26.53 113 PHE C C 1
ATOM 4605 O O . PHE C 1 113 ? -15.032 -19.989 28.911 1.00 25.82 113 PHE C O 1
ATOM 4613 N N . ASN C 1 114 ? -16.923 -20.416 27.819 1.00 22.73 114 ASN C N 1
ATOM 4614 C CA . ASN C 1 114 ? -16.750 -21.855 27.985 1.00 22.33 114 ASN C CA 1
ATOM 4615 C C . ASN C 1 114 ? -17.438 -22.606 26.855 1.00 23.53 114 ASN C C 1
ATOM 4616 O O . ASN C 1 114 ? -18.154 -22.010 26.071 1.00 23.38 114 ASN C O 1
ATOM 4621 N N . PRO C 1 115 ? -17.223 -23.919 26.760 1.00 21.65 115 PRO C N 1
ATOM 4622 C CA . PRO C 1 115 ? -17.750 -24.618 25.573 1.00 21.46 115 PRO C CA 1
ATOM 4623 C C . PRO C 1 115 ? -19.252 -24.832 25.569 1.00 24.68 115 PRO C C 1
ATOM 4624 O O . PRO C 1 115 ? -19.852 -24.836 24.506 1.00 23.19 115 PRO C O 1
ATOM 4628 N N . ILE C 1 116 ? -19.896 -24.930 26.737 1.00 22.76 116 ILE C N 1
ATOM 4629 C CA . ILE C 1 116 ? -21.322 -25.158 26.709 1.00 23.12 116 ILE C CA 1
ATOM 4630 C C . ILE C 1 116 ? -22.060 -23.845 26.355 1.00 23.72 116 ILE C C 1
ATOM 4631 O O . ILE C 1 116 ? -23.069 -23.865 25.662 1.00 22.81 116 ILE C O 1
ATOM 4636 N N . GLN C 1 117 ? -21.528 -22.697 26.754 1.00 23.20 117 GLN C N 1
ATOM 4637 C CA . GLN C 1 117 ? -22.119 -21.447 26.228 1.00 23.63 117 GLN C CA 1
ATOM 4638 C C . GLN C 1 117 ? -22.065 -21.423 24.681 1.00 22.79 117 GLN C C 1
ATOM 4639 O O . GLN C 1 117 ? -23.032 -21.030 23.996 1.00 24.94 117 GLN C O 1
ATOM 4645 N N . ALA C 1 118 ? -20.932 -21.890 24.136 1.00 22.57 118 ALA C N 1
ATOM 4646 C CA . ALA C 1 118 ? -20.802 -21.899 22.675 1.00 23.05 118 ALA C CA 1
ATOM 4647 C C . ALA C 1 118 ? -21.817 -22.859 22.057 1.00 21.18 118 ALA C C 1
ATOM 4648 O O . ALA C 1 118 ? -22.395 -22.578 20.979 1.00 24.38 118 ALA C O 1
ATOM 4650 N N . LEU C 1 119 ? -22.009 -24.015 22.681 1.00 21.92 119 LEU C N 1
ATOM 4651 C CA . LEU C 1 119 ? -23.002 -24.962 22.181 1.00 22.09 119 LEU C CA 1
ATOM 4652 C C . LEU C 1 119 ? -24.422 -24.397 22.232 1.00 24.66 119 LEU C C 1
ATOM 4653 O O . LEU C 1 119 ? -25.206 -24.579 21.295 1.00 24.78 119 LEU C O 1
ATOM 4658 N N . LEU C 1 120 ? -24.761 -23.698 23.307 1.00 24.41 120 LEU C N 1
ATOM 4659 C CA . LEU C 1 120 ? -26.077 -23.085 23.366 1.00 23.36 120 LEU C CA 1
ATOM 4660 C C . LEU C 1 120 ? -26.283 -22.084 22.253 1.00 27.45 120 LEU C C 1
ATOM 4661 O O . LEU C 1 120 ? -27.391 -22.012 21.653 1.00 25.38 120 LEU C O 1
ATOM 4666 N N . ALA C 1 121 ? -25.248 -21.271 21.996 1.00 23.98 121 ALA C N 1
ATOM 4667 C CA . ALA C 1 121 ? -25.356 -20.290 20.901 1.00 25.98 121 ALA C CA 1
ATOM 4668 C C . ALA C 1 121 ? -25.585 -21.004 19.560 1.00 24.79 121 ALA C C 1
ATOM 4669 O O . ALA C 1 121 ? -26.451 -20.589 18.763 1.00 25.46 121 ALA C O 1
ATOM 4671 N N . ALA C 1 122 ? -24.820 -22.073 19.320 1.00 22.76 122 ALA C N 1
ATOM 4672 C CA . ALA C 1 122 ? -25.003 -22.849 18.093 1.00 23.05 122 ALA C CA 1
ATOM 4673 C C . ALA C 1 122 ? -26.420 -23.414 17.986 1.00 24.87 122 ALA C C 1
ATOM 4674 O O . ALA C 1 122 ? -27.058 -23.394 16.910 1.00 26.61 122 ALA C O 1
ATOM 4676 N N . LYS C 1 123 ? -26.951 -23.898 19.109 1.00 25.50 123 LYS C N 1
ATOM 4677 C CA . LYS C 1 123 ? -28.311 -24.432 19.111 1.00 24.96 123 LYS C CA 1
ATOM 4678 C C . LYS C 1 123 ? -29.383 -23.384 18.837 1.00 27.20 123 LYS C C 1
ATOM 4679 O O . LYS C 1 123 ? -30.467 -23.728 18.351 1.00 30.61 123 LYS C O 1
ATOM 4685 N N . ALA C 1 124 ? -29.082 -22.137 19.170 1.00 26.81 124 ALA C N 1
ATOM 4686 C CA . ALA C 1 124 ? -29.981 -21.017 18.826 1.00 28.15 124 ALA C CA 1
ATOM 4687 C C . ALA C 1 124 ? -29.959 -20.689 17.319 1.00 29.32 124 ALA C C 1
ATOM 4688 O O . ALA C 1 124 ? -30.793 -19.913 16.830 1.00 29.20 124 ALA C O 1
ATOM 4690 N N . GLY C 1 125 ? -28.967 -21.206 16.609 1.00 26.48 125 GLY C N 1
ATOM 4691 C CA . GLY C 1 125 ? -28.830 -21.021 15.176 1.00 30.50 125 GLY C CA 1
ATOM 4692 C C . GLY C 1 125 ? -27.801 -19.983 14.758 1.00 27.84 125 GLY C C 1
ATOM 4693 O O . GLY C 1 125 ? -27.831 -19.512 13.616 1.00 29.15 125 GLY C O 1
ATOM 4694 N N . VAL C 1 126 ? -26.931 -19.577 15.685 1.00 27.53 126 VAL C N 1
ATOM 4695 C CA . VAL C 1 126 ? -26.005 -18.464 15.435 1.00 26.70 126 VAL C CA 1
ATOM 4696 C C . VAL C 1 126 ? -25.021 -18.739 14.276 1.00 26.11 126 VAL C C 1
ATOM 4697 O O . VAL C 1 126 ? -24.613 -19.906 14.030 1.00 27.11 126 VAL C O 1
ATOM 4701 N N . THR C 1 127 ? -24.647 -17.702 13.527 1.00 26.27 127 THR C N 1
ATOM 4702 C CA . THR C 1 127 ? -23.773 -17.962 12.381 1.00 25.65 127 THR C CA 1
ATOM 4703 C C . THR C 1 127 ? -22.307 -18.180 12.799 1.00 27.34 127 THR C C 1
ATOM 4704 O O . THR C 1 127 ? -21.627 -19.057 12.258 1.00 27.77 127 THR C O 1
ATOM 4708 N N . TYR C 1 128 ? -21.856 -17.371 13.760 1.00 26.20 128 TYR C N 1
ATOM 4709 C CA . TYR C 1 128 ? -20.505 -17.440 14.340 1.00 26.01 128 TYR C CA 1
ATOM 4710 C C . TYR C 1 128 ? -20.654 -17.440 15.845 1.00 27.51 128 TYR C C 1
ATOM 4711 O O . TYR C 1 128 ? -21.527 -16.760 16.380 1.00 27.08 128 TYR C O 1
ATOM 4720 N N . VAL C 1 129 ? -19.755 -18.142 16.537 1.00 23.68 129 VAL C N 1
ATOM 4721 C CA . VAL C 1 129 ? -19.617 -17.982 17.970 1.00 24.41 129 VAL C CA 1
ATOM 4722 C C . VAL C 1 129 ? -18.195 -17.497 18.290 1.00 24.78 129 VAL C C 1
ATOM 4723 O O . VAL C 1 129 ? -17.230 -18.018 17.721 1.00 26.33 129 VAL C O 1
ATOM 4727 N N . SER C 1 130 ? -18.068 -16.539 19.211 1.00 24.06 130 SER C N 1
ATOM 4728 C CA . SER C 1 130 ? -16.796 -15.925 19.546 1.00 25.84 130 SER C CA 1
ATOM 4729 C C . SER C 1 130 ? -16.337 -16.127 21.004 1.00 25.53 130 SER C C 1
ATOM 4730 O O . SER C 1 130 ? -16.611 -15.317 21.878 1.00 26.62 130 SER C O 1
ATOM 4733 N N . PRO C 1 131 ? -15.634 -17.229 21.272 1.00 25.76 131 PRO C N 1
ATOM 4734 C CA . PRO C 1 131 ? -14.963 -17.394 22.562 1.00 24.92 131 PRO C CA 1
ATOM 4735 C C . PRO C 1 131 ? -13.763 -16.454 22.725 1.00 27.39 131 PRO C C 1
ATOM 4736 O O . PRO C 1 131 ? -13.000 -16.244 21.772 1.00 28.04 131 PRO C O 1
ATOM 4740 N N . PHE C 1 132 ? -13.594 -15.926 23.926 1.00 26.36 132 PHE C N 1
ATOM 4741 C CA . PHE C 1 132 ? -12.602 -14.888 24.241 1.00 28.71 132 PHE C CA 1
ATOM 4742 C C . PHE C 1 132 ? -11.363 -15.467 24.915 1.00 32.37 132 PHE C C 1
ATOM 4743 O O . PHE C 1 132 ? -11.295 -15.496 26.167 1.00 34.16 132 PHE C O 1
ATOM 4751 N N A VAL C 1 133 ? -10.366 -15.840 24.116 0.74 22.49 133 VAL C N 1
ATOM 4752 N N B VAL C 1 133 ? -10.396 -15.885 24.107 0.26 26.98 133 VAL C N 1
ATOM 4753 C CA A VAL C 1 133 ? -9.222 -16.572 24.652 0.74 23.93 133 VAL C CA 1
ATOM 4754 C CA B VAL C 1 133 ? -9.211 -16.565 24.610 0.26 24.58 133 VAL C CA 1
ATOM 4755 C C A VAL C 1 133 ? -8.318 -15.699 25.525 0.74 24.48 133 VAL C C 1
ATOM 4756 C C B VAL C 1 133 ? -8.381 -15.683 25.541 0.26 24.47 133 VAL C C 1
ATOM 4757 O O A VAL C 1 133 ? -7.848 -16.143 26.569 0.74 24.92 133 VAL C O 1
ATOM 4758 O O B VAL C 1 133 ? -8.028 -16.112 26.640 0.26 24.36 133 VAL C O 1
ATOM 4765 N N . GLY C 1 134 ? -8.084 -14.453 25.119 1.00 24.84 134 GLY C N 1
ATOM 4766 C CA . GLY C 1 134 ? -7.199 -13.610 25.903 1.00 24.30 134 GLY C CA 1
ATOM 4767 C C . GLY C 1 134 ? -7.741 -13.279 27.275 1.00 24.45 134 GLY C C 1
ATOM 4768 O O . GLY C 1 134 ? -6.957 -13.198 28.236 1.00 25.25 134 GLY C O 1
ATOM 4769 N N . ARG C 1 135 ? -9.054 -13.097 27.382 1.00 25.21 135 ARG C N 1
ATOM 4770 C CA . ARG C 1 135 ? -9.650 -12.774 28.689 1.00 25.51 135 ARG C CA 1
ATOM 4771 C C . ARG C 1 135 ? -9.644 -13.970 29.631 1.00 24.43 135 ARG C C 1
ATOM 4772 O O . ARG C 1 135 ? -9.581 -13.828 30.887 1.00 25.90 135 ARG C O 1
ATOM 4780 N N . LEU C 1 136 ? -9.639 -15.176 29.040 1.00 24.16 136 LEU C N 1
ATOM 4781 C CA . LEU C 1 136 ? -9.451 -16.365 29.869 1.00 23.69 136 LEU C CA 1
ATOM 4782 C C . LEU C 1 136 ? -7.999 -16.473 30.306 1.00 24.17 136 LEU C C 1
ATOM 4783 O O . LEU C 1 136 ? -7.733 -16.719 31.492 1.00 24.00 136 LEU C O 1
ATOM 4788 N N . ASP C 1 137 ? -7.062 -16.213 29.389 1.00 25.03 137 ASP C N 1
ATOM 4789 C CA . ASP C 1 137 ? -5.661 -16.160 29.804 1.00 24.84 137 ASP C CA 1
ATOM 4790 C C . ASP C 1 137 ? -5.513 -15.186 30.985 1.00 25.92 137 ASP C C 1
ATOM 4791 O O . ASP C 1 137 ? -4.750 -15.446 31.914 1.00 26.08 137 ASP C O 1
ATOM 4796 N N . ASP C 1 138 ? -6.238 -14.069 30.917 1.00 24.01 138 ASP C N 1
ATOM 4797 C CA . ASP C 1 138 ? -6.095 -13.019 31.944 1.00 26.47 138 ASP C CA 1
ATOM 4798 C C . ASP C 1 138 ? -6.469 -13.586 33.305 1.00 29.66 138 ASP C C 1
ATOM 4799 O O . ASP C 1 138 ? -5.873 -13.194 34.330 1.00 32.81 138 ASP C O 1
ATOM 4804 N N . ILE C 1 139 ? -7.481 -14.453 33.337 1.00 25.50 139 ILE C N 1
ATOM 4805 C CA . ILE C 1 139 ? -7.851 -15.006 34.670 1.00 25.67 139 ILE C CA 1
ATOM 4806 C C . ILE C 1 139 ? -7.191 -16.364 35.013 1.00 27.54 139 ILE C C 1
ATOM 4807 O O . ILE C 1 139 ? -7.641 -17.087 35.916 1.00 27.75 139 ILE C O 1
ATOM 4812 N N . GLY C 1 140 ? -6.135 -16.705 34.280 1.00 25.27 140 GLY C N 1
ATOM 4813 C CA . GLY C 1 140 ? -5.304 -17.849 34.672 1.00 25.27 140 GLY C CA 1
ATOM 4814 C C . GLY C 1 140 ? -5.750 -19.212 34.162 1.00 26.66 140 GLY C C 1
ATOM 4815 O O . GLY C 1 140 ? -5.364 -20.249 34.747 1.00 24.72 140 GLY C O 1
ATOM 4816 N N A GLU C 1 141 ? -6.565 -19.200 33.106 0.56 23.08 141 GLU C N 1
ATOM 4817 N N B GLU C 1 141 ? -6.548 -19.238 33.101 0.44 23.54 141 GLU C N 1
ATOM 4818 C CA A GLU C 1 141 ? -6.947 -20.414 32.383 0.56 26.43 141 GLU C CA 1
ATOM 4819 C CA B GLU C 1 141 ? -6.827 -20.503 32.421 0.44 26.37 141 GLU C CA 1
ATOM 4820 C C A GLU C 1 141 ? -6.387 -20.305 30.967 0.56 23.21 141 GLU C C 1
ATOM 4821 C C B GLU C 1 141 ? -6.494 -20.369 30.934 0.44 23.20 141 GLU C C 1
ATOM 4822 O O A GLU C 1 141 ? -6.424 -19.222 30.374 0.56 23.58 141 GLU C O 1
ATOM 4823 O O B GLU C 1 141 ? -6.753 -19.329 30.313 0.44 25.99 141 GLU C O 1
ATOM 4834 N N A ASP C 1 142 ? -5.855 -21.390 30.404 0.56 23.29 142 ASP C N 1
ATOM 4835 N N B ASP C 1 142 ? -5.883 -21.413 30.380 0.44 23.23 142 ASP C N 1
ATOM 4836 C CA A ASP C 1 142 ? -5.397 -21.311 29.015 0.56 24.00 142 ASP C CA 1
ATOM 4837 C CA B ASP C 1 142 ? -5.406 -21.413 29.001 0.44 23.83 142 ASP C CA 1
ATOM 4838 C C A ASP C 1 142 ? -6.630 -21.310 28.132 0.56 24.47 142 ASP C C 1
ATOM 4839 C C B ASP C 1 142 ? -6.601 -21.349 28.055 0.44 24.29 142 ASP C C 1
ATOM 4840 O O A ASP C 1 142 ? -7.316 -22.319 27.993 0.56 24.34 142 ASP C O 1
ATOM 4841 O O B ASP C 1 142 ? -7.234 -22.363 27.791 0.44 24.25 142 ASP C O 1
ATOM 4850 N N . GLY C 1 143 ? -6.918 -20.157 27.544 1.00 23.19 143 GLY C N 1
ATOM 4851 C CA . GLY C 1 143 ? -8.112 -20.008 26.740 1.00 24.62 143 GLY C CA 1
ATOM 4852 C C . GLY C 1 143 ? -8.145 -20.917 25.528 1.00 24.29 143 GLY C C 1
ATOM 4853 O O . GLY C 1 143 ? -9.225 -21.276 25.072 1.00 24.74 143 GLY C O 1
ATOM 4854 N N . MET C 1 144 ? -6.983 -21.311 25.011 1.00 21.98 144 MET C N 1
ATOM 4855 C CA . MET C 1 144 ? -7.017 -22.142 23.817 1.00 23.13 144 MET C CA 1
ATOM 4856 C C . MET C 1 144 ? -7.679 -23.499 24.068 1.00 24.12 144 MET C C 1
ATOM 4857 O O . MET C 1 144 ? -8.184 -24.154 23.121 1.00 25.05 144 MET C O 1
ATOM 4862 N N A GLN C 1 145 ? -7.670 -23.934 25.329 0.63 22.39 145 GLN C N 1
ATOM 4863 N N B GLN C 1 145 ? -7.697 -23.945 25.319 0.37 23.20 145 GLN C N 1
ATOM 4864 C CA A GLN C 1 145 ? -8.255 -25.242 25.656 0.63 23.04 145 GLN C CA 1
ATOM 4865 C CA B GLN C 1 145 ? -8.280 -25.259 25.590 0.37 23.51 145 GLN C CA 1
ATOM 4866 C C A GLN C 1 145 ? -9.768 -25.215 25.399 0.63 23.21 145 GLN C C 1
ATOM 4867 C C B GLN C 1 145 ? -9.805 -25.262 25.362 0.37 23.42 145 GLN C C 1
ATOM 4868 O O A GLN C 1 145 ? -10.387 -26.234 24.982 0.63 24.89 145 GLN C O 1
ATOM 4869 O O B GLN C 1 145 ? -10.380 -26.284 24.933 0.37 24.98 145 GLN C O 1
ATOM 4880 N N A ILE C 1 146 ? -10.362 -24.034 25.580 0.63 21.04 146 ILE C N 1
ATOM 4881 N N B ILE C 1 146 ? -10.468 -24.125 25.597 0.37 22.83 146 ILE C N 1
ATOM 4882 C CA A ILE C 1 146 ? -11.794 -23.906 25.330 0.63 22.27 146 ILE C CA 1
ATOM 4883 C CA B ILE C 1 146 ? -11.895 -24.082 25.275 0.37 22.21 146 ILE C CA 1
ATOM 4884 C C A ILE C 1 146 ? -12.091 -24.028 23.827 0.63 22.13 146 ILE C C 1
ATOM 4885 C C B ILE C 1 146 ? -12.125 -24.064 23.767 0.37 22.26 146 ILE C C 1
ATOM 4886 O O A ILE C 1 146 ? -13.065 -24.656 23.438 0.63 23.98 146 ILE C O 1
ATOM 4887 O O B ILE C 1 146 ? -13.128 -24.585 23.305 0.37 22.64 146 ILE C O 1
ATOM 4896 N N . ILE C 1 147 ? -11.198 -23.493 22.997 1.00 21.94 147 ILE C N 1
ATOM 4897 C CA . ILE C 1 147 ? -11.333 -23.581 21.545 1.00 21.27 147 ILE C CA 1
ATOM 4898 C C . ILE C 1 147 ? -11.224 -25.055 21.136 1.00 24.02 147 ILE C C 1
ATOM 4899 O O . ILE C 1 147 ? -11.997 -25.543 20.278 1.00 22.85 147 ILE C O 1
ATOM 4904 N N A ASP C 1 148 ? -10.271 -25.787 21.714 0.70 21.84 148 ASP C N 1
ATOM 4905 N N B ASP C 1 148 ? -10.274 -25.773 21.731 0.30 22.27 148 ASP C N 1
ATOM 4906 C CA A ASP C 1 148 ? -10.163 -27.209 21.362 0.70 21.09 148 ASP C CA 1
ATOM 4907 C CA B ASP C 1 148 ? -10.135 -27.200 21.433 0.30 22.20 148 ASP C CA 1
ATOM 4908 C C A ASP C 1 148 ? -11.462 -28.006 21.688 0.70 20.92 148 ASP C C 1
ATOM 4909 C C B ASP C 1 148 ? -11.453 -27.960 21.684 0.30 21.14 148 ASP C C 1
ATOM 4910 O O A ASP C 1 148 ? -11.951 -28.865 20.885 0.70 21.73 148 ASP C O 1
ATOM 4911 O O B ASP C 1 148 ? -11.962 -28.702 20.810 0.30 21.75 148 ASP C O 1
ATOM 4920 N N . MET C 1 149 ? -12.001 -27.773 22.881 1.00 19.68 149 MET C N 1
ATOM 4921 C CA . MET C 1 149 ? -13.240 -28.440 23.252 1.00 19.73 149 MET C CA 1
ATOM 4922 C C . MET C 1 149 ? -14.416 -28.059 22.357 1.00 20.39 149 MET C C 1
ATOM 4923 O O . MET C 1 149 ? -15.196 -28.915 21.940 1.00 21.11 149 MET C O 1
ATOM 4928 N N . ILE C 1 150 ? -14.538 -26.770 22.042 1.00 20.24 150 ILE C N 1
ATOM 4929 C CA . ILE C 1 150 ? -15.612 -26.362 21.132 1.00 21.20 150 ILE C CA 1
ATOM 4930 C C . ILE C 1 150 ? -15.451 -26.997 19.762 1.00 21.15 150 ILE C C 1
ATOM 4931 O O . ILE C 1 150 ? -16.417 -27.463 19.157 1.00 22.91 150 ILE C O 1
ATOM 4936 N N . ARG C 1 151 ? -14.224 -27.101 19.252 1.00 19.70 151 ARG C N 1
ATOM 4937 C CA . ARG C 1 151 ? -14.032 -27.724 17.949 1.00 19.47 151 ARG C CA 1
ATOM 4938 C C . ARG C 1 151 ? -14.464 -29.206 17.989 1.00 20.68 151 ARG C C 1
ATOM 4939 O O . ARG C 1 151 ? -15.139 -29.680 17.056 1.00 21.01 151 ARG C O 1
ATOM 4947 N N . THR C 1 152 ? -14.121 -29.901 19.078 1.00 20.64 152 THR C N 1
ATOM 4948 C CA . THR C 1 152 ? -14.556 -31.301 19.209 1.00 19.49 152 THR C CA 1
ATOM 4949 C C . THR C 1 152 ? -16.074 -31.416 19.287 1.00 20.11 152 THR C C 1
ATOM 4950 O O . THR C 1 152 ? -16.678 -32.276 18.637 1.00 22.43 152 THR C O 1
ATOM 4954 N N . ILE C 1 153 ? -16.690 -30.591 20.132 1.00 21.19 153 ILE C N 1
ATOM 4955 C CA . ILE C 1 153 ? -18.136 -30.656 20.279 1.00 21.52 153 ILE C CA 1
ATOM 4956 C C . ILE C 1 153 ? -18.814 -30.370 18.935 1.00 22.18 153 ILE C C 1
ATOM 4957 O O . ILE C 1 153 ? -19.747 -31.052 18.517 1.00 22.69 153 ILE C O 1
ATOM 4962 N N . PHE C 1 154 ? -18.359 -29.334 18.243 1.00 20.93 154 PHE C N 1
ATOM 4963 C CA . PHE C 1 154 ? -19.032 -28.992 17.009 1.00 21.61 154 PHE C CA 1
ATOM 4964 C C . PHE C 1 154 ? -18.803 -30.090 15.974 1.00 24.05 154 PHE C C 1
ATOM 4965 O O . PHE C 1 154 ? -19.719 -30.429 15.227 1.00 23.03 154 PHE C O 1
ATOM 4973 N N . ASN C 1 155 ? -17.615 -30.711 15.961 1.00 21.14 155 ASN C N 1
ATOM 4974 C CA . ASN C 1 155 ? -17.402 -31.842 15.059 1.00 23.23 155 ASN C CA 1
ATOM 4975 C C . ASN C 1 155 ? -18.344 -33.022 15.384 1.00 22.35 155 ASN C C 1
ATOM 4976 O O . ASN C 1 155 ? -18.872 -33.708 14.490 1.00 24.44 155 ASN C O 1
ATOM 4981 N N . ASN C 1 156 ? -18.547 -33.277 16.670 1.00 21.32 156 ASN C N 1
ATOM 4982 C CA . ASN C 1 156 ? -19.368 -34.418 17.083 1.00 22.25 156 ASN C CA 1
ATOM 4983 C C . ASN C 1 156 ? -20.766 -34.289 16.518 1.00 22.75 156 ASN C C 1
ATOM 4984 O O . ASN C 1 156 ? -21.345 -35.301 16.085 1.00 26.47 156 ASN C O 1
ATOM 4989 N N . TYR C 1 157 ? -21.305 -33.063 16.524 1.00 21.66 157 TYR C N 1
ATOM 4990 C CA . TYR C 1 157 ? -22.701 -32.870 16.109 1.00 24.79 157 TYR C CA 1
ATOM 4991 C C . TYR C 1 157 ? -22.863 -32.274 14.699 1.00 24.47 157 TYR C C 1
ATOM 4992 O O . TYR C 1 157 ? -23.973 -31.843 14.352 1.00 26.67 157 TYR C O 1
ATOM 5001 N N . ILE C 1 158 ? -21.768 -32.193 13.924 1.00 23.72 158 ILE C N 1
ATOM 5002 C CA . ILE C 1 158 ? -21.792 -31.602 12.577 1.00 24.51 158 ILE C CA 1
ATOM 5003 C C . ILE C 1 158 ? -22.454 -30.223 12.644 1.00 25.21 158 ILE C C 1
ATOM 5004 O O . ILE C 1 158 ? -23.333 -29.855 11.836 1.00 27.63 158 ILE C O 1
ATOM 5009 N N . ILE C 1 159 ? -21.992 -29.436 13.603 1.00 23.26 159 ILE C N 1
ATOM 5010 C CA . ILE C 1 159 ? -22.540 -28.096 13.804 1.00 22.31 159 ILE C CA 1
ATOM 5011 C C . ILE C 1 159 ? -22.005 -27.162 12.757 1.00 25.76 159 ILE C C 1
ATOM 5012 O O . ILE C 1 159 ? -20.834 -27.175 12.473 1.00 27.30 159 ILE C O 1
ATOM 5017 N N . LYS C 1 160 ? -22.886 -26.326 12.201 1.00 26.47 160 LYS C N 1
ATOM 5018 C CA . LYS C 1 160 ? -22.478 -25.427 11.118 1.00 30.94 160 LYS C CA 1
ATOM 5019 C C . LYS C 1 160 ? -22.071 -24.024 11.555 1.00 30.50 160 LYS C C 1
ATOM 5020 O O . LYS C 1 160 ? -21.456 -23.277 10.784 1.00 31.26 160 LYS C O 1
ATOM 5026 N N . THR C 1 161 ? -22.382 -23.665 12.790 1.00 27.38 161 THR C N 1
ATOM 5027 C CA . THR C 1 161 ? -21.855 -22.451 13.379 1.00 24.59 161 THR C CA 1
ATOM 5028 C C . THR C 1 161 ? -20.329 -22.406 13.283 1.00 24.86 161 THR C C 1
ATOM 5029 O O . THR C 1 161 ? -19.637 -23.413 13.576 1.00 24.60 161 THR C O 1
ATOM 5033 N N . GLN C 1 162 ? -19.794 -21.279 12.825 1.00 25.56 162 GLN C N 1
ATOM 5034 C CA . GLN C 1 162 ? -18.347 -21.115 12.689 1.00 23.57 162 GLN C CA 1
ATOM 5035 C C . GLN C 1 162 ? -17.750 -20.690 14.010 1.00 24.68 162 GLN C C 1
ATOM 5036 O O . GLN C 1 162 ? -18.287 -19.810 14.709 1.00 25.44 162 GLN C O 1
ATOM 5042 N N . ILE C 1 163 ? -16.620 -21.290 14.386 1.00 23.12 163 ILE C N 1
ATOM 5043 C CA . ILE C 1 163 ? -15.905 -20.884 15.566 1.00 22.37 163 ILE C CA 1
ATOM 5044 C C . ILE C 1 163 ? -15.015 -19.725 15.197 1.00 25.06 163 ILE C C 1
ATOM 5045 O O . ILE C 1 163 ? -14.149 -19.880 14.325 1.00 25.71 163 ILE C O 1
ATOM 5050 N N . LEU C 1 164 ? -15.253 -18.574 15.853 1.00 23.68 164 LEU C N 1
ATOM 5051 C CA . LEU C 1 164 ? -14.514 -17.362 15.579 1.00 23.50 164 LEU C CA 1
ATOM 5052 C C . LEU C 1 164 ? -13.718 -17.033 16.815 1.00 28.14 164 LEU C C 1
ATOM 5053 O O . LEU C 1 164 ? -14.268 -16.508 17.792 1.00 29.63 164 LEU C O 1
ATOM 5058 N N . VAL C 1 165 ? -12.425 -17.340 16.794 1.00 23.86 165 VAL C N 1
ATOM 5059 C CA . VAL C 1 165 ? -11.603 -17.118 17.974 1.00 22.73 165 VAL C CA 1
ATOM 5060 C C . VAL C 1 165 ? -11.375 -15.616 18.157 1.00 23.36 165 VAL C C 1
ATOM 5061 O O . VAL C 1 165 ? -10.852 -14.963 17.248 1.00 24.52 165 VAL C O 1
ATOM 5065 N N . ALA C 1 166 ? -11.736 -15.098 19.324 1.00 23.01 166 ALA C N 1
ATOM 5066 C CA . ALA C 1 166 ? -11.652 -13.661 19.563 1.00 23.52 166 ALA C CA 1
ATOM 5067 C C . ALA C 1 166 ? -10.791 -13.387 20.813 1.00 25.61 166 ALA C C 1
ATOM 5068 O O . ALA C 1 166 ? -10.254 -14.336 21.464 1.00 25.78 166 ALA C O 1
ATOM 5070 N N . SER C 1 167 ? -10.638 -12.117 21.160 1.00 28.01 167 SER C N 1
ATOM 5071 C CA . SER C 1 167 ? -9.743 -11.711 22.267 1.00 26.92 167 SER C CA 1
ATOM 5072 C C . SER C 1 167 ? -8.360 -12.328 22.037 1.00 29.36 167 SER C C 1
ATOM 5073 O O . SER C 1 167 ? -7.760 -12.899 22.942 1.00 27.09 167 SER C O 1
ATOM 5076 N N . ILE C 1 168 ? -7.865 -12.195 20.809 1.00 26.78 168 ILE C N 1
ATOM 5077 C CA . ILE C 1 168 ? -6.558 -12.708 20.446 1.00 26.33 168 ILE C CA 1
ATOM 5078 C C . ILE C 1 168 ? -5.485 -11.712 20.783 1.00 29.62 168 ILE C C 1
ATOM 5079 O O . ILE C 1 168 ? -5.628 -10.518 20.495 1.00 29.68 168 ILE C O 1
ATOM 5084 N N . ARG C 1 169 ? -4.418 -12.173 21.409 1.00 26.75 169 ARG C N 1
ATOM 5085 C CA . ARG C 1 169 ? -3.398 -11.268 21.949 1.00 26.49 169 ARG C CA 1
ATOM 5086 C C . ARG C 1 169 ? -2.041 -11.508 21.348 1.00 26.40 169 ARG C C 1
ATOM 5087 O O . ARG C 1 169 ? -1.148 -10.678 21.476 1.00 30.92 169 ARG C O 1
ATOM 5095 N N . ASN C 1 170 ? -1.851 -12.642 20.686 1.00 24.61 170 ASN C N 1
ATOM 5096 C CA . ASN C 1 170 ? -0.518 -12.956 20.208 1.00 24.45 170 ASN C CA 1
ATOM 5097 C C . ASN C 1 170 ? -0.559 -13.980 19.064 1.00 22.50 170 ASN C C 1
ATOM 5098 O O . ASN C 1 170 ? -1.615 -14.568 18.830 1.00 25.61 170 ASN C O 1
ATOM 5103 N N . PRO C 1 171 ? 0.576 -14.203 18.390 1.00 23.83 171 PRO C N 1
ATOM 5104 C CA . PRO C 1 171 ? 0.516 -15.056 17.191 1.00 24.18 171 PRO C CA 1
ATOM 5105 C C . PRO C 1 171 ? 0.402 -16.524 17.521 1.00 24.53 171 PRO C C 1
ATOM 5106 O O . PRO C 1 171 ? 0.153 -17.303 16.605 1.00 24.24 171 PRO C O 1
ATOM 5110 N N . ILE C 1 172 ? 0.614 -16.889 18.776 1.00 22.11 172 ILE C N 1
ATOM 5111 C CA . ILE C 1 172 ? 0.420 -18.306 19.173 1.00 22.21 172 ILE C CA 1
ATOM 5112 C C . ILE C 1 172 ? -1.055 -18.648 19.385 1.00 23.01 172 ILE C C 1
ATOM 5113 O O . ILE C 1 172 ? -1.478 -19.770 19.076 1.00 23.22 172 ILE C O 1
ATOM 5118 N N . HIS C 1 173 ? -1.868 -17.690 19.834 1.00 23.45 173 HIS C N 1
ATOM 5119 C CA . HIS C 1 173 ? -3.327 -17.893 19.753 1.00 22.07 173 HIS C CA 1
ATOM 5120 C C . HIS C 1 173 ? -3.712 -18.255 18.301 1.00 21.99 173 HIS C C 1
ATOM 5121 O O . HIS C 1 173 ? -4.563 -19.141 18.063 1.00 23.23 173 HIS C O 1
ATOM 5128 N N . VAL C 1 174 ? -3.101 -17.541 17.344 1.00 23.44 174 VAL C N 1
ATOM 5129 C CA . VAL C 1 174 ? -3.434 -17.764 15.9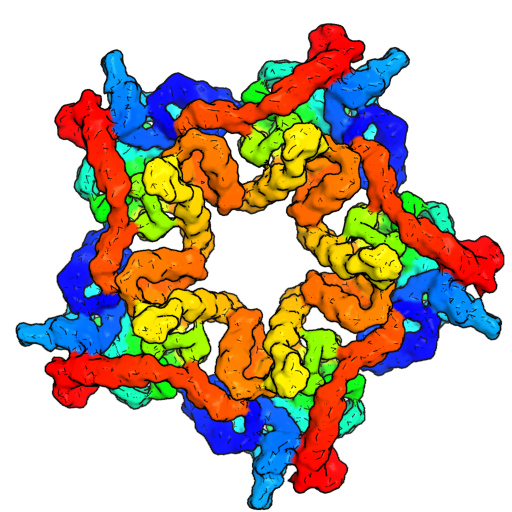53 1.00 21.32 174 VAL C CA 1
ATOM 5130 C C . VAL C 1 174 ? -2.953 -19.137 15.498 1.00 23.16 174 VAL C C 1
ATOM 5131 O O . VAL C 1 174 ? -3.717 -19.890 14.869 1.00 23.16 174 VAL C O 1
ATOM 5135 N N . LEU C 1 175 ? -1.696 -19.467 15.820 1.00 21.02 175 LEU C N 1
ATOM 5136 C CA . LEU C 1 175 ? -1.136 -20.743 15.414 1.00 21.70 175 LEU C CA 1
ATOM 5137 C C . LEU C 1 175 ? -1.959 -21.914 15.999 1.00 20.38 175 LEU C C 1
ATOM 5138 O O . LEU C 1 175 ? -2.316 -22.872 15.285 1.00 23.00 175 LEU C O 1
ATOM 5143 N N . ARG C 1 176 ? -2.251 -21.822 17.305 1.00 22.00 176 ARG C N 1
ATOM 5144 C CA . ARG C 1 176 ? -2.990 -22.927 17.953 1.00 21.06 176 ARG C CA 1
ATOM 5145 C C . ARG C 1 176 ? -4.394 -23.014 17.389 1.00 21.31 176 ARG C C 1
ATOM 5146 O O . ARG C 1 176 ? -4.924 -24.129 17.246 1.00 21.37 176 ARG C O 1
ATOM 5154 N N . SER C 1 177 ? -4.991 -21.864 17.052 1.00 21.78 177 SER C N 1
ATOM 5155 C CA . SER C 1 177 ? -6.321 -21.906 16.452 1.00 22.54 177 SER C CA 1
ATOM 5156 C C . SER C 1 177 ? -6.295 -22.641 15.114 1.00 20.34 177 SER C C 1
ATOM 5157 O O . SER C 1 177 ? -7.214 -23.416 14.827 1.00 21.60 177 SER C O 1
ATOM 5160 N N . ALA C 1 178 ? -5.253 -22.426 14.335 1.00 19.98 178 ALA C N 1
ATOM 5161 C CA . ALA C 1 178 ? -5.184 -23.065 13.026 1.00 20.22 178 ALA C CA 1
ATOM 5162 C C . ALA C 1 178 ? -4.929 -24.567 13.159 1.00 22.06 178 ALA C C 1
ATOM 5163 O O . ALA C 1 178 ? -5.493 -25.364 12.398 1.00 22.01 178 ALA C O 1
ATOM 5165 N N . VAL C 1 179 ? -4.097 -24.971 14.120 1.00 20.99 179 VAL C N 1
ATOM 5166 C CA . VAL C 1 179 ? -3.853 -26.402 14.336 1.00 21.55 179 VAL C CA 1
ATOM 5167 C C . VAL C 1 179 ? -5.092 -27.122 14.850 1.00 20.61 179 VAL C C 1
ATOM 5168 O O . VAL C 1 179 ? -5.388 -28.278 14.467 1.00 21.33 179 VAL C O 1
ATOM 5172 N N . ILE C 1 180 ? -5.823 -26.450 15.738 1.00 20.56 180 ILE C N 1
ATOM 5173 C CA . ILE C 1 180 ? -7.098 -27.015 16.203 1.00 20.13 180 ILE C CA 1
ATOM 5174 C C . ILE C 1 180 ? -8.111 -27.117 15.086 1.00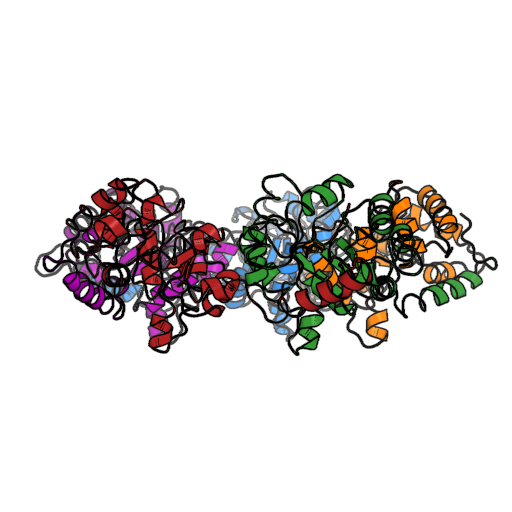 21.34 180 ILE C C 1
ATOM 5175 O O . ILE C 1 180 ? -8.905 -28.082 15.019 1.00 21.87 180 ILE C O 1
ATOM 5180 N N . GLY C 1 181 ? -8.151 -26.087 14.226 1.00 22.00 181 GLY C N 1
ATOM 5181 C CA . GLY C 1 181 ? -9.132 -26.093 13.172 1.00 21.43 181 GLY C CA 1
ATOM 5182 C C . GLY C 1 181 ? -10.270 -25.102 13.363 1.00 21.77 181 GLY C C 1
ATOM 5183 O O . GLY C 1 181 ? -11.346 -25.313 12.791 1.00 23.04 181 GLY C O 1
ATOM 5184 N N . ALA C 1 182 ? -10.049 -24.047 14.132 1.00 23.25 182 ALA C N 1
ATOM 5185 C CA . ALA C 1 182 ? -11.102 -23.040 14.232 1.00 22.07 182 ALA C CA 1
ATOM 5186 C C . ALA C 1 182 ? -11.410 -22.460 12.865 1.00 23.13 182 ALA C C 1
ATOM 5187 O O . ALA C 1 182 ? -10.504 -22.339 11.984 1.00 24.36 182 ALA C O 1
ATOM 5189 N N . ASP C 1 183 ? -12.660 -22.026 12.669 1.00 24.40 183 ASP C N 1
ATOM 5190 C CA . ASP C 1 183 ? -13.057 -21.522 11.336 1.00 24.38 183 ASP C CA 1
ATOM 5191 C C . ASP C 1 183 ? -12.478 -20.125 11.050 1.00 23.39 183 ASP C C 1
ATOM 5192 O O . ASP C 1 183 ? -12.085 -19.830 9.909 1.00 26.48 183 ASP C O 1
ATOM 5197 N N . VAL C 1 184 ? -12.433 -19.284 12.064 1.00 24.12 184 VAL C N 1
ATOM 5198 C CA . VAL C 1 184 ? -11.998 -17.908 11.902 1.00 25.03 184 VAL C CA 1
ATOM 5199 C C . VAL C 1 184 ? -11.185 -17.502 13.117 1.00 24.45 184 VAL C C 1
ATOM 5200 O O . VAL C 1 184 ? -11.453 -17.989 14.209 1.00 23.93 184 VAL C O 1
ATOM 5204 N N . VAL C 1 185 ? -10.235 -16.582 12.918 1.00 24.13 185 VAL C N 1
ATOM 5205 C CA . VAL C 1 185 ? -9.624 -15.823 13.999 1.00 25.47 185 VAL C CA 1
ATOM 5206 C C . VAL C 1 185 ? -9.886 -14.365 13.737 1.00 25.74 185 VAL C C 1
ATOM 5207 O O . VAL C 1 185 ? -9.872 -13.946 12.595 1.00 26.27 185 VAL C O 1
ATOM 5211 N N . THR C 1 186 ? -10.169 -13.608 14.771 1.00 26.05 186 THR C N 1
ATOM 5212 C CA . THR C 1 186 ? -10.148 -12.158 14.595 1.00 27.28 186 THR C CA 1
ATOM 5213 C C . THR C 1 186 ? -8.989 -11.559 15.401 1.00 29.28 186 THR C C 1
ATOM 5214 O O . THR C 1 186 ? -8.785 -11.877 16.586 1.00 29.11 186 THR C O 1
ATOM 5218 N N . VAL C 1 187 ? -8.179 -10.725 14.746 1.00 29.99 187 VAL C N 1
ATOM 5219 C CA . VAL C 1 187 ? -6.925 -10.274 15.342 1.00 28.31 187 VAL C CA 1
ATOM 5220 C C . VAL C 1 187 ? -6.773 -8.777 15.352 1.00 31.27 187 VAL C C 1
ATOM 5221 O O . VAL C 1 187 ? -7.177 -8.126 14.389 1.00 32.22 187 VAL C O 1
ATOM 5225 N N . PRO C 1 188 ? -6.171 -8.232 16.411 1.00 30.43 188 PRO C N 1
ATOM 5226 C CA . PRO C 1 188 ? -5.823 -6.798 16.310 1.00 31.09 188 PRO C CA 1
ATOM 5227 C C . PRO C 1 188 ? -4.786 -6.550 15.226 1.00 33.59 188 PRO C C 1
ATOM 5228 O O . PRO C 1 188 ? -4.068 -7.438 14.803 1.00 30.81 188 PRO C O 1
ATOM 5232 N N . PHE C 1 189 ? -4.685 -5.300 14.784 1.00 35.29 189 PHE C N 1
ATOM 5233 C CA . PHE C 1 189 ? -3.824 -4.995 13.649 1.00 33.21 189 PHE C CA 1
ATOM 5234 C C . PHE C 1 189 ? -2.343 -5.325 13.890 1.00 35.06 189 PHE C C 1
ATOM 5235 O O . PHE C 1 189 ? -1.670 -5.846 12.990 1.00 36.60 189 PHE C O 1
ATOM 5243 N N . ASN C 1 190 ? -1.828 -5.037 15.081 1.00 35.69 190 ASN C N 1
ATOM 5244 C CA . ASN C 1 190 ? -0.415 -5.311 15.391 1.00 39.72 190 ASN C CA 1
ATOM 5245 C C . ASN C 1 190 ? -0.108 -6.809 15.309 1.00 32.94 190 ASN C C 1
ATOM 5246 O O . ASN C 1 190 ? 0.949 -7.223 14.795 1.00 36.87 190 ASN C O 1
ATOM 5251 N N . VAL C 1 191 ? -1.067 -7.601 15.769 1.00 30.98 191 VAL C N 1
ATOM 5252 C CA . VAL C 1 191 ? -0.941 -9.045 15.628 1.00 29.92 191 VAL C CA 1
ATOM 5253 C C . VAL C 1 191 ? -0.958 -9.431 14.151 1.00 28.77 191 VAL C C 1
ATOM 5254 O O . VAL C 1 191 ? -0.073 -10.174 13.688 1.00 29.56 191 VAL C O 1
ATOM 5258 N N . LEU C 1 192 ? -1.949 -8.927 13.419 1.00 28.79 192 LEU C N 1
ATOM 5259 C CA . LEU C 1 192 ? -2.005 -9.192 11.982 1.00 32.30 192 LEU C CA 1
ATOM 5260 C C . LEU C 1 192 ? -0.671 -8.932 11.294 1.00 32.17 192 LEU C C 1
ATOM 5261 O O . LEU C 1 192 ? -0.170 -9.763 10.537 1.00 34.29 192 LEU C O 1
ATOM 5266 N N . LYS C 1 193 ? -0.089 -7.775 11.574 1.00 35.54 193 LYS C N 1
ATOM 5267 C CA . LYS C 1 193 ? 1.161 -7.387 10.940 1.00 38.87 193 LYS C CA 1
ATOM 5268 C C . LYS C 1 193 ? 2.280 -8.354 11.330 1.00 39.64 193 LYS C C 1
ATOM 5269 O O . LYS C 1 193 ? 3.134 -8.723 10.494 1.00 39.52 193 LYS C O 1
ATOM 5275 N N . SER C 1 194 ? 2.277 -8.802 12.582 1.00 35.52 194 SER C N 1
ATOM 5276 C CA . SER C 1 194 ? 3.368 -9.655 12.979 1.00 31.20 194 SER C CA 1
ATOM 5277 C C . SER C 1 194 ? 3.271 -11.032 12.269 1.00 31.72 194 SER C C 1
ATOM 5278 O O . SER C 1 194 ? 4.284 -11.695 12.096 1.00 30.75 194 SER C O 1
ATOM 5281 N N . LEU C 1 195 ? 2.062 -11.437 11.878 1.00 30.82 195 LEU C N 1
ATOM 5282 C CA . LEU C 1 195 ? 1.941 -12.796 11.281 1.00 27.68 195 LEU C CA 1
ATOM 5283 C C . LEU C 1 195 ? 2.719 -12.995 9.963 1.00 30.70 195 LEU C C 1
ATOM 5284 O O . LEU C 1 195 ? 3.068 -14.153 9.611 1.00 28.56 195 LEU C O 1
ATOM 5289 N N . MET C 1 196 ? 2.971 -11.924 9.207 1.00 31.83 196 MET C N 1
ATOM 5290 C CA . MET C 1 196 ? 3.696 -12.106 7.946 1.00 34.04 196 MET C CA 1
ATOM 5291 C C . MET C 1 196 ? 5.229 -12.222 8.154 1.00 32.61 196 MET C C 1
ATOM 5292 O O . MET C 1 196 ? 5.962 -12.649 7.252 1.00 32.82 196 MET C O 1
ATOM 5297 N N . LYS C 1 197 ? 5.708 -11.830 9.328 1.00 30.59 197 LYS C N 1
ATOM 5298 C CA . LYS C 1 197 ? 7.134 -11.581 9.551 1.00 31.04 197 LYS C CA 1
ATOM 5299 C C . LYS C 1 197 ? 7.897 -12.705 10.221 1.00 32.99 197 LYS C C 1
ATOM 5300 O O . LYS C 1 197 ? 7.357 -13.405 11.062 1.00 32.23 197 LYS C O 1
ATOM 5306 N N . HIS C 1 198 ? 9.170 -12.828 9.858 1.00 30.63 198 HIS C N 1
ATOM 5307 C CA . HIS C 1 198 ? 10.113 -13.706 10.521 1.00 27.30 198 HIS C CA 1
ATOM 5308 C C . HIS C 1 198 ? 11.550 -13.233 10.282 1.00 28.25 198 HIS C C 1
ATOM 5309 O O . HIS C 1 198 ? 11.878 -12.820 9.174 1.00 29.00 198 HIS C O 1
ATOM 5316 N N . PRO C 1 199 ? 12.411 -13.284 11.317 1.00 29.33 199 PRO C N 1
ATOM 5317 C CA . PRO C 1 199 ? 13.765 -12.767 11.081 1.00 27.22 199 PRO C CA 1
ATOM 5318 C C . PRO C 1 199 ? 14.523 -13.541 10.018 1.00 27.23 199 PRO C C 1
ATOM 5319 O O . PRO C 1 199 ? 15.344 -12.975 9.299 1.00 29.32 199 PRO C O 1
ATOM 5323 N N . LYS C 1 200 ? 14.255 -14.848 9.891 1.00 26.34 200 LYS C N 1
ATOM 5324 C CA . LYS C 1 200 ? 14.955 -15.604 8.862 1.00 26.98 200 LYS C CA 1
ATOM 5325 C C . LYS C 1 200 ? 14.457 -15.292 7.455 1.00 29.69 200 LYS C C 1
ATOM 5326 O O . LYS C 1 200 ? 15.189 -15.535 6.486 1.00 27.93 200 LYS C O 1
ATOM 5332 N N . THR C 1 201 ? 13.230 -14.783 7.332 1.00 25.71 201 THR C N 1
ATOM 5333 C CA . THR C 1 201 ? 12.746 -14.290 6.017 1.00 28.29 201 THR C CA 1
ATOM 5334 C C . THR C 1 201 ? 13.520 -13.061 5.608 1.00 29.25 201 THR C C 1
ATOM 5335 O O . THR C 1 201 ? 14.033 -12.995 4.478 1.00 31.58 201 THR C O 1
ATOM 5339 N N . ASP C 1 202 ? 13.617 -12.096 6.523 1.00 30.67 202 ASP C N 1
ATOM 5340 C CA . ASP C 1 202 ? 14.406 -10.889 6.260 1.00 31.02 202 ASP C CA 1
ATOM 5341 C C . ASP C 1 202 ? 15.875 -11.223 5.938 1.00 34.44 202 ASP C C 1
ATOM 5342 O O . ASP C 1 202 ? 16.458 -10.718 4.954 1.00 33.18 202 ASP C O 1
ATOM 5347 N N A GLU C 1 203 ? 16.470 -12.067 6.776 0.46 31.54 203 GLU C N 1
ATOM 5348 N N B GLU C 1 203 ? 16.486 -12.071 6.760 0.54 31.50 203 GLU C N 1
ATOM 5349 C CA A GLU C 1 203 ? 17.854 -12.500 6.591 0.46 32.08 203 GLU C CA 1
ATOM 5350 C CA B GLU C 1 203 ? 17.890 -12.426 6.537 0.54 31.94 203 GLU C CA 1
ATOM 5351 C C A GLU C 1 203 ? 18.062 -13.150 5.214 0.46 32.09 203 GLU C C 1
ATOM 5352 C C B GLU C 1 203 ? 18.105 -13.186 5.212 0.54 31.99 203 GLU C C 1
ATOM 5353 O O A GLU C 1 203 ? 18.991 -12.796 4.473 0.46 33.63 203 GLU C O 1
ATOM 5354 O O B GLU C 1 203 ? 19.094 -12.943 4.502 0.54 31.89 203 GLU C O 1
ATOM 5365 N N . GLY C 1 204 ? 17.188 -14.094 4.875 1.00 31.03 204 GLY C N 1
ATOM 5366 C CA . GLY C 1 204 ? 17.296 -14.824 3.635 1.00 29.93 204 GLY C CA 1
ATOM 5367 C C . GLY C 1 204 ? 17.162 -13.939 2.413 1.00 30.67 204 GLY C C 1
ATOM 5368 O O . GLY C 1 204 ? 17.897 -14.133 1.427 1.00 32.08 204 GLY C O 1
ATOM 5369 N N . LEU C 1 205 ? 16.232 -12.987 2.483 1.00 31.01 205 LEU C N 1
ATOM 5370 C CA . LEU C 1 205 ? 16.095 -12.000 1.401 1.00 33.87 205 LEU C CA 1
ATOM 5371 C C . LEU C 1 205 ? 17.356 -11.175 1.237 1.00 36.19 205 LEU C C 1
ATOM 5372 O O . LEU C 1 205 ? 17.828 -10.905 0.104 1.00 38.98 205 LEU C O 1
ATOM 5377 N N . ALA C 1 206 ? 17.918 -10.739 2.354 1.00 35.90 206 ALA C N 1
ATOM 5378 C CA . ALA C 1 206 ? 19.109 -9.894 2.279 1.00 38.74 206 ALA C CA 1
ATOM 5379 C C . ALA C 1 206 ? 20.244 -10.647 1.604 1.00 38.52 206 ALA C C 1
ATOM 5380 O O . ALA C 1 206 ? 21.007 -10.075 0.784 1.00 37.70 206 ALA C O 1
ATOM 5382 N N . LYS C 1 207 ? 20.361 -11.928 1.950 1.00 36.62 207 LYS C N 1
ATOM 5383 C CA . LYS C 1 207 ? 21.437 -12.740 1.407 1.00 35.21 207 LYS C CA 1
ATOM 5384 C C . LYS C 1 207 ? 21.232 -13.052 -0.073 1.00 35.45 207 LYS C C 1
ATOM 5385 O O . LYS C 1 207 ? 22.178 -13.014 -0.852 1.00 36.64 207 LYS C O 1
ATOM 5391 N N . PHE C 1 208 ? 19.997 -13.349 -0.462 1.00 34.40 208 PHE C N 1
ATOM 5392 C CA . PHE C 1 208 ? 19.687 -13.528 -1.894 1.00 34.88 208 PHE C CA 1
ATOM 5393 C C . PHE C 1 208 ? 20.034 -12.284 -2.688 1.00 36.09 208 PHE C C 1
ATOM 5394 O O . PHE C 1 208 ? 20.562 -12.388 -3.811 1.00 40.31 208 PHE C O 1
ATOM 5402 N N . LEU C 1 209 ? 19.745 -11.106 -2.120 1.00 37.30 209 LEU C N 1
ATOM 5403 C CA . LEU C 1 209 ? 20.050 -9.859 -2.828 1.00 37.87 209 LEU C CA 1
ATOM 5404 C C . LEU C 1 209 ? 21.555 -9.677 -2.998 1.00 44.57 209 LEU C C 1
ATOM 5405 O O . LEU C 1 209 ? 22.055 -9.383 -4.117 1.00 47.92 209 LEU C O 1
ATOM 5410 N N . GLU C 1 210 ? 22.276 -9.821 -1.888 1.00 41.65 210 GLU C N 1
ATOM 5411 C CA . GLU C 1 210 ? 23.731 -9.730 -1.927 1.00 41.10 210 GLU C CA 1
ATOM 5412 C C . GLU C 1 210 ? 24.371 -10.727 -2.916 1.00 41.13 210 GLU C C 1
ATOM 5413 O O . GLU C 1 210 ? 25.261 -10.361 -3.704 1.00 42.63 210 GLU C O 1
ATOM 5419 N N . ASP C 1 211 ? 23.915 -11.975 -2.906 1.00 41.70 211 ASP C N 1
ATOM 5420 C CA . ASP C 1 211 ? 24.446 -12.963 -3.848 1.00 40.95 211 ASP C CA 1
ATOM 5421 C C . ASP C 1 211 ? 24.111 -12.638 -5.309 1.00 44.71 211 ASP C C 1
ATOM 5422 O O . ASP C 1 211 ? 24.942 -12.862 -6.216 1.00 44.33 211 ASP C O 1
ATOM 5427 N N . TRP C 1 212 ? 22.909 -12.115 -5.551 1.00 40.00 212 TRP C N 1
ATOM 5428 C CA . TRP C 1 212 ? 22.492 -11.803 -6.918 1.00 41.43 212 TRP C CA 1
ATOM 5429 C C . TRP C 1 212 ? 23.292 -10.632 -7.492 1.00 42.30 212 TRP C C 1
ATOM 5430 O O . TRP C 1 212 ? 23.577 -10.614 -8.694 1.00 43.18 212 TRP C O 1
ATOM 5441 N N . LYS C 1 213 ? 23.622 -9.664 -6.636 1.00 44.72 213 LYS C N 1
ATOM 5442 C CA . LYS C 1 213 ? 24.445 -8.525 -7.068 1.00 44.80 213 LYS C CA 1
ATOM 5443 C C . LYS C 1 213 ? 25.772 -8.956 -7.699 1.00 46.07 213 LYS C C 1
ATOM 5444 O O . LYS C 1 213 ? 26.305 -8.256 -8.588 1.00 47.62 213 LYS C O 1
ATOM 5450 N N . LYS C 1 214 ? 26.309 -10.082 -7.239 1.00 58.50 214 LYS C N 1
ATOM 5451 C CA . LYS C 1 214 ? 27.556 -10.642 -7.771 1.00 61.39 214 LYS C CA 1
ATOM 5452 C C . LYS C 1 214 ? 27.507 -10.879 -9.278 1.00 63.13 214 LYS C C 1
ATOM 5453 O O . LYS C 1 214 ? 28.520 -10.744 -9.961 1.00 70.56 214 LYS C O 1
ATOM 5459 N N . VAL C 1 215 ? 26.334 -11.220 -9.797 1.00 56.76 215 VAL C N 1
ATOM 5460 C CA . VAL C 1 215 ? 26.185 -11.534 -11.220 1.00 57.14 215 VAL C CA 1
ATOM 5461 C C . VAL C 1 215 ? 25.233 -10.579 -11.938 1.00 61.24 215 VAL C C 1
ATOM 5462 O O . VAL C 1 215 ? 25.035 -10.658 -13.153 1.00 64.51 215 VAL C O 1
ATOM 5466 N N . SER C 1 216 ? 24.643 -9.672 -11.183 1.00 58.13 216 SER C N 1
ATOM 5467 C CA . SER C 1 216 ? 23.817 -8.640 -11.772 1.00 57.26 216 SER C CA 1
ATOM 5468 C C . SER C 1 216 ? 23.936 -7.398 -10.926 1.00 58.04 216 SER C C 1
ATOM 5469 O O . SER C 1 216 ? 23.245 -7.256 -9.917 1.00 60.07 216 SER C O 1
ATOM 5472 N N . PRO C 1 217 ? 24.830 -6.490 -11.337 1.00 60.06 217 PRO C N 1
ATOM 5473 C CA . PRO C 1 217 ? 25.091 -5.236 -10.629 1.00 66.49 217 PRO C CA 1
ATOM 5474 C C . PRO C 1 217 ? 23.822 -4.432 -10.365 1.00 67.91 217 PRO C C 1
ATOM 5475 O O . PRO C 1 217 ? 23.684 -3.872 -9.281 1.00 72.42 217 PRO C O 1
ATOM 5479 N N . ASP C 1 218 ? 22.908 -4.387 -11.328 1.00 69.22 218 ASP C N 1
ATOM 5480 C CA . ASP C 1 218 ? 21.713 -3.559 -11.185 1.00 74.77 218 ASP C CA 1
ATOM 5481 C C . ASP C 1 218 ? 20.661 -4.228 -10.309 1.00 68.92 218 ASP C C 1
ATOM 5482 O O . ASP C 1 218 ? 19.637 -3.628 -9.985 1.00 65.50 218 ASP C O 1
ATOM 5487 N N . GLY C 1 219 ? 20.928 -5.476 -9.933 1.00 66.09 219 GLY C N 1
ATOM 5488 C CA . GLY C 1 219 ? 20.065 -6.211 -9.027 1.00 61.22 219 GLY C CA 1
ATOM 5489 C C . GLY C 1 219 ? 18.710 -6.579 -9.612 1.00 63.98 219 GLY C C 1
ATOM 5490 O O . GLY C 1 219 ? 17.768 -6.864 -8.873 1.00 61.78 219 GLY C O 1
ATOM 5491 N N . LYS C 1 220 ? 18.606 -6.585 -10.939 1.00 69.16 220 LYS C N 1
ATOM 5492 C CA . LYS C 1 220 ? 17.337 -6.894 -11.596 1.00 65.84 220 LYS C CA 1
ATOM 5493 C C . LYS C 1 220 ? 17.334 -8.300 -12.212 1.00 61.05 220 LYS C C 1
ATOM 5494 O O . LYS C 1 220 ? 18.382 -8.926 -12.357 1.00 56.24 220 LYS C O 1
ATOM 5500 N N . LEU C 1 221 ? 16.148 -8.788 -12.566 1.00 60.75 221 LEU C N 1
ATOM 5501 C CA . LEU C 1 221 ? 16.011 -10.066 -13.262 1.00 55.90 221 LEU C CA 1
ATOM 5502 C C . LEU C 1 221 ? 15.564 -9.855 -14.706 1.00 58.53 221 LEU C C 1
ATOM 5503 O O . LEU C 1 221 ? 14.361 -9.776 -14.989 1.00 59.36 221 LEU C O 1
ATOM 5508 N N . ILE C 1 222 ? 16.536 -9.782 -15.614 1.00 54.67 222 ILE C N 1
ATOM 5509 C CA . ILE C 1 222 ? 16.268 -9.488 -17.023 1.00 55.38 222 ILE C CA 1
ATOM 5510 C C . ILE C 1 222 ? 16.140 -10.786 -17.810 1.00 58.97 222 ILE C C 1
ATOM 5511 O O . ILE C 1 222 ? 17.124 -11.504 -18.010 1.00 56.08 222 ILE C O 1
ATOM 5516 N N . LEU C 1 223 ? 14.921 -11.088 -18.240 1.00 58.79 223 LEU C N 1
ATOM 5517 C CA . LEU C 1 223 ? 14.632 -12.327 -18.946 1.00 53.08 223 LEU C CA 1
ATOM 5518 C C . LEU C 1 223 ? 13.860 -12.001 -20.211 1.00 64.12 223 LEU C C 1
ATOM 5519 O O . LEU C 1 223 ? 13.376 -10.876 -20.364 1.00 68.06 223 LEU C O 1
ATOM 5525 N N . MET D 1 1 ? -26.162 -31.692 20.359 1.00 33.81 1 MET D N 1
ATOM 5526 C CA . MET D 1 1 ? -26.615 -32.396 21.556 1.00 29.90 1 MET D CA 1
ATOM 5527 C C . MET D 1 1 ? -27.926 -31.736 21.964 1.00 33.74 1 MET D C 1
ATOM 5528 O O . MET D 1 1 ? -27.969 -30.503 22.075 1.00 36.72 1 MET D O 1
ATOM 5533 N N . LYS D 1 2 ? -29.008 -32.512 22.130 1.00 27.68 2 LYS D N 1
ATOM 5534 C CA . LYS D 1 2 ? -30.272 -31.950 22.611 1.00 28.03 2 LYS D CA 1
ATOM 5535 C C . LYS D 1 2 ? -30.151 -31.779 24.109 1.00 27.54 2 LYS D C 1
ATOM 5536 O O . LYS D 1 2 ? -29.395 -32.485 24.758 1.00 26.79 2 LYS D O 1
ATOM 5542 N N . ILE D 1 3 ? -30.875 -30.815 24.660 1.00 28.12 3 ILE D N 1
ATOM 5543 C CA . ILE D 1 3 ? -30.903 -30.547 26.087 1.00 27.92 3 ILE D CA 1
ATOM 5544 C C . ILE D 1 3 ? -32.337 -30.633 26.557 1.00 28.00 3 ILE D C 1
ATOM 5545 O O . ILE D 1 3 ? -33.207 -29.839 26.112 1.00 28.84 3 ILE D O 1
ATOM 5550 N N . PHE D 1 4 ? -32.629 -31.639 27.381 1.00 27.26 4 PHE D N 1
ATOM 5551 C CA . PHE D 1 4 ? -33.955 -31.777 27.954 1.00 27.41 4 PHE D CA 1
ATOM 5552 C C . PHE D 1 4 ? -33.934 -31.252 29.395 1.00 27.56 4 PHE D C 1
ATOM 5553 O O . PHE D 1 4 ? -32.857 -31.184 30.002 1.00 27.34 4 PHE D O 1
ATOM 5561 N N . LEU D 1 5 ? -35.110 -30.917 29.921 1.00 28.04 5 LEU D N 1
ATOM 5562 C CA . LEU D 1 5 ? -35.254 -30.543 31.325 1.00 28.50 5 LEU D CA 1
ATOM 5563 C C . LEU D 1 5 ? -35.748 -31.748 32.088 1.00 27.77 5 LEU D C 1
ATOM 5564 O O . LEU D 1 5 ? -36.699 -32.389 31.666 1.00 27.85 5 LEU D O 1
ATOM 5569 N N . ASP D 1 6 ? -35.108 -32.059 33.228 1.00 27.55 6 ASP D N 1
ATOM 5570 C CA . ASP D 1 6 ? -35.439 -33.218 34.045 1.00 27.19 6 ASP D CA 1
ATOM 5571 C C . ASP D 1 6 ? -36.228 -32.782 35.262 1.00 28.62 6 ASP D C 1
ATOM 5572 O O . ASP D 1 6 ? -35.639 -32.521 36.313 1.00 28.20 6 ASP D O 1
ATOM 5577 N N . THR D 1 7 ? -37.543 -32.674 35.112 1.00 28.34 7 THR D N 1
ATOM 5578 C CA . THR D 1 7 ? -38.393 -32.157 36.174 1.00 29.16 7 THR D CA 1
ATOM 5579 C C . THR D 1 7 ? -39.838 -32.395 35.787 1.00 30.23 7 THR D C 1
ATOM 5580 O O . THR D 1 7 ? -40.138 -32.649 34.626 1.00 29.38 7 THR D O 1
ATOM 5584 N N . ALA D 1 8 ? -40.744 -32.337 36.762 1.00 30.21 8 ALA D N 1
ATOM 5585 C CA . ALA D 1 8 ? -42.172 -32.317 36.453 1.00 30.84 8 ALA D CA 1
ATOM 5586 C C . ALA D 1 8 ? -42.821 -31.019 36.943 1.00 32.52 8 ALA D C 1
ATOM 5587 O O . ALA D 1 8 ? -44.041 -30.878 36.958 1.00 36.37 8 ALA D O 1
ATOM 5589 N N . ASN D 1 9 ? -41.974 -30.071 37.330 1.00 32.73 9 ASN D N 1
ATOM 5590 C CA . ASN D 1 9 ? -42.449 -28.771 37.793 1.00 34.40 9 ASN D CA 1
ATOM 5591 C C . ASN D 1 9 ? -42.841 -27.936 36.567 1.00 34.64 9 ASN D C 1
ATOM 5592 O O . ASN D 1 9 ? -41.984 -27.534 35.752 1.00 33.81 9 ASN D O 1
ATOM 5597 N N . ILE D 1 10 ? -44.147 -27.701 36.442 1.00 36.80 10 ILE D N 1
ATOM 5598 C CA . ILE D 1 10 ? -44.689 -26.897 35.355 1.00 41.74 10 ILE D CA 1
ATOM 5599 C C . ILE D 1 10 ? -44.071 -25.498 35.246 1.00 39.03 10 ILE D C 1
ATOM 5600 O O . ILE D 1 10 ? -43.846 -25.016 34.146 1.00 37.75 10 ILE D O 1
ATOM 5605 N N . ASP D 1 11 ? -43.810 -24.831 36.370 1.00 37.51 11 ASP D N 1
ATOM 5606 C CA . ASP D 1 11 ? -43.228 -23.498 36.288 1.00 37.84 11 ASP D CA 1
ATOM 5607 C C . ASP D 1 11 ? -41.813 -23.511 35.712 1.00 36.62 11 ASP D C 1
ATOM 5608 O O . ASP D 1 11 ? -41.455 -22.652 34.898 1.00 40.25 11 ASP D O 1
ATOM 5613 N N . GLU D 1 12 ? -41.016 -24.491 36.131 1.00 35.15 12 GLU D N 1
ATOM 5614 C CA . GLU D 1 12 ? -39.663 -24.631 35.596 1.00 34.45 12 GLU D CA 1
ATOM 5615 C C . GLU D 1 12 ? -39.713 -24.932 34.104 1.00 34.41 12 GLU D C 1
ATOM 5616 O O . GLU D 1 12 ? -38.947 -24.372 33.335 1.00 34.34 12 GLU D O 1
ATOM 5622 N N . ILE D 1 13 ? -40.639 -25.800 33.712 1.00 34.21 13 ILE D N 1
ATOM 5623 C CA . ILE D 1 13 ? -40.779 -26.189 32.312 1.00 33.83 13 ILE D CA 1
ATOM 5624 C C . ILE D 1 13 ? -41.228 -25.002 31.459 1.00 35.19 13 ILE D C 1
ATOM 5625 O O . ILE D 1 13 ? -40.662 -24.754 30.409 1.00 34.83 13 ILE D O 1
ATOM 5630 N N A ARG D 1 14 ? -42.221 -24.259 31.937 0.64 35.42 14 ARG D N 1
ATOM 5631 N N B ARG D 1 14 ? -42.217 -24.254 31.937 0.36 35.85 14 ARG D N 1
ATOM 5632 C CA A ARG D 1 14 ? -42.670 -23.077 31.217 0.64 38.48 14 ARG D CA 1
ATOM 5633 C CA B ARG D 1 14 ? -42.675 -23.077 31.214 0.36 38.51 14 ARG D CA 1
ATOM 5634 C C A ARG D 1 14 ? -41.535 -22.087 31.069 0.64 38.35 14 ARG D C 1
ATOM 5635 C C B ARG D 1 14 ? -41.542 -22.077 31.071 0.36 38.46 14 ARG D C 1
ATOM 5636 O O A ARG D 1 14 ? -41.303 -21.555 29.988 0.64 39.47 14 ARG D O 1
ATOM 5637 O O B ARG D 1 14 ? -41.321 -21.530 29.993 0.36 39.47 14 ARG D O 1
ATOM 5652 N N . THR D 1 15 ? -40.811 -21.852 32.159 1.00 37.69 15 THR D N 1
ATOM 5653 C CA . THR D 1 15 ? -39.673 -20.936 32.115 1.00 39.36 15 THR D CA 1
ATOM 5654 C C . THR D 1 15 ? -38.590 -21.359 31.104 1.00 37.38 15 THR D C 1
ATOM 5655 O O . THR D 1 15 ? -38.146 -20.571 30.269 1.00 39.75 15 THR D O 1
ATOM 5659 N N . GLY D 1 16 ? -38.146 -22.614 31.182 1.00 35.41 16 GLY D N 1
ATOM 5660 C CA . GLY D 1 16 ? -37.133 -23.085 30.247 1.00 34.73 16 GLY D CA 1
ATOM 5661 C C . GLY D 1 16 ? -37.600 -23.097 28.794 1.00 39.11 16 GLY D C 1
ATOM 5662 O O . GLY D 1 16 ? -36.827 -22.829 27.877 1.00 37.26 16 GLY D O 1
ATOM 5663 N N . VAL D 1 17 ? -38.859 -23.441 28.576 1.00 37.96 17 VAL D N 1
ATOM 5664 C CA . VAL D 1 17 ? -39.388 -23.480 27.221 1.00 41.69 17 VAL D CA 1
ATOM 5665 C C . VAL D 1 17 ? -39.417 -22.056 26.693 1.00 45.25 17 VAL D C 1
ATOM 5666 O O . VAL D 1 17 ? -39.012 -21.792 25.565 1.00 52.49 17 VAL D O 1
ATOM 5670 N N . ASN D 1 18 ? -39.850 -21.127 27.532 1.00 44.52 18 ASN D N 1
ATOM 5671 C CA . ASN D 1 18 ? -39.869 -19.736 27.118 1.00 47.64 18 ASN D CA 1
ATOM 5672 C C . ASN D 1 18 ? -38.473 -19.168 26.925 1.00 47.01 18 ASN D C 1
ATOM 5673 O O . ASN D 1 18 ? -38.298 -18.187 26.205 1.00 48.04 18 ASN D O 1
ATOM 5678 N N . TRP D 1 19 ? -37.460 -19.800 27.518 1.00 41.89 19 TRP D N 1
ATOM 5679 C CA . TRP D 1 19 ? -36.099 -19.386 27.210 1.00 45.12 19 TRP D CA 1
ATOM 5680 C C . TRP D 1 19 ? -35.691 -19.785 25.804 1.00 42.94 19 TRP D C 1
ATOM 5681 O O . TRP D 1 19 ? -34.736 -19.231 25.255 1.00 41.89 19 TRP D O 1
ATOM 5692 N N . GLY D 1 20 ? -36.368 -20.793 25.247 1.00 42.00 20 GLY D N 1
ATOM 5693 C CA . GLY D 1 20 ? -36.033 -21.297 23.933 1.00 35.76 20 GLY D CA 1
ATOM 5694 C C . GLY D 1 20 ? -34.882 -22.299 23.882 1.00 45.62 20 GLY D C 1
ATOM 5695 O O . GLY D 1 20 ? -34.370 -22.584 22.804 1.00 50.53 20 GLY D O 1
ATOM 5696 N N . ILE D 1 21 ? -34.466 -22.834 25.028 1.00 42.45 21 ILE D N 1
ATOM 5697 C CA . ILE D 1 21 ? -33.285 -23.710 25.034 1.00 39.81 21 ILE D CA 1
ATOM 5698 C C . ILE D 1 21 ? -33.568 -25.164 25.404 1.00 40.18 21 ILE D C 1
ATOM 5699 O O . ILE D 1 21 ? -32.663 -26.005 25.431 1.00 44.17 21 ILE D O 1
ATOM 5704 N N . VAL D 1 22 ? -34.831 -25.450 25.676 1.00 37.85 22 VAL D N 1
ATOM 5705 C CA . VAL D 1 22 ? -35.251 -26.763 26.124 1.00 33.69 22 VAL D CA 1
ATOM 5706 C C . VAL D 1 22 ? -35.887 -27.546 24.977 1.00 29.19 22 VAL D C 1
ATOM 5707 O O . VAL D 1 22 ? -36.896 -27.097 24.375 1.00 31.23 22 VAL D O 1
ATOM 5711 N N . ASP D 1 23 ? -35.337 -28.702 24.683 1.00 28.05 23 ASP D N 1
ATOM 5712 C CA . ASP D 1 23 ? -35.718 -29.509 23.513 1.00 28.23 23 ASP D CA 1
ATOM 5713 C C . ASP D 1 23 ? -36.669 -30.649 23.875 1.00 30.58 23 ASP D C 1
ATOM 5714 O O . ASP D 1 23 ? -37.158 -31.356 22.994 1.00 30.21 23 ASP D O 1
ATOM 5719 N N . GLY D 1 24 ? -36.937 -30.816 25.168 1.00 29.12 24 GLY D N 1
ATOM 5720 C CA . GLY D 1 24 ? -37.797 -31.879 25.628 1.00 27.46 24 GLY D CA 1
ATOM 5721 C C . GLY D 1 24 ? -37.720 -31.993 27.139 1.00 29.45 24 GLY D C 1
ATOM 5722 O O . GLY D 1 24 ? -37.030 -31.199 27.784 1.00 27.68 24 GLY D O 1
ATOM 5723 N N . VAL D 1 25 ? -38.436 -32.965 27.701 1.00 27.18 25 VAL D N 1
ATOM 5724 C CA . VAL D 1 25 ? -38.536 -33.108 29.168 1.00 27.57 25 VAL D CA 1
ATOM 5725 C C . VAL D 1 25 ? -38.496 -34.585 29.520 1.00 26.81 25 VAL D C 1
ATOM 5726 O O . VAL D 1 25 ? -39.062 -35.419 28.833 1.00 28.79 25 VAL D O 1
ATOM 5730 N N . THR D 1 26 ? -37.775 -34.912 30.585 1.00 26.68 26 THR D N 1
ATOM 5731 C CA . THR D 1 26 ? -37.894 -36.228 31.185 1.00 26.28 26 THR D CA 1
ATOM 5732 C C . THR D 1 26 ? -38.535 -36.128 32.573 1.00 27.19 26 THR D C 1
ATOM 5733 O O . THR D 1 26 ? -38.260 -35.195 33.325 1.00 27.91 26 THR D O 1
ATOM 5737 N N . THR D 1 27 ? -39.390 -37.097 32.900 1.00 28.20 27 THR D N 1
ATOM 5738 C CA . THR D 1 27 ? -39.979 -37.196 34.239 1.00 28.14 27 THR D CA 1
ATOM 5739 C C . THR D 1 27 ? -39.759 -38.605 34.766 1.00 27.66 27 THR D C 1
ATOM 5740 O O . THR D 1 27 ? -39.261 -39.467 34.037 1.00 28.15 27 THR D O 1
ATOM 5744 N N . ASN D 1 28 ? -40.032 -38.817 36.043 1.00 28.40 28 ASN D N 1
ATOM 5745 C CA . ASN D 1 28 ? -39.972 -40.162 36.616 1.00 28.15 28 ASN D CA 1
ATOM 5746 C C . ASN D 1 28 ? -40.987 -40.170 37.732 1.00 29.34 28 ASN D C 1
ATOM 5747 O O . ASN D 1 28 ? -41.562 -39.116 38.054 1.00 30.28 28 ASN D O 1
ATOM 5752 N N . PRO D 1 29 ? -41.264 -41.337 38.328 1.00 29.43 29 PRO D N 1
ATOM 5753 C CA . PRO D 1 29 ? -42.340 -41.326 39.318 1.00 31.74 29 PRO D CA 1
ATOM 5754 C C . PRO D 1 29 ? -42.074 -40.446 40.561 1.00 31.90 29 PRO D C 1
ATOM 5755 O O . PRO D 1 29 ? -43.021 -39.922 41.168 1.00 33.79 29 PRO D O 1
ATOM 5759 N N . THR D 1 30 ? -40.808 -40.302 40.948 1.00 31.43 30 THR D N 1
ATOM 5760 C CA . THR D 1 30 ? -40.460 -39.468 42.096 1.00 32.51 30 THR D CA 1
ATOM 5761 C C . THR D 1 30 ? -40.717 -38.008 41.760 1.00 33.04 30 THR D C 1
ATOM 5762 O O . THR D 1 30 ? -41.361 -37.274 42.525 1.00 34.37 30 THR D O 1
ATOM 5766 N N . LEU D 1 31 ? -40.246 -37.600 40.588 1.00 32.09 31 LEU D N 1
ATOM 5767 C CA . LEU D 1 31 ? -40.446 -36.217 40.131 1.00 32.57 31 LEU D CA 1
ATOM 5768 C C . LEU D 1 31 ? -41.916 -35.843 40.035 1.00 33.49 31 LEU D C 1
ATOM 5769 O O . LEU D 1 31 ? -42.320 -34.733 40.416 1.00 35.53 31 LEU D O 1
ATOM 5774 N N . ILE D 1 32 ? -42.740 -36.768 39.545 1.00 33.10 32 ILE D N 1
ATOM 5775 C CA . ILE D 1 32 ? -44.151 -36.454 39.381 1.00 34.00 32 ILE D CA 1
ATOM 5776 C C . ILE D 1 32 ? -44.822 -36.433 40.757 1.00 40.38 32 ILE D C 1
ATOM 5777 O O . ILE D 1 32 ? -45.616 -35.524 41.067 1.00 37.67 32 ILE D O 1
ATOM 5782 N N . SER D 1 33 ? -44.482 -37.421 41.581 1.00 36.70 33 SER D N 1
ATOM 5783 C CA . SER D 1 33 ? -45.050 -37.502 42.936 1.00 40.31 33 SER D CA 1
ATOM 5784 C C . SER D 1 33 ? -44.742 -36.244 43.762 1.00 39.68 33 SER D C 1
ATOM 5785 O O . SER D 1 33 ? -45.553 -35.838 44.620 1.00 40.78 33 SER D O 1
ATOM 5788 N N . LYS D 1 34 ? -43.601 -35.607 43.513 1.00 39.19 34 LYS D N 1
ATOM 5789 C CA . LYS D 1 34 ? -43.283 -34.356 44.223 1.00 39.92 34 LYS D CA 1
ATOM 5790 C C . LYS D 1 34 ? -44.231 -33.200 43.868 1.00 41.78 34 LYS D C 1
ATOM 5791 O O . LYS D 1 34 ? -44.466 -32.303 44.682 1.00 42.36 34 LYS D O 1
ATOM 5797 N N . GLU D 1 35 ? -44.765 -33.215 42.644 1.00 38.94 35 GLU D N 1
ATOM 5798 C CA . GLU D 1 35 ? -45.600 -32.129 42.158 1.00 41.85 35 GLU D CA 1
ATOM 5799 C C . GLU D 1 35 ? -47.064 -32.417 42.399 1.00 43.57 35 GLU D C 1
ATOM 5800 O O . GLU D 1 35 ? -47.883 -31.505 42.415 1.00 42.20 35 GLU D O 1
ATOM 5806 N N . ALA D 1 36 ? -47.396 -33.689 42.554 1.00 45.72 36 ALA D N 1
ATOM 5807 C CA . ALA D 1 36 ? -48.790 -34.103 42.636 1.00 43.56 36 ALA D CA 1
ATOM 5808 C C . ALA D 1 36 ? -49.243 -34.044 44.074 1.00 50.38 36 ALA D C 1
ATOM 5809 O O . ALA D 1 36 ? -49.605 -35.064 44.660 1.00 55.74 36 ALA D O 1
ATOM 5811 N N . VAL D 1 37 ? -49.207 -32.839 44.637 1.00 49.97 37 VAL D N 1
ATOM 5812 C CA . VAL D 1 37 ? -49.579 -32.617 46.023 1.00 56.71 37 VAL D CA 1
ATOM 5813 C C . VAL D 1 37 ? -50.587 -31.472 46.119 1.00 60.88 37 VAL D C 1
ATOM 5814 O O . VAL D 1 37 ? -50.835 -30.765 45.137 1.00 55.72 37 VAL D O 1
ATOM 5818 N N . ASN D 1 38 ? -51.159 -31.304 47.308 1.00 66.99 38 ASN D N 1
ATOM 5819 C CA . ASN D 1 38 ? -52.092 -30.221 47.577 1.00 73.78 38 ASN D CA 1
ATOM 5820 C C . ASN D 1 38 ? -53.150 -30.125 46.498 1.00 69.89 38 ASN D C 1
ATOM 5821 O O . ASN D 1 38 ? -53.428 -29.044 45.990 1.00 68.35 38 ASN D O 1
ATOM 5826 N N . GLY D 1 39 ? -53.695 -31.277 46.121 1.00 64.87 39 GLY D N 1
ATOM 5827 C CA . GLY D 1 39 ? -54.782 -31.329 45.167 1.00 62.80 39 GLY D CA 1
ATOM 5828 C C . GLY D 1 39 ? -54.418 -31.610 43.718 1.00 59.14 39 GLY D C 1
ATOM 5829 O O . GLY D 1 39 ? -55.271 -32.088 42.970 1.00 58.37 39 GLY D O 1
ATOM 5830 N N . LYS D 1 40 ? -53.180 -31.314 43.314 1.00 53.93 40 LYS D N 1
ATOM 5831 C CA . LYS D 1 40 ? -52.780 -31.498 41.916 1.00 54.17 40 LYS D CA 1
ATOM 5832 C C . LYS D 1 40 ? -52.694 -32.985 41.599 1.00 52.28 40 LYS D C 1
ATOM 5833 O O . LYS D 1 40 ? -52.155 -33.748 42.384 1.00 53.24 40 LYS D O 1
ATOM 5839 N N . LYS D 1 41 ? -53.237 -33.399 40.458 1.00 45.13 41 LYS D N 1
ATOM 5840 C CA . LYS D 1 41 ? -53.301 -34.821 40.148 1.00 47.46 41 LYS D CA 1
ATOM 5841 C C . LYS D 1 41 ? -52.289 -35.158 39.060 1.00 43.69 41 LYS D C 1
ATOM 5842 O O . LYS D 1 41 ? -52.046 -34.356 38.148 1.00 44.23 41 LYS D O 1
ATOM 5848 N N . TYR D 1 42 ? -51.707 -36.338 39.164 1.00 38.52 42 TYR D N 1
ATOM 5849 C CA . TYR D 1 42 ? -50.605 -36.693 38.263 1.00 38.78 42 TYR D CA 1
ATOM 5850 C C . TYR D 1 42 ? -51.021 -36.657 36.795 1.00 41.29 42 TYR D C 1
ATOM 5851 O O . TYR D 1 42 ? -50.229 -36.299 35.939 1.00 39.04 42 TYR D O 1
ATOM 5860 N N . GLY D 1 43 ? -52.287 -36.964 36.519 1.00 40.50 43 GLY D N 1
ATOM 5861 C CA . GLY D 1 43 ? -52.755 -37.020 35.138 1.00 39.87 43 GLY D CA 1
ATOM 5862 C C . GLY D 1 43 ? -52.774 -35.646 34.492 1.00 42.89 43 GLY D C 1
ATOM 5863 O O . GLY D 1 43 ? -52.409 -35.477 33.314 1.00 41.35 43 GLY D O 1
ATOM 5864 N N . ASP D 1 44 ? -53.187 -34.651 35.279 1.00 42.21 44 ASP D N 1
ATOM 5865 C CA . ASP D 1 44 ? -53.220 -33.284 34.810 1.00 44.24 44 ASP D CA 1
ATOM 5866 C C . ASP D 1 44 ? -51.814 -32.765 34.587 1.00 41.46 44 ASP D C 1
ATOM 5867 O O . ASP D 1 44 ? -51.569 -32.046 33.630 1.00 42.05 44 ASP D O 1
ATOM 5872 N N . ILE D 1 45 ? -50.906 -33.120 35.491 1.00 41.21 45 ILE D N 1
ATOM 5873 C CA . ILE D 1 45 ? -49.515 -32.709 35.406 1.00 39.95 45 ILE D CA 1
ATOM 5874 C C . ILE D 1 45 ? -48.913 -33.257 34.103 1.00 37.41 45 ILE D C 1
ATOM 5875 O O . ILE D 1 45 ? -48.286 -32.510 33.317 1.00 39.22 45 ILE D O 1
ATOM 5880 N N . ILE D 1 46 ? -49.124 -34.552 33.866 1.00 37.20 46 ILE D N 1
ATOM 5881 C CA . ILE D 1 46 ? -48.575 -35.162 32.656 1.00 34.79 46 ILE D CA 1
ATOM 5882 C C . ILE D 1 46 ? -49.151 -34.508 31.398 1.00 37.89 46 ILE D C 1
ATOM 5883 O O . ILE D 1 46 ? -48.404 -34.115 30.474 1.00 36.05 46 ILE D O 1
ATOM 5888 N N A ARG D 1 47 ? -50.471 -34.336 31.368 0.58 34.42 47 ARG D N 1
ATOM 5889 N N B ARG D 1 47 ? -50.472 -34.358 31.351 0.42 37.02 47 ARG D N 1
ATOM 5890 C CA A ARG D 1 47 ? -51.076 -33.765 30.175 0.58 37.06 47 ARG D CA 1
ATOM 5891 C CA B ARG D 1 47 ? -51.075 -33.763 30.163 0.42 37.23 47 ARG D CA 1
ATOM 5892 C C A ARG D 1 47 ? -50.616 -32.325 29.934 0.58 37.62 47 ARG D C 1
ATOM 5893 C C B ARG D 1 47 ? -50.614 -32.322 29.935 0.42 37.69 47 ARG D C 1
ATOM 5894 O O A ARG D 1 47 ? -50.452 -31.886 28.777 0.58 38.60 47 ARG D O 1
ATOM 5895 O O B ARG D 1 47 ? -50.440 -31.880 28.78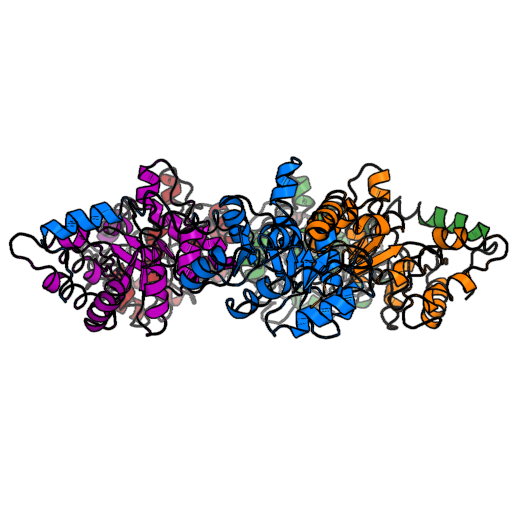4 0.42 38.45 47 ARG D O 1
ATOM 5910 N N . GLU D 1 48 ? -50.403 -31.598 31.032 1.00 37.21 48 GLU D N 1
ATOM 5911 C CA . GLU D 1 48 ? -50.015 -30.199 30.938 1.00 38.44 48 GLU D CA 1
ATOM 5912 C C . GLU D 1 48 ? -48.603 -30.079 30.380 1.00 39.67 48 GLU D C 1
ATOM 5913 O O . GLU D 1 48 ? -48.296 -29.192 29.557 1.00 37.93 48 GLU D O 1
ATOM 5919 N N . ILE D 1 49 ? -47.725 -30.986 30.816 1.00 35.52 49 ILE D N 1
ATOM 5920 C CA . ILE D 1 49 ? -46.385 -30.944 30.260 1.00 34.50 49 ILE D CA 1
ATOM 5921 C C . ILE D 1 49 ? -46.415 -31.302 28.778 1.00 34.38 49 ILE D C 1
ATOM 5922 O O . ILE D 1 49 ? -45.718 -30.663 27.973 1.00 33.73 49 ILE D O 1
ATOM 5927 N N . LEU D 1 50 ? -47.172 -32.344 28.424 1.00 33.98 50 LEU D N 1
ATOM 5928 C CA . LEU D 1 50 ? -47.284 -32.723 27.009 1.00 34.11 50 LEU D CA 1
ATOM 5929 C C . LEU D 1 50 ? -47.765 -31.555 26.147 1.00 38.94 50 LEU D C 1
ATOM 5930 O O . LEU D 1 50 ? -47.307 -31.394 25.002 1.00 39.33 50 LEU D O 1
ATOM 5935 N N . LYS D 1 51 ? -48.701 -30.761 26.666 1.00 37.50 51 LYS D N 1
ATOM 5936 C CA . LYS D 1 51 ? -49.192 -29.584 25.942 1.00 37.08 51 LYS D CA 1
ATOM 5937 C C . LYS D 1 51 ? -48.155 -28.461 25.793 1.00 39.82 51 LYS D C 1
ATOM 5938 O O . LYS D 1 51 ? -48.029 -27.853 24.721 1.00 42.60 51 LYS D O 1
ATOM 5944 N N . ILE D 1 52 ? -47.417 -28.185 26.868 1.00 36.31 52 ILE D N 1
ATOM 5945 C CA . ILE D 1 52 ? -46.408 -27.121 26.860 1.00 37.03 52 ILE D CA 1
ATOM 5946 C C . ILE D 1 52 ? -45.127 -27.404 26.044 1.00 36.94 52 ILE D C 1
ATOM 5947 O O . ILE D 1 52 ? -44.512 -26.477 25.506 1.00 39.25 52 ILE D O 1
ATOM 5952 N N . VAL D 1 53 ? -44.697 -28.674 25.980 1.00 32.62 53 VAL D N 1
ATOM 5953 C CA . VAL D 1 53 ? -43.420 -29.032 25.364 1.00 31.76 53 VAL D CA 1
ATOM 5954 C C . VAL D 1 53 ? -43.638 -29.628 23.982 1.00 33.95 53 VAL D C 1
ATOM 5955 O O . VAL D 1 53 ? -44.411 -30.578 23.803 1.00 36.68 53 VAL D O 1
ATOM 5959 N N . ASP D 1 54 ? -43.025 -29.017 22.980 1.00 32.74 54 ASP D N 1
ATOM 5960 C CA . ASP D 1 54 ? -43.261 -29.466 21.634 1.00 34.18 54 ASP D CA 1
ATOM 5961 C C . ASP D 1 54 ? -42.405 -30.705 21.368 1.00 38.61 54 ASP D C 1
ATOM 5962 O O . ASP D 1 54 ? -42.749 -31.558 20.565 1.00 45.59 54 ASP D O 1
ATOM 5967 N N . GLY D 1 55 ? -41.317 -30.821 22.106 1.00 35.42 55 GLY D N 1
ATOM 5968 C CA . GLY D 1 55 ? -40.402 -31.927 21.916 1.00 30.85 55 GLY D CA 1
ATOM 5969 C C . GLY D 1 55 ? -40.775 -33.143 22.743 1.00 30.76 55 GLY D C 1
ATOM 5970 O O . GLY D 1 55 ? -41.860 -33.199 23.323 1.00 30.72 55 GLY D O 1
ATOM 5971 N N . PRO D 1 56 ? -39.916 -34.154 22.716 1.00 28.00 56 PRO D N 1
ATOM 5972 C CA . PRO D 1 56 ? -40.196 -35.393 23.460 1.00 27.02 56 PRO D CA 1
ATOM 5973 C C . PRO D 1 56 ? -40.433 -35.137 24.960 1.00 31.04 56 PRO D C 1
ATOM 5974 O O . PRO D 1 56 ? -39.769 -34.303 25.582 1.00 28.71 56 PRO D O 1
ATOM 5978 N N . VAL D 1 57 ? -41.402 -35.845 25.522 1.00 27.31 57 VAL D N 1
ATOM 5979 C CA . VAL D 1 57 ? -41.632 -35.853 26.963 1.00 26.98 57 VAL D CA 1
ATOM 5980 C C . VAL D 1 57 ? -41.690 -37.290 27.412 1.00 26.39 57 VAL D C 1
ATOM 5981 O O . VAL D 1 57 ? -42.569 -38.049 26.980 1.00 27.25 57 VAL D O 1
ATOM 5985 N N A SER D 1 58 ? -40.737 -37.662 28.260 0.48 27.70 58 SER D N 1
ATOM 5986 N N B SER D 1 58 ? -40.749 -37.667 28.269 0.52 27.72 58 SER D N 1
ATOM 5987 C CA A SER D 1 58 ? -40.652 -39.009 28.782 0.48 26.58 58 SER D CA 1
ATOM 5988 C CA B SER D 1 58 ? -40.629 -39.037 28.728 0.52 26.64 58 SER D CA 1
ATOM 5989 C C A SER D 1 58 ? -41.486 -39.172 30.036 0.48 28.20 58 SER D C 1
ATOM 5990 C C B SER D 1 58 ? -41.381 -39.244 30.040 0.52 28.30 58 SER D C 1
ATOM 5991 O O A SER D 1 58 ? -41.391 -38.369 30.966 0.48 28.90 58 SER D O 1
ATOM 5992 O O B SER D 1 58 ? -41.111 -38.531 31.016 0.52 27.19 58 SER D O 1
ATOM 5997 N N . VAL D 1 59 ? -42.288 -40.227 30.051 1.00 27.83 59 VAL D N 1
ATOM 5998 C CA . VAL D 1 59 ? -43.169 -40.525 31.201 1.00 28.42 59 VAL D CA 1
ATOM 5999 C C . VAL D 1 59 ? -43.018 -42.026 31.524 1.00 27.63 59 VAL D C 1
ATOM 6000 O O . VAL D 1 59 ? -43.190 -42.914 30.638 1.00 25.53 59 VAL D O 1
ATOM 6004 N N . GLU D 1 60 ? -42.711 -42.323 32.778 1.00 25.87 60 GLU D N 1
ATOM 6005 C CA . GLU D 1 60 ? -42.367 -43.687 33.179 1.00 26.63 60 GLU D CA 1
ATOM 6006 C C . GLU D 1 60 ? -43.586 -44.515 33.544 1.00 28.81 60 GLU D C 1
ATOM 6007 O O . GLU D 1 60 ? -44.462 -44.048 34.286 1.00 31.13 60 GLU D O 1
ATOM 6013 N N . VAL D 1 61 ? -43.632 -45.753 33.056 1.00 25.81 61 VAL D N 1
ATOM 6014 C CA . VAL D 1 61 ? -44.608 -46.739 33.518 1.00 26.70 61 VAL D CA 1
ATOM 6015 C C . VAL D 1 61 ? -44.330 -47.096 34.981 1.00 28.16 61 VAL D C 1
ATOM 6016 O O . VAL D 1 61 ? -43.210 -46.954 35.490 1.00 30.67 61 VAL D O 1
ATOM 6020 N N . VAL D 1 62 ? -45.371 -47.562 35.657 1.00 29.72 62 VAL D N 1
ATOM 6021 C CA . VAL D 1 62 ? -45.196 -47.977 37.047 1.00 32.57 62 VAL D CA 1
ATOM 6022 C C . VAL D 1 62 ? -45.323 -49.487 37.253 1.00 29.36 62 VAL D C 1
ATOM 6023 O O . VAL D 1 62 ? -44.751 -50.051 38.213 1.00 34.26 62 VAL D O 1
ATOM 6027 N N A SER D 1 63 ? -46.065 -50.149 36.372 0.65 30.17 63 SER D N 1
ATOM 6028 N N B SER D 1 63 ? -46.044 -50.156 36.360 0.35 30.52 63 SER D N 1
ATOM 6029 C CA A SER D 1 63 ? -46.110 -51.614 36.419 0.65 32.42 63 SER D CA 1
ATOM 6030 C CA B SER D 1 63 ? -46.112 -51.619 36.390 0.35 32.12 63 SER D CA 1
ATOM 6031 C C A SER D 1 63 ? -44.718 -52.238 36.325 0.65 28.65 63 SER D C 1
ATOM 6032 C C B SER D 1 63 ? -44.727 -52.262 36.290 0.35 29.46 63 SER D C 1
ATOM 6033 O O A SER D 1 63 ? -43.826 -51.687 35.649 0.65 30.24 63 SER D O 1
ATOM 6034 O O B SER D 1 63 ? -43.848 -51.751 35.583 0.35 29.75 63 SER D O 1
ATOM 6039 N N . THR D 1 64 ? -44.533 -53.373 36.999 1.00 30.47 64 THR D N 1
ATOM 6040 C CA . THR D 1 64 ? -43.256 -54.087 36.948 1.00 31.15 64 THR D CA 1
ATOM 6041 C C . THR D 1 64 ? -43.357 -55.300 36.041 1.00 31.94 64 THR D C 1
ATOM 6042 O O . THR D 1 64 ? -42.362 -55.982 35.805 1.00 34.51 64 THR D O 1
ATOM 6046 N N . LYS D 1 65 ? -44.564 -55.592 35.556 1.00 32.95 65 LYS D N 1
ATOM 6047 C CA . LYS D 1 65 ? -44.785 -56.770 34.752 1.00 33.53 65 LYS D CA 1
ATOM 6048 C C . LYS D 1 65 ? -45.043 -56.393 33.327 1.00 29.83 65 LYS D C 1
ATOM 6049 O O . LYS D 1 65 ? -45.684 -55.374 33.036 1.00 30.68 65 LYS D O 1
ATOM 6055 N N . TYR D 1 66 ? -44.583 -57.258 32.435 1.00 29.41 66 TYR D N 1
ATOM 6056 C CA . TYR D 1 66 ? -44.698 -57.002 31.006 1.00 30.09 66 TYR D CA 1
ATOM 6057 C C . TYR D 1 66 ? -46.067 -56.508 30.565 1.00 31.09 66 TYR D C 1
ATOM 6058 O O . TYR D 1 66 ? -46.156 -55.465 29.894 1.00 30.97 66 TYR D O 1
ATOM 6067 N N A GLU D 1 67 ? -47.134 -57.206 30.977 0.70 29.91 67 GLU D N 1
ATOM 6068 N N B GLU D 1 67 ? -47.134 -57.221 30.927 0.30 30.06 67 GLU D N 1
ATOM 6069 C CA A GLU D 1 67 ? -48.440 -56.891 30.412 0.70 29.13 67 GLU D CA 1
ATOM 6070 C CA B GLU D 1 67 ? -48.442 -56.884 30.370 0.30 30.88 67 GLU D CA 1
ATOM 6071 C C A GLU D 1 67 ? -48.893 -55.509 30.857 0.70 30.65 67 GLU D C 1
ATOM 6072 C C B GLU D 1 67 ? -48.905 -55.506 30.855 0.30 31.01 67 GLU D C 1
ATOM 6073 O O A GLU D 1 67 ? -49.430 -54.721 30.066 0.70 35.25 67 GLU D O 1
ATOM 6074 O O B GLU D 1 67 ? -49.454 -54.710 30.078 0.30 33.73 67 GLU D O 1
ATOM 6085 N N . GLY D 1 68 ? -48.661 -55.216 32.132 1.00 29.77 68 GLY D N 1
ATOM 6086 C CA . GLY D 1 68 ? -49.012 -53.916 32.676 1.00 32.24 68 GLY D CA 1
ATOM 6087 C C . GLY D 1 68 ? -48.180 -52.807 32.030 1.00 29.61 68 GLY D C 1
ATOM 6088 O O . GLY D 1 68 ? -48.674 -51.694 31.766 1.00 30.44 68 GLY D O 1
ATOM 6089 N N . MET D 1 69 ? -46.901 -53.102 31.816 1.00 29.67 69 MET D N 1
ATOM 6090 C CA . MET D 1 69 ? -46.023 -52.106 31.198 1.00 28.83 69 MET D CA 1
ATOM 6091 C C . MET D 1 69 ? -46.511 -51.757 29.800 1.00 30.37 69 MET D C 1
ATOM 6092 O O . MET D 1 69 ? -46.568 -50.577 29.425 1.00 28.24 69 MET D O 1
ATOM 6097 N N A VAL D 1 70 ? -46.857 -52.783 29.040 0.55 28.19 70 VAL D N 1
ATOM 6098 N N B VAL D 1 70 ? -46.874 -52.756 28.991 0.45 28.32 70 VAL D N 1
ATOM 6099 C CA A VAL D 1 70 ? -47.264 -52.575 27.672 0.55 29.00 70 VAL D CA 1
ATOM 6100 C CA B VAL D 1 70 ? -47.327 -52.412 27.634 0.45 29.21 70 VAL D CA 1
ATOM 6101 C C A VAL D 1 70 ? -48.608 -51.813 27.648 0.55 30.56 70 VAL D C 1
ATOM 6102 C C B VAL D 1 70 ? -48.712 -51.744 27.652 0.45 30.70 70 VAL D C 1
ATOM 6103 O O A VAL D 1 70 ? -48.799 -50.882 26.853 0.55 33.18 70 VAL D O 1
ATOM 6104 O O B VAL D 1 70 ? -49.005 -50.871 26.824 0.45 32.64 70 VAL D O 1
ATOM 6111 N N A GLU D 1 71 ? -49.513 -52.158 28.566 0.55 30.40 71 GLU D N 1
ATOM 6112 N N B GLU D 1 71 ? -49.551 -52.125 28.614 0.45 30.66 71 GLU D N 1
ATOM 6113 C CA A GLU D 1 71 ? -50.800 -51.438 28.630 0.55 33.56 71 GLU D CA 1
ATOM 6114 C CA B GLU D 1 71 ? -50.853 -51.453 28.740 0.45 33.57 71 GLU D CA 1
ATOM 6115 C C A GLU D 1 71 ? -50.657 -49.949 29.007 0.55 33.46 71 GLU D C 1
ATOM 6116 C C B GLU D 1 71 ? -50.684 -49.957 29.037 0.45 33.32 71 GLU D C 1
ATOM 6117 O O A GLU D 1 71 ? -51.267 -49.053 28.372 0.55 33.00 71 GLU D O 1
ATOM 6118 O O B GLU D 1 71 ? -51.280 -49.071 28.374 0.45 32.93 71 GLU D O 1
ATOM 6129 N N . GLU D 1 72 ? -49.838 -49.686 30.031 1.00 31.18 72 GLU D N 1
ATOM 6130 C CA . GLU D 1 72 ? -49.577 -48.318 30.445 1.00 29.42 72 GLU D CA 1
ATOM 6131 C C . GLU D 1 72 ? -48.885 -47.527 29.342 1.00 29.78 72 GLU D C 1
ATOM 6132 O O . GLU D 1 72 ? -49.196 -46.373 29.103 1.00 31.89 72 GLU D O 1
ATOM 6138 N N . ALA D 1 73 ? -47.958 -48.180 28.656 1.00 29.82 73 ALA D N 1
ATOM 6139 C CA . ALA D 1 73 ? -47.247 -47.569 27.531 1.00 29.76 73 ALA D CA 1
ATOM 6140 C C . ALA D 1 73 ? -48.198 -47.135 26.446 1.00 29.44 73 ALA D C 1
ATOM 6141 O O . ALA D 1 73 ? -48.067 -46.026 25.892 1.00 29.67 73 ALA D O 1
ATOM 6143 N N . ARG D 1 74 ? -49.148 -48.008 26.127 1.00 28.68 74 ARG D N 1
ATOM 6144 C CA . ARG D 1 74 ? -50.108 -47.630 25.092 1.00 31.09 74 ARG D CA 1
ATOM 6145 C C . ARG D 1 74 ? -50.974 -46.448 25.528 1.00 32.99 74 ARG D C 1
ATOM 6146 O O . ARG D 1 74 ? -51.270 -45.563 24.694 1.00 32.45 74 ARG D O 1
ATOM 6154 N N . LYS D 1 75 ? -51.345 -46.405 26.812 1.00 32.47 75 LYS D N 1
ATOM 6155 C CA . LYS D 1 75 ? -52.059 -45.202 27.295 1.00 33.64 75 LYS D CA 1
ATOM 6156 C C . LYS D 1 75 ? -51.254 -43.887 27.211 1.00 30.03 75 LYS D C 1
ATOM 6157 O O . LYS D 1 75 ? -51.743 -42.790 26.775 1.00 36.17 75 LYS D O 1
ATOM 6163 N N . ILE D 1 76 ? -50.011 -43.987 27.662 1.00 29.98 76 ILE D N 1
ATOM 6164 C CA . ILE D 1 76 ? -49.090 -42.861 27.615 1.00 28.76 76 ILE D CA 1
ATOM 6165 C C . ILE D 1 76 ? -48.960 -42.349 26.189 1.00 31.62 76 ILE D C 1
ATOM 6166 O O . ILE D 1 76 ? -49.084 -41.140 25.923 1.00 34.19 76 ILE D O 1
ATOM 6171 N N . HIS D 1 77 ? -48.705 -43.271 25.258 1.00 34.69 77 HIS D N 1
ATOM 6172 C CA . HIS D 1 77 ? -48.583 -42.934 23.841 1.00 35.33 77 HIS D CA 1
ATOM 6173 C C . HIS D 1 77 ? -49.867 -42.287 23.333 1.00 39.96 77 HIS D C 1
ATOM 6174 O O . HIS D 1 77 ? -49.826 -41.375 22.501 1.00 39.67 77 HIS D O 1
ATOM 6181 N N . GLY D 1 78 ? -51.003 -42.751 23.851 1.00 34.63 78 GLY D N 1
ATOM 6182 C CA . GLY D 1 78 ? -52.294 -42.214 23.456 1.00 38.18 78 GLY D CA 1
ATOM 6183 C C . GLY D 1 78 ? -52.473 -40.761 23.857 1.00 38.84 78 GLY D C 1
ATOM 6184 O O . GLY D 1 78 ? -53.329 -40.031 23.296 1.00 42.15 78 GLY D O 1
ATOM 6185 N N . LEU D 1 79 ? -51.700 -40.329 24.846 1.00 38.45 79 LEU D N 1
ATOM 6186 C CA . LEU D 1 79 ? -51.790 -38.896 25.239 1.00 34.17 79 LEU D CA 1
ATOM 6187 C C . LEU D 1 79 ? -51.188 -37.845 24.268 1.00 35.94 79 LEU D C 1
ATOM 6188 O O . LEU D 1 79 ? -51.432 -36.623 24.399 1.00 39.34 79 LEU D O 1
ATOM 6193 N N . GLY D 1 80 ? -50.385 -38.276 23.318 1.00 34.15 80 GLY D N 1
ATOM 6194 C CA . GLY D 1 80 ? -49.797 -37.320 22.399 1.00 37.21 80 GLY D CA 1
ATOM 6195 C C . GLY D 1 80 ? -48.621 -37.863 21.646 1.00 34.59 80 GLY D C 1
ATOM 6196 O O . GLY D 1 80 ? -47.897 -38.723 22.165 1.00 34.68 80 GLY D O 1
ATOM 6197 N N A ASP D 1 81 ? -48.409 -37.388 20.419 0.67 37.02 81 ASP D N 1
ATOM 6198 N N B ASP D 1 81 ? -48.419 -37.347 20.434 0.33 37.10 81 ASP D N 1
ATOM 6199 C CA A ASP D 1 81 ? -47.348 -37.938 19.592 0.67 38.09 81 ASP D CA 1
ATOM 6200 C CA B ASP D 1 81 ? -47.373 -37.819 19.542 0.33 38.26 81 ASP D CA 1
ATOM 6201 C C A ASP D 1 81 ? -45.959 -37.620 20.117 0.67 34.26 81 ASP D C 1
ATOM 6202 C C B ASP D 1 81 ? -45.990 -37.632 20.137 0.33 34.91 81 ASP D C 1
ATOM 6203 O O A ASP D 1 81 ? -44.988 -38.227 19.685 0.67 35.23 81 ASP D O 1
ATOM 6204 O O B ASP D 1 81 ? -45.062 -38.350 19.779 0.33 34.12 81 ASP D O 1
ATOM 6213 N N . ASN D 1 82 ? -45.849 -36.662 21.038 1.00 33.76 82 ASN D N 1
ATOM 6214 C CA . ASN D 1 82 ? -44.539 -36.367 21.612 1.00 31.55 82 ASN D CA 1
ATOM 6215 C C . ASN D 1 82 ? -44.227 -37.176 22.885 1.00 30.87 82 ASN D C 1
ATOM 6216 O O . ASN D 1 82 ? -43.113 -37.084 23.428 1.00 29.66 82 ASN D O 1
ATOM 6221 N N . ALA D 1 83 ? -45.167 -38.005 23.329 1.00 29.41 83 ALA D N 1
ATOM 6222 C CA . ALA D 1 83 ? -44.934 -38.792 24.553 1.00 27.66 83 ALA D CA 1
ATOM 6223 C C . ALA D 1 83 ? -43.941 -39.888 24.244 1.00 26.79 83 ALA D C 1
ATOM 6224 O O . ALA D 1 83 ? -44.007 -40.492 23.165 1.00 30.60 83 ALA D O 1
ATOM 6226 N N . VAL D 1 84 ? -43.025 -40.154 25.174 1.00 26.14 84 VAL D N 1
ATOM 6227 C CA . VAL D 1 84 ? -42.036 -41.231 25.050 1.00 26.00 84 VAL D CA 1
ATOM 6228 C C . VAL D 1 84 ? -42.198 -42.053 26.322 1.00 26.66 84 VAL D C 1
ATOM 6229 O O . VAL D 1 84 ? -42.357 -41.482 27.404 1.00 28.12 84 VAL D O 1
ATOM 6233 N N . VAL D 1 85 ? -42.219 -43.381 26.210 1.00 24.81 85 VAL D N 1
ATOM 6234 C CA . VAL D 1 85 ? -42.554 -44.199 27.366 1.00 24.77 85 VAL D CA 1
ATOM 6235 C C . VAL D 1 85 ? -41.254 -44.645 28.031 1.00 25.16 85 VAL D C 1
ATOM 6236 O O . VAL D 1 85 ? -40.410 -45.278 27.388 1.00 23.68 85 VAL D O 1
ATOM 6240 N N . LYS D 1 86 ? -41.083 -44.310 29.299 1.00 24.17 86 LYS D N 1
ATOM 6241 C CA . LYS D 1 86 ? -39.874 -44.639 30.041 1.00 23.71 86 LYS D CA 1
ATOM 6242 C C . LYS D 1 86 ? -40.107 -45.981 30.712 1.00 24.55 86 LYS D C 1
ATOM 6243 O O . LYS D 1 86 ? -41.089 -46.171 31.403 1.00 25.39 86 LYS D O 1
ATOM 6249 N N A ILE D 1 87 ? -39.161 -46.898 30.548 0.63 23.24 87 ILE D N 1
ATOM 6250 N N B ILE D 1 87 ? -39.183 -46.910 30.486 0.37 24.04 87 ILE D N 1
ATOM 6251 C CA A ILE D 1 87 ? -39.334 -48.298 30.938 0.63 23.43 87 ILE D CA 1
ATOM 6252 C CA B ILE D 1 87 ? -39.329 -48.299 30.917 0.37 23.94 87 ILE D CA 1
ATOM 6253 C C A ILE D 1 87 ? -38.022 -48.714 31.581 0.63 22.92 87 ILE D C 1
ATOM 6254 C C B ILE D 1 87 ? -38.014 -48.683 31.591 0.37 24.06 87 ILE D C 1
ATOM 6255 O O A ILE D 1 87 ? -36.951 -48.455 31.032 0.63 23.73 87 ILE D O 1
ATOM 6256 O O B ILE D 1 87 ? -36.938 -48.384 31.066 0.37 23.54 87 ILE D O 1
ATOM 6265 N N . PRO D 1 88 ? -38.072 -49.326 32.765 1.00 24.31 88 PRO D N 1
ATOM 6266 C CA . PRO D 1 88 ? -36.813 -49.667 33.459 1.00 22.97 88 PRO D CA 1
ATOM 6267 C C . PRO D 1 88 ? -36.063 -50.823 32.796 1.00 23.17 88 PRO D C 1
ATOM 6268 O O . PRO D 1 88 ? -36.670 -51.671 32.116 1.00 24.96 88 PRO D O 1
ATOM 6272 N N . MET D 1 89 ? -34.750 -50.852 33.015 1.00 22.94 89 MET D N 1
ATOM 6273 C CA . MET D 1 89 ? -33.905 -51.955 32.565 1.00 22.69 89 MET D CA 1
ATOM 6274 C C . MET D 1 89 ? -34.133 -53.184 33.442 1.00 22.66 89 MET D C 1
ATOM 6275 O O . MET D 1 89 ? -33.438 -53.401 34.433 1.00 24.31 89 MET D O 1
ATOM 6280 N N . THR D 1 90 ? -35.136 -53.970 33.069 1.00 23.78 90 THR D N 1
ATOM 6281 C CA . THR D 1 90 ? -35.447 -55.263 33.685 1.00 23.97 90 THR D CA 1
ATOM 6282 C C . THR D 1 90 ? -35.821 -56.273 32.600 1.00 24.76 90 THR D C 1
ATOM 6283 O O . THR D 1 90 ? -36.034 -55.891 31.442 1.00 24.96 90 THR D O 1
ATOM 6287 N N A GLU D 1 91 ? -35.876 -57.556 32.945 0.58 27.50 91 GLU D N 1
ATOM 6288 N N B GLU D 1 91 ? -35.887 -57.552 32.953 0.42 27.64 91 GLU D N 1
ATOM 6289 C CA A GLU D 1 91 ? -36.245 -58.557 31.948 0.58 30.16 91 GLU D CA 1
ATOM 6290 C CA B GLU D 1 91 ? -36.315 -58.578 32.005 0.42 30.13 91 GLU D CA 1
ATOM 6291 C C A GLU D 1 91 ? -37.618 -58.244 31.305 0.58 28.36 91 GLU D C 1
ATOM 6292 C C B GLU D 1 91 ? -37.621 -58.208 31.270 0.42 28.31 91 GLU D C 1
ATOM 6293 O O A GLU D 1 91 ? -37.791 -58.315 30.071 0.58 28.34 91 GLU D O 1
ATOM 6294 O O B GLU D 1 91 ? -37.697 -58.212 30.028 0.42 29.53 91 GLU D O 1
ATOM 6305 N N A ASP D 1 92 ? -38.586 -57.891 32.149 0.58 25.14 92 ASP D N 1
ATOM 6306 N N B ASP D 1 92 ? -38.650 -57.893 32.050 0.42 26.86 92 ASP D N 1
ATOM 6307 C CA A ASP D 1 92 ? -39.906 -57.520 31.662 0.58 25.05 92 ASP D CA 1
ATOM 6308 C CA B ASP D 1 92 ? -39.944 -57.530 31.491 0.42 25.05 92 ASP D CA 1
ATOM 6309 C C A ASP D 1 92 ? -39.818 -56.270 30.809 0.58 25.19 92 ASP D C 1
ATOM 6310 C C B ASP D 1 92 ? -39.897 -56.182 30.801 0.42 25.39 92 ASP D C 1
ATOM 6311 O O A ASP D 1 92 ? -40.464 -56.202 29.759 0.58 24.08 92 ASP D O 1
ATOM 6312 O O B ASP D 1 92 ? -40.673 -55.925 29.872 0.42 26.91 92 ASP D O 1
ATOM 6321 N N . GLY D 1 93 ? -38.991 -55.318 31.241 1.00 23.40 93 GLY D N 1
ATOM 6322 C CA . GLY D 1 93 ? -38.850 -54.048 30.563 1.00 23.87 93 GLY D CA 1
ATOM 6323 C C . GLY D 1 93 ? -38.292 -54.228 29.154 1.00 24.18 93 GLY D C 1
ATOM 6324 O O . GLY D 1 93 ? -38.747 -53.598 28.221 1.00 23.58 93 GLY D O 1
ATOM 6325 N N . LEU D 1 94 ? -37.283 -55.075 29.022 1.00 23.35 94 LEU D N 1
ATOM 6326 C CA . LEU D 1 94 ? -36.744 -55.344 27.688 1.00 24.59 94 LEU D CA 1
ATOM 6327 C C . LEU D 1 94 ? -37.785 -55.992 26.799 1.00 26.43 94 LEU D C 1
ATOM 6328 O O . LEU D 1 94 ? -37.878 -55.641 25.610 1.00 24.11 94 LEU D O 1
ATOM 6333 N N . ARG D 1 95 ? -38.560 -56.930 27.352 1.00 24.90 95 ARG D N 1
ATOM 6334 C CA . ARG D 1 95 ? -39.647 -57.501 26.516 1.00 25.22 95 ARG D CA 1
ATOM 6335 C C . ARG D 1 95 ? -40.666 -56.441 26.069 1.00 25.56 95 ARG D C 1
ATOM 6336 O O . ARG D 1 95 ? -41.129 -56.396 24.879 1.00 25.56 95 ARG D O 1
ATOM 6344 N N . ALA D 1 96 ? -41.000 -55.557 26.998 1.00 24.76 96 ALA D N 1
ATOM 6345 C CA . ALA D 1 96 ? -41.927 -54.480 26.690 1.00 26.38 96 ALA D CA 1
ATOM 6346 C C . ALA D 1 96 ? -41.367 -53.566 25.606 1.00 23.67 96 ALA D C 1
ATOM 6347 O O . ALA D 1 96 ? -42.095 -53.198 24.674 1.00 23.97 96 ALA D O 1
ATOM 6349 N N . ILE D 1 97 ? -40.099 -53.212 25.725 1.00 24.74 97 ILE D N 1
ATOM 6350 C CA . ILE D 1 97 ? -39.455 -52.362 24.731 1.00 25.57 97 ILE D CA 1
ATOM 6351 C C . ILE D 1 97 ? -39.518 -53.018 23.353 1.00 25.18 97 ILE D C 1
ATOM 6352 O O . ILE D 1 97 ? -39.850 -52.345 22.359 1.00 25.96 97 ILE D O 1
ATOM 6357 N N . LYS D 1 98 ? -39.219 -54.312 23.277 1.00 24.35 98 LYS D N 1
ATOM 6358 C CA . LYS D 1 98 ? -39.245 -54.968 21.974 1.00 24.97 98 LYS D CA 1
ATOM 6359 C C . LYS D 1 98 ? -40.647 -54.907 21.330 1.00 27.12 98 LYS D C 1
ATOM 6360 O O . LYS D 1 98 ? -40.809 -54.546 20.112 1.00 27.86 98 LYS D O 1
ATOM 6366 N N . THR D 1 99 ? -41.659 -55.174 22.159 1.00 27.12 99 THR D N 1
ATOM 6367 C CA . THR D 1 99 ? -43.059 -55.137 21.667 1.00 25.92 99 THR D CA 1
ATOM 6368 C C . THR D 1 99 ? -43.434 -53.722 21.238 1.00 29.62 99 THR D C 1
ATOM 6369 O O . THR D 1 99 ? -44.011 -53.524 20.154 1.00 29.35 99 THR D O 1
ATOM 6373 N N . LEU D 1 100 ? -43.061 -52.725 22.042 1.00 27.54 100 LEU D N 1
ATOM 6374 C CA . LEU D 1 100 ? -43.488 -51.355 21.795 1.00 26.33 100 LEU D CA 1
ATOM 6375 C C . LEU D 1 100 ? -42.800 -50.804 20.576 1.00 26.24 100 LEU D C 1
ATOM 6376 O O . LEU D 1 100 ? -43.402 -50.074 19.806 1.00 27.74 100 LEU D O 1
ATOM 6381 N N A SER D 1 101 ? -41.529 -51.148 20.396 0.72 25.03 101 SER D N 1
ATOM 6382 N N B SER D 1 101 ? -41.531 -51.162 20.406 0.28 25.70 101 SER D N 1
ATOM 6383 C CA A SER D 1 101 ? -40.783 -50.688 19.244 0.72 26.69 101 SER D CA 1
ATOM 6384 C CA B SER D 1 101 ? -40.740 -50.763 19.251 0.28 27.65 101 SER D CA 1
ATOM 6385 C C A SER D 1 101 ? -41.451 -51.212 17.977 0.72 30.23 101 SER D C 1
ATOM 6386 C C B SER D 1 101 ? -41.421 -51.234 17.978 0.28 29.97 101 SER D C 1
ATOM 6387 O O A SER D 1 101 ? -41.561 -50.459 17.015 0.72 31.96 101 SER D O 1
ATOM 6388 O O B SER D 1 101 ? -41.505 -50.484 17.008 0.28 31.40 101 SER D O 1
ATOM 6393 N N . SER D 1 102 ? -41.912 -52.473 18.001 1.00 30.97 102 SER D N 1
ATOM 6394 C CA . SER D 1 102 ? -42.652 -53.042 16.841 1.00 32.86 102 SER D CA 1
ATOM 6395 C C . SER D 1 102 ? -43.945 -52.292 16.536 1.00 33.80 102 SER D C 1
ATOM 6396 O O . SER D 1 102 ? -44.443 -52.310 15.393 1.00 35.31 102 SER D O 1
ATOM 6399 N N . GLU D 1 103 ? -44.515 -51.682 17.569 1.00 31.99 103 GLU D N 1
ATOM 6400 C CA . GLU D 1 103 ? -45.769 -50.927 17.485 1.00 30.31 103 GLU D CA 1
ATOM 6401 C C . GLU D 1 103 ? -45.525 -49.465 17.125 1.00 31.70 103 GLU D C 1
ATOM 6402 O O . GLU D 1 103 ? -46.445 -48.676 17.117 1.00 33.04 103 GLU D O 1
ATOM 6408 N N . HIS D 1 104 ? -44.260 -49.123 16.869 1.00 32.53 104 HIS D N 1
ATOM 6409 C CA . HIS D 1 104 ? -43.844 -47.741 16.625 1.00 36.65 104 HIS D CA 1
ATOM 6410 C C . HIS D 1 104 ? -44.200 -46.770 17.732 1.00 34.13 104 HIS D C 1
ATOM 6411 O O . HIS D 1 104 ? -44.559 -45.634 17.497 1.00 34.19 104 HIS D O 1
ATOM 6418 N N . ILE D 1 105 ? -44.081 -47.256 18.958 1.00 29.17 105 ILE D N 1
ATOM 6419 C CA . ILE D 1 105 ? -44.206 -46.415 20.152 1.00 29.52 105 ILE D CA 1
ATOM 6420 C C . ILE D 1 105 ? -42.793 -46.093 20.681 1.00 26.35 105 ILE D C 1
ATOM 6421 O O . ILE D 1 105 ? -42.027 -47.004 20.964 1.00 29.05 105 ILE D O 1
ATOM 6426 N N . ASN D 1 106 ? -42.474 -44.807 20.796 1.00 27.73 106 ASN D N 1
ATOM 6427 C CA . ASN D 1 106 ? -41.107 -44.390 21.196 1.00 25.96 106 ASN D CA 1
ATOM 6428 C C . ASN D 1 106 ? -40.880 -44.702 22.673 1.00 25.00 106 ASN D C 1
ATOM 6429 O O . ASN D 1 106 ? -41.784 -44.549 23.515 1.00 26.59 106 ASN D O 1
ATOM 6434 N N . THR D 1 107 ? -39.660 -45.147 22.982 1.00 22.84 107 THR D N 1
ATOM 6435 C CA . THR D 1 107 ? -39.324 -45.695 24.313 1.00 23.30 107 THR D CA 1
ATOM 6436 C C . THR D 1 107 ? -37.990 -45.142 24.840 1.00 22.75 107 THR D C 1
ATOM 6437 O O . THR D 1 107 ? -37.122 -44.715 24.082 1.00 23.90 107 THR D O 1
ATOM 6441 N N . ASN D 1 108 ? -37.856 -45.148 26.152 1.00 22.70 108 ASN D N 1
ATOM 6442 C CA . ASN D 1 108 ? -36.677 -44.655 26.854 1.00 22.13 108 ASN D CA 1
ATOM 6443 C C . ASN D 1 108 ? -36.369 -45.626 27.925 1.00 22.01 108 ASN D C 1
ATOM 6444 O O . ASN D 1 108 ? -37.151 -45.793 28.854 1.00 22.11 108 ASN D O 1
ATOM 6449 N N . CYS D 1 109 ? -35.252 -46.341 27.816 1.00 20.63 109 CYS D N 1
ATOM 6450 C CA . CYS D 1 109 ? -34.919 -47.281 28.874 1.00 21.73 109 CYS D CA 1
ATOM 6451 C C . CYS D 1 109 ? -34.145 -46.616 29.974 1.00 22.61 109 CYS D C 1
ATOM 6452 O O . CYS D 1 109 ? -33.109 -46.010 29.732 1.00 23.36 109 CYS D O 1
ATOM 6455 N N . THR D 1 110 ? -34.650 -46.734 31.206 1.00 20.94 110 THR D N 1
ATOM 6456 C CA . THR D 1 110 ? -34.088 -45.990 32.314 1.00 21.89 110 THR D CA 1
ATOM 6457 C C . THR D 1 110 ? -33.445 -46.910 33.359 1.00 21.74 110 THR D C 1
ATOM 6458 O O . THR D 1 110 ? -33.488 -48.120 33.245 1.00 23.13 110 THR D O 1
ATOM 6462 N N . LEU D 1 111 ? -32.820 -46.286 34.358 1.00 22.09 111 LEU D N 1
ATOM 6463 C CA . LEU D 1 111 ? -32.162 -47.034 35.453 1.00 22.62 111 LEU D CA 1
ATOM 6464 C C . LEU D 1 111 ? -31.051 -47.935 34.875 1.00 24.30 111 LEU D C 1
ATOM 6465 O O . LEU D 1 111 ? -30.875 -49.098 35.237 1.00 22.09 111 LEU D O 1
ATOM 6470 N N . VAL D 1 112 ? -30.263 -47.345 33.974 1.00 20.57 112 VAL D N 1
ATOM 6471 C CA . VAL D 1 112 ? -29.118 -48.047 33.363 1.00 20.41 112 VAL D CA 1
ATOM 6472 C C . VAL D 1 112 ? -27.833 -47.561 34.036 1.00 22.49 112 VAL D C 1
ATOM 6473 O O . VAL D 1 112 ? -27.631 -46.370 34.243 1.00 22.23 112 VAL D O 1
ATOM 6477 N N . PHE D 1 113 ? -26.966 -48.502 34.431 1.00 17.91 113 PHE D N 1
ATOM 6478 C CA . PHE D 1 113 ? -25.794 -48.160 35.234 1.00 18.45 113 PHE D CA 1
ATOM 6479 C C . PHE D 1 113 ? -24.460 -48.705 34.723 1.00 18.96 113 PHE D C 1
ATOM 6480 O O . PHE D 1 113 ? -23.424 -48.484 35.323 1.00 20.35 113 PHE D O 1
ATOM 6488 N N . ASN D 1 114 ? -24.521 -49.386 33.585 1.00 20.81 114 ASN D N 1
ATOM 6489 C CA . ASN D 1 114 ? -23.282 -49.831 32.938 1.00 18.99 114 ASN D CA 1
ATOM 6490 C C . ASN D 1 114 ? -23.488 -49.937 31.431 1.00 18.84 114 ASN D C 1
ATOM 6491 O O . ASN D 1 114 ? -24.620 -49.861 30.945 1.00 20.09 114 ASN D O 1
ATOM 6496 N N . PRO D 1 115 ? -22.389 -50.064 30.672 1.00 18.01 115 PRO D N 1
ATOM 6497 C CA . PRO D 1 115 ? -22.574 -50.017 29.211 1.00 19.19 115 PRO D CA 1
ATOM 6498 C C . PRO D 1 115 ? -23.261 -51.241 28.606 1.00 20.49 115 PRO D C 1
ATOM 6499 O O . PRO D 1 115 ? -23.921 -51.124 27.566 1.00 20.55 115 PRO D O 1
ATOM 6503 N N . ILE D 1 116 ? -23.127 -52.420 29.224 1.00 18.76 116 ILE D N 1
ATOM 6504 C CA . ILE D 1 116 ? -23.778 -53.595 28.667 1.00 20.72 116 ILE D CA 1
ATOM 6505 C C . ILE D 1 116 ? -25.296 -53.555 28.883 1.00 21.61 116 ILE D C 1
ATOM 6506 O O . ILE D 1 116 ? -26.044 -53.941 27.990 1.00 20.94 116 ILE D O 1
ATOM 6511 N N . GLN D 1 117 ? -25.767 -52.993 29.997 1.00 19.83 117 GLN D N 1
ATOM 6512 C CA . GLN D 1 117 ? -27.194 -52.738 30.110 1.00 19.90 117 GLN D CA 1
ATOM 6513 C C . GLN D 1 117 ? -27.693 -51.826 28.975 1.00 20.24 117 GLN D C 1
ATOM 6514 O O . GLN D 1 117 ? -28.768 -52.041 28.410 1.00 20.04 117 GLN D O 1
ATOM 6520 N N . ALA D 1 118 ? -26.910 -50.788 28.660 1.00 19.14 118 ALA D N 1
ATOM 6521 C CA . ALA D 1 118 ? -27.292 -49.875 27.600 1.00 18.91 118 ALA D CA 1
ATOM 6522 C C . ALA D 1 118 ? -27.343 -50.600 26.243 1.00 18.85 118 ALA D C 1
ATOM 6523 O O . ALA D 1 118 ? -28.282 -50.404 25.462 1.00 20.07 118 ALA D O 1
ATOM 6525 N N . LEU D 1 119 ? -26.362 -51.468 25.993 1.00 19.71 119 LEU D N 1
ATOM 6526 C CA . LEU D 1 119 ? -26.366 -52.244 24.759 1.00 20.19 119 LEU D CA 1
ATOM 6527 C C . LEU D 1 119 ? -27.606 -53.162 24.693 1.00 19.83 119 LEU D C 1
ATOM 6528 O O . LEU D 1 119 ? -28.229 -53.268 23.637 1.00 19.86 119 LEU D O 1
ATOM 6533 N N . LEU D 1 120 ? -27.957 -53.856 25.778 1.00 19.59 120 LEU D N 1
ATOM 6534 C CA . LEU D 1 120 ? -29.171 -54.698 25.798 1.00 20.81 120 LEU D CA 1
ATOM 6535 C C . LEU D 1 120 ? -30.409 -53.874 25.491 1.00 21.89 120 LEU D C 1
ATOM 6536 O O . LEU D 1 120 ? -31.236 -54.286 24.700 1.00 21.67 120 LEU D O 1
ATOM 6541 N N . ALA D 1 121 ? -30.506 -52.663 26.037 1.00 20.99 121 ALA D N 1
ATOM 6542 C CA . ALA D 1 121 ? -31.656 -51.826 25.721 1.00 20.30 121 ALA D CA 1
ATOM 6543 C C . ALA D 1 121 ? -31.708 -51.461 24.237 1.00 20.28 121 ALA D C 1
ATOM 6544 O O . ALA D 1 121 ? -32.762 -51.509 23.612 1.00 21.02 121 ALA D O 1
ATOM 6546 N N . ALA D 1 122 ? -30.537 -51.123 23.677 1.00 19.33 122 ALA D N 1
ATOM 6547 C CA . ALA D 1 122 ? -30.470 -50.772 22.261 1.00 20.17 122 ALA D CA 1
ATOM 6548 C C . ALA D 1 122 ? -30.892 -51.982 21.406 1.00 22.22 122 ALA D C 1
ATOM 6549 O O . ALA D 1 122 ? -31.609 -51.822 20.380 1.00 23.46 122 ALA D O 1
ATOM 6551 N N . LYS D 1 123 ? -30.433 -53.168 21.798 1.00 21.61 123 LYS D N 1
ATOM 6552 C CA . LYS D 1 123 ? -30.780 -54.361 21.046 1.00 21.76 123 LYS D CA 1
ATOM 6553 C C . LYS D 1 123 ? -32.259 -54.719 21.113 1.00 21.85 123 LYS D C 1
ATOM 6554 O O . LYS D 1 123 ? -32.762 -55.390 20.202 1.00 26.43 123 LYS D O 1
ATOM 6560 N N . ALA D 1 124 ? -32.971 -54.268 22.152 1.00 21.82 124 ALA D N 1
ATOM 6561 C CA . ALA D 1 124 ? -34.415 -54.442 22.209 1.00 22.72 124 ALA D CA 1
ATOM 6562 C C . ALA D 1 124 ? -35.169 -53.428 21.328 1.00 23.35 124 ALA D C 1
ATOM 6563 O O . ALA D 1 124 ? -36.397 -53.512 21.198 1.00 26.15 124 ALA D O 1
ATOM 6565 N N . GLY D 1 125 ? -34.472 -52.458 20.744 1.00 22.89 125 GLY D N 1
ATOM 6566 C CA . GLY D 1 125 ? -35.114 -51.485 19.865 1.00 22.89 125 GLY D CA 1
ATOM 6567 C C . GLY D 1 125 ? -35.393 -50.141 20.491 1.00 24.59 125 GLY D C 1
ATOM 6568 O O . GLY D 1 125 ? -36.114 -49.344 19.896 1.00 24.18 125 GLY D O 1
ATOM 6569 N N . VAL D 1 126 ? -34.827 -49.870 21.669 1.00 22.48 126 VAL D N 1
ATOM 6570 C CA . VAL D 1 126 ? -35.250 -48.664 22.401 1.00 21.41 126 VAL D CA 1
ATOM 6571 C C . VAL D 1 126 ? -34.888 -47.345 21.699 1.00 23.47 126 VAL D C 1
ATOM 6572 O O . VAL D 1 126 ? -33.849 -47.216 21.035 1.00 24.01 126 VAL D O 1
ATOM 6576 N N . THR D 1 127 ? -35.716 -46.323 21.862 1.00 22.27 127 THR D N 1
ATOM 6577 C CA . THR D 1 127 ? -35.412 -45.072 21.140 1.00 21.39 127 THR D CA 1
ATOM 6578 C C . THR D 1 127 ? -34.293 -44.303 21.854 1.00 23.79 127 THR D C 1
ATOM 6579 O O . THR D 1 127 ? -33.395 -43.753 21.220 1.00 23.97 127 THR D O 1
ATOM 6583 N N . TYR D 1 128 ? -34.380 -44.252 23.188 1.00 22.27 128 TYR D N 1
ATOM 6584 C CA . TYR D 1 128 ? -33.374 -43.595 24.026 1.00 21.31 128 TYR D CA 1
ATOM 6585 C C . TYR D 1 128 ? -32.962 -44.516 25.145 1.00 20.31 128 TYR D C 1
ATOM 6586 O O . TYR D 1 128 ? -33.777 -45.267 25.663 1.00 23.17 128 TYR D O 1
ATOM 6595 N N . VAL D 1 129 ? -31.687 -44.441 25.530 1.00 20.77 129 VAL D N 1
ATOM 6596 C CA . VAL D 1 129 ? -31.245 -45.115 26.742 1.00 21.44 129 VAL D CA 1
ATOM 6597 C C . VAL D 1 129 ? -30.686 -44.071 27.702 1.00 21.80 129 VAL D C 1
ATOM 6598 O O . VAL D 1 129 ? -29.948 -43.172 27.281 1.00 22.26 129 VAL D O 1
ATOM 6602 N N . SER D 1 130 ? -31.045 -44.171 28.978 1.00 21.14 130 SER D N 1
ATOM 6603 C CA . SER D 1 130 ? -30.625 -43.186 29.974 1.00 21.25 130 SER D CA 1
ATOM 6604 C C . SER D 1 130 ? -29.742 -43.781 31.084 1.00 21.21 130 SER D C 1
ATOM 6605 O O . SER D 1 130 ? -30.220 -44.250 32.103 1.00 23.05 130 SER D O 1
ATOM 6608 N N . PRO D 1 131 ? -28.433 -43.742 30.877 1.00 21.68 131 PRO D N 1
ATOM 6609 C CA . PRO D 1 131 ? -27.476 -44.015 31.950 1.00 22.71 131 PRO D CA 1
ATOM 6610 C C . PRO D 1 131 ? -27.461 -42.914 33.004 1.00 26.31 131 PRO D C 1
ATOM 6611 O O . PRO D 1 131 ? -27.554 -41.734 32.659 1.00 26.34 131 PRO D O 1
ATOM 6615 N N . PHE D 1 132 ? -27.328 -43.284 34.274 1.00 22.43 132 PHE D N 1
ATOM 6616 C CA . PHE D 1 132 ? -27.499 -42.379 35.414 1.00 23.82 132 PHE D CA 1
ATOM 6617 C C . PHE D 1 132 ? -26.184 -41.991 36.041 1.00 30.52 132 PHE D C 1
ATOM 6618 O O . PHE D 1 132 ? -25.736 -42.644 37.019 1.00 33.91 132 PHE D O 1
ATOM 6626 N N A VAL D 1 133 ? -25.590 -40.918 35.545 0.76 22.13 133 VAL D N 1
ATOM 6627 N N B VAL D 1 133 ? -25.570 -40.943 35.514 0.24 23.26 133 VAL D N 1
ATOM 6628 C CA A VAL D 1 133 ? -24.216 -40.572 35.948 0.76 21.12 133 VAL D CA 1
ATOM 6629 C CA B VAL D 1 133 ? -24.235 -40.533 35.939 0.24 21.98 133 VAL D CA 1
ATOM 6630 C C A VAL D 1 133 ? -24.063 -40.115 37.400 0.76 22.93 133 VAL D C 1
ATOM 6631 C C B VAL D 1 133 ? -24.151 -40.214 37.431 0.24 22.41 133 VAL D C 1
ATOM 6632 O O A VAL D 1 133 ? -23.097 -40.500 38.048 0.76 21.78 133 VAL D O 1
ATOM 6633 O O B VAL D 1 133 ? -23.347 -40.809 38.147 0.24 21.09 133 VAL D O 1
ATOM 6640 N N . GLY D 1 134 ? -25.007 -39.308 37.896 1.00 21.32 134 GLY D N 1
ATOM 6641 C CA . GLY D 1 134 ? -24.940 -38.824 39.281 1.00 21.73 134 GLY D CA 1
ATOM 6642 C C . GLY D 1 134 ? -25.055 -39.941 40.305 1.00 20.96 134 GLY D C 1
ATOM 6643 O O . GLY D 1 134 ? -24.373 -39.910 41.307 1.00 21.58 134 GLY D O 1
ATOM 6644 N N . ARG D 1 135 ? -25.896 -40.935 40.026 1.00 22.11 135 ARG D N 1
ATOM 6645 C CA . ARG D 1 135 ? -26.049 -42.013 41.010 1.00 20.00 135 ARG D CA 1
ATOM 6646 C C . ARG D 1 135 ? -24.801 -42.930 41.031 1.00 22.44 135 ARG D C 1
ATOM 6647 O O . ARG D 1 135 ? -24.453 -43.544 42.084 1.00 21.92 135 ARG D O 1
ATOM 6655 N N . LEU D 1 136 ? -24.087 -42.980 39.895 1.00 21.66 136 LEU D N 1
ATOM 6656 C CA . LEU D 1 136 ? -22.772 -43.656 39.929 1.00 20.94 136 LEU D CA 1
ATOM 6657 C C . LEU D 1 136 ? -21.764 -42.823 40.695 1.00 19.46 136 LEU D C 1
ATOM 6658 O O . LEU D 1 136 ? -21.030 -43.353 41.552 1.00 20.16 136 LEU D O 1
ATOM 6663 N N . ASP D 1 137 ? -21.775 -41.513 40.498 1.00 19.76 137 ASP D N 1
ATOM 6664 C CA . ASP D 1 137 ? -20.882 -40.640 41.268 1.00 18.91 137 ASP D CA 1
ATOM 6665 C C . ASP D 1 137 ? -21.136 -40.849 42.751 1.00 20.59 137 ASP D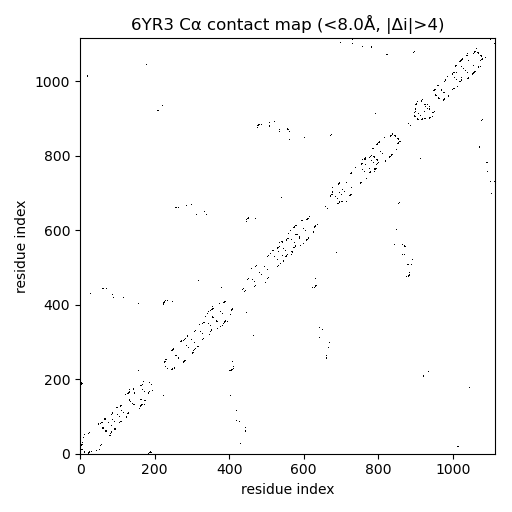 C 1
ATOM 6666 O O . ASP D 1 137 ? -20.197 -40.848 43.543 1.00 21.67 137 ASP D O 1
ATOM 6671 N N . ASP D 1 138 ? -22.400 -41.032 43.114 1.00 21.08 138 ASP D N 1
ATOM 6672 C CA . ASP D 1 138 ? -22.827 -41.171 44.517 1.00 25.50 138 ASP D CA 1
ATOM 6673 C C . ASP D 1 138 ? -22.157 -42.390 45.105 1.00 24.05 138 ASP D C 1
ATOM 6674 O O . ASP D 1 138 ? -21.817 -42.388 46.324 1.00 28.67 138 ASP D O 1
ATOM 6679 N N . ILE D 1 139 ? -22.024 -43.463 44.322 1.00 22.28 139 ILE D N 1
ATOM 6680 C CA . ILE D 1 139 ? -21.332 -44.638 44.905 1.00 22.57 139 ILE D CA 1
ATOM 6681 C C . ILE D 1 139 ? -19.835 -44.777 44.567 1.00 22.85 139 ILE D C 1
ATOM 6682 O O . ILE D 1 139 ? -19.212 -45.828 44.689 1.00 23.62 139 ILE D O 1
ATOM 6687 N N . GLY D 1 140 ? -19.227 -43.666 44.159 1.00 21.83 140 GLY D N 1
ATOM 6688 C CA . GLY D 1 140 ? -17.783 -43.619 44.103 1.00 20.70 140 GLY D CA 1
ATOM 6689 C C . GLY D 1 140 ? -17.160 -44.105 42.818 1.00 20.74 140 GLY D C 1
ATOM 6690 O O . GLY D 1 140 ? -15.965 -44.442 42.793 1.00 21.52 140 GLY D O 1
ATOM 6691 N N A GLU D 1 141 ? -17.979 -44.134 41.759 0.55 21.22 141 GLU D N 1
ATOM 6692 N N B GLU D 1 141 ? -17.941 -44.131 41.743 0.45 21.66 141 GLU D N 1
ATOM 6693 C CA A GLU D 1 141 ? -17.514 -44.397 40.389 0.55 23.17 141 GLU D CA 1
ATOM 6694 C CA B GLU D 1 141 ? -17.357 -44.341 40.419 0.45 23.28 141 GLU D CA 1
ATOM 6695 C C A GLU D 1 141 ? -17.766 -43.151 39.544 0.55 22.18 141 GLU D C 1
ATOM 6696 C C B GLU D 1 141 ? -17.762 -43.203 39.484 0.45 22.34 141 GLU D C 1
ATOM 6697 O O A GLU D 1 141 ? -18.823 -42.556 39.649 0.55 21.39 141 GLU D O 1
ATOM 6698 O O B GLU D 1 141 ? -18.893 -42.731 39.514 0.45 22.30 141 GLU D O 1
ATOM 6709 N N A ASP D 1 142 ? -16.811 -42.734 38.708 0.55 21.81 142 ASP D N 1
ATOM 6710 N N B ASP D 1 142 ? -16.807 -42.752 38.673 0.45 21.77 142 ASP D N 1
ATOM 6711 C CA A ASP D 1 142 ? -17.066 -41.580 37.832 0.55 21.07 142 ASP D CA 1
ATOM 6712 C CA B ASP D 1 142 ? -16.992 -41.622 37.763 0.45 21.40 142 ASP D CA 1
ATOM 6713 C C A ASP D 1 142 ? -18.036 -42.022 36.747 0.55 21.54 142 ASP D C 1
ATOM 6714 C C B ASP D 1 142 ? -18.021 -42.000 36.699 0.45 21.63 142 ASP D C 1
ATOM 6715 O O A ASP D 1 142 ? -17.690 -42.790 35.841 0.55 22.84 142 ASP D O 1
ATOM 6716 O O B ASP D 1 142 ? -17.699 -42.728 35.757 0.45 22.39 142 ASP D O 1
ATOM 6725 N N . GLY D 1 143 ? -19.251 -41.512 36.852 1.00 21.13 143 GLY D N 1
ATOM 6726 C CA . GLY D 1 143 ? -20.327 -41.929 35.971 1.00 21.46 143 GLY D CA 1
ATOM 6727 C C . GLY D 1 143 ? -20.068 -41.611 34.519 1.00 22.67 143 GLY D C 1
ATOM 6728 O O . GLY D 1 143 ? -20.557 -42.318 33.614 1.00 21.82 143 GLY D O 1
ATOM 6729 N N . MET D 1 144 ? -19.322 -40.542 34.249 1.00 19.95 144 MET D N 1
ATOM 6730 C CA . MET D 1 144 ? -19.080 -40.167 32.854 1.00 20.71 144 MET D CA 1
ATOM 6731 C C . MET D 1 144 ? -18.307 -41.204 32.091 1.00 21.26 144 MET D C 1
ATOM 6732 O O . MET D 1 144 ? -18.413 -41.289 30.870 1.00 20.79 144 MET D O 1
ATOM 6737 N N A GLN D 1 145 ? -17.521 -42.024 32.774 0.48 20.87 145 GLN D N 1
ATOM 6738 N N B GLN D 1 145 ? -17.593 -42.058 32.826 0.52 20.23 145 GLN D N 1
ATOM 6739 C CA A GLN D 1 145 ? -16.759 -43.031 32.030 0.48 20.88 145 GLN D CA 1
ATOM 6740 C CA B GLN D 1 145 ? -16.861 -43.149 32.183 0.52 21.94 145 GLN D CA 1
ATOM 6741 C C A GLN D 1 145 ? -17.711 -44.027 31.358 0.48 20.23 145 GLN D C 1
ATOM 6742 C C B GLN D 1 145 ? -17.802 -44.117 31.458 0.52 20.27 145 GLN D C 1
ATOM 6743 O O A GLN D 1 145 ? -17.449 -44.542 30.267 0.48 23.24 145 GLN D O 1
ATOM 6744 O O B GLN D 1 145 ? -17.461 -44.634 30.387 0.52 19.76 145 GLN D O 1
ATOM 6755 N N A ILE D 1 146 ? -18.862 -44.235 31.980 0.58 20.14 146 ILE D N 1
ATOM 6756 N N B ILE D 1 146 ? -19.000 -44.359 31.995 0.42 19.84 146 ILE D N 1
ATOM 6757 C CA A ILE D 1 146 ? -19.831 -45.152 31.415 0.58 19.22 146 ILE D CA 1
ATOM 6758 C CA B ILE D 1 146 ? -19.864 -45.256 31.239 0.42 19.28 146 ILE D CA 1
ATOM 6759 C C A ILE D 1 146 ? -20.417 -44.562 30.118 0.58 19.67 146 ILE D C 1
ATOM 6760 C C B ILE D 1 146 ? -20.427 -44.561 30.025 0.42 19.93 146 ILE D C 1
ATOM 6761 O O A ILE D 1 146 ? -20.644 -45.286 29.138 0.58 18.23 146 ILE D O 1
ATOM 6762 O O B ILE D 1 146 ? -20.658 -45.222 29.009 0.42 21.29 146 ILE D O 1
ATOM 6771 N N . ILE D 1 147 ? -20.635 -43.237 30.102 1.00 19.61 147 ILE D N 1
ATOM 6772 C CA . ILE D 1 147 ? -21.117 -42.582 28.894 1.00 20.34 147 ILE D CA 1
ATOM 6773 C C . ILE D 1 147 ? -20.069 -42.728 27.778 1.00 21.22 147 ILE D C 1
ATOM 6774 O O . ILE D 1 147 ? -20.420 -43.005 26.622 1.00 20.51 147 ILE D O 1
ATOM 6779 N N A ASP D 1 148 ? -18.792 -42.571 28.113 0.67 18.76 148 ASP D N 1
ATOM 6780 N N B ASP D 1 148 ? -18.783 -42.677 28.162 0.33 21.00 148 ASP D N 1
ATOM 6781 C CA A ASP D 1 148 ? -17.795 -42.673 27.081 0.67 19.24 148 ASP D CA 1
ATOM 6782 C CA B ASP D 1 148 ? -17.730 -42.735 27.158 0.33 20.25 148 ASP D CA 1
ATOM 6783 C C A ASP D 1 148 ? -17.789 -44.111 26.466 0.67 21.27 148 ASP D C 1
ATOM 6784 C C B ASP D 1 148 ? -17.838 -44.100 26.483 0.33 20.65 148 ASP D C 1
ATOM 6785 O O A ASP D 1 148 ? -17.726 -44.276 25.227 0.67 18.28 148 ASP D O 1
ATOM 6786 O O B ASP D 1 148 ? -17.895 -44.214 25.248 0.33 20.43 148 ASP D O 1
ATOM 6795 N N . MET D 1 149 ? -17.943 -45.128 27.312 1.00 20.13 149 MET D N 1
ATOM 6796 C CA . MET D 1 149 ? -17.946 -46.485 26.789 1.00 19.27 149 MET D CA 1
ATOM 6797 C C . MET D 1 149 ? -19.169 -46.713 25.930 1.00 18.37 149 MET D C 1
ATOM 6798 O O . MET D 1 149 ? -19.070 -47.339 24.864 1.00 18.88 149 MET D O 1
ATOM 6803 N N . ILE D 1 150 ? -20.311 -46.183 26.379 1.00 18.30 150 ILE D N 1
ATOM 6804 C CA . ILE D 1 150 ? -21.525 -46.418 25.607 1.00 19.29 150 ILE D CA 1
ATOM 6805 C C . ILE D 1 150 ? -21.380 -45.714 24.248 1.00 19.01 150 ILE D C 1
ATOM 6806 O O . ILE D 1 150 ? -21.780 -46.300 23.212 1.00 19.31 150 ILE D O 1
ATOM 6811 N N . ARG D 1 151 ? -20.776 -44.508 24.227 1.00 17.42 151 ARG D N 1
ATOM 6812 C CA . ARG D 1 151 ? -20.636 -43.831 22.944 1.00 17.48 151 ARG D CA 1
ATOM 6813 C C . ARG D 1 151 ? -19.806 -44.687 21.988 1.00 19.23 151 ARG D C 1
ATOM 6814 O O . ARG D 1 151 ? -20.196 -44.868 20.789 1.00 20.21 151 ARG D O 1
ATOM 6822 N N . THR D 1 152 ? -18.719 -45.273 22.507 1.00 19.48 152 THR D N 1
ATOM 6823 C CA . THR D 1 152 ? -17.827 -46.041 21.651 1.00 19.92 152 THR D CA 1
ATOM 6824 C C . THR D 1 152 ? -18.545 -47.294 21.176 1.00 18.49 152 THR D C 1
ATOM 6825 O O . THR D 1 152 ? -18.528 -47.614 19.956 1.00 20.21 152 THR D O 1
ATOM 6829 N N . ILE D 1 153 ? -19.265 -47.953 22.096 1.00 18.95 153 ILE D N 1
ATOM 6830 C CA . ILE D 1 153 ? -19.979 -49.168 21.685 1.00 18.91 153 ILE D CA 1
ATOM 6831 C C . ILE D 1 153 ? -21.024 -48.851 20.613 1.00 19.37 153 ILE D C 1
ATOM 6832 O O . ILE D 1 153 ? -21.113 -49.526 19.577 1.00 19.62 153 ILE D O 1
ATOM 6837 N N . PHE D 1 154 ? -21.746 -47.749 20.810 1.00 18.42 154 PHE D N 1
ATOM 6838 C CA . PHE D 1 154 ? -22.820 -47.459 19.864 1.00 19.72 154 PHE D CA 1
ATOM 6839 C C . PHE D 1 154 ? -22.203 -47.068 18.544 1.00 20.49 154 PHE D C 1
ATOM 6840 O O . PHE D 1 154 ? -22.747 -47.453 17.490 1.00 22.16 154 PHE D O 1
ATOM 6848 N N . ASN D 1 155 ? -21.063 -46.362 18.566 1.00 19.88 155 ASN D N 1
ATOM 6849 C CA . ASN D 1 155 ? -20.443 -46.005 17.307 1.00 19.91 155 ASN D CA 1
ATOM 6850 C C . ASN D 1 155 ? -19.977 -47.292 16.573 1.00 21.12 155 ASN D C 1
ATOM 6851 O O . ASN D 1 155 ? -20.121 -47.372 15.336 1.00 24.13 155 ASN D O 1
ATOM 6856 N N . ASN D 1 156 ? -19.470 -48.285 17.311 1.00 19.95 156 ASN D N 1
ATOM 6857 C CA . ASN D 1 156 ? -18.909 -49.491 16.664 1.00 19.75 156 ASN D CA 1
ATOM 6858 C C . ASN D 1 156 ? -19.983 -50.205 15.874 1.00 22.46 156 ASN D C 1
ATOM 6859 O O . ASN D 1 156 ? -19.713 -50.745 14.777 1.00 24.53 156 ASN D O 1
ATOM 6864 N N . TYR D 1 157 ? -21.209 -50.203 16.376 1.00 21.27 157 TYR D N 1
ATOM 6865 C CA . TYR D 1 157 ? -22.261 -51.005 15.756 1.00 22.06 157 TYR D CA 1
ATOM 6866 C C . TYR D 1 157 ? -23.281 -50.152 15.026 1.00 23.17 157 TYR D C 1
ATOM 6867 O O . TYR D 1 157 ? -24.311 -50.666 14.600 1.00 26.58 157 TYR D O 1
ATOM 6876 N N . ILE D 1 158 ? -22.973 -48.875 14.843 1.00 22.63 158 ILE D N 1
ATOM 6877 C CA . ILE D 1 158 ? -23.882 -47.933 14.172 1.00 22.47 158 ILE D CA 1
ATOM 6878 C C . ILE D 1 158 ? -25.273 -47.978 14.768 1.00 22.36 158 ILE D C 1
ATOM 6879 O O . ILE D 1 158 ? -26.310 -48.028 14.061 1.00 25.69 158 ILE D O 1
ATOM 6884 N N . ILE D 1 159 ? -25.328 -48.000 16.113 1.00 23.14 159 ILE D N 1
ATOM 6885 C CA . ILE D 1 159 ? -26.584 -48.100 16.829 1.00 21.28 159 ILE D CA 1
ATOM 6886 C C . ILE D 1 159 ? -27.336 -46.774 16.781 1.00 23.91 159 ILE D C 1
ATOM 6887 O O . ILE D 1 159 ? -26.752 -45.716 16.973 1.00 27.80 159 ILE D O 1
ATOM 6892 N N . LYS D 1 160 ? -28.634 -46.874 16.556 1.00 24.73 160 LYS D N 1
ATOM 6893 C CA . LYS D 1 160 ? -29.480 -45.689 16.365 1.00 26.05 160 LYS D CA 1
ATOM 6894 C C . LYS D 1 160 ? -30.152 -45.191 17.622 1.00 22.03 160 LYS D C 1
ATOM 6895 O O . LYS D 1 160 ? -30.669 -44.078 17.646 1.00 27.75 160 LYS D O 1
ATOM 6901 N N . THR D 1 161 ? -30.127 -46.002 18.665 1.00 23.02 161 THR D N 1
ATOM 6902 C CA . THR D 1 161 ? -30.627 -45.572 19.961 1.00 21.88 161 THR D CA 1
ATOM 6903 C C . THR D 1 161 ? -29.830 -44.333 20.369 1.00 22.20 161 THR D C 1
ATOM 6904 O O . THR D 1 161 ? -28.585 -44.326 20.256 1.00 23.60 161 THR D O 1
ATOM 6908 N N A GLN D 1 162 ? -30.525 -43.335 20.900 0.74 23.63 162 GLN D N 1
ATOM 6909 N N B GLN D 1 162 ? -30.519 -43.321 20.884 0.26 23.33 162 GLN D N 1
ATOM 6910 C CA A GLN D 1 162 ? -29.891 -42.124 21.397 0.74 21.89 162 GLN D CA 1
ATOM 6911 C CA B GLN D 1 162 ? -29.863 -42.100 21.335 0.26 23.25 162 GLN D CA 1
ATOM 6912 C C A GLN D 1 162 ? -29.415 -42.302 22.804 0.74 24.27 162 GLN D C 1
ATOM 6913 C C B GLN D 1 162 ? -29.450 -42.193 22.798 0.26 23.17 162 GLN D C 1
ATOM 6914 O O A GLN D 1 162 ? -30.139 -42.876 23.622 0.74 23.62 162 GLN D O 1
ATOM 6915 O O B GLN D 1 162 ? -30.240 -42.608 23.650 0.26 21.66 162 GLN D O 1
ATOM 6926 N N . ILE D 1 163 ? -28.208 -41.808 23.085 1.00 20.77 163 ILE D N 1
ATOM 6927 C CA . ILE D 1 163 ? -27.707 -41.789 24.442 1.00 20.37 163 ILE D CA 1
ATOM 6928 C C . ILE D 1 163 ? -28.252 -40.564 25.144 1.00 23.29 163 ILE D C 1
ATOM 6929 O O . ILE D 1 163 ? -27.953 -39.434 24.727 1.00 24.39 163 ILE D O 1
ATOM 6934 N N . LEU D 1 164 ? -29.039 -40.787 26.192 1.00 21.03 164 LEU D N 1
ATOM 6935 C CA . LEU D 1 164 ? -29.643 -39.661 26.934 1.00 22.63 164 LEU D CA 1
ATOM 6936 C C . LEU D 1 164 ? -29.021 -39.660 28.330 1.00 24.88 164 LEU D C 1
ATOM 6937 O O . LEU D 1 164 ? -29.364 -40.489 29.178 1.00 25.72 164 LEU D O 1
ATOM 6942 N N . VAL D 1 165 ? -28.091 -38.751 28.561 1.00 21.57 165 VAL D N 1
ATOM 6943 C CA . VAL D 1 165 ? -27.391 -38.757 29.863 1.00 19.59 165 VAL D CA 1
ATOM 6944 C C . VAL D 1 165 ? -28.337 -38.240 30.940 1.00 21.54 165 VAL D C 1
ATOM 6945 O O . VAL D 1 165 ? -28.884 -37.119 30.817 1.00 22.13 165 VAL D O 1
ATOM 6949 N N . ALA D 1 166 ? -28.543 -39.036 31.984 1.00 21.51 166 ALA D N 1
ATOM 6950 C CA . ALA D 1 166 ? -29.521 -38.643 33.023 1.00 22.73 166 ALA D CA 1
ATOM 6951 C C . ALA D 1 166 ? -28.835 -38.607 34.367 1.00 22.44 166 ALA D C 1
ATOM 6952 O O . ALA D 1 166 ? -27.608 -38.896 34.490 1.00 22.77 166 ALA D O 1
ATOM 6954 N N . SER D 1 167 ? -29.605 -38.265 35.384 1.00 23.24 167 SER D N 1
ATOM 6955 C CA . SER D 1 167 ? -29.021 -38.076 36.715 1.00 25.79 167 SER D CA 1
ATOM 6956 C C . SER D 1 167 ? -27.874 -37.084 36.661 1.00 24.58 167 SER D C 1
ATOM 6957 O O . SER D 1 167 ? -26.794 -37.304 37.264 1.00 25.76 167 SER D O 1
ATOM 6960 N N . ILE D 1 168 ? -28.087 -35.985 35.948 1.00 22.53 168 ILE D N 1
ATOM 6961 C CA . ILE D 1 168 ? -27.063 -34.955 35.807 1.00 24.26 168 ILE D CA 1
ATOM 6962 C C . ILE D 1 168 ? -27.107 -34.006 37.000 1.00 23.23 168 ILE D C 1
ATOM 6963 O O . ILE D 1 168 ? -28.198 -33.650 37.493 1.00 25.29 168 ILE D O 1
ATOM 6968 N N . ARG D 1 169 ? -25.936 -33.698 37.567 1.00 22.74 169 ARG D N 1
ATOM 6969 C CA . ARG D 1 169 ? -25.889 -32.949 38.826 1.00 24.26 169 ARG D CA 1
ATOM 6970 C C . ARG D 1 169 ? -25.160 -31.626 38.720 1.00 23.20 169 ARG D C 1
ATOM 6971 O O . ARG D 1 169 ? -25.243 -30.813 39.633 1.00 24.53 169 ARG D O 1
ATOM 6979 N N . ASN D 1 170 ? -24.402 -31.423 37.638 1.00 22.39 170 ASN D N 1
ATOM 6980 C CA . ASN D 1 170 ? -23.583 -30.236 37.536 1.00 22.80 170 ASN D CA 1
ATOM 6981 C C . ASN D 1 170 ? -23.263 -29.925 36.068 1.00 22.04 170 ASN D C 1
ATOM 6982 O O . ASN D 1 170 ? -23.467 -30.760 35.172 1.00 22.13 170 ASN D O 1
ATOM 6987 N N . PRO D 1 171 ? -22.725 -28.740 35.795 1.00 21.37 171 PRO D N 1
ATOM 6988 C CA . PRO D 1 171 ? -22.449 -28.382 34.389 1.00 22.95 171 PRO D CA 1
ATOM 6989 C C . PRO D 1 171 ? -21.286 -29.109 33.742 1.00 21.67 171 PRO D C 1
ATOM 6990 O O . PRO D 1 171 ? -21.162 -29.048 32.518 1.00 22.19 171 PRO D O 1
ATOM 6994 N N . ILE D 1 172 ? -20.439 -29.756 34.537 1.00 20.45 172 ILE D N 1
ATOM 6995 C CA . ILE D 1 172 ? -19.369 -30.603 33.987 1.00 20.32 172 ILE D CA 1
ATOM 6996 C C . ILE D 1 172 ? -19.854 -31.942 33.493 1.00 22.10 172 ILE D C 1
ATOM 6997 O O . ILE D 1 172 ? -19.339 -32.414 32.493 1.00 21.68 172 ILE D O 1
ATOM 7002 N N . HIS D 1 173 ? -20.886 -32.525 34.111 1.00 21.35 173 HIS D N 1
ATOM 7003 C CA . HIS D 1 173 ? -21.558 -33.641 33.451 1.00 21.42 173 HIS D CA 1
ATOM 7004 C C . HIS D 1 173 ? -22.001 -33.242 32.040 1.00 21.09 173 HIS D C 1
ATOM 7005 O O . HIS D 1 173 ? -21.885 -34.015 31.082 1.00 21.24 173 HIS D O 1
ATOM 7012 N N . VAL D 1 174 ? -22.554 -32.040 31.908 1.00 21.31 174 VAL D N 1
ATOM 7013 C CA . VAL D 1 174 ? -23.017 -31.576 30.586 1.00 21.08 174 VAL D CA 1
ATOM 7014 C C . VAL D 1 174 ? -21.859 -31.345 29.635 1.00 21.93 174 VAL D C 1
ATOM 7015 O O . VAL D 1 174 ? -21.879 -31.813 28.471 1.00 21.25 174 VAL D O 1
ATOM 7019 N N . LEU D 1 175 ? -20.814 -30.639 30.105 1.00 21.72 175 LEU D N 1
ATOM 7020 C CA . LEU D 1 175 ? -19.622 -30.400 29.258 1.00 21.03 175 LEU D CA 1
ATOM 7021 C C . LEU D 1 175 ? -19.006 -31.716 28.760 1.00 21.80 175 LEU D C 1
ATOM 7022 O O . LEU D 1 175 ? -18.751 -31.881 27.554 1.00 20.94 175 LEU D O 1
ATOM 7027 N N . ARG D 1 176 ? -18.775 -32.638 29.702 1.00 19.72 176 ARG D N 1
ATOM 7028 C CA . ARG D 1 176 ? -18.164 -33.915 29.329 1.00 21.09 176 ARG D CA 1
ATOM 7029 C C . ARG D 1 176 ? -19.072 -34.692 28.371 1.00 20.51 176 ARG D C 1
ATOM 7030 O O . ARG D 1 176 ? -18.557 -35.368 27.470 1.00 21.44 176 ARG D O 1
ATOM 7038 N N . SER D 1 177 ? -20.385 -34.627 28.563 1.00 21.86 177 SER D N 1
ATOM 7039 C CA . SER D 1 177 ? -21.306 -35.324 27.671 1.00 21.70 177 SER D CA 1
ATOM 7040 C C . SER D 1 177 ? -21.175 -34.779 26.244 1.00 22.84 177 SER D C 1
ATOM 7041 O O . SER D 1 177 ? -21.182 -35.533 25.273 1.00 20.96 177 SER D O 1
ATOM 7044 N N . ALA D 1 178 ? -21.050 -33.451 26.133 1.00 20.50 178 ALA D N 1
ATOM 7045 C CA . ALA D 1 178 ? -20.879 -32.851 24.809 1.00 20.42 178 ALA D CA 1
ATOM 7046 C C . ALA D 1 178 ? -19.555 -33.189 24.123 1.00 19.29 178 ALA D C 1
ATOM 7047 O O . ALA D 1 178 ? -19.519 -33.466 22.915 1.00 19.74 178 ALA D O 1
ATOM 7049 N N . VAL D 1 179 ? -18.479 -33.272 24.907 1.00 20.94 179 VAL D N 1
ATOM 7050 C CA . VAL D 1 179 ? -17.176 -33.596 24.334 1.00 20.07 179 VAL D CA 1
ATOM 7051 C C . VAL D 1 179 ? -17.174 -35.086 23.910 1.00 19.03 179 VAL D C 1
ATOM 7052 O O . VAL D 1 179 ? -16.569 -35.456 22.900 1.00 23.00 179 VAL D O 1
ATOM 7056 N N . ILE D 1 180 ? -17.792 -35.937 24.724 1.00 18.49 180 ILE D N 1
ATOM 7057 C CA . ILE D 1 180 ? -17.940 -37.370 24.342 1.00 19.77 180 ILE D CA 1
ATOM 7058 C C . ILE D 1 180 ? -18.796 -37.556 23.094 1.00 19.12 180 ILE D C 1
ATOM 7059 O O . ILE D 1 180 ? -18.502 -38.411 22.227 1.00 21.58 180 ILE D O 1
ATOM 7064 N N . GLY D 1 181 ? -19.867 -36.768 23.026 1.00 19.21 181 GLY D N 1
ATOM 7065 C CA . GLY D 1 181 ? -20.766 -36.808 21.891 1.00 19.18 181 GLY D CA 1
ATOM 7066 C C . GLY D 1 181 ? -22.074 -37.534 22.210 1.00 21.98 181 GLY D C 1
ATOM 7067 O O . GLY D 1 181 ? -22.697 -38.133 21.322 1.00 22.55 181 GLY D O 1
ATOM 7068 N N . ALA D 1 182 ? -22.501 -37.504 23.473 1.00 21.51 182 ALA D N 1
ATOM 7069 C CA . ALA D 1 182 ? -23.823 -38.047 23.799 1.00 21.64 182 ALA D CA 1
ATOM 7070 C C . ALA D 1 182 ? -24.908 -37.322 23.009 1.00 22.37 182 ALA D C 1
ATOM 7071 O O . ALA D 1 182 ? -24.821 -36.100 22.723 1.00 24.09 182 ALA D O 1
ATOM 7073 N N . ASP D 1 183 ? -25.972 -38.043 22.679 1.00 22.29 183 ASP D N 1
ATOM 7074 C CA . ASP D 1 183 ? -27.042 -37.427 21.878 1.00 21.78 183 ASP D CA 1
ATOM 7075 C C . ASP D 1 183 ? -27.859 -36.399 22.607 1.00 21.44 183 ASP D C 1
ATOM 7076 O O . ASP D 1 183 ? -28.281 -35.373 21.993 1.00 25.48 183 ASP D O 1
ATOM 7081 N N . VAL D 1 184 ? -28.155 -36.660 23.883 1.00 21.57 184 VAL D N 1
ATOM 7082 C CA . VAL D 1 184 ? -29.069 -35.838 24.667 1.00 21.91 184 VAL D CA 1
ATOM 7083 C C . VAL D 1 184 ? -28.497 -35.764 26.098 1.00 22.39 184 VAL D C 1
ATOM 7084 O O . VAL D 1 184 ? -27.900 -36.744 26.582 1.00 21.86 184 VAL D O 1
ATOM 7088 N N . VAL D 1 185 ? -28.667 -34.631 26.779 1.00 22.51 185 VAL D N 1
ATOM 7089 C CA . VAL D 1 185 ? -28.544 -34.563 28.218 1.00 22.03 185 VAL D CA 1
ATOM 7090 C C . VAL D 1 185 ? -29.879 -34.145 28.784 1.00 22.83 185 VAL D C 1
ATOM 7091 O O . VAL D 1 185 ? -30.532 -33.271 28.170 1.00 24.53 185 VAL D O 1
ATOM 7095 N N . THR D 1 186 ? -30.277 -34.699 29.939 1.00 22.78 186 THR D N 1
ATOM 7096 C CA . THR D 1 186 ? -31.441 -34.169 30.633 1.00 23.06 186 THR D CA 1
ATOM 7097 C C . THR D 1 186 ? -30.983 -33.577 31.961 1.00 25.97 186 THR D C 1
ATOM 7098 O O . THR D 1 186 ? -30.233 -34.218 32.683 1.00 25.41 186 THR D O 1
ATOM 7102 N N . VAL D 1 187 ? -31.369 -32.335 32.248 1.00 25.82 187 VAL D N 1
ATOM 7103 C CA . VAL D 1 187 ? -30.755 -31.611 33.353 1.00 27.68 187 VAL D CA 1
ATOM 7104 C C . VAL D 1 187 ? -31.799 -31.014 34.267 1.00 29.79 187 VAL D C 1
ATOM 7105 O O . VAL D 1 187 ? -32.841 -30.539 33.804 1.00 27.07 187 VAL D O 1
ATOM 7109 N N . PRO D 1 188 ? -31.518 -30.999 35.571 1.00 25.72 188 PRO D N 1
ATOM 7110 C CA . PRO D 1 188 ? -32.466 -30.285 36.422 1.00 26.15 188 PRO D CA 1
ATOM 7111 C C . PRO D 1 188 ? -32.395 -28.785 36.169 1.00 27.63 188 PRO D C 1
ATOM 7112 O O . PRO D 1 188 ? -31.433 -28.247 35.581 1.00 26.87 188 PRO D O 1
ATOM 7116 N N . PHE D 1 189 ? -33.436 -28.071 36.613 1.00 29.80 189 PHE D N 1
ATOM 7117 C CA . PHE D 1 189 ? -33.592 -26.665 36.257 1.00 29.30 189 PHE D CA 1
ATOM 7118 C C . PHE D 1 189 ? -32.429 -25.775 36.715 1.00 29.04 189 PHE D C 1
ATOM 7119 O O . PHE D 1 189 ? -31.964 -24.931 35.965 1.00 33.30 189 PHE D O 1
ATOM 7127 N N A ASN D 1 190 ? -31.958 -26.007 37.943 0.56 30.82 190 ASN D N 1
ATOM 7128 N N B ASN D 1 190 ? -31.947 -25.955 37.938 0.44 30.98 190 ASN D N 1
ATOM 7129 C CA A ASN D 1 190 ? -30.833 -25.250 38.491 0.56 32.54 190 ASN D CA 1
ATOM 7130 C CA B ASN D 1 190 ? -30.849 -25.101 38.372 0.44 32.43 190 ASN D CA 1
ATOM 7131 C C A ASN D 1 190 ? -29.568 -25.350 37.618 0.56 30.58 190 ASN D C 1
ATOM 7132 C C B ASN D 1 190 ? -29.557 -25.320 37.563 0.44 30.86 190 ASN D C 1
ATOM 7133 O O A ASN D 1 190 ? -28.868 -24.342 37.333 0.56 32.96 190 ASN D O 1
ATOM 7134 O O B ASN D 1 190 ? -28.805 -24.356 37.287 0.44 32.73 190 ASN D O 1
ATOM 7143 N N . VAL D 1 191 ? -29.321 -26.563 37.126 1.00 28.55 191 VAL D N 1
ATOM 7144 C CA . VAL D 1 191 ? -28.185 -26.780 36.250 1.00 25.81 191 VAL D CA 1
ATOM 7145 C C . VAL D 1 191 ? -28.390 -26.036 34.909 1.00 25.77 191 VAL D C 1
ATOM 7146 O O . VAL D 1 191 ? -27.505 -25.286 34.433 1.00 29.94 191 VAL D O 1
ATOM 7150 N N . LEU D 1 192 ? -29.586 -26.206 34.341 1.00 28.26 192 LEU D N 1
ATOM 7151 C CA . LEU D 1 192 ? -29.918 -25.585 33.057 1.00 28.85 192 LEU D CA 1
ATOM 7152 C C . LEU D 1 192 ? -29.683 -24.090 33.104 1.00 30.88 192 LEU D C 1
ATOM 7153 O O . LEU D 1 192 ? -29.026 -23.495 32.213 1.00 31.35 192 LEU D O 1
ATOM 7158 N N . LYS D 1 193 ? -30.232 -23.478 34.149 1.00 31.23 193 LYS D N 1
ATOM 7159 C CA . LYS D 1 193 ? -30.096 -22.026 34.219 1.00 36.59 193 LYS D CA 1
ATOM 7160 C C . LYS D 1 193 ? -28.619 -21.652 34.355 1.00 32.98 193 LYS D C 1
ATOM 7161 O O . LYS D 1 193 ? -28.160 -20.686 33.717 1.00 40.36 193 LYS D O 1
ATOM 7167 N N . SER D 1 194 ? -27.841 -22.451 35.079 1.00 31.38 194 SER D N 1
ATOM 7168 C CA . SER D 1 194 ? -26.427 -22.082 35.163 1.00 30.19 194 SER D CA 1
ATOM 7169 C C . SER D 1 194 ? -25.635 -22.191 33.830 1.00 31.25 194 SER D C 1
ATOM 7170 O O . SER D 1 194 ? -24.566 -21.569 33.665 1.00 30.49 194 SER D O 1
ATOM 7173 N N . LEU D 1 195 ? -26.119 -23.007 32.904 1.00 31.94 195 LEU D N 1
ATOM 7174 C CA . LEU D 1 195 ? -25.354 -23.166 31.648 1.00 29.83 195 LEU D CA 1
ATOM 7175 C C . LEU D 1 195 ? -25.133 -21.874 30.818 1.00 31.25 195 LEU D C 1
ATOM 7176 O O . LEU D 1 195 ? -24.117 -21.745 30.103 1.00 31.22 195 LEU D O 1
ATOM 7181 N N . MET D 1 196 ? -26.060 -20.921 30.879 1.00 31.12 196 MET D N 1
ATOM 7182 C CA . MET D 1 196 ? -25.894 -19.738 30.044 1.00 33.93 196 MET D CA 1
ATOM 7183 C C . MET D 1 196 ? -24.900 -18.742 30.683 1.00 29.27 196 MET D C 1
ATOM 7184 O O . MET D 1 196 ? -24.471 -17.762 30.034 1.00 34.47 196 MET D O 1
ATOM 7189 N N . LYS D 1 197 ? -24.558 -18.946 31.958 1.00 32.10 197 LYS D N 1
ATOM 7190 C CA . LYS D 1 197 ? -23.917 -17.881 32.733 1.00 32.44 197 LYS D CA 1
ATOM 7191 C C . LYS D 1 197 ? -22.415 -18.010 32.856 1.00 32.06 197 LYS D C 1
ATOM 7192 O O . LYS D 1 197 ? -21.860 -19.115 32.905 1.00 33.54 197 LYS D O 1
ATOM 7198 N N . HIS D 1 198 ? -21.753 -16.864 32.931 1.00 30.98 198 HIS D N 1
ATOM 7199 C CA . HIS D 1 198 ? -20.327 -16.815 33.240 1.00 27.23 198 HIS D CA 1
ATOM 7200 C C . HIS D 1 198 ? -19.975 -15.401 33.731 1.00 28.00 198 HIS D C 1
ATOM 7201 O O . HIS D 1 198 ? -20.440 -14.426 33.174 1.00 29.33 198 HIS D O 1
ATOM 7208 N N . PRO D 1 199 ? -19.163 -15.293 34.786 1.00 30.05 199 PRO D N 1
ATOM 7209 C CA . PRO D 1 199 ? -18.822 -13.959 35.312 1.00 29.89 199 PRO D CA 1
ATOM 7210 C C . PRO D 1 199 ? -18.164 -13.034 34.292 1.00 29.47 199 PRO D C 1
ATOM 7211 O O . PRO D 1 199 ? -18.378 -11.816 34.400 1.00 31.59 199 PRO D O 1
ATOM 7215 N N . LYS D 1 200 ? -17.372 -13.561 33.368 1.00 29.25 200 LYS D N 1
ATOM 7216 C CA . LYS D 1 200 ? -16.732 -12.689 32.379 1.00 28.59 200 LYS D CA 1
ATOM 7217 C C . LYS D 1 200 ? -17.711 -12.166 31.363 1.00 28.99 200 LYS D C 1
ATOM 7218 O O . LYS D 1 200 ? -17.494 -11.109 30.796 1.00 30.43 200 LYS D O 1
ATOM 7224 N N . THR D 1 201 ? -18.780 -12.914 31.125 1.00 29.76 201 THR D N 1
ATOM 7225 C CA . THR D 1 201 ? -19.856 -12.401 30.260 1.00 29.31 201 THR D CA 1
ATOM 7226 C C . THR D 1 201 ? -20.466 -11.176 30.903 1.00 30.09 201 THR D C 1
ATOM 7227 O O . THR D 1 201 ? -20.580 -10.128 30.255 1.00 33.32 201 THR D O 1
ATOM 7231 N N . ASP D 1 202 ? -20.825 -11.293 32.181 1.00 28.98 202 ASP D N 1
ATOM 7232 C CA . ASP D 1 202 ? -21.437 -10.138 32.882 1.00 30.37 202 ASP D CA 1
ATOM 7233 C C . ASP D 1 202 ? -20.481 -8.932 32.934 1.00 35.18 202 ASP D C 1
ATOM 7234 O O . ASP D 1 202 ? -20.871 -7.774 32.678 1.00 35.59 202 ASP D O 1
ATOM 7239 N N A GLU D 1 203 ? -19.225 -9.209 33.277 0.58 33.62 203 GLU D N 1
ATOM 7240 N N B GLU D 1 203 ? -19.227 -9.213 33.281 0.42 33.62 203 GLU D N 1
ATOM 7241 C CA A GLU D 1 203 ? -18.231 -8.139 33.360 0.58 33.00 203 GLU D CA 1
ATOM 7242 C CA B GLU D 1 203 ? -18.203 -8.171 33.349 0.42 33.40 203 GLU D CA 1
ATOM 7243 C C A GLU D 1 203 ? -17.989 -7.459 32.004 0.58 34.43 203 GLU D C 1
ATOM 7244 C C B GLU D 1 203 ? -18.021 -7.464 32.002 0.42 34.26 203 GLU D C 1
ATOM 7245 O O A GLU D 1 203 ? -17.917 -6.222 31.929 0.58 32.05 203 GLU D O 1
ATOM 7246 O O B GLU D 1 203 ? -18.002 -6.225 31.933 0.42 34.51 203 GLU D O 1
ATOM 7257 N N . GLY D 1 204 ? -17.918 -8.249 30.934 1.00 30.93 204 GLY D N 1
ATOM 7258 C CA . GLY D 1 204 ? -17.701 -7.693 29.608 1.00 30.26 204 GLY D CA 1
ATOM 7259 C C . GLY D 1 204 ? -18.873 -6.864 29.145 1.00 31.66 204 GLY D C 1
ATOM 7260 O O . GLY D 1 204 ? -18.714 -5.825 28.477 1.00 34.98 204 GLY D O 1
ATOM 7261 N N . LEU D 1 205 ? -20.067 -7.373 29.413 1.00 33.46 205 LEU D N 1
ATOM 7262 C CA . LEU D 1 205 ? -21.257 -6.614 29.037 1.00 38.06 205 LEU D CA 1
ATOM 7263 C C . LEU D 1 205 ? -21.243 -5.239 29.731 1.00 41.06 205 LEU D C 1
ATOM 7264 O O . LEU D 1 205 ? -21.472 -4.173 29.087 1.00 41.40 205 LEU D O 1
ATOM 7269 N N . ALA D 1 206 ? -20.956 -5.242 31.036 1.00 37.83 206 ALA D N 1
ATOM 7270 C CA . ALA D 1 206 ? -20.959 -4.002 31.796 1.00 36.22 206 ALA D CA 1
ATOM 7271 C C . ALA D 1 206 ? -19.952 -2.989 31.251 1.00 37.59 206 ALA D C 1
ATOM 7272 O O . ALA D 1 206 ? -20.258 -1.760 31.118 1.00 40.00 206 ALA D O 1
ATOM 7274 N N . LYS D 1 207 ? -18.753 -3.475 30.933 1.00 35.77 207 LYS D N 1
ATOM 7275 C CA . LYS D 1 207 ? -17.760 -2.577 30.342 1.00 35.27 207 LYS D CA 1
ATOM 7276 C C . LYS D 1 207 ? -18.179 -2.034 28.965 1.00 39.55 207 LYS D C 1
ATOM 7277 O O . LYS D 1 207 ? -18.001 -0.832 28.702 1.00 38.42 207 LYS D O 1
ATOM 7283 N N . PHE D 1 208 ? -18.747 -2.890 28.102 1.00 35.88 208 PHE D N 1
ATOM 7284 C CA . PHE D 1 208 ? -19.191 -2.408 26.772 1.00 36.99 208 PHE D CA 1
ATOM 7285 C C . PHE D 1 208 ? -20.202 -1.308 26.922 1.00 41.46 208 PHE D C 1
ATOM 7286 O O . PHE D 1 208 ? -20.150 -0.320 26.197 1.00 41.25 208 PHE D O 1
ATOM 7294 N N . LEU D 1 209 ? -21.128 -1.492 27.854 1.00 39.74 209 LEU D N 1
ATOM 7295 C CA . LEU D 1 209 ? -22.204 -0.534 28.009 1.00 42.30 209 LEU D CA 1
ATOM 7296 C C . LEU D 1 209 ? -21.629 0.794 28.493 1.00 44.42 209 LEU D C 1
ATOM 7297 O O . LEU D 1 209 ? -21.953 1.882 27.937 1.00 42.25 209 LEU D O 1
ATOM 7302 N N . GLU D 1 210 ? -20.738 0.703 29.479 1.00 39.40 210 GLU D N 1
ATOM 7303 C CA . GLU D 1 210 ? -20.069 1.911 29.965 1.00 41.56 210 GLU D CA 1
ATOM 7304 C C . GLU D 1 210 ? -19.336 2.670 28.854 1.00 42.61 210 GLU D C 1
ATOM 7305 O O . GLU D 1 210 ? -19.450 3.917 28.740 1.00 45.05 210 GLU D O 1
ATOM 7311 N N . ASP D 1 211 ? -18.600 1.929 28.024 1.00 42.87 211 ASP D N 1
ATOM 7312 C CA . ASP D 1 211 ? -17.877 2.569 26.931 1.00 41.18 211 ASP D CA 1
ATOM 7313 C C . ASP D 1 211 ? -18.819 3.180 25.905 1.00 44.45 211 ASP D C 1
ATOM 7314 O O . ASP D 1 211 ? -18.494 4.214 25.326 1.00 45.57 211 ASP D O 1
ATOM 7319 N N . TRP D 1 212 ? -19.966 2.539 25.671 1.00 41.64 212 TRP D N 1
ATOM 7320 C CA . TRP D 1 212 ? -20.872 3.007 24.628 1.00 40.79 212 TRP D CA 1
ATOM 7321 C C . TRP D 1 212 ? -21.479 4.321 25.074 1.00 47.32 212 TRP D C 1
ATOM 7322 O O . TRP D 1 212 ? -21.682 5.221 24.236 1.00 47.31 212 TRP D O 1
ATOM 7333 N N . LYS D 1 213 ? -21.747 4.453 26.379 1.00 43.08 213 LYS D N 1
ATOM 7334 C CA . LYS D 1 213 ? -22.345 5.722 26.854 1.00 44.93 213 LYS D CA 1
ATOM 7335 C C . LYS D 1 213 ? -21.484 6.951 26.562 1.00 45.80 213 LYS D C 1
ATOM 7336 O O . LYS D 1 213 ? -21.999 8.084 26.531 1.00 47.92 213 LYS D O 1
ATOM 7342 N N . LYS D 1 214 ? -20.182 6.747 26.402 1.00 46.76 214 LYS D N 1
ATOM 7343 C CA . LYS D 1 214 ? -19.251 7.791 26.016 1.00 49.75 214 LYS D CA 1
ATOM 7344 C C . LYS D 1 214 ? -19.568 8.427 24.661 1.00 46.14 214 LYS D C 1
ATOM 7345 O O . LYS D 1 214 ? -19.357 9.625 24.473 1.00 51.19 214 LYS D O 1
ATOM 7351 N N . VAL D 1 215 ? -20.132 7.654 23.746 1.00 47.85 215 VAL D N 1
ATOM 7352 C CA . VAL D 1 215 ? -20.444 8.168 22.413 1.00 54.98 215 VAL D CA 1
ATOM 7353 C C . VAL D 1 215 ? -21.939 8.266 22.154 1.00 59.65 215 VAL D C 1
ATOM 7354 O O . VAL D 1 215 ? -22.379 8.839 21.154 1.00 62.52 215 VAL D O 1
ATOM 7358 N N . SER D 1 216 ? -22.720 7.734 23.077 1.00 53.07 216 SER D N 1
ATOM 7359 C CA . SER D 1 216 ? -24.162 7.749 22.932 1.00 53.12 216 SER D CA 1
ATOM 7360 C C . SER D 1 216 ? -24.803 7.788 24.307 1.00 55.80 216 SER D C 1
ATOM 7361 O O . SER D 1 216 ? -25.158 6.755 24.868 1.00 58.26 216 SER D O 1
ATOM 7364 N N . PRO D 1 217 ? -24.973 9.003 24.843 1.00 58.26 217 PRO D N 1
ATOM 7365 C CA . PRO D 1 217 ? -25.413 9.310 26.208 1.00 64.53 217 PRO D CA 1
ATOM 7366 C C . PRO D 1 217 ? -26.659 8.540 26.633 1.00 68.18 217 PRO D C 1
ATOM 7367 O O . PRO D 1 217 ? -26.736 8.085 27.777 1.00 66.45 217 PRO D O 1
ATOM 7371 N N . ASP D 1 218 ? -27.612 8.390 25.718 1.00 69.54 218 ASP D N 1
ATOM 7372 C CA . ASP D 1 218 ? -28.843 7.661 26.000 1.00 73.75 218 ASP D CA 1
ATOM 7373 C C . ASP D 1 218 ? -28.648 6.140 25.988 1.00 73.20 218 ASP D C 1
ATOM 7374 O O . ASP D 1 218 ? -29.581 5.384 26.262 1.00 74.03 218 ASP D O 1
ATOM 7379 N N . GLY D 1 219 ? -27.440 5.694 25.653 1.00 70.00 219 GLY D N 1
ATOM 7380 C CA . GLY D 1 219 ? -27.158 4.273 25.568 1.00 62.94 219 GLY D CA 1
ATOM 7381 C C . GLY D 1 219 ? -27.803 3.616 24.356 1.00 61.62 219 GLY D C 1
ATOM 7382 O O . GLY D 1 219 ? -27.956 2.397 24.295 1.00 61.17 219 GLY D O 1
ATOM 7383 N N . LYS D 1 220 ? -28.183 4.428 23.378 1.00 63.48 220 LYS D N 1
ATOM 7384 C CA . LYS D 1 220 ? -28.883 3.909 22.213 1.00 62.65 220 LYS D CA 1
ATOM 7385 C C . LYS D 1 220 ? -27.969 3.653 21.020 1.00 58.84 220 LYS D C 1
ATOM 7386 O O . LYS D 1 220 ? -26.870 4.205 20.925 1.00 52.73 220 LYS D O 1
ATOM 7392 N N . LEU D 1 221 ? -28.440 2.801 20.116 1.00 56.90 221 LEU D N 1
ATOM 7393 C CA . LEU D 1 221 ? -27.755 2.552 18.854 1.00 55.38 221 LEU D CA 1
ATOM 7394 C C . LEU D 1 221 ? -28.680 2.941 17.728 1.00 57.29 221 LEU D C 1
ATOM 7395 O O . LEU D 1 221 ? -29.534 2.162 17.297 1.00 64.17 221 LEU D O 1
ATOM 7400 N N . ILE D 1 222 ? -28.494 4.157 17.249 1.00 55.51 222 ILE D N 1
ATOM 7401 C CA . ILE D 1 222 ? -29.360 4.728 16.248 1.00 59.67 222 ILE D CA 1
ATOM 7402 C C . ILE D 1 222 ? -28.726 4.574 14.881 1.00 60.60 222 ILE D C 1
ATOM 7403 O O . ILE D 1 222 ? -27.643 5.100 14.621 1.00 57.38 222 ILE D O 1
ATOM 7408 N N . LEU D 1 223 ? -29.404 3.823 14.021 1.00 62.95 223 LEU D N 1
ATOM 7409 C CA . LEU D 1 223 ? -28.899 3.497 12.699 1.00 65.09 223 LEU D CA 1
ATOM 7410 C C . LEU D 1 223 ? -30.000 3.618 11.657 1.00 73.46 223 LEU D C 1
ATOM 7411 O O . LEU D 1 223 ? -29.764 3.473 10.454 1.00 78.04 223 LEU D O 1
ATOM 7417 N N . MET E 1 1 ? -23.586 -55.703 18.434 1.00 35.90 1 MET E N 1
ATOM 7418 C CA . MET E 1 1 ? -22.941 -56.947 18.798 1.00 31.60 1 MET E CA 1
ATOM 7419 C C . MET E 1 1 ? -24.053 -57.956 19.040 1.00 34.00 1 MET E C 1
ATOM 7420 O O . MET E 1 1 ? -24.963 -57.656 19.805 1.00 34.64 1 MET E O 1
ATOM 7425 N N . LYS E 1 2 ? -23.999 -59.124 18.388 1.00 25.30 2 LYS E N 1
ATOM 7426 C CA . LYS E 1 2 ? -24.992 -60.199 18.636 1.00 27.60 2 LYS E CA 1
ATOM 7427 C C . LYS E 1 2 ? -24.569 -60.912 19.894 1.00 26.97 2 LYS E C 1
ATOM 7428 O O . LYS E 1 2 ? -23.369 -60.949 20.195 1.00 24.80 2 LYS E O 1
ATOM 7434 N N . ILE E 1 3 ? -25.523 -61.430 20.667 1.00 23.55 3 ILE E N 1
ATOM 7435 C CA . ILE E 1 3 ? -25.240 -62.123 21.885 1.00 24.46 3 ILE E CA 1
ATOM 7436 C C . ILE E 1 3 ? -25.812 -63.529 21.741 1.00 25.73 3 ILE E C 1
ATOM 7437 O O . ILE E 1 3 ? -27.019 -63.728 21.580 1.00 26.03 3 ILE E O 1
ATOM 7442 N N . PHE E 1 4 ? -24.931 -64.520 21.705 1.00 23.18 4 PHE E N 1
ATOM 7443 C CA . PHE E 1 4 ? -25.357 -65.933 21.673 1.00 23.67 4 PHE E CA 1
ATOM 7444 C C . PHE E 1 4 ? -25.207 -66.564 23.040 1.00 24.10 4 PHE E C 1
ATOM 7445 O O . PHE E 1 4 ? -24.452 -66.076 23.874 1.00 24.21 4 PHE E O 1
ATOM 7453 N N . LEU E 1 5 ? -25.963 -67.637 23.283 1.00 24.90 5 LEU E N 1
ATOM 7454 C CA . LEU E 1 5 ? -25.836 -68.443 24.505 1.00 25.50 5 LEU E CA 1
ATOM 7455 C C . LEU E 1 5 ? -24.961 -69.654 24.232 1.00 25.29 5 LEU E C 1
ATOM 7456 O O . LEU E 1 5 ? -25.125 -70.330 23.216 1.00 26.02 5 LEU E O 1
ATOM 7461 N N . ASP E 1 6 ? -24.012 -69.928 25.136 1.00 25.26 6 ASP E N 1
ATOM 7462 C CA . ASP E 1 6 ? -23.008 -70.976 24.950 1.00 25.13 6 ASP E CA 1
ATOM 7463 C C . ASP E 1 6 ? -23.348 -72.135 25.860 1.00 26.74 6 ASP E C 1
ATOM 7464 O O . ASP E 1 6 ? -22.842 -72.239 26.996 1.00 27.96 6 ASP E O 1
ATOM 7469 N N . THR E 1 7 ? -24.236 -72.992 25.382 1.00 26.85 7 THR E N 1
ATOM 7470 C CA . THR E 1 7 ? -24.705 -74.097 26.199 1.00 28.05 7 THR E CA 1
ATOM 7471 C C . THR E 1 7 ? -25.451 -75.085 25.318 1.00 28.63 7 THR E C 1
ATOM 7472 O O . THR E 1 7 ? -25.835 -74.737 24.199 1.00 28.21 7 THR E O 1
ATOM 7476 N N . ALA E 1 8 ? -25.621 -76.311 25.814 1.00 29.71 8 ALA E N 1
ATOM 7477 C CA . ALA E 1 8 ? -26.535 -77.282 25.172 1.00 30.63 8 ALA E CA 1
ATOM 7478 C C . ALA E 1 8 ? -27.712 -77.579 26.081 1.00 31.94 8 ALA E C 1
ATOM 7479 O O . ALA E 1 8 ? -28.562 -78.415 25.763 1.00 32.98 8 ALA E O 1
ATOM 7481 N N . ASN E 1 9 ? -27.803 -76.858 27.188 1.00 32.01 9 ASN E N 1
ATOM 7482 C CA . ASN E 1 9 ? -28.910 -77.107 28.128 1.00 33.41 9 ASN E CA 1
ATOM 7483 C C . ASN E 1 9 ? -30.196 -76.486 27.596 1.00 33.66 9 ASN E C 1
ATOM 7484 O O . ASN E 1 9 ? -30.303 -75.259 27.469 1.00 32.93 9 ASN E O 1
ATOM 7489 N N . ILE E 1 10 ? -31.163 -77.341 27.246 1.00 34.82 10 ILE E N 1
ATOM 7490 C CA . ILE E 1 10 ? -32.390 -76.873 26.634 1.00 35.67 10 ILE E CA 1
ATOM 7491 C C . ILE E 1 10 ? -33.210 -75.925 27.525 1.00 35.84 10 ILE E C 1
ATOM 7492 O O . ILE E 1 10 ? -33.858 -75.007 27.035 1.00 36.38 10 ILE E O 1
ATOM 7497 N N . ASP E 1 11 ? -33.173 -76.122 28.842 1.00 37.53 11 ASP E N 1
ATOM 7498 C CA . ASP E 1 11 ? -33.924 -75.223 29.726 1.00 38.48 11 ASP E CA 1
ATOM 7499 C C . ASP E 1 11 ? -33.355 -73.803 29.750 1.00 36.08 11 ASP E C 1
ATOM 7500 O O . ASP E 1 11 ? -34.115 -72.821 29.748 1.00 37.09 11 ASP E O 1
ATOM 7505 N N . GLU E 1 12 ? -32.025 -73.714 29.794 1.00 34.87 12 GLU E N 1
ATOM 7506 C CA . GLU E 1 12 ? -31.321 -72.440 29.727 1.00 33.66 12 GLU E CA 1
ATOM 7507 C C . GLU E 1 12 ? -31.627 -71.761 28.421 1.00 32.82 12 GLU E C 1
ATOM 7508 O O . GLU E 1 12 ? -31.891 -70.574 28.386 1.00 32.58 12 GLU E O 1
ATOM 7514 N N . ILE E 1 13 ? -31.583 -72.532 27.340 1.00 32.52 13 ILE E N 1
ATOM 7515 C CA . ILE E 1 13 ? -31.844 -71.954 26.020 1.00 31.88 13 ILE E CA 1
ATOM 7516 C C . ILE E 1 13 ? -33.290 -71.443 25.927 1.00 32.97 13 ILE E C 1
ATOM 7517 O O . ILE E 1 13 ? -33.545 -70.333 25.450 1.00 33.64 13 ILE E O 1
ATOM 7522 N N A ARG E 1 14 ? -34.236 -72.243 26.403 0.61 34.43 14 ARG E N 1
ATOM 7523 N N B ARG E 1 14 ? -34.243 -72.241 26.393 0.39 34.43 14 ARG E N 1
ATOM 7524 C CA A ARG E 1 14 ? -35.630 -71.825 26.350 0.61 37.70 14 ARG E CA 1
ATOM 7525 C CA B ARG E 1 14 ? -35.635 -71.812 26.340 0.39 38.10 14 ARG E CA 1
ATOM 7526 C C A ARG E 1 14 ? -35.846 -70.557 27.172 0.61 38.48 14 ARG E C 1
ATOM 7527 C C B ARG E 1 14 ? -35.853 -70.552 27.175 0.39 38.31 14 ARG E C 1
ATOM 7528 O O A ARG E 1 14 ? -36.504 -69.617 26.719 0.61 36.06 14 ARG E O 1
ATOM 7529 O O B ARG E 1 14 ? -36.523 -69.614 26.734 0.39 37.89 14 ARG E O 1
ATOM 7544 N N . THR E 1 15 ? -35.255 -70.512 28.362 1.00 36.01 15 THR E N 1
ATOM 7545 C CA . THR E 1 15 ? -35.357 -69.328 29.208 1.00 37.95 15 THR E CA 1
ATOM 7546 C C . THR E 1 15 ? -34.762 -68.075 28.526 1.00 37.08 15 THR E C 1
ATOM 7547 O O . THR E 1 15 ? -35.381 -66.997 28.494 1.00 35.16 15 THR E O 1
ATOM 7551 N N . GLY E 1 16 ? -33.578 -68.230 27.935 1.00 33.22 16 GLY E N 1
ATOM 7552 C CA . GLY E 1 16 ? -32.932 -67.091 27.312 1.00 32.02 16 GLY E CA 1
ATOM 7553 C C . GLY E 1 16 ? -33.657 -66.607 26.064 1.00 35.81 16 GLY E C 1
ATOM 7554 O O . GLY E 1 16 ? -33.767 -65.411 25.810 1.00 34.37 16 GLY E O 1
ATOM 7555 N N . VAL E 1 17 ? -34.163 -67.552 25.285 1.00 35.46 17 VAL E N 1
ATOM 7556 C CA . VAL E 1 17 ? -34.911 -67.218 24.079 1.00 38.44 17 VAL E CA 1
ATOM 7557 C C . VAL E 1 17 ? -36.173 -66.477 24.500 1.00 42.16 17 VAL E C 1
ATOM 7558 O O . VAL E 1 17 ? -36.520 -65.456 23.912 1.00 41.29 17 VAL E O 1
ATOM 7562 N N . ASN E 1 18 ? -36.825 -66.963 25.552 1.00 36.70 18 ASN E N 1
ATOM 7563 C CA . ASN E 1 18 ? -38.039 -66.306 26.050 1.00 41.58 18 ASN E CA 1
ATOM 7564 C C . ASN E 1 18 ? -37.822 -64.913 26.606 1.00 42.43 18 ASN E C 1
ATOM 7565 O O . ASN E 1 18 ? -38.732 -64.064 26.574 1.00 41.03 18 ASN E O 1
ATOM 7570 N N . TRP E 1 19 ? -36.624 -64.676 27.133 1.00 39.96 19 TRP E N 1
ATOM 7571 C CA . TRP E 1 19 ? -36.252 -63.322 27.526 1.00 40.04 19 TRP E CA 1
ATOM 7572 C C . TRP E 1 19 ? -36.150 -62.376 26.338 1.00 36.61 19 TRP E C 1
ATOM 7573 O O . TRP E 1 19 ? -36.226 -61.170 26.507 1.00 36.35 19 TRP E O 1
ATOM 7584 N N . GLY E 1 20 ? -35.932 -62.908 25.139 1.00 35.57 20 GLY E N 1
ATOM 7585 C CA . GLY E 1 20 ? -35.837 -62.067 23.960 1.00 34.60 20 GLY E CA 1
ATOM 7586 C C . GLY E 1 20 ? -34.453 -61.489 23.706 1.00 38.93 20 GLY E C 1
ATOM 7587 O O . GLY E 1 20 ? -34.265 -60.675 22.794 1.00 36.18 20 GLY E O 1
ATOM 7588 N N . ILE E 1 21 ? -33.468 -61.900 24.496 1.00 33.64 21 ILE E N 1
ATOM 7589 C CA . ILE E 1 21 ? -32.135 -61.269 24.407 1.00 31.87 21 ILE E CA 1
ATOM 7590 C C . ILE E 1 21 ? -31.043 -62.120 23.760 1.00 34.70 21 ILE E C 1
ATOM 7591 O O . ILE E 1 21 ? -29.917 -61.645 23.619 1.00 37.93 21 ILE E O 1
ATOM 7596 N N . VAL E 1 22 ? -31.404 -63.337 23.347 1.00 30.16 22 VAL E N 1
ATOM 7597 C CA . VAL E 1 22 ? -30.489 -64.336 22.781 1.00 27.19 22 VAL E CA 1
ATOM 7598 C C . VAL E 1 22 ? -30.647 -64.406 21.264 1.00 27.19 22 VAL E C 1
ATOM 7599 O O . VAL E 1 22 ? -31.754 -64.655 20.738 1.00 31.88 22 VAL E O 1
ATOM 7603 N N . ASP E 1 23 ? -29.552 -64.180 20.553 1.00 25.40 23 ASP E N 1
ATOM 7604 C CA . ASP E 1 23 ? -29.585 -64.099 19.098 1.00 25.50 23 ASP E CA 1
ATOM 7605 C C . ASP E 1 23 ? -29.171 -65.387 18.413 1.00 27.52 23 ASP E C 1
ATOM 7606 O O . ASP E 1 23 ? -29.233 -65.456 17.194 1.00 26.80 23 ASP E O 1
ATOM 7611 N N . GLY E 1 24 ? -28.700 -66.394 19.166 1.00 25.05 24 GLY E N 1
ATOM 7612 C CA . GLY E 1 24 ? -28.169 -67.606 18.572 1.00 26.24 24 GLY E CA 1
ATOM 7613 C C . GLY E 1 24 ? -27.554 -68.450 19.672 1.00 24.51 24 GLY E C 1
ATOM 7614 O O . GLY E 1 24 ? -27.554 -68.006 20.813 1.00 24.07 24 GLY E O 1
ATOM 7615 N N . VAL E 1 25 ? -27.067 -69.647 19.345 1.00 25.63 25 VAL E N 1
ATOM 7616 C CA . VAL E 1 25 ? -26.527 -70.563 20.350 1.00 23.70 25 VAL E CA 1
ATOM 7617 C C . VAL E 1 25 ? -25.248 -71.177 19.800 1.00 22.76 25 VAL E C 1
ATOM 7618 O O . VAL E 1 25 ? -25.154 -71.476 18.629 1.00 25.08 25 VAL E O 1
ATOM 7622 N N . THR E 1 26 ? -24.230 -71.341 20.659 1.00 24.56 26 THR E N 1
ATOM 7623 C CA . THR E 1 26 ? -23.112 -72.205 20.307 1.00 24.32 26 THR E CA 1
ATOM 7624 C C . THR E 1 26 ? -23.054 -73.419 21.204 1.00 23.94 26 THR E C 1
ATOM 7625 O O . THR E 1 26 ? -23.343 -73.348 22.407 1.00 24.70 26 THR E O 1
ATOM 7629 N N . THR E 1 27 ? -22.627 -74.520 20.610 1.00 23.73 27 THR E N 1
ATOM 7630 C CA . THR E 1 27 ? -22.399 -75.732 21.372 1.00 24.36 27 THR E CA 1
ATOM 7631 C C . THR E 1 27 ? -21.039 -76.292 21.007 1.00 28.58 27 THR E C 1
ATOM 7632 O O . THR E 1 27 ? -20.389 -75.825 20.096 1.00 26.53 27 THR E O 1
ATOM 7636 N N . ASN E 1 28 ? -20.602 -77.274 21.768 1.00 26.01 28 ASN E N 1
ATOM 7637 C CA . ASN E 1 28 ? -19.399 -78.003 21.423 1.00 25.50 28 ASN E CA 1
ATOM 7638 C C . ASN E 1 28 ? -19.574 -79.436 21.941 1.00 27.76 28 ASN E C 1
ATOM 7639 O O . ASN E 1 28 ? -20.561 -79.759 22.636 1.00 27.13 28 ASN E O 1
ATOM 7644 N N . PRO E 1 29 ? -18.635 -80.324 21.619 1.00 27.44 29 PRO E N 1
ATOM 7645 C CA . PRO E 1 29 ? -18.874 -81.719 22.038 1.00 27.64 29 PRO E CA 1
ATOM 7646 C C . PRO E 1 29 ? -18.946 -81.981 23.579 1.00 28.92 29 PRO E C 1
ATOM 7647 O O . PRO E 1 29 ? -19.670 -82.866 24.039 1.00 30.39 29 PRO E O 1
ATOM 7651 N N . THR E 1 30 ? -18.198 -81.184 24.352 1.00 28.47 30 THR E N 1
ATOM 7652 C CA . THR E 1 30 ? -18.290 -81.263 25.819 1.00 29.73 30 THR E CA 1
ATOM 7653 C C . THR E 1 30 ? -19.646 -80.795 26.332 1.00 30.35 30 THR E C 1
ATOM 7654 O O . THR E 1 30 ? -20.289 -81.472 27.147 1.00 31.97 30 THR E O 1
ATOM 7658 N N . LEU E 1 31 ? -20.105 -79.635 25.844 1.00 29.19 31 LEU E N 1
ATOM 7659 C CA . LEU E 1 31 ? -21.394 -79.138 26.279 1.00 29.83 31 LEU E CA 1
ATOM 7660 C C . LEU E 1 31 ? -22.545 -80.106 25.932 1.00 31.04 31 LEU E C 1
ATOM 7661 O O . LEU E 1 31 ? -23.464 -80.278 26.736 1.00 32.45 31 LEU E O 1
ATOM 7666 N N . ILE E 1 32 ? -22.486 -80.733 24.749 1.00 30.54 32 ILE E N 1
ATOM 7667 C CA . ILE E 1 32 ? -23.545 -81.652 24.357 1.00 31.75 32 ILE E CA 1
ATOM 7668 C C . ILE E 1 32 ? -23.463 -82.926 25.163 1.00 33.52 32 ILE E C 1
ATOM 7669 O O . ILE E 1 32 ? -24.493 -83.420 25.659 1.00 35.14 32 ILE E O 1
ATOM 7674 N N . SER E 1 33 ? -22.255 -83.460 25.312 1.00 33.63 33 SER E N 1
ATOM 7675 C CA . SER E 1 33 ? -22.098 -84.725 26.022 1.00 35.11 33 SER E CA 1
ATOM 7676 C C . SER E 1 33 ? -22.541 -84.565 27.462 1.00 36.58 33 SER E C 1
ATOM 7677 O O . SER E 1 33 ? -23.060 -85.520 28.051 1.00 39.08 33 SER E O 1
ATOM 7680 N N . LYS E 1 34 ? -22.392 -83.365 28.018 1.00 35.74 34 LYS E N 1
ATOM 7681 C CA . LYS E 1 34 ? -22.879 -83.088 29.376 1.00 37.15 34 LYS E CA 1
ATOM 7682 C C . LYS E 1 34 ? -24.398 -83.291 29.528 1.00 38.58 34 LYS E C 1
ATOM 7683 O O . LYS E 1 34 ? -24.867 -83.714 30.593 1.00 42.60 34 LYS E O 1
ATOM 7689 N N . GLU E 1 35 ? -25.161 -82.994 28.475 1.00 37.81 35 GLU E N 1
ATOM 7690 C CA . GLU E 1 35 ? -26.610 -83.007 28.561 1.00 39.12 35 GLU E CA 1
ATOM 7691 C C . GLU E 1 35 ? -27.148 -84.354 28.159 1.00 40.56 35 GLU E C 1
ATOM 7692 O O . GLU E 1 35 ? -28.242 -84.729 28.550 1.00 42.37 35 GLU E O 1
ATOM 7698 N N . ALA E 1 36 ? -26.376 -85.074 27.352 1.00 39.85 36 ALA E N 1
ATOM 7699 C CA . ALA E 1 36 ? -26.856 -86.307 26.751 1.00 41.07 36 ALA E CA 1
ATOM 7700 C C . ALA E 1 36 ? -26.587 -87.471 27.705 1.00 46.01 36 ALA E C 1
ATOM 7701 O O . ALA E 1 36 ? -25.796 -88.367 27.408 1.00 45.00 36 ALA E O 1
ATOM 7703 N N . VAL E 1 37 ? -27.220 -87.414 28.871 1.00 47.20 37 VAL E N 1
ATOM 7704 C CA . VAL E 1 37 ? -27.053 -88.426 29.905 1.00 51.14 37 VAL E CA 1
ATOM 7705 C C . VAL E 1 37 ? -28.438 -88.870 30.375 1.00 58.54 37 VAL E C 1
ATOM 7706 O O . VAL E 1 37 ? -29.448 -88.246 30.034 1.00 55.62 37 VAL E O 1
ATOM 7710 N N . ASN E 1 38 ? -28.482 -89.946 31.150 1.00 61.36 38 ASN E N 1
ATOM 7711 C CA . ASN E 1 38 ? -29.746 -90.434 31.690 1.00 71.30 38 ASN E CA 1
ATOM 7712 C C . ASN E 1 38 ? -30.789 -90.595 30.589 1.00 66.77 38 ASN E C 1
ATOM 7713 O O . ASN E 1 38 ? -31.939 -90.171 30.727 1.00 68.99 38 ASN E O 1
ATOM 7718 N N . GLY E 1 39 ? -30.349 -91.176 29.477 1.00 55.90 39 GLY E N 1
ATOM 7719 C CA . GLY E 1 39 ? -31.235 -91.527 28.386 1.00 60.58 39 GLY E CA 1
ATOM 7720 C C . GLY E 1 39 ? -31.579 -90.417 27.412 1.00 55.44 39 GLY E C 1
ATOM 7721 O O . GLY E 1 39 ? -32.386 -90.613 26.508 1.00 52.02 39 GLY E O 1
ATOM 7722 N N . LYS E 1 40 ? -30.987 -89.241 27.594 1.00 49.58 40 LYS E N 1
ATOM 7723 C CA . LYS E 1 40 ? -31.172 -88.163 26.618 1.00 50.25 40 LYS E CA 1
ATOM 7724 C C . LYS E 1 40 ? -30.166 -88.343 25.491 1.00 51.00 40 LYS E C 1
ATOM 7725 O O . LYS E 1 40 ? -29.009 -88.666 25.739 1.00 50.68 40 LYS E O 1
ATOM 7731 N N . LYS E 1 41 ? -30.611 -88.183 24.253 1.00 46.45 41 LYS E N 1
ATOM 7732 C CA . LYS E 1 41 ? -29.761 -88.505 23.112 1.00 44.60 41 LYS E CA 1
ATOM 7733 C C . LYS E 1 41 ? -29.237 -87.242 22.432 1.00 42.20 41 LYS E C 1
ATOM 7734 O O . LYS E 1 41 ? -29.973 -86.258 22.259 1.00 43.65 41 LYS E O 1
ATOM 7740 N N . TYR E 1 42 ? -27.979 -87.259 22.029 1.00 37.88 42 TYR E N 1
ATOM 7741 C CA . TYR E 1 42 ? -27.414 -86.035 21.448 1.00 36.57 42 TYR E CA 1
ATOM 7742 C C . TYR E 1 42 ? -28.150 -85.592 20.165 1.00 36.90 42 TYR E C 1
ATOM 7743 O O . TYR E 1 42 ? -28.313 -84.389 19.938 1.00 35.32 42 TYR E O 1
ATOM 7752 N N . GLY E 1 43 ? -28.623 -86.533 19.343 1.00 40.60 43 GLY E N 1
ATOM 7753 C CA . GLY E 1 43 ? -29.320 -86.149 18.118 1.00 39.40 43 GLY E CA 1
ATOM 7754 C C . GLY E 1 43 ? -30.589 -85.363 18.444 1.00 39.51 43 GLY E C 1
ATOM 7755 O O . GLY E 1 43 ? -30.951 -84.356 17.780 1.00 39.93 43 GLY E O 1
ATOM 7756 N N . ASP E 1 44 ? -31.268 -85.819 19.499 1.00 36.98 44 ASP E N 1
ATOM 7757 C CA . ASP E 1 44 ? -32.482 -85.136 19.958 1.00 37.28 44 ASP E CA 1
ATOM 7758 C C . ASP E 1 44 ? -32.195 -83.736 20.494 1.00 36.27 44 ASP E C 1
ATOM 7759 O O . ASP E 1 44 ? -32.959 -82.810 20.235 1.00 37.30 44 ASP E O 1
ATOM 7764 N N . ILE E 1 45 ? -31.166 -83.620 21.331 1.00 36.01 45 ILE E N 1
ATOM 7765 C CA . ILE E 1 45 ? -30.745 -82.307 21.861 1.00 35.23 45 ILE E CA 1
ATOM 7766 C C . ILE E 1 45 ? -30.436 -81.318 20.730 1.00 34.54 45 ILE E C 1
ATOM 7767 O O . ILE E 1 45 ? -30.957 -80.178 20.727 1.00 34.53 45 ILE E O 1
ATOM 7772 N N . ILE E 1 46 ? -29.614 -81.758 19.775 1.00 33.55 46 ILE E N 1
ATOM 7773 C CA . ILE E 1 46 ? -29.248 -80.892 18.638 1.00 34.49 46 ILE E CA 1
ATOM 7774 C C . ILE E 1 46 ? -30.510 -80.433 17.883 1.00 32.53 46 ILE E C 1
ATOM 7775 O O . ILE E 1 46 ? -30.692 -79.219 17.611 1.00 33.62 46 ILE E O 1
ATOM 7780 N N A ARG E 1 47 ? -31.392 -81.386 17.559 0.60 33.39 47 ARG E N 1
ATOM 7781 N N B ARG E 1 47 ? -31.394 -81.378 17.551 0.40 33.38 47 ARG E N 1
ATOM 7782 C CA A ARG E 1 47 ? -32.588 -81.015 16.819 0.60 33.97 47 ARG E CA 1
ATOM 7783 C CA B ARG E 1 47 ? -32.597 -80.992 16.818 0.40 34.49 47 ARG E CA 1
ATOM 7784 C C A ARG E 1 47 ? -33.487 -80.074 17.618 0.60 36.15 47 ARG E C 1
ATOM 7785 C C B ARG E 1 47 ? -33.497 -80.052 17.616 0.40 35.69 47 ARG E C 1
ATOM 7786 O O A ARG E 1 47 ? -34.052 -79.127 17.055 0.60 34.98 47 ARG E O 1
ATOM 7787 O O B ARG E 1 47 ? -34.057 -79.099 17.061 0.40 35.20 47 ARG E O 1
ATOM 7802 N N A GLU E 1 48 ? -33.576 -80.287 18.936 0.60 34.29 48 GLU E N 1
ATOM 7803 N N B GLU E 1 48 ? -33.606 -80.296 18.923 0.40 35.83 48 GLU E N 1
ATOM 7804 C CA A GLU E 1 48 ? -34.446 -79.441 19.749 0.60 34.73 48 GLU E CA 1
ATOM 7805 C CA B GLU E 1 48 ? -34.437 -79.455 19.780 0.40 34.74 48 GLU E CA 1
ATOM 7806 C C A GLU E 1 48 ? -33.933 -78.001 19.820 0.60 33.88 48 GLU E C 1
ATOM 7807 C C B GLU E 1 48 ? -33.932 -78.008 19.827 0.40 33.97 48 GLU E C 1
ATOM 7808 O O A GLU E 1 48 ? -34.724 -77.052 19.743 0.60 33.89 48 GLU E O 1
ATOM 7809 O O B GLU E 1 48 ? -34.727 -77.061 19.733 0.40 33.96 48 GLU E O 1
ATOM 7820 N N . ILE E 1 49 ? -32.616 -77.838 19.958 1.00 33.72 49 ILE E N 1
ATOM 7821 C CA . ILE E 1 49 ? -32.030 -76.492 19.964 1.00 31.94 49 ILE E CA 1
ATOM 7822 C C . ILE E 1 49 ? -32.263 -75.819 18.618 1.00 31.25 49 ILE E C 1
ATOM 7823 O O . ILE E 1 49 ? -32.659 -74.647 18.570 1.00 31.71 49 ILE E O 1
ATOM 7828 N N . LEU E 1 50 ? -32.032 -76.554 17.531 1.00 31.12 50 LEU E N 1
ATOM 7829 C CA . LEU E 1 50 ? -32.306 -75.971 16.211 1.00 34.60 50 LEU E CA 1
ATOM 7830 C C . LEU E 1 50 ? -33.745 -75.477 16.060 1.00 37.46 50 LEU E C 1
ATOM 7831 O O . LEU E 1 50 ? -34.005 -74.430 15.422 1.00 36.16 50 LEU E O 1
ATOM 7836 N N . LYS E 1 51 ? -34.666 -76.249 16.625 1.00 32.92 51 LYS E N 1
ATOM 7837 C CA . LYS E 1 51 ? -36.083 -75.901 16.552 1.00 37.42 51 LYS E CA 1
ATOM 7838 C C . LYS E 1 51 ? -36.423 -74.652 17.361 1.00 40.88 51 LYS E C 1
ATOM 7839 O O . LYS E 1 51 ? -37.157 -73.785 16.881 1.00 40.92 51 LYS E O 1
ATOM 7845 N N . ILE E 1 52 ? -35.881 -74.559 18.584 1.00 33.09 52 ILE E N 1
ATOM 7846 C CA . ILE E 1 52 ? -36.206 -73.460 19.520 1.00 36.18 52 ILE E CA 1
ATOM 7847 C C . ILE E 1 52 ? -35.591 -72.105 19.144 1.00 33.86 52 ILE E C 1
ATOM 7848 O O . ILE E 1 52 ? -36.170 -71.038 19.380 1.00 37.30 52 ILE E O 1
ATOM 7853 N N . VAL E 1 53 ? -34.387 -72.136 18.592 1.00 30.77 53 VAL E N 1
ATOM 7854 C CA . VAL E 1 53 ? -33.643 -70.896 18.376 1.00 31.60 53 VAL E CA 1
ATOM 7855 C C . VAL E 1 53 ? -33.846 -70.379 16.941 1.00 34.70 53 VAL E C 1
ATOM 7856 O O . VAL E 1 53 ? -33.572 -71.089 15.985 1.00 36.03 53 VAL E O 1
ATOM 7860 N N A ASP E 1 54 ? -34.323 -69.143 16.812 0.63 33.13 54 ASP E N 1
ATOM 7861 N N B ASP E 1 54 ? -34.317 -69.145 16.800 0.37 34.86 54 ASP E N 1
ATOM 7862 C CA A ASP E 1 54 ? -34.548 -68.531 15.500 0.63 39.65 54 ASP E CA 1
ATOM 7863 C CA B ASP E 1 54 ? -34.531 -68.584 15.470 0.37 40.87 54 ASP E CA 1
ATOM 7864 C C A ASP E 1 54 ? -33.210 -68.340 14.773 0.63 44.20 54 ASP E C 1
ATOM 7865 C C B ASP E 1 54 ? -33.200 -68.351 14.760 0.37 44.00 54 ASP E C 1
ATOM 7866 O O A ASP E 1 54 ? -33.091 -68.573 13.569 0.63 49.71 54 ASP E O 1
ATOM 7867 O O B ASP E 1 54 ? -33.078 -68.542 13.549 0.37 48.87 54 ASP E O 1
ATOM 7876 N N . GLY E 1 55 ? -32.200 -67.961 15.531 1.00 36.06 55 GLY E N 1
ATOM 7877 C CA . GLY E 1 55 ? -30.927 -67.562 14.977 1.00 28.35 55 GLY E CA 1
ATOM 7878 C C . GLY E 1 55 ? -29.956 -68.703 14.792 1.00 26.50 55 GLY E C 1
ATOM 7879 O O . GLY E 1 55 ? -30.331 -69.887 14.842 1.00 28.18 55 GLY E O 1
ATOM 7880 N N . PRO E 1 56 ? -28.694 -68.342 14.513 1.00 25.60 56 PRO E N 1
ATOM 7881 C CA . PRO E 1 56 ? -27.650 -69.325 14.221 1.00 25.11 56 PRO E CA 1
ATOM 7882 C C . PRO E 1 56 ? -27.447 -70.273 15.403 1.00 26.59 56 PRO E C 1
ATOM 7883 O O . PRO E 1 56 ? -27.478 -69.809 16.546 1.00 25.80 56 PRO E O 1
ATOM 7887 N N . VAL E 1 57 ? -27.265 -71.563 15.106 1.00 25.22 57 VAL E N 1
ATOM 7888 C CA . VAL E 1 57 ? -26.926 -72.550 16.137 1.00 25.16 57 VAL E CA 1
ATOM 7889 C C . VAL E 1 57 ? -25.699 -73.287 15.656 1.00 25.17 57 VAL E C 1
ATOM 7890 O O . VAL E 1 57 ? -25.750 -73.963 14.644 1.00 25.62 57 VAL E O 1
ATOM 7894 N N A SER E 1 58 ? -24.594 -73.130 16.377 0.50 25.15 58 SER E N 1
ATOM 7895 N N B SER E 1 58 ? -24.579 -73.111 16.361 0.50 25.00 58 SER E N 1
ATOM 7896 C CA A SER E 1 58 ? -23.348 -73.783 16.003 0.50 24.45 58 SER E CA 1
ATOM 7897 C CA B SER E 1 58 ? -23.317 -73.749 15.977 0.50 24.48 58 SER E CA 1
ATOM 7898 C C A SER E 1 58 ? -23.188 -75.165 16.595 0.50 27.20 58 SER E C 1
ATOM 7899 C C B SER E 1 58 ? -23.141 -75.136 16.584 0.50 27.02 58 SER E C 1
ATOM 7900 O O A SER E 1 58 ? -23.326 -75.353 17.798 0.50 26.36 58 SER E O 1
ATOM 7901 O O B SER E 1 58 ? -23.218 -75.296 17.795 0.50 25.99 58 SER E O 1
ATOM 7906 N N . VAL E 1 59 ? -22.898 -76.123 15.728 1.00 24.36 59 VAL E N 1
ATOM 7907 C CA . VAL E 1 59 ? -22.782 -77.540 16.136 1.00 24.96 59 VAL E CA 1
ATOM 7908 C C . VAL E 1 59 ? -21.469 -78.055 15.572 1.00 24.68 59 VAL E C 1
ATOM 7909 O O . VAL E 1 59 ? -21.213 -77.922 14.366 1.00 24.64 59 VAL E O 1
ATOM 7913 N N . GLU E 1 60 ? -20.621 -78.630 16.426 1.00 24.59 60 GLU E N 1
ATOM 7914 C CA . GLU E 1 60 ? -19.283 -79.017 16.028 1.00 25.98 60 GLU E CA 1
ATOM 7915 C C . GLU E 1 60 ? -19.171 -80.440 15.486 1.00 27.83 60 GLU E C 1
ATOM 7916 O O . GLU E 1 60 ? -19.746 -81.391 16.039 1.00 27.81 60 GLU E O 1
ATOM 7922 N N . VAL E 1 61 ? -18.461 -80.568 14.372 1.00 26.43 61 VAL E N 1
ATOM 7923 C CA . VAL E 1 61 ? -18.074 -81.886 13.859 1.00 27.49 61 VAL E CA 1
ATOM 7924 C C . VAL E 1 61 ? -17.181 -82.610 14.880 1.00 28.13 61 VAL E C 1
ATOM 7925 O O . VAL E 1 61 ? -16.526 -81.991 15.717 1.00 29.37 61 VAL E O 1
ATOM 7929 N N . VAL E 1 62 ? -17.153 -83.941 14.783 1.00 28.47 62 VAL E N 1
ATOM 7930 C CA . VAL E 1 62 ? -16.278 -84.724 15.656 1.00 30.88 62 VAL E CA 1
ATOM 7931 C C . VAL E 1 62 ? -15.115 -85.400 14.894 1.00 32.26 62 VAL E C 1
ATOM 7932 O O . VAL E 1 62 ? -14.074 -85.693 15.482 1.00 34.53 62 VAL E O 1
ATOM 7936 N N A SER E 1 63 ? -15.288 -85.629 13.595 0.75 31.24 63 SER E N 1
ATOM 7937 N N B SER E 1 63 ? -15.284 -85.609 13.591 0.25 31.42 63 SER E N 1
ATOM 7938 C CA A SER E 1 63 ? -14.200 -86.169 12.764 0.75 28.37 63 SER E CA 1
ATOM 7939 C CA B SER E 1 63 ? -14.199 -86.123 12.752 0.25 32.26 63 SER E CA 1
ATOM 7940 C C A SER E 1 63 ? -13.002 -85.215 12.802 0.75 30.60 63 SER E C 1
ATOM 7941 C C B SER E 1 63 ? -12.990 -85.192 12.780 0.25 31.30 63 SER E C 1
ATOM 7942 O O A SER E 1 63 ? -13.174 -84.001 12.913 0.75 31.16 63 SER E O 1
ATOM 7943 O O B SER E 1 63 ? -13.136 -83.973 12.864 0.25 30.82 63 SER E O 1
ATOM 7948 N N . THR E 1 64 ? -11.798 -85.777 12.708 1.00 33.42 64 THR E N 1
ATOM 7949 C CA . THR E 1 64 ? -10.559 -85.009 12.615 1.00 30.30 64 THR E CA 1
ATOM 7950 C C . THR E 1 64 ? -10.015 -84.962 11.196 1.00 31.38 64 THR E C 1
ATOM 7951 O O . THR E 1 64 ? -9.044 -84.223 10.914 1.00 33.58 64 THR E O 1
ATOM 7955 N N . LYS E 1 65 ? -10.649 -85.734 10.298 1.00 30.41 65 LYS E N 1
ATOM 7956 C CA . LYS E 1 65 ? -10.169 -85.818 8.931 1.00 31.65 65 LYS E CA 1
ATOM 7957 C C . LYS E 1 65 ? -11.088 -85.097 8.001 1.00 31.75 65 LYS E C 1
ATOM 7958 O O . LYS E 1 65 ? -12.317 -85.112 8.184 1.00 32.26 65 LYS E O 1
ATOM 7964 N N . TYR E 1 66 ? -10.490 -84.532 6.954 1.00 30.88 66 TYR E N 1
ATOM 7965 C CA . TYR E 1 66 ? -11.213 -83.733 5.965 1.00 30.12 66 TYR E CA 1
ATOM 7966 C C . TYR E 1 66 ? -12.511 -84.332 5.466 1.00 29.57 66 TYR E C 1
ATOM 7967 O O . TYR E 1 66 ? -13.554 -83.668 5.527 1.00 32.33 66 TYR E O 1
ATOM 7976 N N A GLU E 1 67 ? -12.471 -85.582 4.957 0.64 31.03 67 GLU E N 1
ATOM 7977 N N B GLU E 1 67 ? -12.469 -85.573 4.980 0.36 31.12 67 GLU E N 1
ATOM 7978 C CA A GLU E 1 67 ? -13.650 -86.192 4.361 0.64 32.71 67 GLU E CA 1
ATOM 7979 C CA B GLU E 1 67 ? -13.643 -86.193 4.389 0.36 32.72 67 GLU E CA 1
ATOM 7980 C C A GLU E 1 67 ? -14.786 -86.359 5.390 0.64 33.26 67 GLU E C 1
ATOM 7981 C C B GLU E 1 67 ? -14.782 -86.337 5.402 0.36 32.97 67 GLU E C 1
ATOM 7982 O O A GLU E 1 67 ? -15.929 -86.007 5.108 0.64 33.69 67 GLU E O 1
ATOM 7983 O O B GLU E 1 67 ? -15.922 -85.967 5.118 0.36 33.50 67 GLU E O 1
ATOM 7994 N N . GLY E 1 68 ? -14.464 -86.845 6.591 1.00 31.37 68 GLY E N 1
ATOM 7995 C CA . GLY E 1 68 ? -15.457 -86.966 7.639 1.00 33.55 68 GLY E CA 1
ATOM 7996 C C . GLY E 1 68 ? -16.014 -85.631 8.111 1.00 29.32 68 GLY E C 1
ATOM 7997 O O . GLY E 1 68 ? -17.198 -85.505 8.446 1.00 32.16 68 GLY E O 1
ATOM 7998 N N . MET E 1 69 ? -15.148 -84.633 8.170 1.00 28.32 69 MET E N 1
ATOM 7999 C CA . MET E 1 69 ? -15.637 -83.319 8.588 1.00 27.34 69 MET E CA 1
ATOM 8000 C C . MET E 1 69 ? -16.622 -82.801 7.577 1.00 30.52 69 MET E C 1
ATOM 8001 O O . MET E 1 69 ? -17.654 -82.217 7.950 1.00 30.65 69 MET E O 1
ATOM 8006 N N . VAL E 1 70 ? -16.282 -82.907 6.294 1.00 29.45 70 VAL E N 1
ATOM 8007 C CA . VAL E 1 70 ? -17.210 -82.386 5.288 1.00 31.63 70 VAL E CA 1
ATOM 8008 C C . VAL E 1 70 ? -18.538 -83.171 5.281 1.00 31.48 70 VAL E C 1
ATOM 8009 O O . VAL E 1 70 ? -19.622 -82.575 5.162 1.00 30.56 70 VAL E O 1
ATOM 8013 N N . GLU E 1 71 ? -18.461 -84.505 5.429 1.00 33.32 71 GLU E N 1
ATOM 8014 C CA . GLU E 1 71 ? -19.683 -85.306 5.520 1.00 33.78 71 GLU E CA 1
ATOM 8015 C C . GLU E 1 71 ? -20.586 -84.946 6.714 1.00 34.00 71 GLU E C 1
ATOM 8016 O O . GLU E 1 71 ? -21.844 -84.829 6.588 1.00 36.13 71 GLU E O 1
ATOM 8022 N N . GLU E 1 72 ? -19.941 -84.779 7.868 1.00 31.46 72 GLU E N 1
ATOM 8023 C CA . GLU E 1 72 ? -20.661 -84.470 9.090 1.00 32.12 72 GLU E CA 1
ATOM 8024 C C . GLU E 1 72 ? -21.272 -83.085 8.960 1.00 30.74 72 GLU E C 1
ATOM 8025 O O . GLU E 1 72 ? -22.411 -82.863 9.392 1.00 32.46 72 GLU E O 1
ATOM 8031 N N . ALA E 1 73 ? -20.519 -82.170 8.346 1.00 29.44 73 ALA E N 1
ATOM 8032 C CA . ALA E 1 73 ? -21.000 -80.810 8.120 1.00 28.56 73 ALA E CA 1
ATOM 8033 C C . ALA E 1 73 ? -22.227 -80.815 7.246 1.00 30.13 73 ALA E C 1
ATOM 8034 O O . ALA E 1 73 ? -23.177 -80.041 7.466 1.00 29.06 73 ALA E O 1
ATOM 8036 N N . ARG E 1 74 ? -22.219 -81.663 6.221 1.00 29.45 74 ARG E N 1
ATOM 8037 C CA . ARG E 1 74 ? -23.398 -81.712 5.372 1.00 30.44 74 ARG E CA 1
ATOM 8038 C C . ARG E 1 74 ? -24.621 -82.244 6.117 1.00 32.92 74 ARG E C 1
ATOM 8039 O O . ARG E 1 74 ? -25.747 -81.720 5.908 1.00 31.67 74 ARG E O 1
ATOM 8047 N N . LYS E 1 75 ? -24.407 -83.235 6.996 1.00 33.65 75 LYS E N 1
ATOM 8048 C CA . LYS E 1 75 ? -25.525 -83.705 7.842 1.00 35.40 75 LYS E CA 1
ATOM 8049 C C . LYS E 1 75 ? -26.081 -82.603 8.784 1.00 32.85 75 LYS E C 1
ATOM 8050 O O . LYS E 1 75 ? -27.314 -82.340 8.839 1.00 37.38 75 LYS E O 1
ATOM 8056 N N . ILE E 1 76 ? -25.145 -81.913 9.481 1.00 31.75 76 ILE E N 1
ATOM 8057 C CA . ILE E 1 76 ? -25.533 -80.805 10.349 1.00 29.28 76 ILE E CA 1
ATOM 8058 C C . ILE E 1 76 ? -26.331 -79.762 9.569 1.00 33.38 76 ILE E C 1
ATOM 8059 O O . ILE E 1 76 ? -27.383 -79.290 10.011 1.00 31.25 76 ILE E O 1
ATOM 8064 N N . HIS E 1 77 ? -25.816 -79.374 8.417 1.00 32.84 77 HIS E N 1
ATOM 8065 C CA . HIS E 1 77 ? -26.498 -78.371 7.608 1.00 35.89 77 HIS E CA 1
ATOM 8066 C C . HIS E 1 77 ? -27.890 -78.841 7.210 1.00 36.84 77 HIS E C 1
ATOM 8067 O O . HIS E 1 77 ? -28.846 -78.058 7.230 1.00 38.08 77 HIS E O 1
ATOM 8074 N N . GLY E 1 78 ? -28.005 -80.120 6.874 1.00 33.66 78 GLY E N 1
ATOM 8075 C CA . GLY E 1 78 ? -29.297 -80.687 6.509 1.00 37.53 78 GLY E CA 1
ATOM 8076 C C . GLY E 1 78 ? -30.330 -80.645 7.619 1.00 39.85 78 GLY E C 1
ATOM 8077 O O . GLY E 1 78 ? -31.541 -80.724 7.345 1.00 42.65 78 GLY E O 1
ATOM 8078 N N . LEU E 1 79 ? -29.882 -80.566 8.874 1.00 35.02 79 LEU E N 1
ATOM 8079 C CA . LEU E 1 79 ? -30.849 -80.414 9.985 1.00 37.02 79 LEU E CA 1
ATOM 8080 C C . LEU E 1 79 ? -31.718 -79.127 10.095 1.00 37.24 79 LEU E C 1
ATOM 8081 O O . LEU E 1 79 ? -32.778 -79.165 10.743 1.00 39.17 79 LEU E O 1
ATOM 8086 N N . GLY E 1 80 ? -31.283 -78.012 9.507 1.00 34.09 80 GLY E N 1
ATOM 8087 C CA . GLY E 1 80 ? -32.036 -76.758 9.529 1.00 34.75 80 GLY E CA 1
ATOM 8088 C C . GLY E 1 80 ? -31.186 -75.650 8.923 1.00 35.37 80 GLY E C 1
ATOM 8089 O O . GLY E 1 80 ? -29.966 -75.699 9.002 1.00 34.16 80 GLY E O 1
ATOM 8090 N N A ASP E 1 81 ? -31.822 -74.651 8.324 0.66 36.25 81 ASP E N 1
ATOM 8091 N N B ASP E 1 81 ? -31.810 -74.657 8.305 0.34 36.18 81 ASP E N 1
ATOM 8092 C CA A ASP E 1 81 ? -31.064 -73.610 7.636 0.66 35.61 81 ASP E CA 1
ATOM 8093 C CA B ASP E 1 81 ? -31.022 -73.635 7.622 0.34 35.53 81 ASP E CA 1
ATOM 8094 C C A ASP E 1 81 ? -30.329 -72.672 8.593 0.66 34.16 81 ASP E C 1
ATOM 8095 C C B ASP E 1 81 ? -30.272 -72.726 8.602 0.34 33.84 81 ASP E C 1
ATOM 8096 O O A ASP E 1 81 ? -29.485 -71.876 8.171 0.66 34.70 81 ASP E O 1
ATOM 8097 O O B ASP E 1 81 ? -29.353 -72.009 8.205 0.34 34.16 81 ASP E O 1
ATOM 8106 N N . ASN E 1 82 ? -30.664 -72.753 9.873 1.00 30.15 82 ASN E N 1
ATOM 8107 C CA . ASN E 1 82 ? -29.960 -71.981 10.890 1.00 28.55 82 ASN E CA 1
ATOM 8108 C C . ASN E 1 82 ? -28.752 -72.685 11.506 1.00 27.31 82 ASN E C 1
ATOM 8109 O O . ASN E 1 82 ? -28.037 -72.094 12.299 1.00 26.43 82 ASN E O 1
ATOM 8114 N N . ALA E 1 83 ? -28.495 -73.929 11.133 1.00 27.64 83 ALA E N 1
ATOM 8115 C CA . ALA E 1 83 ? -27.316 -74.622 11.658 1.00 26.96 83 ALA E CA 1
ATOM 8116 C C . ALA E 1 83 ? -26.028 -74.036 11.056 1.00 28.82 83 ALA E C 1
ATOM 8117 O O . ALA E 1 83 ? -25.968 -73.691 9.858 1.00 28.93 83 ALA E O 1
ATOM 8119 N N . VAL E 1 84 ? -25.013 -73.864 11.913 1.00 25.34 84 VAL E N 1
ATOM 8120 C CA . VAL E 1 84 ? -23.704 -73.379 11.489 1.00 24.44 84 VAL E CA 1
ATOM 8121 C C . VAL E 1 84 ? -22.766 -74.491 11.912 1.00 24.25 84 VAL E C 1
ATOM 8122 O O . VAL E 1 84 ? -22.900 -75.034 13.025 1.00 26.36 84 VAL E O 1
ATOM 8126 N N . VAL E 1 85 ? -21.827 -74.854 11.045 1.00 24.16 85 VAL E N 1
ATOM 8127 C CA . VAL E 1 85 ? -20.989 -75.992 11.357 1.00 24.18 85 VAL E CA 1
ATOM 8128 C C . VAL E 1 85 ? -19.688 -75.534 11.985 1.00 23.68 85 VAL E C 1
ATOM 8129 O O . VAL E 1 85 ? -18.914 -74.763 11.393 1.00 24.36 85 VAL E O 1
ATOM 8133 N N . LYS E 1 86 ? -19.425 -76.020 13.193 1.00 23.20 86 LYS E N 1
ATOM 8134 C CA . LYS E 1 86 ? -18.222 -75.630 13.921 1.00 23.86 86 LYS E CA 1
ATOM 8135 C C . LYS E 1 86 ? -17.120 -76.622 13.554 1.00 23.86 86 LYS E C 1
ATOM 8136 O O . LYS E 1 86 ? -17.314 -77.849 13.617 1.00 24.86 86 LYS E O 1
ATOM 8142 N N . ILE E 1 87 ? -15.970 -76.071 13.148 1.00 22.26 87 ILE E N 1
ATOM 8143 C CA . ILE E 1 87 ? -14.843 -76.823 12.597 1.00 22.38 87 ILE E CA 1
ATOM 8144 C C . ILE E 1 87 ? -13.587 -76.339 13.282 1.00 24.35 87 ILE E C 1
ATOM 8145 O O . ILE E 1 87 ? -13.362 -75.139 13.386 1.00 23.27 87 ILE E O 1
ATOM 8150 N N . PRO E 1 88 ? -12.734 -77.227 13.778 1.00 22.38 88 PRO E N 1
ATOM 8151 C CA . PRO E 1 88 ? -11.555 -76.776 14.511 1.00 22.70 88 PRO E CA 1
ATOM 8152 C C . PRO E 1 88 ? -10.472 -76.228 13.609 1.00 23.62 88 PRO E C 1
ATOM 8153 O O . PRO E 1 88 ? -10.403 -76.544 12.421 1.00 23.40 88 PRO E O 1
ATOM 8157 N N . MET E 1 89 ? -9.659 -75.364 14.194 1.00 22.21 89 MET E N 1
ATOM 8158 C CA . MET E 1 89 ? -8.533 -74.774 13.492 1.00 21.28 89 MET E CA 1
ATOM 8159 C C . MET E 1 89 ? -7.406 -75.840 13.336 1.00 23.99 89 MET E C 1
ATOM 8160 O O . MET E 1 89 ? -6.478 -75.919 14.160 1.00 24.67 89 MET E O 1
ATOM 8165 N N . THR E 1 90 ? -7.472 -76.579 12.257 1.00 21.82 90 THR E N 1
ATOM 8166 C CA . THR E 1 90 ? -6.454 -77.565 11.928 1.00 22.43 90 THR E CA 1
ATOM 8167 C C . THR E 1 90 ? -6.315 -77.547 10.421 1.00 24.28 90 THR E C 1
ATOM 8168 O O . THR E 1 90 ? -7.142 -76.951 9.721 1.00 24.96 90 THR E O 1
ATOM 8172 N N A GLU E 1 91 ? -5.276 -78.188 9.904 0.58 24.26 91 GLU E N 1
ATOM 8173 N N B GLU E 1 91 ? -5.286 -78.191 9.895 0.42 25.68 91 GLU E N 1
ATOM 8174 C CA A GLU E 1 91 ? -5.080 -78.200 8.464 0.58 28.35 91 GLU E CA 1
ATOM 8175 C CA B GLU E 1 91 ? -5.127 -78.207 8.452 0.42 28.25 91 GLU E CA 1
ATOM 8176 C C A GLU E 1 91 ? -6.313 -78.756 7.732 0.58 25.79 91 GLU E C 1
ATOM 8177 C C B GLU E 1 91 ? -6.363 -78.804 7.749 0.42 25.79 91 GLU E C 1
ATOM 8178 O O A GLU E 1 91 ? -6.818 -78.168 6.756 0.58 27.28 91 GLU E O 1
ATOM 8179 O O B GLU E 1 91 ? -6.903 -78.230 6.784 0.42 27.14 91 GLU E O 1
ATOM 8190 N N A ASP E 1 92 ? -6.779 -79.912 8.182 0.58 27.05 92 ASP E N 1
ATOM 8191 N N B ASP E 1 92 ? -6.800 -79.964 8.228 0.42 26.83 92 ASP E N 1
ATOM 8192 C CA A ASP E 1 92 ? -7.951 -80.476 7.536 0.58 25.03 92 ASP E CA 1
ATOM 8193 C CA B ASP E 1 92 ? -7.997 -80.572 7.662 0.42 26.36 92 ASP E CA 1
ATOM 8194 C C A ASP E 1 92 ? -9.193 -79.595 7.768 0.58 27.09 92 ASP E C 1
ATOM 8195 C C B ASP E 1 92 ? -9.191 -79.625 7.791 0.42 26.98 92 ASP E C 1
ATOM 8196 O O A ASP E 1 92 ? -10.069 -79.531 6.886 0.58 27.01 92 ASP E O 1
ATOM 8197 O O B ASP E 1 92 ? -10.014 -79.521 6.866 0.42 27.23 92 ASP E O 1
ATOM 8206 N N . GLY E 1 93 ? -9.279 -78.955 8.941 1.00 22.98 93 GLY E N 1
ATOM 8207 C CA . GLY E 1 93 ? -10.361 -78.022 9.194 1.00 23.92 93 GLY E CA 1
ATOM 8208 C C . GLY E 1 93 ? -10.379 -76.886 8.198 1.00 26.65 93 GLY E C 1
ATOM 8209 O O . GLY E 1 93 ? -11.436 -76.483 7.719 1.00 25.41 93 GLY E O 1
ATOM 8210 N N . LEU E 1 94 ? -9.219 -76.293 7.930 1.00 25.14 94 LEU E N 1
ATOM 8211 C CA . LEU E 1 94 ? -9.207 -75.210 6.958 1.00 23.66 94 LEU E CA 1
ATOM 8212 C C . LEU E 1 94 ? -9.625 -75.700 5.559 1.00 24.85 94 LEU E C 1
ATOM 8213 O O . LEU E 1 94 ? -10.357 -74.988 4.839 1.00 25.35 94 LEU E O 1
ATOM 8218 N N . ARG E 1 95 ? -9.167 -76.907 5.169 1.00 25.04 95 ARG E N 1
ATOM 8219 C CA . ARG E 1 95 ? -9.632 -77.459 3.895 1.00 29.07 95 ARG E CA 1
ATOM 8220 C C . ARG E 1 95 ? -11.139 -77.640 3.855 1.00 25.56 95 ARG E C 1
ATOM 8221 O O . ARG E 1 95 ? -11.775 -77.282 2.839 1.00 27.03 95 ARG E O 1
ATOM 8229 N N . ALA E 1 96 ? -11.698 -78.117 4.967 1.00 25.28 96 ALA E N 1
ATOM 8230 C CA . ALA E 1 96 ? -13.126 -78.392 5.088 1.00 24.97 96 ALA E CA 1
ATOM 8231 C C . ALA E 1 96 ? -13.901 -77.063 4.994 1.00 24.63 96 ALA E C 1
ATOM 8232 O O . ALA E 1 96 ? -14.908 -76.974 4.267 1.00 26.77 96 ALA E O 1
ATOM 8234 N N . ILE E 1 97 ? -13.419 -76.046 5.690 1.00 26.09 97 ILE E N 1
ATOM 8235 C CA . ILE E 1 97 ? -14.078 -74.745 5.617 1.00 23.91 97 ILE E CA 1
ATOM 8236 C C . ILE E 1 97 ? -14.088 -74.216 4.197 1.00 28.50 97 ILE E C 1
ATOM 8237 O O . ILE E 1 97 ? -15.111 -73.710 3.727 1.00 27.51 97 ILE E O 1
ATOM 8242 N N . LYS E 1 98 ? -12.964 -74.301 3.504 1.00 25.02 98 LYS E N 1
ATOM 8243 C CA . LYS E 1 98 ? -12.993 -73.814 2.117 1.00 28.05 98 LYS E CA 1
ATOM 8244 C C . LYS E 1 98 ? -14.022 -74.569 1.243 1.00 28.29 98 LYS E C 1
ATOM 8245 O O . LYS E 1 98 ? -14.805 -73.956 0.430 1.00 29.59 98 LYS E O 1
ATOM 8251 N N . THR E 1 99 ? -14.039 -75.889 1.390 1.00 26.90 99 THR E N 1
ATOM 8252 C CA . THR E 1 99 ? -15.030 -76.644 0.629 1.00 29.78 99 THR E CA 1
ATOM 8253 C C . THR E 1 99 ? -16.472 -76.281 0.992 1.00 32.05 99 THR E C 1
ATOM 8254 O O . THR E 1 99 ? -17.308 -76.077 0.111 1.00 32.78 99 THR E O 1
ATOM 8258 N N . LEU E 1 100 ? -16.773 -76.192 2.279 1.00 29.87 100 LEU E N 1
ATOM 8259 C CA . LEU E 1 100 ? -18.134 -75.933 2.724 1.00 28.85 100 LEU E CA 1
ATOM 8260 C C . LEU E 1 100 ? -18.575 -74.546 2.326 1.00 31.67 100 LEU E C 1
ATOM 8261 O O . LEU E 1 100 ? -19.739 -74.326 2.027 1.00 33.96 100 LEU E O 1
ATOM 8266 N N A SER E 1 101 ? -17.650 -73.593 2.370 0.64 31.48 101 SER E N 1
ATOM 8267 N N B SER E 1 101 ? -17.643 -73.601 2.337 0.36 31.45 101 SER E N 1
ATOM 8268 C CA A SER E 1 101 ? -17.969 -72.244 1.939 0.64 30.24 101 SER E CA 1
ATOM 8269 C CA B SER E 1 101 ? -17.938 -72.245 1.903 0.36 31.01 101 SER E CA 1
ATOM 8270 C C A SER E 1 101 ? -18.348 -72.254 0.462 0.64 36.03 101 SER E C 1
ATOM 8271 C C B SER E 1 101 ? -18.344 -72.248 0.450 0.36 35.08 101 SER E C 1
ATOM 8272 O O A SER E 1 101 ? -19.299 -71.594 0.070 0.64 34.87 101 SER E O 1
ATOM 8273 O O B SER E 1 101 ? -19.286 -71.568 0.060 0.36 35.43 101 SER E O 1
ATOM 8278 N N . SER E 1 102 ? -17.638 -73.033 -0.353 1.00 33.25 102 SER E N 1
ATOM 8279 C CA . SER E 1 102 ? -18.026 -73.153 -1.766 1.00 36.31 102 SER E CA 1
ATOM 8280 C C . SER E 1 102 ? -19.403 -73.848 -1.958 1.00 36.98 102 SER E C 1
ATOM 8281 O O . SER E 1 102 ? -20.029 -73.706 -3.005 1.00 42.13 102 SER E O 1
ATOM 8284 N N . GLU E 1 103 ? -19.868 -74.600 -0.955 1.00 33.40 103 GLU E N 1
ATOM 8285 C CA . GLU E 1 103 ? -21.178 -75.243 -0.985 1.00 34.09 103 GLU E CA 1
ATOM 8286 C C . GLU E 1 103 ? -22.261 -74.401 -0.280 1.00 31.47 103 GLU E C 1
ATOM 8287 O O . GLU E 1 103 ? -23.370 -74.882 -0.085 1.00 35.14 103 GLU E O 1
ATOM 8293 N N . HIS E 1 104 ? -21.919 -73.169 0.119 1.00 34.36 104 HIS E N 1
ATOM 8294 C CA . HIS E 1 104 ? -22.822 -72.248 0.863 1.00 35.74 104 HIS E CA 1
ATOM 8295 C C . HIS E 1 104 ? -23.383 -72.830 2.154 1.00 35.08 104 HIS E C 1
ATOM 8296 O O . HIS E 1 104 ? -24.556 -72.660 2.508 1.00 38.30 104 HIS E O 1
ATOM 8303 N N . ILE E 1 105 ? -22.505 -73.510 2.867 1.00 28.64 105 ILE E N 1
ATOM 8304 C CA . ILE E 1 105 ? -22.801 -74.030 4.191 1.00 27.62 105 ILE E CA 1
ATOM 8305 C C . ILE E 1 105 ? -22.034 -73.122 5.192 1.00 27.33 105 ILE E C 1
ATOM 8306 O O . ILE E 1 105 ? -20.819 -72.959 5.065 1.00 30.60 105 ILE E O 1
ATOM 8311 N N . ASN E 1 106 ? -22.761 -72.499 6.117 1.00 25.38 106 ASN E N 1
ATOM 8312 C CA . ASN E 1 106 ? -22.104 -71.552 7.046 1.00 24.83 106 ASN E CA 1
ATOM 8313 C C . ASN E 1 106 ? -21.248 -72.290 8.038 1.00 24.28 106 ASN E C 1
ATOM 8314 O O . ASN E 1 106 ? -21.628 -73.365 8.521 1.00 24.94 106 ASN E O 1
ATOM 8319 N N . THR E 1 107 ? -20.117 -71.669 8.390 1.00 22.56 107 THR E N 1
ATOM 8320 C CA . THR E 1 107 ? -19.092 -72.332 9.182 1.00 22.00 107 THR E CA 1
ATOM 8321 C C . THR E 1 107 ? -18.590 -71.425 10.307 1.00 25.25 107 THR E C 1
ATOM 8322 O O . THR E 1 107 ? -18.699 -70.201 10.240 1.00 22.16 107 THR E O 1
ATOM 8326 N N . ASN E 1 108 ? -18.048 -72.044 11.340 1.00 20.98 108 ASN E N 1
ATOM 8327 C CA . ASN E 1 108 ? -17.517 -71.311 12.501 1.00 20.39 108 ASN E CA 1
ATOM 8328 C C . ASN E 1 108 ? -16.238 -72.003 12.871 1.00 22.25 108 ASN E C 1
ATOM 8329 O O . ASN E 1 108 ? -16.264 -73.196 13.248 1.00 22.85 108 ASN E O 1
ATOM 8334 N N . CYS E 1 109 ? -15.093 -71.316 12.742 1.00 20.07 109 CYS E N 1
ATOM 8335 C CA . CYS E 1 109 ? -13.837 -71.981 13.060 1.00 21.16 109 CYS E CA 1
ATOM 8336 C C . CYS E 1 109 ? -13.589 -71.797 14.543 1.00 19.89 109 CYS E C 1
ATOM 8337 O O . CYS E 1 109 ? -13.567 -70.662 15.055 1.00 21.23 109 CYS E O 1
ATOM 8340 N N . THR E 1 110 ? -13.341 -72.895 15.242 1.00 19.47 110 THR E N 1
ATOM 8341 C CA . THR E 1 110 ? -13.213 -72.870 16.689 1.00 19.92 110 THR E CA 1
ATOM 8342 C C . THR E 1 110 ? -11.802 -73.297 17.157 1.00 21.15 110 THR E C 1
ATOM 8343 O O . THR E 1 110 ? -10.940 -73.638 16.334 1.00 20.86 110 THR E O 1
ATOM 8347 N N . LEU E 1 111 ? -11.577 -73.200 18.469 1.00 19.77 111 LEU E N 1
ATOM 8348 C CA . LEU E 1 111 ? -10.258 -73.503 19.050 1.00 20.21 111 LEU E CA 1
ATOM 8349 C C . LEU E 1 111 ? -9.155 -72.642 18.468 1.00 21.02 111 LEU E C 1
ATOM 8350 O O . LEU E 1 111 ? -8.092 -73.107 18.110 1.00 22.05 111 LEU E O 1
ATOM 8355 N N . VAL E 1 112 ? -9.440 -71.341 18.354 1.00 19.12 112 VAL E N 1
ATOM 8356 C CA . VAL E 1 112 ? -8.494 -70.349 17.901 1.00 17.91 112 VAL E CA 1
ATOM 8357 C C . VAL E 1 112 ? -7.942 -69.612 19.105 1.00 21.62 112 VAL E C 1
ATOM 8358 O O . VAL E 1 112 ? -8.695 -69.179 19.982 1.00 19.31 112 VAL E O 1
ATOM 8362 N N . PHE E 1 113 ? -6.613 -69.429 19.145 1.00 19.43 113 PHE E N 1
ATOM 8363 C CA . PHE E 1 113 ? -5.938 -68.902 20.337 1.00 17.55 113 PHE E CA 1
ATOM 8364 C C . PHE E 1 113 ? -4.973 -67.753 20.057 1.00 17.20 113 PHE E C 1
ATOM 8365 O O . PHE E 1 113 ? -4.364 -67.214 20.964 1.00 19.32 113 PHE E O 1
ATOM 8373 N N . ASN E 1 114 ? -4.844 -67.385 18.784 1.00 19.08 114 ASN E N 1
ATOM 8374 C CA . ASN E 1 114 ? -4.019 -66.211 18.465 1.00 18.81 114 ASN E CA 1
ATOM 8375 C C . ASN E 1 114 ? -4.588 -65.553 17.186 1.00 18.59 114 ASN E C 1
ATOM 8376 O O . ASN E 1 114 ? -5.479 -66.093 16.527 1.00 18.56 114 ASN E O 1
ATOM 8381 N N . PRO E 1 115 ? -4.129 -64.337 16.884 1.00 18.10 115 PRO E N 1
ATOM 8382 C CA . PRO E 1 115 ? -4.787 -63.640 15.769 1.00 17.48 115 PRO E CA 1
ATOM 8383 C C . PRO E 1 115 ? -4.429 -64.175 14.398 1.00 18.52 115 PRO E C 1
ATOM 8384 O O . PRO E 1 115 ? -5.233 -64.036 13.479 1.00 19.22 115 PRO E O 1
ATOM 8388 N N . ILE E 1 116 ? -3.260 -64.792 14.227 1.00 18.17 116 ILE E N 1
ATOM 8389 C CA . ILE E 1 116 ? -2.937 -65.295 12.903 1.00 19.87 116 ILE E CA 1
ATOM 8390 C C . ILE E 1 116 ? -3.737 -66.575 12.640 1.00 18.97 116 ILE E C 1
ATOM 8391 O O . ILE E 1 116 ? -4.160 -66.771 11.487 1.00 19.97 116 ILE E O 1
ATOM 8396 N N . GLN E 1 117 ? -4.003 -67.428 13.652 1.00 17.28 117 GLN E N 1
ATOM 8397 C CA . GLN E 1 117 ? -4.990 -68.498 13.384 1.00 17.44 117 GLN E CA 1
ATOM 8398 C C . GLN E 1 117 ? -6.326 -67.943 12.899 1.00 18.42 117 GLN E C 1
ATOM 8399 O O . GLN E 1 117 ? -6.965 -68.516 11.994 1.00 18.86 117 GLN E O 1
ATOM 8405 N N . ALA E 1 118 ? -6.769 -66.841 13.527 1.00 19.17 118 ALA E N 1
ATOM 8406 C CA . ALA E 1 118 ? -8.040 -66.268 13.117 1.00 17.92 118 ALA E CA 1
ATOM 8407 C C . ALA E 1 118 ? -7.975 -65.788 11.701 1.00 17.56 118 ALA E C 1
ATOM 8408 O O . ALA E 1 118 ? -8.942 -65.959 10.953 1.00 19.68 118 ALA E O 1
ATOM 8410 N N . LEU E 1 119 ? -6.863 -65.120 11.331 1.00 18.44 119 LEU E N 1
ATOM 8411 C CA . LEU E 1 119 ? -6.672 -64.707 9.936 1.00 18.95 119 LEU E CA 1
ATOM 8412 C C . LEU E 1 119 ? -6.696 -65.877 8.949 1.00 18.30 119 LEU E C 1
ATOM 8413 O O . LEU E 1 119 ? -7.341 -65.775 7.893 1.00 20.13 119 LEU E O 1
ATOM 8418 N N . LEU E 1 120 ? -6.007 -66.973 9.273 1.00 17.65 120 LEU E N 1
ATOM 8419 C CA . LEU E 1 120 ? -6.042 -68.126 8.368 1.00 18.69 120 LEU E CA 1
ATOM 8420 C C . LEU E 1 120 ? -7.480 -68.632 8.210 1.00 19.92 120 LEU E C 1
ATOM 8421 O O . LEU E 1 120 ? -7.882 -68.991 7.093 1.00 22.21 120 LEU E O 1
ATOM 8426 N N . ALA E 1 121 ? -8.244 -68.663 9.302 1.00 19.74 121 ALA E N 1
ATOM 8427 C CA . ALA E 1 121 ? -9.634 -69.105 9.154 1.00 19.00 121 ALA E CA 1
ATOM 8428 C C . ALA E 1 121 ? -10.443 -68.205 8.264 1.00 19.95 121 ALA E C 1
ATOM 8429 O O . ALA E 1 121 ? -11.258 -68.635 7.409 1.00 20.25 121 ALA E O 1
ATOM 8431 N N . ALA E 1 122 ? -10.253 -66.899 8.428 1.00 19.28 122 ALA E N 1
ATOM 8432 C CA . A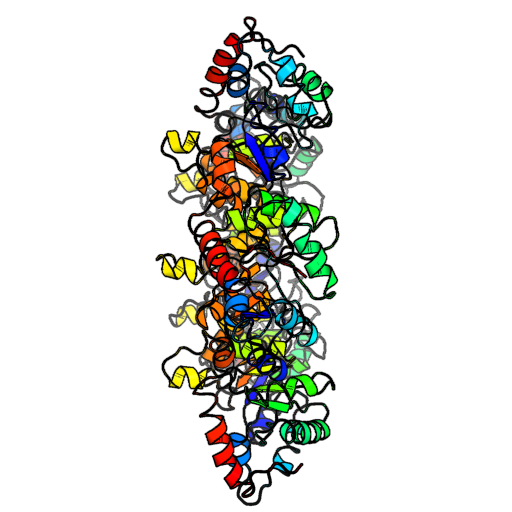LA E 1 122 ? -10.932 -65.967 7.539 1.00 19.73 122 ALA E CA 1
ATOM 8433 C C . ALA E 1 122 ? -10.565 -66.140 6.070 1.00 19.43 122 ALA E C 1
ATOM 8434 O O . ALA E 1 122 ? -11.427 -66.034 5.187 1.00 22.65 122 ALA E O 1
ATOM 8436 N N . LYS E 1 123 ? -9.275 -66.375 5.814 1.00 20.35 123 LYS E N 1
ATOM 8437 C CA . LYS E 1 123 ? -8.789 -66.577 4.463 1.00 20.84 123 LYS E CA 1
ATOM 8438 C C . LYS E 1 123 ? -9.364 -67.830 3.832 1.00 21.82 123 LYS E C 1
ATOM 8439 O O . LYS E 1 123 ? -9.470 -67.899 2.592 1.00 25.43 123 LYS E O 1
ATOM 8445 N N . ALA E 1 124 ? -9.777 -68.777 4.665 1.00 20.86 124 ALA E N 1
ATOM 8446 C CA . ALA E 1 124 ? -10.472 -69.971 4.156 1.00 21.97 124 ALA E CA 1
ATOM 8447 C C . ALA E 1 124 ? -11.925 -69.723 3.846 1.00 23.16 124 ALA E C 1
ATOM 8448 O O . ALA E 1 124 ? -12.585 -70.606 3.257 1.00 26.36 124 ALA E O 1
ATOM 8450 N N . GLY E 1 125 ? -12.446 -68.582 4.243 1.00 22.25 125 GLY E N 1
ATOM 8451 C CA . GLY E 1 125 ? -13.800 -68.179 3.929 1.00 23.21 125 GLY E CA 1
ATOM 8452 C C . GLY E 1 125 ? -14.790 -68.433 5.045 1.00 24.92 125 GLY E C 1
ATOM 8453 O O . GLY E 1 125 ? -16.008 -68.472 4.815 1.00 24.23 125 GLY E O 1
ATOM 8454 N N . VAL E 1 126 ? -14.307 -68.606 6.276 1.00 20.83 126 VAL E N 1
ATOM 8455 C CA . VAL E 1 126 ? -15.208 -69.042 7.354 1.00 21.52 126 VAL E CA 1
ATOM 8456 C C . VAL E 1 126 ? -16.220 -67.944 7.714 1.00 22.14 126 VAL E C 1
ATOM 8457 O O . VAL E 1 126 ? -15.919 -66.750 7.611 1.00 22.35 126 VAL E O 1
ATOM 8461 N N . THR E 1 127 ? -17.428 -68.350 8.111 1.00 19.88 127 THR E N 1
ATOM 8462 C CA . THR E 1 127 ? -18.456 -67.323 8.399 1.00 20.30 127 THR E CA 1
ATOM 8463 C C . THR E 1 127 ? -18.151 -66.616 9.729 1.00 20.91 127 THR E C 1
ATOM 8464 O O . THR E 1 127 ? -18.326 -65.391 9.808 1.00 20.68 127 THR E O 1
ATOM 8468 N N . TYR E 1 128 ? -17.798 -67.400 10.752 1.00 20.02 128 TYR E N 1
ATOM 8469 C CA . TYR E 1 128 ? -17.443 -66.903 12.097 1.00 19.06 128 TYR E CA 1
ATOM 8470 C C . TYR E 1 128 ? -16.128 -67.497 12.502 1.00 21.24 128 TYR E C 1
ATOM 8471 O O . TYR E 1 128 ? -15.822 -68.665 12.196 1.00 21.69 128 TYR E O 1
ATOM 8480 N N . VAL E 1 129 ? -15.342 -66.693 13.235 1.00 19.64 129 VAL E N 1
ATOM 8481 C CA . VAL E 1 129 ? -14.155 -67.259 13.921 1.00 19.63 129 VAL E CA 1
ATOM 8482 C C . VAL E 1 129 ? -14.308 -67.052 15.407 1.00 19.91 129 VAL E C 1
ATOM 8483 O O . VAL E 1 129 ? -14.717 -65.985 15.829 1.00 20.27 129 VAL E O 1
ATOM 8487 N N . SER E 1 130 ? -14.025 -68.097 16.180 1.00 19.55 130 SER E N 1
ATOM 8488 C CA . SER E 1 130 ? -14.182 -68.117 17.646 1.00 20.91 130 SER E CA 1
ATOM 8489 C C . SER E 1 130 ? -12.887 -68.209 18.428 1.00 21.49 130 SER E C 1
ATOM 8490 O O . SER E 1 130 ? -12.430 -69.291 18.781 1.00 21.13 130 SER E O 1
ATOM 8493 N N . PRO E 1 131 ? -12.241 -67.077 18.701 1.00 21.03 131 PRO E N 1
ATOM 8494 C CA . PRO E 1 131 ? -11.092 -67.064 19.592 1.00 21.37 131 PRO E CA 1
ATOM 8495 C C . PRO E 1 131 ? -11.578 -67.270 21.032 1.00 22.51 131 PRO E C 1
ATOM 8496 O O . PRO E 1 131 ? -12.623 -66.708 21.429 1.00 23.26 131 PRO E O 1
ATOM 8500 N N . PHE E 1 132 ? -10.800 -67.987 21.818 1.00 20.91 132 PHE E N 1
ATOM 8501 C CA . PHE E 1 132 ? -11.195 -68.430 23.166 1.00 21.31 132 PHE E CA 1
ATOM 8502 C C . PHE E 1 132 ? -10.531 -67.592 24.246 1.00 27.09 132 PHE E C 1
ATOM 8503 O O . PHE E 1 132 ? -9.390 -67.891 24.649 1.00 32.61 132 PHE E O 1
ATOM 8511 N N . VAL E 1 133 ? -11.258 -66.632 24.794 1.00 19.13 133 VAL E N 1
ATOM 8512 C CA . VAL E 1 133 ? -10.586 -65.738 25.714 1.00 18.40 133 VAL E CA 1
ATOM 8513 C C . VAL E 1 133 ? -10.337 -66.335 27.092 1.00 20.45 133 VAL E C 1
ATOM 8514 O O . VAL E 1 133 ? -9.270 -66.130 27.671 1.00 19.55 133 VAL E O 1
ATOM 8518 N N . GLY E 1 134 ? -11.300 -67.070 27.637 1.00 19.12 134 GLY E N 1
ATOM 8519 C CA . GLY E 1 134 ? -11.145 -67.593 28.984 1.00 20.67 134 GLY E CA 1
ATOM 8520 C C . GLY E 1 134 ? -10.040 -68.646 29.052 1.00 18.57 134 GLY E C 1
ATOM 8521 O O . GLY E 1 134 ? -9.362 -68.717 30.079 1.00 18.83 134 GLY E O 1
ATOM 8522 N N . ARG E 1 135 ? -9.857 -69.457 28.026 1.00 18.68 135 ARG E N 1
ATOM 8523 C CA . ARG E 1 135 ? -8.773 -70.482 28.122 1.00 18.66 135 ARG E CA 1
ATOM 8524 C C . ARG E 1 135 ? -7.392 -69.845 28.041 1.00 21.39 135 ARG E C 1
ATOM 8525 O O . ARG E 1 135 ? -6.400 -70.376 28.629 1.00 20.96 135 ARG E O 1
ATOM 8533 N N . LEU E 1 136 ? -7.344 -68.667 27.383 1.00 18.68 136 LEU E N 1
ATOM 8534 C CA . LEU E 1 136 ? -6.106 -67.861 27.447 1.00 19.76 136 LEU E CA 1
ATOM 8535 C C . LEU E 1 136 ? -5.905 -67.260 28.841 1.00 18.22 136 LEU E C 1
ATOM 8536 O O . LEU E 1 136 ? -4.788 -67.367 29.390 1.00 19.14 136 LEU E O 1
ATOM 8541 N N . ASP E 1 137 ? -6.967 -66.700 29.441 1.00 18.42 137 ASP E N 1
ATOM 8542 C CA . ASP E 1 137 ? -6.857 -66.244 30.844 1.00 19.26 137 ASP E CA 1
ATOM 8543 C C . ASP E 1 137 ? -6.339 -67.379 31.726 1.00 18.32 137 ASP E C 1
ATOM 8544 O O . ASP E 1 137 ? -5.552 -67.151 32.649 1.00 21.04 137 ASP E O 1
ATOM 8549 N N . ASP E 1 138 ? -6.841 -68.587 31.481 1.00 18.99 138 ASP E N 1
ATOM 8550 C CA . ASP E 1 138 ? -6.476 -69.796 32.291 1.00 19.91 138 ASP E CA 1
ATOM 8551 C C . ASP E 1 138 ? -4.989 -69.997 32.250 1.00 23.87 138 ASP E C 1
ATOM 8552 O O . ASP E 1 138 ? -4.410 -70.448 33.278 1.00 27.61 138 ASP E O 1
ATOM 8557 N N . ILE E 1 139 ? -4.361 -69.725 31.105 1.00 19.70 139 ILE E N 1
ATOM 8558 C CA . ILE E 1 139 ? -2.901 -69.919 31.076 1.00 21.02 139 ILE E CA 1
ATOM 8559 C C . ILE E 1 139 ? -2.083 -68.635 31.279 1.00 20.38 139 ILE E C 1
ATOM 8560 O O . ILE E 1 139 ? -0.889 -68.573 30.905 1.00 21.42 139 ILE E O 1
ATOM 8565 N N . GLY E 1 140 ? -2.721 -67.608 31.852 1.00 19.99 140 GLY E N 1
ATOM 8566 C CA . GLY E 1 140 ? -1.966 -66.433 32.305 1.00 19.82 140 GLY E CA 1
ATOM 8567 C C . GLY E 1 140 ? -1.668 -65.392 31.243 1.00 20.26 140 GLY E C 1
ATOM 8568 O O . GLY E 1 140 ? -0.760 -64.557 31.417 1.00 20.84 140 GLY E O 1
ATOM 8569 N N . GLU E 1 141 ? -2.444 -65.427 30.150 1.00 20.13 141 GLU E N 1
ATOM 8570 C CA . GLU E 1 141 ? -2.406 -64.379 29.114 1.00 23.50 141 GLU E CA 1
ATOM 8571 C C . GLU E 1 141 ? -3.773 -63.685 29.108 1.00 20.14 141 GLU E C 1
ATOM 8572 O O . GLU E 1 141 ? -4.776 -64.393 29.132 1.00 20.97 141 GLU E O 1
ATOM 8578 N N . ASP E 1 142 ? -3.834 -62.341 28.992 1.00 20.64 142 ASP E N 1
ATOM 8579 C CA . ASP E 1 142 ? -5.130 -61.651 28.915 1.00 20.15 142 ASP E CA 1
ATOM 8580 C C . ASP E 1 142 ? -5.740 -61.925 27.571 1.00 22.62 142 ASP E C 1
ATOM 8581 O O . ASP E 1 142 ? -5.313 -61.383 26.532 1.00 21.04 142 ASP E O 1
ATOM 8586 N N . GLY E 1 143 ? -6.770 -62.758 27.551 1.00 18.96 143 GLY E N 1
ATOM 8587 C CA . GLY E 1 143 ? -7.293 -63.184 26.272 1.00 19.57 143 GLY E CA 1
ATOM 8588 C C . GLY E 1 143 ? -7.933 -62.095 25.451 1.00 18.90 143 GLY E C 1
ATOM 8589 O O . GLY E 1 143 ? -7.943 -62.157 24.193 1.00 19.76 143 GLY E O 1
ATOM 8590 N N . MET E 1 144 ? -8.416 -61.052 26.123 1.00 19.47 144 MET E N 1
ATOM 8591 C CA . MET E 1 144 ? -9.022 -59.970 25.351 1.00 19.79 144 MET E CA 1
ATOM 8592 C C . MET E 1 144 ? -8.068 -59.271 24.398 1.00 20.70 144 MET E C 1
ATOM 8593 O O . MET E 1 144 ? -8.499 -58.724 23.391 1.00 20.74 144 MET E O 1
ATOM 8598 N N A GLN E 1 145 ? -6.766 -59.374 24.676 0.58 19.92 145 GLN E N 1
ATOM 8599 N N B GLN E 1 145 ? -6.775 -59.271 24.697 0.42 20.29 145 GLN E N 1
ATOM 8600 C CA A GLN E 1 145 ? -5.733 -58.806 23.809 0.58 20.21 145 GLN E CA 1
ATOM 8601 C CA B GLN E 1 145 ? -5.844 -58.576 23.816 0.42 20.12 145 GLN E CA 1
ATOM 8602 C C A GLN E 1 145 ? -5.839 -59.374 22.399 0.58 20.53 145 GLN E C 1
ATOM 8603 C C B GLN E 1 145 ? -5.842 -59.249 22.449 0.42 19.74 145 GLN E C 1
ATOM 8604 O O A GLN E 1 145 ? -5.676 -58.655 21.399 0.58 20.76 145 GLN E O 1
ATOM 8605 O O B GLN E 1 145 ? -5.615 -58.617 21.407 0.42 18.48 145 GLN E O 1
ATOM 8616 N N A ILE E 1 146 ? -6.115 -60.677 22.293 0.58 19.09 146 ILE E N 1
ATOM 8617 N N B ILE E 1 146 ? -6.143 -60.547 22.449 0.42 18.66 146 ILE E N 1
ATOM 8618 C CA A ILE E 1 146 ? -6.184 -61.229 20.927 0.58 17.88 146 ILE E CA 1
ATOM 8619 C CA B ILE E 1 146 ? -6.199 -61.280 21.184 0.42 19.70 146 ILE E CA 1
ATOM 8620 C C A ILE E 1 146 ? -7.440 -60.780 20.217 0.58 18.14 146 ILE E C 1
ATOM 8621 C C B ILE E 1 146 ? -7.370 -60.768 20.322 0.42 17.61 146 ILE E C 1
ATOM 8622 O O A ILE E 1 146 ? -7.433 -60.653 18.994 0.58 17.52 146 ILE E O 1
ATOM 8623 O O B ILE E 1 146 ? -7.214 -60.544 19.116 0.42 19.29 146 ILE E O 1
ATOM 8632 N N . ILE E 1 147 ? -8.514 -60.509 20.971 1.00 17.44 147 ILE E N 1
ATOM 8633 C CA . ILE E 1 147 ? -9.713 -59.994 20.331 1.00 17.72 147 ILE E CA 1
ATOM 8634 C C . ILE E 1 147 ? -9.380 -58.642 19.737 1.00 18.46 147 ILE E C 1
ATOM 8635 O O . ILE E 1 147 ? -9.785 -58.345 18.590 1.00 18.53 147 ILE E O 1
ATOM 8640 N N A ASP E 1 148 ? -8.667 -57.803 20.492 0.68 17.34 148 ASP E N 1
ATOM 8641 N N B ASP E 1 148 ? -8.584 -57.858 20.473 0.32 19.57 148 ASP E N 1
ATOM 8642 C CA A ASP E 1 148 ? -8.346 -56.495 19.976 0.68 18.39 148 ASP E CA 1
ATOM 8643 C CA B ASP E 1 148 ? -8.276 -56.520 20.015 0.32 19.28 148 ASP E CA 1
ATOM 8644 C C A ASP E 1 148 ? -7.482 -56.574 18.690 0.68 19.25 148 ASP E C 1
ATOM 8645 C C B ASP E 1 148 ? -7.522 -56.632 18.694 0.32 19.50 148 ASP E C 1
ATOM 8646 O O A ASP E 1 148 ? -7.740 -55.852 17.690 0.68 18.00 148 ASP E O 1
ATOM 8647 O O B ASP E 1 148 ? -7.892 -56.010 17.691 0.32 20.98 148 ASP E O 1
ATOM 8656 N N . MET E 1 149 ? -6.508 -57.493 18.676 1.00 17.82 149 MET E N 1
ATOM 8657 C CA . MET E 1 149 ? -5.671 -57.601 17.492 1.00 17.82 149 MET E CA 1
ATOM 8658 C C . MET E 1 149 ? -6.463 -58.127 16.330 1.00 17.58 149 MET E C 1
ATOM 8659 O O . MET E 1 149 ? -6.282 -57.629 15.207 1.00 17.64 149 MET E O 1
ATOM 8664 N N . ILE E 1 150 ? -7.348 -59.127 16.585 1.00 16.67 150 ILE E N 1
ATOM 8665 C CA . ILE E 1 150 ? -8.149 -59.650 15.486 1.00 17.57 150 ILE E CA 1
ATOM 8666 C C . ILE E 1 150 ? -9.053 -58.542 14.912 1.00 18.20 150 ILE E C 1
ATOM 8667 O O . ILE E 1 150 ? -9.164 -58.428 13.671 1.00 18.58 150 ILE E O 1
ATOM 8672 N N . ARG E 1 151 ? -9.620 -57.685 15.784 1.00 18.13 151 ARG E N 1
ATOM 8673 C CA . ARG E 1 151 ? -10.458 -56.631 15.240 1.00 17.94 151 ARG E CA 1
ATOM 8674 C C . ARG E 1 151 ? -9.662 -55.711 14.341 1.00 16.99 151 ARG E C 1
ATOM 8675 O O . ARG E 1 151 ? -10.142 -55.360 13.212 1.00 19.02 151 ARG E O 1
ATOM 8683 N N . THR E 1 152 ? -8.434 -55.371 14.765 1.00 17.86 152 THR E N 1
ATOM 8684 C CA . THR E 1 152 ? -7.640 -54.485 13.923 1.00 18.21 152 THR E CA 1
ATOM 8685 C C . THR E 1 152 ? -7.300 -55.145 12.613 1.00 18.92 152 THR E C 1
ATOM 8686 O O . THR E 1 152 ? -7.429 -54.525 11.545 1.00 20.08 152 THR E O 1
ATOM 8690 N N . ILE E 1 153 ? -6.873 -56.409 12.685 1.00 17.10 153 ILE E N 1
ATOM 8691 C CA . ILE E 1 153 ? -6.490 -57.087 11.440 1.00 17.59 153 ILE E CA 1
ATOM 8692 C C . ILE E 1 153 ? -7.681 -57.183 10.514 1.00 20.09 153 ILE E C 1
ATOM 8693 O O . ILE E 1 153 ? -7.541 -56.900 9.312 1.00 19.36 153 ILE E O 1
ATOM 8698 N N . PHE E 1 154 ? -8.859 -57.516 11.048 1.00 18.82 154 PHE E N 1
ATOM 8699 C CA . PHE E 1 154 ? -9.973 -57.721 10.133 1.00 17.93 154 PHE E CA 1
ATOM 8700 C C . PHE E 1 154 ? -10.377 -56.353 9.565 1.00 21.01 154 PHE E C 1
ATOM 8701 O O . PHE E 1 154 ? -10.780 -56.283 8.390 1.00 20.49 154 PHE E O 1
ATOM 8709 N N . ASN E 1 155 ? -10.248 -55.293 10.364 1.00 20.02 155 ASN E N 1
ATOM 8710 C CA . ASN E 1 155 ? -10.590 -53.993 9.820 1.00 19.89 155 ASN E CA 1
ATOM 8711 C C . ASN E 1 155 ? -9.600 -53.622 8.708 1.00 20.64 155 ASN E C 1
ATOM 8712 O O . ASN E 1 155 ? -9.981 -53.005 7.689 1.00 22.25 155 ASN E O 1
ATOM 8717 N N . ASN E 1 156 ? -8.319 -53.973 8.887 1.00 19.80 156 ASN E N 1
ATOM 8718 C CA . ASN E 1 156 ? -7.326 -53.563 7.907 1.00 19.90 156 ASN E CA 1
ATOM 8719 C C . ASN E 1 156 ? -7.653 -54.132 6.526 1.00 21.84 156 ASN E C 1
ATOM 8720 O O . ASN E 1 156 ? -7.476 -53.446 5.506 1.00 24.69 156 ASN E O 1
ATOM 8725 N N . TYR E 1 157 ? -8.176 -55.363 6.489 1.00 19.42 157 TYR E N 1
ATOM 8726 C CA . TYR E 1 157 ? -8.360 -56.067 5.220 1.00 21.15 157 TYR E CA 1
ATOM 8727 C C . TYR E 1 157 ? -9.831 -56.185 4.823 1.00 21.49 157 TYR E C 1
ATOM 8728 O O . TYR E 1 157 ? -10.154 -56.911 3.865 1.00 23.77 157 TYR E O 1
ATOM 8737 N N . ILE E 1 158 ? -10.693 -55.414 5.505 1.00 22.76 158 ILE E N 1
ATOM 8738 C CA . ILE E 1 158 ? -12.153 -55.436 5.304 1.00 21.84 158 ILE E CA 1
ATOM 8739 C C . ILE E 1 158 ? -12.685 -56.869 5.252 1.00 23.35 158 ILE E C 1
ATOM 8740 O O . ILE E 1 158 ? -13.408 -57.299 4.351 1.00 25.09 158 ILE E O 1
ATOM 8745 N N . ILE E 1 159 ? -12.235 -57.635 6.237 1.00 21.44 159 ILE E N 1
ATOM 8746 C CA . ILE E 1 159 ? -12.606 -59.044 6.311 1.00 19.74 159 ILE E CA 1
ATOM 8747 C C . ILE E 1 159 ? -14.065 -59.225 6.726 1.00 21.52 159 ILE E C 1
ATOM 8748 O O . ILE E 1 159 ? -14.542 -58.571 7.654 1.00 25.97 159 ILE E O 1
ATOM 8753 N N . LYS E 1 160 ? -14.768 -60.112 6.008 1.00 24.86 160 LYS E N 1
ATOM 8754 C CA . LYS E 1 160 ? -16.195 -60.331 6.248 1.00 28.04 160 LYS E CA 1
ATOM 8755 C C . LYS E 1 160 ? -16.537 -61.382 7.308 1.00 25.89 160 LYS E C 1
ATOM 8756 O O . LYS E 1 160 ? -17.666 -61.392 7.841 1.00 26.90 160 LYS E O 1
ATOM 8762 N N . THR E 1 161 ? -15.557 -62.228 7.643 1.00 23.45 161 THR E N 1
ATOM 8763 C CA . THR E 1 161 ? -15.683 -63.157 8.760 1.00 22.28 161 THR E CA 1
ATOM 8764 C C . THR E 1 161 ? -16.038 -62.408 10.039 1.00 22.31 161 THR E C 1
ATOM 8765 O O . THR E 1 161 ? -15.420 -61.391 10.360 1.00 22.53 161 THR E O 1
ATOM 8769 N N A GLN E 1 162 ? -17.023 -62.920 10.763 0.69 19.89 162 GLN E N 1
ATOM 8770 N N B GLN E 1 162 ? -16.994 -62.954 10.787 0.31 20.06 162 GLN E N 1
ATOM 8771 C CA A GLN E 1 162 ? -17.461 -62.296 12.021 0.69 20.04 162 GLN E CA 1
ATOM 8772 C CA B GLN E 1 162 ? -17.487 -62.344 12.031 0.31 20.56 162 GLN E CA 1
ATOM 8773 C C A GLN E 1 162 ? -16.556 -62.808 13.125 0.69 21.23 162 GLN E C 1
ATOM 8774 C C B GLN E 1 162 ? -16.703 -62.835 13.243 0.31 21.21 162 GLN E C 1
ATOM 8775 O O A GLN E 1 162 ? -16.206 -64.007 13.162 0.69 20.59 162 GLN E O 1
ATOM 8776 O O B GLN E 1 162 ? -16.590 -64.046 13.492 0.31 21.35 162 GLN E O 1
ATOM 8787 N N . ILE E 1 163 ? -16.169 -61.897 14.018 1.00 19.50 163 ILE E N 1
ATOM 8788 C CA . ILE E 1 163 ? -15.465 -62.277 15.218 1.00 19.24 163 ILE E CA 1
ATOM 8789 C C . ILE E 1 163 ? -16.472 -62.691 16.278 1.00 20.59 163 ILE E C 1
ATOM 8790 O O . ILE E 1 163 ? -17.279 -61.858 16.712 1.00 21.03 163 ILE E O 1
ATOM 8795 N N . LEU E 1 164 ? -16.406 -63.958 16.692 1.00 19.79 164 LEU E N 1
ATOM 8796 C CA . LEU E 1 164 ? -17.316 -64.516 17.685 1.00 20.42 164 LEU E CA 1
ATOM 8797 C C . LEU E 1 164 ? -16.481 -64.810 18.930 1.00 21.22 164 LEU E C 1
ATOM 8798 O O . LEU E 1 164 ? -15.765 -65.783 19.006 1.00 22.59 164 LEU E O 1
ATOM 8803 N N . VAL E 1 165 ? -16.553 -63.936 19.920 1.00 18.97 165 VAL E N 1
ATOM 8804 C CA . VAL E 1 165 ? -15.775 -64.174 21.139 1.00 19.79 165 VAL E CA 1
ATOM 8805 C C . VAL E 1 165 ? -16.347 -65.318 21.964 1.00 20.19 165 VAL E C 1
ATOM 8806 O O . VAL E 1 165 ? -17.515 -65.285 22.363 1.00 20.35 165 VAL E O 1
ATOM 8810 N N . ALA E 1 166 ? -15.509 -66.317 22.219 1.00 19.90 166 ALA E N 1
ATOM 8811 C CA . ALA E 1 166 ? -15.940 -67.512 22.926 1.00 19.42 166 ALA E CA 1
ATOM 8812 C C . ALA E 1 166 ? -15.112 -67.739 24.172 1.00 21.73 166 ALA E C 1
ATOM 8813 O O . ALA E 1 166 ? -14.228 -66.920 24.500 1.00 20.69 166 ALA E O 1
ATOM 8815 N N . SER E 1 167 ? -15.428 -68.809 24.887 1.00 20.66 167 SER E N 1
ATOM 8816 C CA . SER E 1 167 ? -14.823 -69.088 26.184 1.00 20.96 167 SER E CA 1
ATOM 8817 C C . SER E 1 167 ? -14.966 -67.849 27.062 1.00 21.21 167 SER E C 1
ATOM 8818 O O . SER E 1 167 ? -14.014 -67.409 27.712 1.00 22.26 167 SER E O 1
ATOM 8821 N N . ILE E 1 168 ? -16.170 -67.304 27.109 1.00 19.40 168 ILE E N 1
ATOM 8822 C CA . ILE E 1 168 ? -16.420 -66.138 27.952 1.00 21.04 168 ILE E CA 1
ATOM 8823 C C . ILE E 1 168 ? -16.727 -66.548 29.373 1.00 22.18 168 ILE E C 1
ATOM 8824 O O . ILE E 1 168 ? -17.486 -67.505 29.612 1.00 24.65 168 ILE E O 1
ATOM 8829 N N . ARG E 1 169 ? -16.132 -65.853 30.329 1.00 20.66 169 ARG E N 1
ATOM 8830 C CA . ARG E 1 169 ? -16.258 -66.269 31.710 1.00 20.62 169 ARG E CA 1
ATOM 8831 C C . ARG E 1 169 ? -16.883 -65.283 32.638 1.00 20.64 169 ARG E C 1
ATOM 8832 O O . ARG E 1 169 ? -17.264 -65.644 33.762 1.00 22.39 169 ARG E O 1
ATOM 8840 N N . ASN E 1 170 ? -16.988 -64.027 32.209 1.00 18.94 170 ASN E N 1
ATOM 8841 C CA . ASN E 1 170 ? -17.492 -63.009 33.108 1.00 18.45 170 ASN E CA 1
ATOM 8842 C C . ASN E 1 170 ? -18.017 -61.803 32.289 1.00 19.85 170 ASN E C 1
ATOM 8843 O O . ASN E 1 170 ? -17.792 -61.755 31.063 1.00 19.31 170 ASN E O 1
ATOM 8848 N N . PRO E 1 171 ? -18.725 -60.864 32.934 1.00 19.60 171 PRO E N 1
ATOM 8849 C CA . PRO E 1 171 ? -19.338 -59.760 32.183 1.00 18.38 171 PRO E CA 1
ATOM 8850 C C . PRO E 1 171 ? -18.345 -58.768 31.636 1.00 20.51 171 PRO E C 1
ATOM 8851 O O . PRO E 1 171 ? -18.747 -57.938 30.832 1.00 20.46 171 PRO E O 1
ATOM 8855 N N . ILE E 1 172 ? -17.101 -58.789 32.102 1.00 19.91 172 ILE E N 1
ATOM 8856 C CA . ILE E 1 172 ? -16.107 -57.833 31.619 1.00 18.31 172 ILE E CA 1
ATOM 8857 C C . ILE E 1 172 ? -15.504 -58.352 30.304 1.00 17.81 172 ILE E C 1
ATOM 8858 O O . ILE E 1 172 ? -15.154 -57.529 29.434 1.00 18.22 172 ILE E O 1
ATOM 8863 N N . HIS E 1 173 ? -15.409 -59.670 30.095 1.00 18.85 173 HIS E N 1
ATOM 8864 C CA . HIS E 1 173 ? -15.169 -60.134 28.734 1.00 17.91 173 HIS E CA 1
ATOM 8865 C C . HIS E 1 173 ? -16.220 -59.564 27.767 1.00 18.92 173 HIS E C 1
ATOM 8866 O O . HIS E 1 173 ? -15.873 -59.158 26.623 1.00 19.22 173 HIS E O 1
ATOM 8873 N N . VAL E 1 174 ? -17.484 -59.526 28.196 1.00 18.58 174 VAL E N 1
ATOM 8874 C CA . VAL E 1 174 ? -18.554 -58.995 27.356 1.00 18.29 174 VAL E CA 1
ATOM 8875 C C . VAL E 1 174 ? -18.365 -57.502 27.115 1.00 19.91 174 VAL E C 1
ATOM 8876 O O . VAL E 1 174 ? -18.411 -57.030 25.959 1.00 19.35 174 VAL E O 1
ATOM 8880 N N . LEU E 1 175 ? -18.176 -56.750 28.196 1.00 18.03 175 LEU E N 1
ATOM 8881 C CA . LEU E 1 175 ? -17.936 -55.317 28.063 1.00 19.58 175 LEU E CA 1
ATOM 8882 C C . LEU E 1 175 ? -16.789 -54.979 27.135 1.00 20.14 175 LEU E C 1
ATOM 8883 O O . LEU E 1 175 ? -16.921 -54.175 26.189 1.00 19.10 175 LEU E O 1
ATOM 8888 N N . ARG E 1 176 ? -15.662 -55.656 27.363 1.00 19.26 176 ARG E N 1
ATOM 8889 C CA . ARG E 1 176 ? -14.480 -55.344 26.580 1.00 18.45 176 ARG E CA 1
ATOM 8890 C C . ARG E 1 176 ? -14.675 -55.739 25.129 1.00 17.84 176 ARG E C 1
ATOM 8891 O O . ARG E 1 176 ? -14.168 -55.044 24.230 1.00 18.31 176 ARG E O 1
ATOM 8899 N N . SER E 1 177 ? -15.394 -56.829 24.887 1.00 17.67 177 SER E N 1
ATOM 8900 C CA . SER E 1 177 ? -15.671 -57.229 23.506 1.00 17.90 177 SER E CA 1
ATOM 8901 C C . SER E 1 177 ? -16.507 -56.175 22.782 1.00 17.57 177 SER E C 1
ATOM 8902 O O . SER E 1 177 ? -16.254 -55.890 21.608 1.00 18.51 177 SER E O 1
ATOM 8905 N N . ALA E 1 178 ? -17.476 -55.580 23.483 1.00 16.91 178 ALA E N 1
ATOM 8906 C CA . ALA E 1 178 ? -18.301 -54.576 22.841 1.00 17.01 178 ALA E CA 1
ATOM 8907 C C . ALA E 1 178 ? -17.520 -53.283 22.589 1.00 17.61 178 ALA E C 1
ATOM 8908 O O . ALA E 1 178 ? -17.726 -52.606 21.575 1.00 19.01 178 ALA E O 1
ATOM 8910 N N . VAL E 1 179 ? -16.664 -52.916 23.523 1.00 17.81 179 VAL E N 1
ATOM 8911 C CA . VAL E 1 179 ? -15.850 -51.703 23.338 1.00 19.66 179 VAL E CA 1
ATOM 8912 C C . VAL E 1 179 ? -14.855 -51.899 22.197 1.00 18.31 179 VAL E C 1
ATOM 8913 O O . VAL E 1 179 ? -14.606 -50.943 21.404 1.00 19.51 179 VAL E O 1
ATOM 8917 N N . ILE E 1 180 ? -14.272 -53.102 22.076 1.00 18.36 180 ILE E N 1
ATOM 8918 C CA . ILE E 1 180 ? -13.425 -53.394 20.914 1.00 18.36 180 ILE E CA 1
ATOM 8919 C C . ILE E 1 180 ? -14.179 -53.403 19.608 1.00 20.43 180 ILE E C 1
ATOM 8920 O O . ILE E 1 180 ? -13.662 -52.995 18.559 1.00 19.96 180 ILE E O 1
ATOM 8925 N N . GLY E 1 181 ? -15.395 -53.922 19.638 1.00 18.86 181 GLY E N 1
ATOM 8926 C CA . GLY E 1 181 ? -16.247 -54.008 18.467 1.00 19.72 181 GLY E CA 1
ATOM 8927 C C . GLY E 1 181 ? -16.325 -55.418 17.871 1.00 19.58 181 GLY E C 1
ATOM 8928 O O . GLY E 1 181 ? -16.537 -55.547 16.650 1.00 20.80 181 GLY E O 1
ATOM 8929 N N . ALA E 1 182 ? -16.170 -56.446 18.705 1.00 20.11 182 ALA E N 1
ATOM 8930 C CA . ALA E 1 182 ? -16.390 -57.817 18.202 1.00 19.54 182 ALA E CA 1
ATOM 8931 C C . ALA E 1 182 ? -17.819 -57.955 17.662 1.00 19.28 182 ALA E C 1
ATOM 8932 O O . ALA E 1 182 ? -18.767 -57.371 18.170 1.00 21.47 182 ALA E O 1
ATOM 8934 N N . ASP E 1 183 ? -17.987 -58.792 16.630 1.00 19.36 183 ASP E N 1
ATOM 8935 C CA . ASP E 1 183 ? -19.311 -58.941 16.037 1.00 19.46 183 ASP E CA 1
ATOM 8936 C C . ASP E 1 183 ? -20.300 -59.699 16.897 1.00 21.92 183 ASP E C 1
ATOM 8937 O O . ASP E 1 183 ? -21.509 -59.420 16.883 1.00 23.26 183 ASP E O 1
ATOM 8942 N N . VAL E 1 184 ? -19.805 -60.679 17.638 1.00 19.85 184 VAL E N 1
ATOM 8943 C CA . VAL E 1 184 ? -20.661 -61.583 18.397 1.00 21.42 184 VAL E CA 1
ATOM 8944 C C . VAL E 1 184 ? -19.949 -61.950 19.705 1.00 19.42 184 VAL E C 1
ATOM 8945 O O . VAL E 1 184 ? -18.716 -62.052 19.687 1.00 20.47 184 VAL E O 1
ATOM 8949 N N . VAL E 1 185 ? -20.688 -62.149 20.801 1.00 19.47 185 VAL E N 1
ATOM 8950 C CA . VAL E 1 185 ? -20.159 -62.835 21.991 1.00 19.27 185 VAL E CA 1
ATOM 8951 C C . VAL E 1 185 ? -21.036 -64.028 22.237 1.00 20.93 185 VAL E C 1
ATOM 8952 O O . VAL E 1 185 ? -22.232 -63.950 22.007 1.00 23.24 185 VAL E O 1
ATOM 8956 N N . THR E 1 186 ? -20.430 -65.121 22.651 1.00 20.81 186 THR E N 1
ATOM 8957 C CA . THR E 1 186 ? -21.244 -66.251 23.111 1.00 20.96 186 THR E CA 1
ATOM 8958 C C . THR E 1 186 ? -20.970 -66.506 24.578 1.00 22.20 186 THR E C 1
ATOM 8959 O O . THR E 1 186 ? -19.805 -66.553 24.989 1.00 22.31 186 THR E O 1
ATOM 8963 N N . VAL E 1 187 ? -22.040 -66.547 25.372 1.00 22.15 187 VAL E N 1
ATOM 8964 C CA . VAL E 1 187 ? -21.869 -66.459 26.836 1.00 23.57 187 VAL E CA 1
ATOM 8965 C C . VAL E 1 187 ? -22.598 -67.589 27.531 1.00 25.60 187 VAL E C 1
ATOM 8966 O O . VAL E 1 187 ? -23.667 -67.973 27.130 1.00 24.81 187 VAL E O 1
ATOM 8970 N N . PRO E 1 188 ? -22.019 -68.106 28.615 1.00 23.30 188 PRO E N 1
ATOM 8971 C CA . PRO E 1 188 ? -22.758 -69.093 29.414 1.00 23.59 188 PRO E CA 1
ATOM 8972 C C . PRO E 1 188 ? -23.971 -68.437 30.075 1.00 25.41 188 PRO E C 1
ATOM 8973 O O . PRO E 1 188 ? -24.042 -67.230 30.267 1.00 24.49 188 PRO E O 1
ATOM 8977 N N . PHE E 1 189 ? -24.929 -69.269 30.472 1.00 24.85 189 PHE E N 1
ATOM 8978 C CA . PHE E 1 189 ? -26.198 -68.784 30.999 1.00 26.69 189 PHE E CA 1
ATOM 8979 C C . PHE E 1 189 ? -26.048 -67.879 32.247 1.00 26.42 189 PHE E C 1
ATOM 8980 O O . PHE E 1 189 ? -26.710 -66.848 32.364 1.00 28.45 189 PHE E O 1
ATOM 8988 N N A ASN E 1 190 ? -25.131 -68.272 33.132 0.57 26.58 190 ASN E N 1
ATOM 8989 N N B ASN E 1 190 ? -25.189 -68.244 33.178 0.43 27.93 190 ASN E N 1
ATOM 8990 C CA A ASN E 1 190 ? -24.915 -67.534 34.389 0.57 30.45 190 ASN E CA 1
ATOM 8991 C CA B ASN E 1 190 ? -25.117 -67.416 34.379 0.43 30.26 190 ASN E CA 1
ATOM 8992 C C A ASN E 1 190 ? -24.505 -66.092 34.091 0.57 29.55 190 ASN E C 1
ATOM 8993 C C B ASN E 1 190 ? -24.533 -66.033 34.080 0.43 29.33 190 ASN E C 1
ATOM 8994 O O A ASN E 1 190 ? -25.013 -65.123 34.698 0.57 29.42 190 ASN E O 1
ATOM 8995 O O B ASN E 1 190 ? -24.941 -65.030 34.695 0.43 29.55 190 ASN E O 1
ATOM 9004 N N . VAL E 1 191 ? -23.630 -65.976 33.100 1.00 25.17 191 VAL E N 1
ATOM 9005 C CA . VAL E 1 191 ? -23.081 -64.679 32.709 1.00 23.26 191 VAL E CA 1
ATOM 9006 C C . VAL E 1 191 ? -24.231 -63.884 32.039 1.00 23.92 191 VAL E C 1
ATOM 9007 O O . VAL E 1 191 ? -24.452 -62.666 32.329 1.00 25.24 191 VAL E O 1
ATOM 9011 N N . LEU E 1 192 ? -24.968 -64.568 31.164 1.00 24.49 192 LEU E N 1
ATOM 9012 C CA . LEU E 1 192 ? -26.061 -63.928 30.425 1.00 25.47 192 LEU E CA 1
ATOM 9013 C C . LEU E 1 192 ? -27.027 -63.280 31.376 1.00 26.51 192 LEU E C 1
ATOM 9014 O O . LEU E 1 192 ? -27.372 -62.103 31.222 1.00 29.09 192 LEU E O 1
ATOM 9019 N N . LYS E 1 193 ? -27.428 -64.046 32.371 1.00 26.99 193 LYS E N 1
ATOM 9020 C CA . LYS E 1 193 ? -28.404 -63.567 33.338 1.00 34.64 193 LYS E CA 1
ATOM 9021 C C . LYS E 1 193 ? -27.825 -62.351 34.057 1.00 34.86 193 LYS E C 1
ATOM 9022 O O . LYS E 1 193 ? -28.533 -61.339 34.252 1.00 37.62 193 LYS E O 1
ATOM 9028 N N . SER E 1 194 ? -26.540 -62.406 34.402 1.00 28.87 194 SER E N 1
ATOM 9029 C CA . SER E 1 194 ? -25.988 -61.289 35.139 1.00 26.89 194 SER E CA 1
ATOM 9030 C C . SER E 1 194 ? -25.985 -59.965 34.333 1.00 27.72 194 SER E C 1
ATOM 9031 O O . SER E 1 194 ? -26.011 -58.866 34.928 1.00 26.41 194 SER E O 1
ATOM 9034 N N . LEU E 1 195 ? -25.934 -60.071 33.002 1.00 26.59 195 LEU E N 1
ATOM 9035 C CA . LEU E 1 195 ? -25.824 -58.823 32.197 1.00 23.76 195 LEU E CA 1
ATOM 9036 C C . LEU E 1 195 ? -26.969 -57.820 32.358 1.00 26.59 195 LEU E C 1
ATOM 9037 O O . LEU E 1 195 ? -26.752 -56.621 32.176 1.00 26.09 195 LEU E O 1
ATOM 9042 N N . MET E 1 196 ? -28.173 -58.280 32.692 1.00 27.52 196 MET E N 1
ATOM 9043 C CA . MET E 1 196 ? -29.309 -57.341 32.788 1.00 30.03 196 MET E CA 1
ATOM 9044 C C . MET E 1 196 ? -29.327 -56.625 34.145 1.00 26.20 196 MET E C 1
ATOM 9045 O O . MET E 1 196 ? -30.048 -55.653 34.304 1.00 29.19 196 MET E O 1
ATOM 9050 N N . LYS E 1 197 ? -28.533 -57.097 35.112 1.00 25.52 197 LYS E N 1
ATOM 9051 C CA . LYS E 1 197 ? -28.728 -56.719 36.514 1.00 27.22 197 LYS E CA 1
ATOM 9052 C C . LYS E 1 197 ? -27.762 -55.668 37.016 1.00 26.32 197 LYS E C 1
ATOM 9053 O O . LYS E 1 197 ? -26.606 -55.605 36.593 1.00 27.61 197 LYS E O 1
ATOM 9059 N N . HIS E 1 198 ? -28.251 -54.849 37.942 1.00 24.37 198 HIS E N 1
ATOM 9060 C CA . HIS E 1 198 ? -27.349 -53.968 38.677 1.00 26.99 198 HIS E CA 1
ATOM 9061 C C . HIS E 1 198 ? -28.039 -53.563 39.956 1.00 27.20 198 HIS E C 1
ATOM 9062 O O . HIS E 1 198 ? -29.243 -53.333 39.962 1.00 26.85 198 HIS E O 1
ATOM 9069 N N . PRO E 1 199 ? -27.309 -53.479 41.070 1.00 24.68 199 PRO E N 1
ATOM 9070 C CA . PRO E 1 199 ? -27.995 -53.140 42.319 1.00 22.87 199 PRO E CA 1
ATOM 9071 C C . PRO E 1 199 ? -28.645 -51.755 42.308 1.00 25.54 199 PRO E C 1
ATOM 9072 O O . PRO E 1 199 ? -29.662 -51.564 43.002 1.00 27.13 199 PRO E O 1
ATOM 9076 N N . LYS E 1 200 ? -28.095 -50.802 41.559 1.00 23.70 200 LYS E N 1
ATOM 9077 C CA . LYS E 1 200 ? -28.751 -49.492 41.577 1.00 23.83 200 LYS E CA 1
ATOM 9078 C C . LYS E 1 200 ? -30.036 -49.500 40.747 1.00 25.67 200 LYS E C 1
ATOM 9079 O O . LYS E 1 200 ? -30.921 -48.689 40.980 1.00 25.04 200 LYS E O 1
ATOM 9085 N N . THR E 1 201 ? -30.158 -50.409 39.793 1.00 23.07 201 THR E N 1
ATOM 9086 C CA . THR E 1 201 ? -31.428 -50.568 39.084 1.00 23.27 201 THR E CA 1
ATOM 9087 C C . THR E 1 201 ? -32.479 -51.055 40.095 1.00 27.38 201 THR E C 1
ATOM 9088 O O . THR E 1 201 ? -33.579 -50.476 40.184 1.00 24.70 201 THR E O 1
ATOM 9092 N N . ASP E 1 202 ? -32.135 -52.085 40.873 1.00 24.22 202 ASP E N 1
ATOM 9093 C CA . ASP E 1 202 ? -33.070 -52.593 41.873 1.00 26.08 202 ASP E CA 1
ATOM 9094 C C . ASP E 1 202 ? -33.472 -51.485 42.871 1.00 28.13 202 ASP E C 1
ATOM 9095 O O . ASP E 1 202 ? -34.672 -51.301 43.188 1.00 27.78 202 ASP E O 1
ATOM 9100 N N A GLU E 1 203 ? -32.472 -50.762 43.369 0.51 26.13 203 GLU E N 1
ATOM 9101 N N B GLU E 1 203 ? -32.481 -50.758 43.383 0.49 26.32 203 GLU E N 1
ATOM 9102 C CA A GLU E 1 203 ? -32.704 -49.725 44.383 0.51 27.17 203 GLU E CA 1
ATOM 9103 C CA B GLU E 1 203 ? -32.781 -49.757 44.416 0.49 27.19 203 GLU E CA 1
ATOM 9104 C C A GLU E 1 203 ? -33.597 -48.626 43.831 0.51 26.35 203 GLU E C 1
ATOM 9105 C C B GLU E 1 203 ? -33.597 -48.595 43.846 0.49 26.47 203 GLU E C 1
ATOM 9106 O O A GLU E 1 203 ? -34.555 -48.151 44.488 0.51 26.52 203 GLU E O 1
ATOM 9107 O O B GLU E 1 203 ? -34.519 -48.060 44.505 0.49 26.28 203 GLU E O 1
ATOM 9118 N N . GLY E 1 204 ? -33.302 -48.237 42.603 1.00 26.30 204 GLY E N 1
ATOM 9119 C CA . GLY E 1 204 ? -34.023 -47.149 41.972 1.00 25.95 204 GLY E CA 1
ATOM 9120 C C . GLY E 1 204 ? -35.484 -47.499 41.757 1.00 26.53 204 GLY E C 1
ATOM 9121 O O . GLY E 1 204 ? -36.376 -46.666 41.994 1.00 26.50 204 GLY E O 1
ATOM 9122 N N . LEU E 1 205 ? -35.715 -48.731 41.310 1.00 25.19 205 LEU E N 1
ATOM 9123 C CA . LEU E 1 205 ? -37.094 -49.169 41.120 1.00 28.93 205 LEU E CA 1
ATOM 9124 C C . LEU E 1 205 ? -37.843 -49.167 42.441 1.00 32.25 205 LEU E C 1
ATOM 9125 O O . LEU E 1 205 ? -39.003 -48.681 42.505 1.00 33.36 205 LEU E O 1
ATOM 9130 N N . ALA E 1 206 ? -37.228 -49.714 43.492 1.00 30.36 206 ALA E N 1
ATOM 9131 C CA . ALA E 1 206 ? -37.900 -49.752 44.804 1.00 29.57 206 ALA E CA 1
ATOM 9132 C C . ALA E 1 206 ? -38.306 -48.348 45.261 1.00 34.51 206 ALA E C 1
ATOM 9133 O O . ALA E 1 206 ? -39.441 -48.113 45.739 1.00 38.27 206 ALA E O 1
ATOM 9135 N N . LYS E 1 207 ? -37.406 -47.394 45.078 1.00 28.91 207 LYS E N 1
ATOM 9136 C CA . LYS E 1 207 ? -37.716 -46.011 45.502 1.00 30.52 207 LYS E CA 1
ATOM 9137 C C . LYS E 1 207 ? -38.810 -45.344 44.647 1.00 30.09 207 LYS E C 1
ATOM 9138 O O . LYS E 1 207 ? -39.700 -44.654 45.182 1.00 31.43 207 LYS E O 1
ATOM 9144 N N . PHE E 1 208 ? -38.783 -45.567 43.343 1.00 29.12 208 PHE E N 1
ATOM 9145 C CA . PHE E 1 208 ? -39.878 -45.093 42.519 1.00 29.66 208 PHE E CA 1
ATOM 9146 C C . PHE E 1 208 ? -41.227 -45.656 42.926 1.00 34.77 208 PHE E C 1
ATOM 9147 O O . PHE E 1 208 ? -42.251 -44.937 42.928 1.00 32.84 208 PHE E O 1
ATOM 9155 N N . LEU E 1 209 ? -41.255 -46.948 43.247 1.00 32.00 209 LEU E N 1
ATOM 9156 C CA . LEU E 1 209 ? -42.521 -47.544 43.714 1.00 36.05 209 LEU E CA 1
ATOM 9157 C C . LEU E 1 209 ? -43.005 -46.860 44.992 1.00 37.54 209 LEU E C 1
ATOM 9158 O O . LEU E 1 209 ? -44.213 -46.515 45.148 1.00 36.15 209 LEU E O 1
ATOM 9163 N N . GLU E 1 210 ? -42.070 -46.687 45.928 1.00 34.81 210 GLU E N 1
ATOM 9164 C CA . GLU E 1 210 ? -42.428 -46.084 47.204 1.00 38.98 210 GLU E CA 1
ATOM 9165 C C . GLU E 1 210 ? -42.965 -44.662 47.027 1.00 37.43 210 GLU E C 1
ATOM 9166 O O . GLU E 1 210 ? -43.977 -44.280 47.645 1.00 39.27 210 GLU E O 1
ATOM 9172 N N . ASP E 1 211 ? -42.313 -43.874 46.185 1.00 34.89 211 ASP E N 1
ATOM 9173 C CA . ASP E 1 211 ? -42.748 -42.489 45.983 1.00 35.56 211 ASP E CA 1
ATOM 9174 C C . ASP E 1 211 ? -44.082 -42.419 45.251 1.00 36.24 211 ASP E C 1
ATOM 9175 O O . ASP E 1 211 ? -44.922 -41.570 45.568 1.00 37.64 211 ASP E O 1
ATOM 9180 N N . TRP E 1 212 ? -44.282 -43.313 44.286 1.00 35.44 212 TRP E N 1
ATOM 9181 C CA . TRP E 1 212 ? -45.541 -43.370 43.562 1.00 36.20 212 TRP E CA 1
ATOM 9182 C C . TRP E 1 212 ? -46.707 -43.741 44.478 1.00 39.93 212 TRP E C 1
ATOM 9183 O O . TRP E 1 212 ? -47.827 -43.298 44.231 1.00 39.62 212 TRP E O 1
ATOM 9194 N N . LYS E 1 213 ? -46.468 -44.550 45.513 1.00 38.58 213 LYS E N 1
ATOM 9195 C CA . LYS E 1 213 ? -47.578 -44.913 46.416 1.00 40.64 213 LYS E CA 1
ATOM 9196 C C . LYS E 1 213 ? -48.170 -43.677 47.053 1.00 42.08 213 LYS E C 1
ATOM 9197 O O . LYS E 1 213 ? -49.333 -43.678 47.462 1.00 44.82 213 LYS E O 1
ATOM 9203 N N . LYS E 1 214 ? -47.388 -42.612 47.144 1.00 45.92 214 LYS E N 1
ATOM 9204 C CA . LYS E 1 214 ? -47.860 -41.400 47.802 1.00 51.16 214 LYS E CA 1
ATOM 9205 C C . LYS E 1 214 ? -48.996 -40.768 47.014 1.00 53.47 214 LYS E C 1
ATOM 9206 O O . LYS E 1 214 ? -49.903 -40.178 47.586 1.00 56.27 214 LYS E O 1
ATOM 9212 N N . VAL E 1 215 ? -48.950 -40.896 45.699 1.00 52.52 215 VAL E N 1
ATOM 9213 C CA . VAL E 1 215 ? -49.952 -40.254 44.865 1.00 53.11 215 VAL E CA 1
ATOM 9214 C C . VAL E 1 215 ? -50.937 -41.258 44.316 1.00 53.53 215 VAL E C 1
ATOM 9215 O O . VAL E 1 215 ? -51.952 -40.888 43.722 1.00 56.00 215 VAL E O 1
ATOM 9219 N N . SER E 1 216 ? -50.647 -42.532 44.543 1.00 47.63 216 SER E N 1
ATOM 9220 C CA . SER E 1 216 ? -51.499 -43.612 44.066 1.00 51.02 216 SER E CA 1
ATOM 9221 C C . SER E 1 216 ? -51.333 -44.834 44.960 1.00 55.91 216 SER E C 1
ATOM 9222 O O . SER E 1 216 ? -50.488 -45.691 44.704 1.00 56.23 216 SER E O 1
ATOM 9225 N N . PRO E 1 217 ? -52.129 -44.911 46.036 1.00 65.55 217 PRO E N 1
ATOM 9226 C CA . PRO E 1 217 ? -52.053 -46.052 46.956 1.00 67.47 217 PRO E CA 1
ATOM 9227 C C . PRO E 1 217 ? -52.331 -47.363 46.231 1.00 69.33 217 PRO E C 1
ATOM 9228 O O . PRO E 1 217 ? -51.951 -48.433 46.695 1.00 71.70 217 PRO E O 1
ATOM 9232 N N . ASP E 1 218 ? -52.991 -47.256 45.086 1.00 69.47 218 ASP E N 1
ATOM 9233 C CA . ASP E 1 218 ? -53.229 -48.380 44.195 1.00 72.87 218 ASP E CA 1
ATOM 9234 C C . ASP E 1 218 ? -51.920 -48.983 43.676 1.00 65.84 218 ASP E C 1
ATOM 9235 O O . ASP E 1 218 ? -51.816 -50.188 43.478 1.00 64.73 218 ASP E O 1
ATOM 9240 N N . GLY E 1 219 ? -50.925 -48.135 43.441 1.00 60.74 219 GLY E N 1
ATOM 9241 C CA . GLY E 1 219 ? -49.734 -48.554 42.723 1.00 56.43 219 GLY E CA 1
ATOM 9242 C C . GLY E 1 219 ? -49.965 -48.529 41.218 1.00 56.70 219 GLY E C 1
ATOM 9243 O O . GLY E 1 219 ? -49.133 -48.978 40.432 1.00 53.02 219 GLY E O 1
ATOM 9244 N N . LYS E 1 220 ? -51.111 -48.001 40.809 1.00 58.41 220 LYS E N 1
ATOM 9245 C CA . LYS E 1 220 ? -51.450 -47.965 39.389 1.00 61.48 220 LYS E CA 1
ATOM 9246 C C . LYS E 1 220 ? -51.177 -46.617 38.722 1.00 57.57 220 LYS E C 1
ATOM 9247 O O . LYS E 1 220 ? -51.032 -45.587 39.387 1.00 49.59 220 LYS E O 1
ATOM 9253 N N . LEU E 1 221 ? -51.110 -46.647 37.393 1.00 56.20 221 LEU E N 1
ATOM 9254 C CA . LEU E 1 221 ? -50.990 -45.439 36.578 1.00 50.09 221 LEU E CA 1
ATOM 9255 C C . LEU E 1 221 ? -52.190 -45.348 35.667 1.00 50.56 221 LEU E C 1
ATOM 9256 O O . LEU E 1 221 ? -52.230 -45.997 34.632 1.00 58.13 221 LEU E O 1
ATOM 9261 N N . ILE E 1 222 ? -53.164 -44.536 36.048 1.00 42.56 222 ILE E N 1
ATOM 9262 C CA . ILE E 1 222 ? -54.392 -44.425 35.283 1.00 47.60 222 ILE E CA 1
ATOM 9263 C C . ILE E 1 222 ? -54.342 -43.217 34.382 1.00 54.18 222 ILE E C 1
ATOM 9264 O O . ILE E 1 222 ? -54.233 -42.088 34.861 1.00 52.89 222 ILE E O 1
ATOM 9269 N N . LEU E 1 223 ? -54.452 -43.455 33.079 1.00 59.90 223 LEU E N 1
ATOM 9270 C CA . LEU E 1 223 ? -54.342 -42.398 32.082 1.00 59.75 223 LEU E CA 1
ATOM 9271 C C . LEU E 1 223 ? -55.421 -42.514 31.010 1.00 67.63 223 LEU E C 1
ATOM 9272 O O . LEU E 1 223 ? -55.945 -43.593 30.734 1.00 69.97 223 LEU E O 1
#

Radius of gyration: 36.29 Å; Cα contacts (8 Å, |Δi|>4): 2496; chains: 5; bounding box: 88×110×69 Å

B-factor: mean 34.45, std 12.38, range [16.67, 96.87]

Secondary structure (DSSP, 8-state):
-EEEEE---HHHHHHHHHHT---EEE--HHHHHHHS-TT--HHHHHHHHHHH-SS-EEEE----SHHHHHHHHHHHHHT-TTEEEEEESSHHHHHHHHHHHHTT--EEEEEE-SHHHHHHHHHTT-SEEEEBHHHHHHTTS-THHHHHHHHHHHHHHT--SEEEEBS--SHHHHHHHHHHT-SEEEE-HHHHHHHT--HHHHHHHHHHHHHHHHH-TT-----/-EEEEE---HHHHHHHHHHT----EE--HHHHHHHS-TT--HHHHHHHHHHH-SS-EEEE----SHHHHHHHHHHHHHT-TTEEEEEESSHHHHHHHHHHHHTT--EEEEEE-SHHHHHHHHHTT-SEEEEBHHHHHHTTS-THHHHHHHHHHHHHTT--SEEEEBS--SHHHHHHHHHHT-SEEEE-HHHHHHHT--HHHHHHHHHHHHHHTTT-TT-----/-EEEEE---HHHHHHHHHTT---EEE--HHHHHHHS-TT--HHHHHHHHHHH-SS-EEEE----SHHHHHHHHHHHHHT-TTEEEEEESSHHHHHHHHHHHHTT--EEEEEE-SHHHHHHHHHTT-SEEEEBHHHHHHTTS-THHHHHHHHHHHHHTT--SEEEEBS--SHHHHHHHHHHT-SEEEE-HHHHHHHT--HHHHHHHHHHHHHHHTT-TT-----/-EEEEE---HHHHHHHHHHT---EEE--HHHHHHHS-TT--HHHHHHHHHHH-SS-EEEE----SHHHHHHHHHHHHHT-TTEEEEEESSHHHHHHHHHHHHTT--EEEEEE-SHHHHHHHHHTT-SEEEEBHHHHHHTTS-HHHHHHHHHHHHHHHT--SEEEEBS--SHHHHHHHHHHT-SEEEE-HHHHHHHT--HHHHHHHHHHHHHHHTT-TT-----/-EEEEE---HHHHHHHHHHT---EEE--HHHHHHHS-TT--HHHHHHHHHHH-SS-EEEE----SHHHHHHHHHHHHHT-TTEEEEEESSHHHHHHHHHHHHTT--EEEEEE-SHHHHHHHHHTT-SEEEEBHHHHHHTTS-THHHHHHHHHHHHHHT--SEEEEBS--SHHHHHHHHHHT-SEEEE-HHHHHHHT--HHHHHHHHHHHHHHHTT-TT-----

Nearest PDB structures (foldseek):
  3s1w-assembly1_A  TM=9.999E-01  e=7.061E-42  Thermoplasma acidophilum DSM 1728
  6yrm-assembly1_D  TM=1.003E+00  e=2.113E-41  Thermoplasma acidophilum DSM 1728
  3s0c-assembly1_C  TM=1.002E+00  e=3.045E-41  Thermoplasma acidophilum DSM 1728
  6ys0-assembly1_A-2  TM=1.004E+00  e=4.437E-40  Thermoplasma acidophilum DSM 1728
  6yrt-assembly1_E-2  TM=1.003E+00  e=5.011E-40  Thermoplasma acidophilum DSM 1728

Foldseek 3Di:
DAEAAEALDVVLLLVVVVVVRHQEYEYEPVRLVVVCPPPRHSVVSLLSRQVRHPAAYEYEQDDPAQVSLLVVLVVQCVSHVRYAYEFELDPSRLVSLLVCVVVVGAYEYDPAAAQVSVVSSLVSPHQEYEHAQQVCVVVPDRRLVRLLVNLVVCVVVVGNRAYEYENDDACVSVVSCVVSPGPYYHYHSVRVVVVVDDVVVVVVVVVVQVVCCVVPVVSDDDD/DAEAAEALDVVLVLVVVVVVRHQEYEYEPVRQVVVCDPPRHSVVSLLSRQVRHPAAYEYEQDDPAQVSLLVVLVVQCVSDVRYEYEFELDPSRLVNLLVVVVVVGAYEYDPAAAQVSVVSSLVSPHQEYEHAQQVCVVVPHRSVVRVLVNLVVCVVVVGNRAYEYENDDACVSVVSCVVSPGRYYHYHSVRVVCVVDDVVVVVVVVVVQVVQCVVPVVSDDDD/DAEAAEALDPVLLLVCVVVVRHQEYEYEPVRLVVVCPDPRDSVVSLLVRQVRHPAAYEYEQDDPALVSLLVVLVVQCVSHVRYAYEFELDPSSLVNLLVCVVVVGAYEYEPDAAQVSVVSSLVSVHQEYEHAQQVCVVVPDRSLVRLLVNLVVCVVVVGNHAYEYENDDACVSVVSNVVSPGRYYHYHSVRVVCVVDDVVVVVVVVVVQVVQCVVPVVSDDDD/DAEAAEALDPVLLLVVVVVVRHQEYEYEPVRLVVVCPPPRHSVCSLLSRQVRHPAAYEYEQDDPAQVSLLVVLVVQCVSDVRYEYEFELDPSSLVNLLVCLVVVGAYEYEPDAAQVSVVSSLVSRHQEYEHAQQVCVVVPDRSLVRLLVNLVVCVVVVGNRFYEYENDDACVSVVSCVVSPGRYYHYHSVRVVCVVDDPVVVVVVVVVQVVCCVVPVVSDDDD/DAEAAEALDLVLLLVVVVVVRHAEYEYEPVRLVVVCPPPRHSVVSLLSRQVRHPAAYEYEQDDPAQVSLLVVLVVQCVSHVRYEYEFELDPSRLVSLLVVVVVVHAYEYDPAAAQVSVVSSLVSPHQEYEHAQQVCVVVPHRSLVRLLVNLVVCVVVVGNYAYEYDNDDACVSVVSNVVSPGRYYHYHSVRVVCVVDDVVVVVVVVVVQVVVCVVPVPSDDDD

InterPro domains:
  IPR001585 Transaldolase/Fructose-6-phosphate aldolase [PF00923] (3-215)
  IPR001585 Transaldolase/Fructose-6-phosphate aldolase [PTHR10683] (3-202)
  IPR004731 Transaldolase type 3B/Fructose-6-phosphate aldolase [TIGR00875] (1-215)
  IPR013785 Aldolase-type TIM barrel [G3DSA:3.20.20.70] (1-223)
  IPR018225 Transaldolase, active site [PS00958] (83-100)
  IPR018225 Transaldolase, active site [PS01054] (24-32)
  IPR022999 Transaldolase type 3B, putative [MF_00494] (1-217)
  IPR033919 Transaldolase/Fructose-6-phosphate aldolase, archaeal/bacterial [cd00956] (2-214)

Organism: Thermoplasma acidophilum (strain ATCC 25905 / DSM 1728 / JCM 9062 / NBRC 15155 / AMRC-C165) (NCBI:txid273075)

Solvent-accessible surface area: 42595 Å² total; per-residue (Å²): 15,80,0,4,0,26,8,0,37,17,95,48,0,90,53,0,45,97,44,32,13,21,44,0,0,1,1,19,5,40,26,4,10,130,27,11,81,157,60,74,124,27,12,88,1,2,104,62,1,16,171,47,5,146,18,33,1,4,2,7,4,25,26,73,134,46,119,19,0,6,110,16,0,110,113,0,65,64,46,22,143,33,1,6,0,9,0,3,2,34,50,31,0,5,81,0,0,92,34,0,40,82,72,162,10,69,0,0,0,0,0,0,1,42,3,8,0,0,0,4,0,14,65,9,35,4,42,14,0,2,0,12,0,0,58,0,58,91,89,74,64,52,0,1,100,9,0,71,53,0,33,50,0,1,86,58,46,124,32,164,10,43,0,2,0,7,16,3,112,55,53,95,8,0,27,91,0,0,49,35,8,0,41,0,0,1,0,45,32,106,13,0,92,47,4,8,137,29,99,23,4,86,89,0,42,62,96,7,82,108,2,6,94,149,36,9,118,84,17,107,13,115,33,17,95,0,1,0,28,8,1,39,14,105,53,0,112,49,0,49,110,28,38,12,20,43,0,0,2,1,20,5,43,26,4,7,131,33,8,75,155,58,104,130,29,10,87,1,2,105,55,0,15,179,28,4,144,20,34,1,2,1,7,4,22,24,84,141,47,120,18,2,8,100,20,0,106,107,0,65,62,46,22,141,34,2,3,0,10,0,3,2,36,51,26,0,2,77,0,0,105,34,0,42,83,67,164,9,68,0,0,0,1,0,0,1,43,4,9,0,0,0,2,0,13,68,11,37,3,41,16,0,1,0,12,0,0,52,0,59,89,89,74,68,53,0,1,98,8,0,73,53,0,34,51,0,1,91,59,48,131,34,168,12,53,0,0,0,7,18,3,112,55,55,96,8,0,27,89,0,0,50,36,8,0,42,0,0,2,0,46,28,122,15,0,98,47,6,10,122,29,86,34,4,72,103,2,44,60,98,8,84,97,4,6,102,143,34,7,119,106,19,126,11,122,35,15,67,0,1,0,28,9,0,39,26,105,48,0,118,52,0,52,100,31,27,11,19,43,0,0,0,1,20,2,40,38,4,14,138,22,12,69,145,72,99,140,26,7,81,5,2,104,50,2,13,160,34,3,140,19,33,0,1,2,7,4,7,25,61,144,36,109,20,1,2,106,20,0,108,79,0,68,62,48,22,140,35,1,4,0,10,0,2,2,34,50,32,0,4,81,0,0,110,32,0,43,81,68,160,12,69,0,0,0,1,0,0,2,42,4,9,0,0,0,3,0,13,72,15,35,3,40,13,0,2,0,12,0,0,57,1,57,88,96,75,79,54,0,1,100,4,0,72,54,0,34,50,0,1,92,60,48,128,32,170,11,43,0,0,0,7,19,4,116,53,55,96,8,0,26,86,0,0,49,36,8,0,39,0,0,1,0,41,35,101,6,0,91,48,6,3,112,31,98,22,3,84,88,0,43,60,105,8,82,97,11,5,93,153,36,6,121,92,14,111,9,106,36,16,92,0,1,0,26,9,1,40,12,102,48,0,98,51,0,44,95,50,30,11,22,42,0,0,1,0,18,5,38,26,4,9,130,27,12,78,153,56,95,135,28,11,94,1,1,108,65,1,15,180,34,3,140,19,32,0,1,2,7,5,19,25,77,145,48,94,18,1,2,90,16,0,102,120,0,64,65,43,22,137,34,2,4,0,8,0,3,2,34,39,45,0,3,90,0,0,96,36,0,39,87,69,161,10,69,0,0,0,1,0,0,1,44,4,8,0,0,0,3,0,14,73,11,35,3,40,15,0,1,0,11,0,0,50,2,59,90,93,75,78,54,0,1,98,4,0,69,52,0,34,50,0,1,92,59,47,127,35,169,11,50,0,0,0,7,16,4,111,56,55,96,8,0,28,87,0,0,50,36,7,0,42,0,0,2,0,38,32,93,5,0,105,45,5,9,144,32,87,34,4,84,106,2,29,63,99,2,56,94,4,6,118,150,32,5,122,86,30,121,6,105,46,18,76,0,1,0,27,8,1,39,39,95,48,0,94,50,0,43,100,31,26,15,21,47,0,0,1,1,18,4,39,26,4,9,132,34,10,71,141,77,128,140,25,11,89,16,2,107,69,1,13,178,38,5,144,17,32,1,1,1,8,4,21,26,83,145,61,124,18,1,6,88,26,0,113,122,0,60,63,45,22,135,35,2,4,0,9,0,3,2,35,53,23,0,5,75,0,0,109,34,0,43,84,65,159,11,70,0,0,0,0,0,0,1,42,4,8,0,0,0,3,0,13,73,14,37,3,42,14,0,1,0,10,0,0,51,0,59,89,90,75,64,70,0,1,103,3,0,70,38,0,34,49,0,2,91,62,50,129,35,172,11,40,0,0,0,7,16,2,107,53,54,97,8,0,28,94,0,0,49,37,8,0,40,0,0,2,0,37,44,106,5,0,83,48,5,3,89,33,97,23,4,89,88,0,42,64,94,7,78,103,2,5,109,146,33,9,124,103,21,107,10,120,33

Sequence (1115 aa):
MKIFLDTANIIDEIRTGVNWGIVDGVTTNPTLISKEAVNGKKYGDIIRREEILKIVDGPVSSVEVVSTKYEEGMVEEARKIHGLGDNAVVKIPMTEDGLRRAIKTLSSSEHINTNCTLVFNPIQALLAAKAGVTYVSPFVGRLDDIGEEDGMQQIIIDMIRTIFNNYIIKTQILVASIRNPIHVLRSAVIGADVVTVPFNNVLKSSLMKHPKTDEEGLAKFLEDWKKVSPDGKLILMKIFLDTANIDEIRRTGVNWGIVDGVTTNPTLISKEAVNGKKYGDIIRREILKIVDGPVSSVEVVSSTKYEGMVVEEARKIHGLGDNAVVKIIPMTEDGLRAIKTLSSSEHINTNCTLVFNPIQALLAAKAGVTYVSPFVVGRLDDIGEDGMQQIIDMIRTIFNNYIIIKTQILVASIRNPIHVLRSAVIGADVVTVPFNNVLKSLMKHPKTDEEGLAKFLEDWKKVSPDGKLILMKIFLDTANIDEIRRTGVNWGIVDGVTTNPTLISKEEAVNGKKYGDIIRREILKIVDGPVSSVEVVSTKYEEGMVVEEEARKIHGLGDNAVVKIIPMTEEDDGLRRAIKTLSSSEHINTNCTLVFNPIQALLAAKAGVTYVSPFVVGRLDDIGEEDDGMQQIIIDDMIRTIFNNYIIKTQILVASIRNPIHVLRSAVIGADVVTVPFNVLKSLMKHPKTDEEGLAKFLEDWKKVSPDGKLILMKIFLDTANIDEIRRTGVNWGIVDGVTTNPTLISKEAVNGKKYGDIIRREILKIVDGPVSSVEVVSSTKYEEGMVVEEEARKIHGLGDDNAVVKIIPMTEEDDGLRAIKTLSSSEHINTNCTLVFNPIQALLAAKAGVTYVSPFVVGRLDDIGEEDDGMQQIIIDDMIRTIFNNYIIKTQQILVASIRNPIHVLRSAVIGADVVTVPFNNVLKSLMKHPKTDEEGLAKFLEDWKKVSPDGKLILMKIFLDTANIDEIRRTGVNWGIVDGVTTNPTLISKEAVNGKKYGDIIRREEILKIVDDGPVSSVEVVSSTKYEEGMVEEARKIHGLGDDNAVVKIPMTEEDDGLRAIKTLSSSEHINTNCTLVFNPIQALLAAKAGVTYVSPFVGRLDDIGEDGMQQIIIDDMIRTIFNNYIIKTQQILVASIRNPIHVLRSAVIGADVVTVPFNNVLKSLMKHPKTDEEGLAKFLEDWKKVSPDGKLIL